Protein AF-0000000074696388 (afdb_homodimer)

Radius of gyration: 32.93 Å; Cα contacts (8 Å, |Δi|>4): 2172; chains: 2; bounding box: 63×104×87 Å

Nearest PDB structures (foldseek):
  6sek-assembly1_B  TM=9.751E-01  e=4.935E-64  synthetic construct
  6sf0-assembly2_C-2  TM=9.280E-01  e=2.790E-63  synthetic construct
  6sem-assembly2_A  TM=9.196E-01  e=1.577E-62  synthetic construct
  7al4-assembly1_A  TM=9.555E-01  e=6.402E-61  Felis catus
  7al4-assembly2_C  TM=9.474E-01  e=3.948E-59  Felis catus

InterPro domains:
  IPR000960 Flavin monooxygenase FMO [PIRSF000332] (1-524)
  IPR000960 Flavin monooxygenase FMO [PR00370] (3-19)
  IPR000960 Flavin monooxygenase FMO [PR00370] (53-71)
  IPR000960 Flavin monooxygenase FMO [PR00370] (77-92)
  IPR000960 Flavin monooxygenase FMO [PR00370] (140-156)
  IPR000960 Flavin monooxygenase FMO [PR00370] (196-211)
  IPR000960 Flavin monooxygenase FMO [PR00370] (290-307)
  IPR000960 Flavin monooxygenase FMO [PR00370] (309-336)
  IPR000960 Flavin monooxygenase FMO [PR00370] (357-374)
  IPR000960 Flavin monooxygenase FMO [PR00370] (374-387)
  IPR020946 Flavin monooxygenase-like [PF00743] (3-526)
  IPR036188 FAD/NAD(P)-binding domain superfamily [G3DSA:3.50.50.60] (1-161)
  IPR036188 FAD/NAD(P)-binding domain superfamily [G3DSA:3.50.50.60] (162-317)
  IPR036188 FAD/NAD(P)-binding domain superfamily [G3DSA:3.50.50.60] (318-451)
  IPR036188 FAD/NAD(P)-binding domain superfamily [SSF51905] (1-214)
  IPR036188 FAD/NAD(P)-binding domain superfamily [SSF51905] (303-479)
  IPR050346 Flavin-containing monooxygenases-like [PTHR23023] (3-498)

Sequence (1054 aa):
MPKRVAIIGTGPSGLAAIKSCLEVGLDPIAFEAAPWLGGLWKYDETEDRSCVPYSTITNTSKHVSCFSDFPMSIEWPNYLTCKKYLLYFQTYAKHFGLEERICFECKVTEVEPSSDFSQTGRWRVRYRDKKRNKDRVEEFDFVMVCSGINSDPRVPDIPGLVGFTGDVLHSRNYRTWTNFEGKKVVVLGLGNSAADIACELSQHASQVYLSVHTGTWVVSRLSGGGEPGDLKFLSRFVAALPKSWLAFLTRHLITKKLDVASFGLDVKEPPDKRCPIINDELPNRILTGSIQVRADIAEVQGNTVYLNDESKLEEIDAIIFATGYNFSFPFLSDKILCSKEKYIPLYKYVFPPNLKPSSLAIVGALRVNGPVPPLSEIQCRWAANVFAGKANLPDMQTMLDDVETRQNILEANTIPCCRSFHLVNFVEYFDELASFVGAKPDLWHLLRTDPQLALRCFFGPCLPAQFRLMGPGSWEGARDVIMGVQESRLYPLRTRKTGIKEKGAQTGSYFWLLVFLVAAIIYALMKMPKRVAIIGTGPSGLAAIKSCLEVGLDPIAFEAAPWLGGLWKYDETEDRSCVPYSTITNTSKHVSCFSDFPMSIEWPNYLTCKKYLLYFQTYAKHFGLEERICFECKVTEVEPSSDFSQTGRWRVRYRDKKRNKDRVEEFDFVMVCSGINSDPRVPDIPGLVGFTGDVLHSRNYRTWTNFEGKKVVVLGLGNSAADIACELSQHASQVYLSVHTGTWVVSRLSGGGEPGDLKFLSRFVAALPKSWLAFLTRHLITKKLDVASFGLDVKEPPDKRCPIINDELPNRILTGSIQVRADIAEVQGNTVYLNDESKLEEIDAIIFATGYNFSFPFLSDKILCSKEKYIPLYKYVFPPNLKPSSLAIVGALRVNGPVPPLSEIQCRWAANVFAGKANLPDMQTMLDDVETRQNILEANTIPCCRSFHLVNFVEYFDELASFVGAKPDLWHLLRTDPQLALRCFFGPCLPAQFRLMGPGSWEGARDVIMGVQESRLYPLRTRKTGIKEKGAQTGSYFWLLVFLVAAIIYALMK

Structure (mmCIF, N/CA/C/O backbone):
data_AF-0000000074696388-model_v1
#
loop_
_entity.id
_entity.type
_entity.pdbx_description
1 polymer 'Flavin-containing monooxygenase'
#
loop_
_atom_site.group_PDB
_atom_site.id
_atom_site.type_symbol
_atom_site.label_atom_id
_atom_site.label_alt_id
_atom_site.label_comp_id
_atom_site.label_asym_id
_atom_site.label_entity_id
_atom_site.label_seq_id
_atom_site.pdbx_PDB_ins_code
_atom_site.Cartn_x
_atom_site.Cartn_y
_atom_site.Cartn_z
_atom_site.occupancy
_atom_site.B_iso_or_equiv
_atom_site.auth_seq_id
_atom_site.auth_comp_id
_atom_site.auth_asym_id
_atom_site.auth_atom_id
_atom_site.pdbx_PDB_model_num
ATOM 1 N N . MET A 1 1 ? 9.734 48.688 28.078 1 76.94 1 MET A N 1
ATOM 2 C CA . MET A 1 1 ? 9.984 47.25 28.062 1 76.94 1 MET A CA 1
ATOM 3 C C . MET A 1 1 ? 9.141 46.562 27 1 76.94 1 MET A C 1
ATOM 5 O O . MET A 1 1 ? 8.031 47 26.703 1 76.94 1 MET A O 1
ATOM 9 N N . PRO A 1 2 ? 9.727 45.594 26.344 1 92.31 2 PRO A N 1
ATOM 10 C CA . PRO A 1 2 ? 8.922 44.938 25.312 1 92.31 2 PRO A CA 1
ATOM 11 C C . PRO A 1 2 ? 7.648 44.312 25.875 1 92.31 2 PRO A C 1
ATOM 13 O O . PRO A 1 2 ? 7.629 43.875 27.031 1 92.31 2 PRO A O 1
ATOM 16 N N . LYS A 1 3 ? 6.613 44.438 25.141 1 97.19 3 LYS A N 1
ATOM 17 C CA . LYS A 1 3 ? 5.34 43.844 25.547 1 97.19 3 LYS A CA 1
ATOM 18 C C . LYS A 1 3 ? 5.438 42.312 25.656 1 97.19 3 LYS A C 1
ATOM 20 O O . LYS A 1 3 ? 6.086 41.688 24.828 1 97.19 3 LYS A O 1
ATOM 25 N N . ARG A 1 4 ? 4.82 41.812 26.625 1 98.56 4 ARG A N 1
ATOM 26 C CA . ARG A 1 4 ? 4.922 40.375 26.938 1 98.56 4 ARG A CA 1
ATOM 27 C C . ARG A 1 4 ? 3.773 39.594 26.312 1 98.56 4 ARG A C 1
ATOM 29 O O . ARG A 1 4 ? 2.625 40.062 26.328 1 98.56 4 ARG A O 1
ATOM 36 N N . VAL A 1 5 ? 4.113 38.469 25.734 1 98.88 5 VAL A N 1
ATOM 37 C CA . VAL A 1 5 ? 3.113 37.625 25.109 1 98.88 5 VAL A CA 1
ATOM 38 C C . VAL A 1 5 ? 3.127 36.25 25.75 1 98.88 5 VAL A C 1
ATOM 40 O O . VAL A 1 5 ? 4.172 35.594 25.812 1 98.88 5 VAL A O 1
ATOM 43 N N . ALA A 1 6 ? 1.991 35.75 26.281 1 98.88 6 ALA A N 1
ATOM 44 C CA . ALA A 1 6 ? 1.845 34.375 26.734 1 98.88 6 ALA A CA 1
ATOM 45 C C . ALA A 1 6 ? 1.438 33.438 25.594 1 98.88 6 ALA A C 1
ATOM 47 O O . ALA A 1 6 ? 0.437 33.688 24.906 1 98.88 6 ALA A O 1
ATOM 48 N N . ILE A 1 7 ? 2.234 32.5 25.344 1 98.94 7 ILE A N 1
ATOM 49 C CA . ILE A 1 7 ? 1.933 31.484 24.328 1 98.94 7 ILE A CA 1
ATOM 50 C C . ILE A 1 7 ? 1.574 30.156 25 1 98.94 7 ILE A C 1
ATOM 52 O O . ILE A 1 7 ? 2.352 29.641 25.812 1 98.94 7 ILE A O 1
ATOM 56 N N . ILE A 1 8 ? 0.419 29.609 24.703 1 98.56 8 ILE A N 1
ATOM 57 C CA . ILE A 1 8 ? -0.045 28.391 25.359 1 98.56 8 ILE A CA 1
ATOM 58 C C . ILE A 1 8 ? 0.124 27.203 24.422 1 98.56 8 ILE A C 1
ATOM 60 O O . ILE A 1 8 ? -0.677 27 23.5 1 98.56 8 ILE A O 1
ATOM 64 N N . GLY A 1 9 ? 1.094 26.359 24.703 1 97.44 9 GLY A N 1
ATOM 65 C CA . GLY A 1 9 ? 1.41 25.219 23.875 1 97.44 9 GLY A CA 1
ATOM 66 C C . GLY A 1 9 ? 2.65 25.406 23.031 1 97.44 9 GLY A C 1
ATOM 67 O O . GLY A 1 9 ? 2.889 26.5 22.516 1 97.44 9 GLY A O 1
ATOM 68 N N . THR A 1 10 ? 3.424 24.297 22.891 1 97.88 10 THR A N 1
ATOM 69 C CA . THR A 1 10 ? 4.645 24.391 22.094 1 97.88 10 THR A CA 1
ATOM 70 C C . THR A 1 10 ? 4.715 23.281 21.062 1 97.88 10 THR A C 1
ATOM 72 O O . THR A 1 10 ? 5.762 22.656 20.875 1 97.88 10 THR A O 1
ATOM 75 N N . GLY A 1 11 ? 3.531 22.922 20.469 1 97.12 11 GLY A N 1
ATOM 76 C CA . GLY A 1 11 ? 3.551 22.219 19.203 1 97.12 11 GLY A CA 1
ATOM 77 C C . GLY A 1 11 ? 4.062 23.062 18.062 1 97.12 11 GLY A C 1
ATOM 78 O O . GLY A 1 11 ? 4.727 24.078 18.266 1 97.12 11 GLY A O 1
ATOM 79 N N . PRO A 1 12 ? 3.754 22.656 16.828 1 97.75 12 PRO A N 1
ATOM 80 C CA . PRO A 1 12 ? 4.199 23.469 15.695 1 97.75 12 PRO A CA 1
ATOM 81 C C . PRO A 1 12 ? 3.719 24.906 15.766 1 97.75 12 PRO A C 1
ATOM 83 O O . PRO A 1 12 ? 4.488 25.844 15.492 1 97.75 12 PRO A O 1
ATOM 86 N N . SER A 1 13 ? 2.496 25.109 16.156 1 98.44 13 SER A N 1
ATOM 87 C CA . SER A 1 13 ? 1.919 26.438 16.203 1 98.44 13 SER A CA 1
ATOM 88 C C . SER A 1 13 ? 2.627 27.312 17.25 1 98.44 13 SER A C 1
ATOM 90 O O . SER A 1 13 ? 2.914 28.484 16.984 1 98.44 13 SER A O 1
ATOM 92 N N . GLY A 1 14 ? 2.879 26.734 18.406 1 98.75 14 GLY A N 1
ATOM 93 C CA . GLY A 1 14 ? 3.539 27.484 19.469 1 98.75 14 GLY A CA 1
ATOM 94 C C . GLY A 1 14 ? 4.961 27.875 19.109 1 98.75 14 GLY A C 1
ATOM 95 O O . GLY A 1 14 ? 5.406 28.984 19.438 1 98.75 14 GLY A O 1
ATOM 96 N N . LEU A 1 15 ? 5.672 26.984 18.516 1 98.88 15 LEU A N 1
ATOM 97 C CA . LEU A 1 15 ? 7.039 27.281 18.109 1 98.88 15 LEU A CA 1
ATOM 98 C C . LEU A 1 15 ? 7.066 28.438 17.094 1 98.88 15 LEU A C 1
ATOM 100 O O . LEU A 1 15 ? 7.887 29.344 17.219 1 98.88 15 LEU A O 1
ATOM 104 N N . ALA A 1 16 ? 6.156 28.406 16.172 1 98.75 16 ALA A N 1
ATOM 105 C CA . ALA A 1 16 ? 6.047 29.5 15.195 1 98.75 16 ALA A CA 1
ATOM 106 C C . ALA A 1 16 ? 5.676 30.812 15.875 1 98.75 16 ALA A C 1
ATOM 108 O O . ALA A 1 16 ? 6.145 31.875 15.477 1 98.75 16 ALA A O 1
ATOM 109 N N . ALA A 1 17 ? 4.867 30.719 16.875 1 98.94 17 ALA A N 1
ATOM 110 C CA . ALA A 1 17 ? 4.43 31.906 17.609 1 98.94 17 ALA A CA 1
ATOM 111 C C . ALA A 1 17 ? 5.602 32.562 18.312 1 98.94 17 ALA A C 1
ATOM 113 O O . ALA A 1 17 ? 5.746 33.812 18.281 1 98.94 17 ALA A O 1
ATOM 114 N N . ILE A 1 18 ? 6.422 31.766 19 1 98.88 18 ILE A N 1
ATOM 115 C CA . ILE A 1 18 ? 7.586 32.312 19.688 1 98.88 18 ILE A CA 1
ATOM 116 C C . ILE A 1 18 ? 8.453 33.094 18.703 1 98.88 18 ILE A C 1
ATOM 118 O O . ILE A 1 18 ? 8.773 34.25 18.938 1 98.88 18 ILE A O 1
ATOM 122 N N . LYS A 1 19 ? 8.766 32.469 17.641 1 98.81 19 LYS A N 1
ATOM 123 C CA . LYS A 1 19 ? 9.664 33.094 16.672 1 98.81 19 LYS A CA 1
ATOM 124 C C . LYS A 1 19 ? 9.055 34.344 16.094 1 98.81 19 LYS A C 1
ATOM 126 O O . LYS A 1 19 ? 9.734 35.375 15.953 1 98.81 19 LYS A O 1
ATOM 131 N N . SER A 1 20 ? 7.801 34.281 15.703 1 98.69 20 SER A N 1
ATOM 132 C CA . SER A 1 20 ? 7.129 35.406 15.094 1 98.69 20 SER A CA 1
ATOM 133 C C . SER A 1 20 ? 7.109 36.625 16.031 1 98.69 20 SER A C 1
ATOM 135 O O . SER A 1 20 ? 7.285 37.75 15.602 1 98.69 20 SER A O 1
ATOM 137 N N . CYS A 1 21 ? 6.863 36.406 17.297 1 98.75 21 CYS A N 1
ATOM 138 C CA . CYS A 1 21 ? 6.871 37.469 18.281 1 98.75 21 CYS A CA 1
ATOM 139 C C . CYS A 1 21 ? 8.258 38.094 18.406 1 98.75 21 CYS A C 1
ATOM 141 O O . CYS A 1 21 ? 8.391 39.312 18.438 1 98.75 21 CYS A O 1
ATOM 143 N N . LEU A 1 22 ? 9.242 37.219 18.469 1 98.38 22 LEU A N 1
ATOM 144 C CA . LEU A 1 22 ? 10.609 37.688 18.578 1 98.38 22 LEU A CA 1
ATOM 145 C C . LEU A 1 22 ? 10.969 38.562 17.375 1 98.38 22 LEU A C 1
ATOM 147 O O . LEU A 1 22 ? 11.633 39.594 17.516 1 98.38 22 LEU A O 1
ATOM 151 N N . GLU A 1 23 ? 10.492 38.188 16.234 1 97.12 23 GLU A N 1
ATOM 152 C CA . GLU A 1 23 ? 10.836 38.844 14.992 1 97.12 23 GLU A CA 1
ATOM 153 C C . GLU A 1 23 ? 10.281 40.281 14.953 1 97.12 23 GLU A C 1
ATOM 155 O O . GLU A 1 23 ? 10.805 41.125 14.242 1 97.12 23 GLU A O 1
ATOM 160 N N . VAL A 1 24 ? 9.266 40.562 15.742 1 97.38 24 VAL A N 1
ATOM 161 C CA . VAL A 1 24 ? 8.672 41.875 15.695 1 97.38 24 VAL A CA 1
ATOM 162 C C . VAL A 1 24 ? 8.961 42.625 17 1 97.38 24 VAL A C 1
ATOM 164 O O . VAL A 1 24 ? 8.359 43.656 17.281 1 97.38 24 VAL A O 1
ATOM 167 N N . GLY A 1 25 ? 9.805 42.062 17.828 1 97.38 25 GLY A N 1
ATOM 168 C CA . GLY A 1 25 ? 10.32 42.781 18.984 1 97.38 25 GLY A CA 1
ATOM 169 C C . GLY A 1 25 ? 9.484 42.562 20.234 1 97.38 25 GLY A C 1
ATOM 170 O O . GLY A 1 25 ? 9.578 43.344 21.188 1 97.38 25 GLY A O 1
ATOM 171 N N . LEU A 1 26 ? 8.633 41.594 20.281 1 98.5 26 LEU A N 1
ATOM 172 C CA . LEU A 1 26 ? 7.855 41.25 21.469 1 98.5 26 LEU A CA 1
ATOM 173 C C . LEU A 1 26 ? 8.625 40.312 22.359 1 98.5 26 LEU A C 1
ATOM 175 O O . LEU A 1 26 ? 9.703 39.812 22 1 98.5 26 LEU A O 1
ATOM 179 N N . ASP A 1 27 ? 8.117 40.094 23.547 1 98.62 27 ASP A N 1
ATOM 180 C CA . ASP A 1 27 ? 8.758 39.219 24.531 1 98.62 27 ASP A CA 1
ATOM 181 C C . ASP A 1 27 ? 7.875 38.031 24.859 1 98.62 27 ASP A C 1
ATOM 183 O O . ASP A 1 27 ? 7.125 38.062 25.844 1 98.62 27 ASP A O 1
ATOM 187 N N . PRO A 1 28 ? 8.062 36.969 24.172 1 98.75 28 PRO A N 1
ATOM 188 C CA . PRO A 1 28 ? 7.195 35.812 24.359 1 98.75 28 PRO A CA 1
ATOM 189 C C . PRO A 1 28 ? 7.676 34.875 25.484 1 98.75 28 PRO A C 1
ATOM 191 O O . PRO A 1 28 ? 8.883 34.719 25.672 1 98.75 28 PRO A O 1
ATOM 194 N N . ILE A 1 29 ? 6.723 34.312 26.172 1 98.69 29 ILE A N 1
ATOM 195 C CA . ILE A 1 29 ? 6.902 33.188 27.078 1 98.69 29 ILE A CA 1
ATOM 196 C C . ILE A 1 29 ? 5.883 32.094 26.75 1 98.69 29 ILE A C 1
ATOM 198 O O . ILE A 1 29 ? 4.672 32.344 26.781 1 98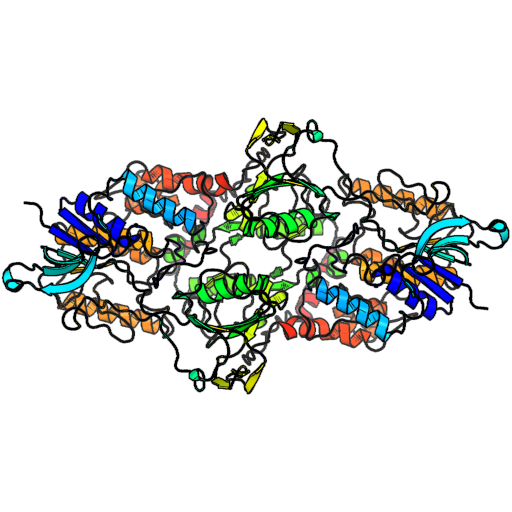.69 29 ILE A O 1
ATOM 202 N N . ALA A 1 30 ? 6.449 30.953 26.484 1 98.88 30 ALA A N 1
ATOM 203 C CA . ALA A 1 30 ? 5.562 29.859 26.125 1 98.88 30 ALA A CA 1
ATOM 204 C C . ALA A 1 30 ? 5.41 28.875 27.281 1 98.88 30 ALA A C 1
ATOM 206 O O . ALA A 1 30 ? 6.379 28.578 27.984 1 98.88 30 ALA A O 1
ATOM 207 N N . PHE A 1 31 ? 4.191 28.422 27.484 1 98.69 31 PHE A N 1
ATOM 208 C CA . PHE A 1 31 ? 3.881 27.453 28.531 1 98.69 31 PHE A CA 1
ATOM 209 C C . PHE A 1 31 ? 3.566 26.094 27.922 1 98.69 31 PHE A C 1
ATOM 211 O O . PHE A 1 31 ? 2.674 25.969 27.078 1 98.69 31 PHE A O 1
ATOM 218 N N . GLU A 1 32 ? 4.293 25.078 28.266 1 97.38 32 GLU A N 1
ATOM 219 C CA . GLU A 1 32 ? 4.113 23.703 27.812 1 97.38 32 GLU A CA 1
ATOM 220 C C . GLU A 1 32 ? 3.869 22.766 28.984 1 97.38 32 GLU A C 1
ATOM 222 O O . GLU A 1 32 ? 4.664 22.719 29.922 1 97.38 32 GLU A O 1
ATOM 227 N N . ALA A 1 33 ? 2.77 22.109 28.922 1 94.19 33 ALA A N 1
ATOM 228 C CA . ALA A 1 33 ? 2.41 21.188 30 1 94.19 33 ALA A CA 1
ATOM 229 C C . ALA A 1 33 ? 3.389 20.016 30.078 1 94.19 33 ALA A C 1
ATOM 231 O O . ALA A 1 33 ? 3.654 19.484 31.156 1 94.19 33 ALA A O 1
ATOM 232 N N . ALA A 1 34 ? 3.98 19.578 29 1 93 34 ALA A N 1
ATOM 233 C CA . ALA A 1 34 ? 4.887 18.438 28.922 1 93 34 ALA A CA 1
ATOM 234 C C . ALA A 1 34 ? 6.332 18.859 29.156 1 93 34 ALA A C 1
ATOM 236 O O . ALA A 1 34 ? 6.648 20.062 29.109 1 93 34 ALA A O 1
ATOM 237 N N . PRO A 1 35 ? 7.238 17.906 29.469 1 93.38 35 PRO A N 1
ATOM 238 C CA . PRO A 1 35 ? 8.656 18.234 29.641 1 93.38 35 PRO A CA 1
ATOM 239 C C . PRO A 1 35 ? 9.398 18.297 28.312 1 93.38 35 PRO A C 1
ATOM 241 O O . PRO A 1 35 ? 10.633 18.328 28.281 1 93.38 35 PRO A O 1
ATOM 244 N N . TRP A 1 36 ? 8.727 18.266 27.25 1 92.94 36 TRP A N 1
ATOM 245 C CA . TRP A 1 36 ? 9.305 18.328 25.906 1 92.94 36 TRP A CA 1
ATOM 246 C C . TRP A 1 36 ? 8.438 19.156 24.984 1 92.94 36 TRP A C 1
ATOM 248 O O . TRP A 1 36 ? 7.266 19.406 25.266 1 92.94 36 TRP A O 1
ATOM 258 N N . LEU A 1 37 ? 8.984 19.625 23.859 1 95.94 37 LEU A N 1
ATOM 259 C CA . LEU A 1 37 ? 8.219 20.328 22.844 1 95.94 37 LEU A CA 1
ATOM 260 C C . LEU A 1 37 ? 7.816 19.391 21.719 1 95.94 37 LEU A C 1
ATOM 262 O O . LEU A 1 37 ? 8.266 18.25 21.672 1 95.94 37 LEU A O 1
ATOM 266 N N . GLY A 1 38 ? 6.926 19.875 20.844 1 94.81 38 GLY A N 1
ATOM 267 C CA . GLY A 1 38 ? 6.559 19.125 19.656 1 94.81 38 GLY A CA 1
ATOM 268 C C . GLY A 1 38 ? 5.086 18.766 19.609 1 94.81 38 GLY A C 1
ATOM 269 O O . GLY A 1 38 ? 4.566 18.391 18.562 1 94.81 38 GLY A O 1
ATOM 270 N N . GLY A 1 39 ? 4.41 18.922 20.75 1 92.88 39 GLY A N 1
ATOM 271 C CA . GLY A 1 39 ? 2.971 18.703 20.781 1 92.88 39 GLY A CA 1
ATOM 272 C C . GLY A 1 39 ? 2.572 17.281 20.453 1 92.88 39 GLY A C 1
ATOM 273 O O . GLY A 1 39 ? 3.131 16.328 21.016 1 92.88 39 GLY A O 1
ATOM 274 N N . LEU A 1 40 ? 1.616 17.141 19.578 1 92 40 LEU A N 1
ATOM 275 C CA . LEU A 1 40 ? 1.009 15.852 19.266 1 92 40 LEU A CA 1
ATOM 276 C C . LEU A 1 40 ? 2.002 14.945 18.547 1 92 40 LEU A C 1
ATOM 278 O O . LEU A 1 40 ? 1.804 13.734 18.469 1 92 40 LEU A O 1
ATOM 282 N N . TRP A 1 41 ? 3.115 15.43 18.062 1 94.31 41 TRP A N 1
ATOM 283 C CA . TRP A 1 41 ? 4.055 14.664 17.25 1 94.31 41 TRP A CA 1
ATOM 284 C C . TRP A 1 41 ? 5.059 13.93 18.141 1 94.31 41 TRP A C 1
ATOM 286 O O . TRP A 1 41 ? 5.828 13.094 17.656 1 94.31 41 TRP A O 1
ATOM 296 N N . LYS A 1 42 ? 5.02 14.211 19.406 1 92.62 42 LYS A N 1
ATOM 297 C CA . LYS A 1 42 ? 5.836 13.438 20.328 1 92.62 42 LYS A CA 1
ATOM 298 C C . LYS A 1 42 ? 5.113 12.164 20.781 1 92.62 42 LYS A C 1
ATOM 300 O O . LYS A 1 42 ? 4.211 12.211 21.609 1 92.62 42 LYS A O 1
ATOM 305 N N . TYR A 1 43 ? 5.59 11.047 20.266 1 88.19 43 TYR A N 1
ATOM 306 C CA . TYR A 1 43 ? 5.055 9.75 20.672 1 88.19 43 TYR A CA 1
ATOM 307 C C . TYR A 1 43 ? 5.367 9.469 22.141 1 88.19 43 TYR A C 1
ATOM 309 O O . TYR A 1 43 ? 6.504 9.641 22.578 1 88.19 43 TYR A O 1
ATOM 317 N N . ASP A 1 44 ? 4.316 9.117 22.859 1 83.56 44 ASP A N 1
ATOM 318 C CA . ASP A 1 44 ? 4.453 8.859 24.297 1 83.56 44 ASP A CA 1
ATOM 319 C C . ASP A 1 44 ? 3.494 7.77 24.75 1 83.56 44 ASP A C 1
ATOM 321 O O . ASP A 1 44 ? 2.287 7.855 24.516 1 83.56 44 ASP A O 1
ATOM 325 N N . GLU A 1 45 ? 4 6.707 25.328 1 79.56 45 GLU A N 1
ATOM 326 C CA . GLU A 1 45 ? 3.174 5.594 25.781 1 79.56 45 GLU A CA 1
ATOM 327 C C . GLU A 1 45 ? 2.623 5.84 27.188 1 79.56 45 GLU A C 1
ATOM 329 O O . GLU A 1 45 ? 1.713 5.141 27.641 1 79.56 45 GLU A O 1
ATOM 334 N N . THR A 1 46 ? 3.139 6.633 27.922 1 67.56 46 THR A N 1
ATOM 335 C CA . THR A 1 46 ? 2.895 6.719 29.359 1 67.56 46 THR A CA 1
ATOM 336 C C . THR A 1 46 ? 1.672 7.586 29.641 1 67.56 46 THR A C 1
ATOM 338 O O . THR A 1 46 ? 0.909 7.301 30.578 1 67.56 46 THR A O 1
ATOM 341 N N . GLU A 1 47 ? 1.521 8.617 28.969 1 63.41 47 GLU A N 1
ATOM 342 C CA . GLU A 1 47 ? 0.692 9.695 29.5 1 63.41 47 GLU A CA 1
ATOM 343 C C . GLU A 1 47 ? -0.668 9.734 28.812 1 63.41 47 GLU A C 1
ATOM 345 O O . GLU A 1 47 ? -0.82 9.227 27.703 1 63.41 47 GLU A O 1
ATOM 350 N N . ASP A 1 48 ? -1.594 10.023 29.547 1 74.19 48 ASP A N 1
ATOM 351 C CA . ASP A 1 48 ? -2.926 10.359 29.062 1 74.19 48 ASP A CA 1
ATOM 352 C C . ASP A 1 48 ? -2.904 11.656 28.25 1 74.19 48 ASP A C 1
ATOM 354 O O . ASP A 1 48 ? -3.477 12.664 28.672 1 74.19 48 ASP A O 1
ATOM 358 N N . ARG A 1 49 ? -2.109 11.664 27.281 1 80.19 49 ARG A N 1
ATOM 359 C CA . ARG A 1 49 ? -2.014 12.797 26.375 1 80.19 49 ARG A CA 1
ATOM 360 C C . ARG A 1 49 ? -2.252 12.367 24.922 1 80.19 49 ARG A C 1
ATOM 362 O O . ARG A 1 49 ? -1.972 11.227 24.562 1 80.19 49 ARG A O 1
ATOM 369 N N . SER A 1 50 ? -2.777 13.344 24.266 1 80.56 50 SER A N 1
ATOM 370 C CA . SER A 1 50 ? -3 13.102 22.844 1 80.56 50 SER A CA 1
ATOM 371 C C . SER A 1 50 ? -1.684 13.07 22.078 1 80.56 50 SER A C 1
ATOM 373 O O . SER A 1 50 ? -0.856 13.977 22.219 1 80.56 50 SER A O 1
ATOM 375 N N . CYS A 1 51 ? -1.47 11.961 21.469 1 86.19 51 CYS A N 1
ATOM 376 C CA . CYS A 1 51 ? -0.331 11.898 20.562 1 86.19 51 CYS A CA 1
ATOM 377 C C . CYS A 1 51 ? -0.625 10.969 19.375 1 86.19 51 CYS A C 1
ATOM 379 O O . CYS A 1 51 ? -1.56 10.172 19.438 1 86.19 51 CYS A O 1
ATOM 381 N N . VAL A 1 52 ? 0.141 11.148 18.328 1 90.19 52 VAL A N 1
ATOM 382 C CA . VAL A 1 52 ? -0.04 10.32 17.141 1 90.19 52 VAL A CA 1
ATOM 383 C C . VAL A 1 52 ? 0.45 8.898 17.406 1 90.19 52 VAL A C 1
ATOM 385 O O . VAL A 1 52 ? 1.36 8.695 18.219 1 90.19 52 VAL A O 1
ATOM 388 N N . PRO A 1 53 ? -0.175 7.93 16.734 1 93.31 53 PRO A N 1
ATOM 389 C CA . PRO A 1 53 ? 0.347 6.562 16.812 1 93.31 53 PRO A CA 1
ATOM 390 C C . PRO A 1 53 ? 1.791 6.453 16.328 1 93.31 53 PRO A C 1
ATOM 392 O O . PRO A 1 53 ? 2.248 7.293 15.547 1 93.31 53 PRO A O 1
ATOM 395 N N . TYR A 1 54 ? 2.436 5.438 16.688 1 92.5 54 TYR A N 1
ATOM 396 C CA . TYR A 1 54 ? 3.852 5.207 16.422 1 92.5 54 TYR A CA 1
ATOM 397 C C . TYR A 1 54 ? 4.121 5.141 14.914 1 92.5 54 TYR A C 1
ATOM 399 O O . TYR A 1 54 ? 5.164 5.609 14.445 1 92.5 54 TYR A O 1
ATOM 407 N N . SER A 1 55 ? 3.205 4.613 14.172 1 92.81 55 SER A N 1
ATOM 408 C CA . SER A 1 55 ? 3.438 4.332 12.758 1 92.81 55 SER A CA 1
ATOM 409 C C . SER A 1 55 ? 2.953 5.48 11.883 1 92.81 55 SER A C 1
ATOM 411 O O . SER A 1 55 ? 2.977 5.379 10.656 1 92.81 55 SER A O 1
ATOM 413 N N . THR A 1 56 ? 2.596 6.566 12.43 1 95.38 56 THR A N 1
ATOM 414 C CA . THR A 1 56 ? 2 7.664 11.68 1 95.38 56 THR A CA 1
ATOM 415 C C . THR A 1 56 ? 3 8.234 10.68 1 95.38 56 THR A C 1
ATOM 417 O O . THR A 1 56 ? 4.16 8.469 11.016 1 95.38 56 THR A O 1
ATOM 420 N N . ILE A 1 57 ? 2.586 8.398 9.43 1 96.56 57 ILE A N 1
ATOM 421 C CA . ILE A 1 57 ? 3.307 9.07 8.352 1 96.56 57 ILE A CA 1
ATOM 422 C C . ILE A 1 57 ? 2.551 10.328 7.934 1 96.56 57 ILE A C 1
ATOM 424 O O . ILE A 1 57 ? 1.318 10.336 7.883 1 96.56 57 ILE A O 1
ATOM 428 N N . THR A 1 58 ? 3.24 11.367 7.695 1 97.31 58 THR A N 1
ATOM 429 C CA . THR A 1 58 ? 2.596 12.609 7.281 1 97.31 58 THR A CA 1
ATOM 430 C C . THR A 1 58 ? 1.757 12.383 6.027 1 97.31 58 THR A C 1
ATOM 432 O O . THR A 1 58 ? 2.143 11.617 5.141 1 97.31 58 THR A O 1
ATOM 435 N N . ASN A 1 59 ? 0.648 13.109 5.934 1 96.5 59 ASN A N 1
ATOM 436 C CA . ASN A 1 59 ? -0.228 13.047 4.77 1 96.5 59 ASN A CA 1
ATOM 437 C C . ASN A 1 59 ? 0.282 13.93 3.635 1 96.5 59 ASN A C 1
ATOM 439 O O . ASN A 1 59 ? -0.116 13.75 2.48 1 96.5 59 ASN A O 1
ATOM 443 N N . THR A 1 60 ? 1.123 14.883 3.988 1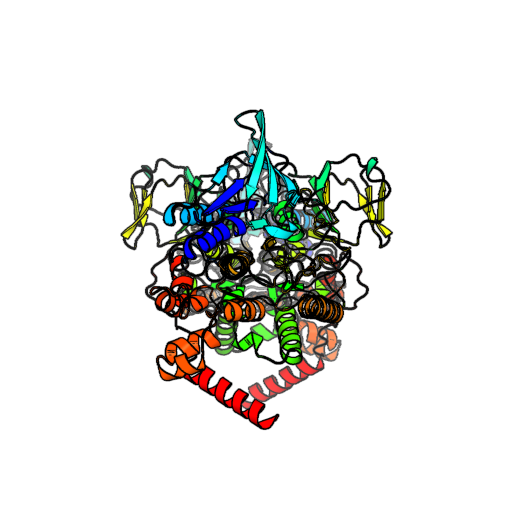 97.44 60 THR A N 1
ATOM 444 C CA . THR A 1 60 ? 1.686 15.812 3.01 1 97.44 60 THR A CA 1
ATOM 445 C C . THR A 1 60 ? 3.207 15.711 2.986 1 97.44 60 THR A C 1
ATOM 447 O O . THR A 1 60 ? 3.822 15.258 3.955 1 97.44 60 THR A O 1
ATOM 450 N N . SER A 1 61 ? 3.803 16.062 1.883 1 98 61 SER A N 1
ATOM 451 C CA . SER A 1 61 ? 5.242 15.922 1.691 1 98 61 SER A CA 1
ATOM 452 C C . SER A 1 61 ? 6.012 16.953 2.521 1 98 61 SER A C 1
ATOM 454 O O . SER A 1 61 ? 5.438 17.938 2.986 1 98 61 SER A O 1
ATOM 456 N N . LYS A 1 62 ? 7.289 16.703 2.654 1 98.31 62 LYS A N 1
ATOM 457 C CA . LYS A 1 62 ? 8.156 17.562 3.455 1 98.31 62 LYS A CA 1
ATOM 458 C C . LYS A 1 62 ? 8.219 18.984 2.875 1 98.31 62 LYS A C 1
ATOM 460 O O . LYS A 1 62 ? 8.461 19.953 3.602 1 98.31 62 LYS A O 1
ATOM 465 N N . HIS A 1 63 ? 7.895 19.172 1.631 1 98.44 63 HIS A N 1
ATOM 466 C CA . HIS A 1 63 ? 8.102 20.422 0.922 1 98.44 63 HIS A CA 1
ATOM 467 C C . HIS A 1 63 ? 7.02 21.438 1.282 1 98.44 63 HIS A C 1
ATOM 469 O O . HIS A 1 63 ? 7.277 22.641 1.294 1 98.44 63 HIS A O 1
ATOM 475 N N . VAL A 1 64 ? 5.828 20.938 1.567 1 98.38 64 VAL A N 1
ATOM 476 C CA . VAL A 1 64 ? 4.746 21.859 1.889 1 98.38 64 VAL A CA 1
ATOM 477 C C . VAL A 1 64 ? 4.457 21.812 3.387 1 98.38 64 VAL A C 1
ATOM 479 O O . VAL A 1 64 ? 3.643 22.594 3.891 1 98.38 64 VAL A O 1
ATOM 482 N N . SER A 1 65 ? 5.145 20.953 4.129 1 98.31 65 SER A N 1
ATOM 483 C CA . SER A 1 65 ? 4.844 20.75 5.539 1 98.31 65 SER A CA 1
ATOM 484 C C . SER A 1 65 ? 5.863 21.438 6.434 1 98.31 65 SER A C 1
ATOM 486 O O . SER A 1 65 ? 5.875 21.234 7.648 1 98.31 65 SER A O 1
ATOM 488 N N . CYS A 1 66 ? 6.742 22.25 5.906 1 98.56 66 CYS A N 1
ATOM 489 C CA . CYS A 1 66 ? 7.793 22.922 6.66 1 98.56 66 CYS A CA 1
ATOM 490 C C . CYS A 1 66 ? 7.453 24.391 6.895 1 98.56 66 CYS A C 1
ATOM 492 O O . CYS A 1 66 ? 6.492 24.906 6.324 1 98.56 66 CYS A O 1
ATOM 494 N N . PHE A 1 67 ? 8.164 25.016 7.762 1 98.75 67 PHE A N 1
ATOM 495 C CA . PHE A 1 67 ? 8.031 26.453 7.977 1 98.75 67 PHE A CA 1
ATOM 496 C C . PHE A 1 67 ? 8.703 27.234 6.852 1 98.75 67 PHE A C 1
ATOM 498 O O . PHE A 1 67 ? 9.594 26.719 6.176 1 98.75 67 PHE A O 1
ATOM 505 N N . SER A 1 68 ? 8.312 28.422 6.656 1 98.62 68 SER A N 1
ATOM 506 C CA . SER A 1 68 ? 8.57 29.172 5.441 1 98.62 68 SER A CA 1
ATOM 507 C C . SER A 1 68 ? 10.055 29.484 5.281 1 98.62 68 SER A C 1
ATOM 509 O O . SER A 1 68 ? 10.547 29.625 4.16 1 98.62 68 SER A O 1
ATOM 511 N N . ASP A 1 69 ? 10.797 29.594 6.301 1 98.44 69 ASP A N 1
ATOM 512 C CA . ASP A 1 69 ? 12.203 29.969 6.199 1 98.44 69 ASP A CA 1
ATOM 513 C C . ASP A 1 69 ? 13.102 28.859 6.77 1 98.44 69 ASP A C 1
ATOM 515 O O . ASP A 1 69 ? 14.219 29.125 7.207 1 98.44 69 ASP A O 1
ATOM 519 N N . PHE A 1 70 ? 12.586 27.672 6.898 1 98.62 70 PHE A N 1
ATOM 520 C CA . PHE A 1 70 ? 13.328 26.531 7.43 1 98.62 70 PHE A CA 1
ATOM 521 C C . PHE A 1 70 ? 12.938 25.25 6.711 1 98.62 70 PHE A C 1
ATOM 523 O O . PHE A 1 70 ? 12.32 24.359 7.305 1 98.62 70 PHE A O 1
ATOM 530 N N . PRO A 1 71 ? 13.359 25.125 5.477 1 98.31 71 PRO A N 1
ATOM 531 C CA . PRO A 1 71 ? 13.031 23.922 4.719 1 98.31 71 PRO A CA 1
ATOM 532 C C . PRO A 1 71 ? 13.695 22.656 5.289 1 98.31 71 PRO A C 1
ATOM 534 O O . PRO A 1 71 ? 14.688 22.766 6.008 1 98.31 71 PRO A O 1
ATOM 537 N N . MET A 1 72 ? 13.117 21.547 5.094 1 97.94 72 MET A N 1
ATOM 538 C CA . MET A 1 72 ? 13.703 20.297 5.531 1 97.94 72 MET A CA 1
ATOM 539 C C . MET A 1 72 ? 14.852 19.875 4.609 1 97.94 72 MET A C 1
ATOM 541 O O . MET A 1 72 ? 14.883 20.266 3.441 1 97.94 72 MET A O 1
ATOM 545 N N . SER A 1 73 ? 15.703 19.109 5.109 1 96.5 73 SER A N 1
ATOM 546 C CA . SER A 1 73 ? 16.891 18.656 4.387 1 96.5 73 SER A CA 1
ATOM 547 C C . SER A 1 73 ? 16.516 17.875 3.135 1 96.5 73 SER A C 1
ATOM 549 O O . SER A 1 73 ? 15.547 17.109 3.145 1 96.5 73 SER A O 1
ATOM 551 N N . ILE A 1 74 ? 17.312 18.047 2.074 1 95.94 74 ILE A N 1
ATOM 552 C CA . ILE A 1 74 ? 17.078 17.359 0.805 1 95.94 74 ILE A CA 1
ATOM 553 C C . ILE A 1 74 ? 17.234 15.859 0.984 1 95.94 74 ILE A C 1
ATOM 555 O O . ILE A 1 74 ? 16.656 15.062 0.243 1 95.94 74 ILE A O 1
ATOM 559 N N . GLU A 1 75 ? 17.984 15.414 2.016 1 95.81 75 GLU A N 1
ATOM 560 C CA . GLU A 1 75 ? 18.297 14.008 2.25 1 95.81 75 GLU A CA 1
ATOM 561 C C . GLU A 1 75 ? 17.109 13.297 2.9 1 95.81 75 GLU A C 1
ATOM 563 O O . GLU A 1 75 ? 17.047 12.062 2.896 1 95.81 75 GLU A O 1
ATOM 568 N N . TRP A 1 76 ? 16.219 14.062 3.504 1 97.75 76 TRP A N 1
ATOM 569 C CA . TRP A 1 76 ? 15.102 13.453 4.207 1 97.75 76 TRP A CA 1
ATOM 570 C C . TRP A 1 76 ? 14.086 12.883 3.223 1 97.75 76 TRP A C 1
ATOM 572 O O . TRP A 1 76 ? 13.961 13.375 2.098 1 97.75 76 TRP A O 1
ATOM 582 N N . PRO A 1 77 ? 13.367 11.859 3.613 1 97.38 77 PRO A N 1
ATOM 583 C CA . PRO A 1 77 ? 12.328 11.312 2.74 1 97.38 77 PRO A CA 1
ATOM 584 C C . PRO A 1 77 ? 11.203 12.305 2.453 1 97.38 77 PRO A C 1
ATOM 586 O O . PRO A 1 77 ? 11.047 13.289 3.186 1 97.38 77 PRO A O 1
ATOM 589 N N . ASN A 1 78 ? 10.508 12.102 1.371 1 97.56 78 ASN A N 1
ATOM 590 C CA . ASN A 1 78 ? 9.453 13.016 0.941 1 97.56 78 ASN A CA 1
ATOM 591 C C . ASN A 1 78 ? 8.305 13.062 1.95 1 97.56 78 ASN A C 1
ATOM 593 O O . ASN A 1 78 ? 7.68 14.109 2.135 1 97.56 78 ASN A O 1
ATOM 597 N N . TYR A 1 79 ? 8.031 11.945 2.545 1 98.06 79 TYR A N 1
ATOM 598 C CA . TYR A 1 79 ? 7.051 11.852 3.625 1 98.06 79 TYR A CA 1
ATOM 599 C C . TYR A 1 79 ? 7.711 11.391 4.918 1 98.06 79 TYR A C 1
ATOM 601 O O . TYR A 1 79 ? 8.664 10.609 4.891 1 98.06 79 TYR A O 1
ATOM 609 N N . LEU A 1 80 ? 7.207 11.867 5.996 1 97.81 80 LEU A N 1
ATOM 610 C CA . LEU A 1 80 ? 7.961 11.719 7.234 1 97.81 80 LEU A CA 1
ATOM 611 C C . LEU A 1 80 ? 7.207 10.844 8.234 1 97.81 80 LEU A C 1
ATOM 613 O O . LEU A 1 80 ? 5.98 10.93 8.328 1 97.81 80 LEU A O 1
ATOM 617 N N . THR A 1 81 ? 7.957 10.055 8.961 1 96 81 THR A N 1
ATOM 618 C CA . THR A 1 81 ? 7.426 9.422 10.156 1 96 81 THR A CA 1
ATOM 619 C C . THR A 1 81 ? 7.172 10.453 11.25 1 96 81 THR A C 1
ATOM 621 O O . THR A 1 81 ? 7.668 11.578 11.18 1 96 81 THR A O 1
ATOM 624 N N . CYS A 1 82 ? 6.43 10.047 12.211 1 95.12 82 CYS A N 1
ATOM 625 C CA . CYS A 1 82 ? 6.176 10.945 13.328 1 95.12 82 CYS A CA 1
ATOM 626 C C . CYS A 1 82 ? 7.477 11.344 14.016 1 95.12 82 CYS A C 1
ATOM 628 O O . CYS A 1 82 ? 7.648 12.508 14.398 1 95.12 82 CYS A O 1
ATOM 630 N N . LYS A 1 83 ? 8.422 10.43 14.094 1 94.12 83 LYS A N 1
ATOM 631 C CA . LYS A 1 83 ? 9.703 10.703 14.734 1 94.12 83 LYS A CA 1
ATOM 632 C C . LYS A 1 83 ? 10.492 11.766 13.961 1 94.12 83 LYS A C 1
ATOM 634 O O . LYS A 1 83 ? 11.07 12.664 14.562 1 94.12 83 LYS A O 1
ATOM 639 N N . LYS A 1 84 ? 10.508 11.625 12.695 1 96.38 84 LYS A N 1
ATOM 640 C CA . LYS A 1 84 ? 11.266 12.57 11.867 1 96.38 84 LYS A CA 1
ATOM 641 C C . LYS A 1 84 ? 10.625 13.953 11.891 1 96.38 84 LYS A C 1
ATOM 643 O O . LYS A 1 84 ? 11.32 14.969 11.898 1 96.38 84 LYS A O 1
ATOM 648 N N . TYR A 1 85 ? 9.312 14.008 11.836 1 97.88 85 TYR A N 1
ATOM 649 C CA . TYR A 1 85 ? 8.641 15.297 11.883 1 97.88 85 TYR A CA 1
ATOM 650 C C . TYR A 1 85 ? 8.852 15.977 13.227 1 97.88 85 TYR A C 1
ATOM 652 O O . TYR A 1 85 ? 9.016 17.203 13.289 1 97.88 85 TYR A O 1
ATOM 660 N N . LEU A 1 86 ? 8.883 15.18 14.32 1 97.62 86 LEU A N 1
ATOM 661 C CA . LEU A 1 86 ? 9.234 15.719 15.625 1 97.62 86 LEU A CA 1
ATOM 662 C C . LEU A 1 86 ? 10.648 16.297 15.617 1 97.62 86 LEU A C 1
ATOM 664 O O . LEU A 1 86 ? 10.891 17.391 16.125 1 97.62 86 LEU A O 1
ATOM 668 N N . LEU A 1 87 ? 11.539 15.57 15.047 1 97.94 87 LEU A N 1
ATOM 669 C CA . LEU A 1 87 ? 12.922 16.016 14.953 1 97.94 87 LEU A CA 1
ATOM 670 C C . LEU A 1 87 ? 13.016 17.359 14.227 1 97.94 87 LEU A C 1
ATOM 672 O O . LEU A 1 87 ? 13.82 18.219 14.594 1 97.94 87 LEU A O 1
ATOM 676 N N . TYR A 1 88 ? 12.25 17.531 13.227 1 98.44 88 TYR A N 1
ATOM 677 C CA . TYR A 1 88 ? 12.211 18.781 12.492 1 98.44 88 TYR A CA 1
ATOM 678 C C . TYR A 1 88 ? 11.883 19.953 13.43 1 98.44 88 TYR A C 1
ATOM 680 O O . TYR A 1 88 ? 12.57 20.969 13.422 1 98.44 88 TYR A O 1
ATOM 688 N N . PHE A 1 89 ? 10.852 19.781 14.219 1 98.44 89 PHE A N 1
ATOM 689 C CA . PHE A 1 89 ? 10.414 20.844 15.117 1 98.44 89 PHE A CA 1
ATOM 690 C C . PHE A 1 89 ? 11.469 21.109 16.188 1 98.44 89 PHE A C 1
ATOM 692 O O . PHE A 1 89 ? 11.711 22.266 16.562 1 98.44 89 PHE A O 1
ATOM 699 N N . GLN A 1 90 ? 12.047 20.078 16.656 1 98.25 90 GLN A N 1
ATOM 700 C CA . GLN A 1 90 ? 13.109 20.219 17.641 1 98.25 90 GLN A CA 1
ATOM 701 C C . GLN A 1 90 ? 14.312 20.938 17.062 1 98.25 90 GLN A C 1
ATOM 703 O O . GLN A 1 90 ? 14.914 21.797 17.719 1 98.25 90 GLN A O 1
ATOM 708 N N . THR A 1 91 ? 14.641 20.609 15.844 1 98.44 91 THR A N 1
ATOM 709 C CA . THR A 1 91 ? 15.758 21.266 15.18 1 98.44 91 THR A CA 1
ATOM 710 C C . THR A 1 91 ? 15.438 22.734 14.891 1 98.44 91 THR A C 1
ATOM 712 O O . THR A 1 91 ? 16.312 23.594 14.984 1 98.44 91 THR A O 1
ATOM 715 N N . TYR A 1 92 ? 14.25 23 14.484 1 98.44 92 TYR A N 1
ATOM 716 C CA . TYR A 1 92 ? 13.781 24.359 14.281 1 98.44 92 TYR A CA 1
ATOM 717 C C . TYR A 1 92 ? 13.945 25.188 15.555 1 98.44 92 TYR A C 1
ATOM 719 O O . TYR A 1 92 ? 14.477 26.297 15.508 1 98.44 92 TYR A O 1
ATOM 727 N N . ALA A 1 93 ? 13.492 24.672 16.688 1 98.75 93 ALA A N 1
ATOM 728 C CA . ALA A 1 93 ? 13.578 25.359 17.969 1 98.75 93 ALA A CA 1
ATOM 729 C C . ALA A 1 93 ? 15.023 25.625 18.359 1 98.75 93 ALA A C 1
ATOM 731 O O . ALA A 1 93 ? 15.359 26.703 18.844 1 98.75 93 ALA A O 1
ATOM 732 N N . LYS A 1 94 ? 15.82 24.641 18.172 1 98.44 94 LYS A N 1
ATOM 733 C CA . LYS A 1 94 ? 17.234 24.766 18.484 1 98.44 94 LYS A CA 1
ATOM 734 C C . LYS A 1 94 ? 17.906 25.828 17.594 1 98.44 94 LYS A C 1
ATOM 736 O O . LYS A 1 94 ? 18.641 26.688 18.078 1 98.44 94 LYS A O 1
ATOM 741 N N . HIS A 1 95 ? 17.656 25.75 16.344 1 98.25 95 HIS A N 1
ATOM 742 C CA . HIS A 1 95 ? 18.266 26.641 15.359 1 98.25 95 HIS A CA 1
ATOM 743 C C . HIS A 1 95 ? 17.953 28.109 15.672 1 98.25 95 HIS A C 1
ATOM 745 O O . HIS A 1 95 ? 18.828 28.969 15.562 1 98.25 95 HIS A O 1
ATOM 751 N N . PHE A 1 96 ? 16.75 28.422 16.078 1 98.31 96 PHE A N 1
ATOM 752 C CA . PHE A 1 96 ? 16.328 29.812 16.266 1 98.31 96 PHE A CA 1
ATOM 753 C C . PHE A 1 96 ? 16.359 30.188 17.75 1 98.31 96 PHE A C 1
ATOM 755 O O . PHE A 1 96 ? 15.945 31.281 18.125 1 98.31 96 PHE A O 1
ATOM 762 N N . GLY A 1 97 ? 16.797 29.297 18.609 1 97.94 97 GLY A N 1
ATOM 763 C CA . GLY A 1 97 ? 16.953 29.562 20.031 1 97.94 97 GLY A CA 1
ATOM 764 C C . GLY A 1 97 ? 15.625 29.781 20.734 1 97.94 97 GLY A C 1
ATOM 765 O O . GLY A 1 97 ? 15.492 30.688 21.562 1 97.94 97 GLY A O 1
ATOM 766 N N . LEU A 1 98 ? 14.656 28.953 20.422 1 98.69 98 LEU A N 1
ATOM 767 C CA . LEU A 1 98 ? 13.312 29.172 20.938 1 98.69 98 LEU A CA 1
ATOM 768 C C . LEU A 1 98 ? 13.133 28.516 22.297 1 98.69 98 LEU A C 1
ATOM 770 O O . LEU A 1 98 ? 12.258 28.906 23.078 1 98.69 98 LEU A O 1
ATOM 774 N N . GLU A 1 99 ? 13.891 27.531 22.625 1 97.88 99 GLU A N 1
ATOM 775 C CA . GLU A 1 99 ? 13.703 26.719 23.812 1 97.88 99 GLU A CA 1
ATOM 776 C C . GLU A 1 99 ? 13.852 27.547 25.078 1 97.88 99 GLU A C 1
ATOM 778 O O . GLU A 1 99 ? 13.211 27.266 26.094 1 97.88 99 GLU A O 1
ATOM 783 N N . GLU A 1 100 ? 14.633 28.578 24.984 1 97.44 100 GLU A N 1
ATOM 784 C CA . GLU A 1 100 ? 14.883 29.438 26.141 1 97.44 100 GLU A CA 1
ATOM 785 C C . GLU A 1 100 ? 13.617 30.188 26.547 1 97.44 100 GLU A C 1
ATOM 787 O O . GLU A 1 100 ? 13.516 30.688 27.672 1 97.44 100 GLU A O 1
ATOM 792 N N . ARG A 1 101 ? 12.664 30.219 25.688 1 98.44 101 ARG A N 1
ATOM 793 C CA . ARG A 1 101 ? 11.438 30.969 25.938 1 98.44 101 ARG A CA 1
ATOM 794 C C . ARG A 1 101 ? 10.312 30.031 26.391 1 98.44 101 ARG A C 1
ATOM 796 O O . ARG A 1 101 ? 9.164 30.453 26.531 1 98.44 101 ARG A O 1
ATOM 803 N N . ILE A 1 102 ? 10.625 28.797 26.688 1 98.69 102 ILE A N 1
ATOM 804 C CA . ILE A 1 102 ? 9.594 27.812 27 1 98.69 102 ILE A CA 1
ATOM 805 C C . ILE A 1 102 ? 9.656 27.438 28.484 1 98.69 102 ILE A C 1
ATOM 807 O O . ILE A 1 102 ? 10.727 27.094 29 1 98.69 102 ILE A O 1
ATOM 811 N N . CYS A 1 103 ? 8.539 27.625 29.141 1 98.31 103 CYS A N 1
ATOM 812 C CA . CYS A 1 103 ? 8.359 27.078 30.484 1 98.31 103 CYS A CA 1
ATOM 813 C C . CYS A 1 103 ? 7.758 25.672 30.406 1 98.31 103 CYS A C 1
ATOM 815 O O . CYS A 1 103 ? 6.539 25.516 30.344 1 98.31 103 CYS A O 1
ATOM 817 N N . PHE A 1 104 ? 8.633 24.641 30.516 1 97.31 104 PHE A N 1
ATOM 818 C CA . PHE A 1 104 ? 8.188 23.266 30.469 1 97.31 104 PHE A CA 1
ATOM 819 C C . PHE A 1 104 ? 7.492 22.859 31.766 1 97.31 104 PHE A C 1
ATOM 821 O O . PHE A 1 104 ? 7.734 23.469 32.812 1 97.31 104 PHE A O 1
ATOM 828 N N . GLU A 1 105 ? 6.617 21.844 31.625 1 96.81 105 GLU A N 1
ATOM 829 C CA . GLU A 1 105 ? 5.879 21.312 32.75 1 96.81 105 GLU A CA 1
ATOM 830 C C . GLU A 1 105 ? 5.09 22.406 33.469 1 96.81 105 GLU A C 1
ATOM 832 O O . GLU A 1 105 ? 5.039 22.438 34.688 1 96.81 105 GLU A O 1
ATOM 837 N N . CYS A 1 106 ? 4.602 23.297 32.688 1 98.06 106 CYS A N 1
ATOM 838 C CA . CYS A 1 106 ? 3.717 24.375 33.125 1 98.06 106 CYS A CA 1
ATOM 839 C C . CYS A 1 106 ? 2.391 24.328 32.375 1 98.06 106 CYS A C 1
ATOM 841 O O . CYS A 1 106 ? 2.307 24.75 31.234 1 98.06 106 CYS A O 1
ATOM 843 N N . LYS A 1 107 ? 1.404 23.875 33.031 1 96.81 107 LYS A N 1
ATOM 844 C CA . LYS A 1 107 ? 0.087 23.719 32.438 1 96.81 107 LYS A CA 1
ATOM 845 C C . LYS A 1 107 ? -0.796 24.938 32.719 1 96.81 107 LYS A C 1
ATOM 847 O O . LYS A 1 107 ? -1.107 25.203 33.875 1 96.81 107 LYS A O 1
ATOM 852 N N . VAL A 1 108 ? -1.179 25.641 31.719 1 98 108 VAL A N 1
ATOM 853 C CA . VAL A 1 108 ? -2.092 26.766 31.875 1 98 108 VAL A CA 1
ATOM 854 C C . VAL A 1 108 ? -3.49 26.266 32.219 1 98 108 VAL A C 1
ATOM 856 O O . VAL A 1 108 ? -4.02 25.375 31.531 1 98 108 VAL A O 1
ATOM 859 N N . THR A 1 109 ? -4.078 26.828 33.25 1 97.31 109 THR A N 1
ATOM 860 C CA . THR A 1 109 ? -5.371 26.344 33.719 1 97.31 109 THR A CA 1
ATOM 861 C C . THR A 1 109 ? -6.445 27.406 33.531 1 97.31 109 THR A C 1
ATOM 863 O O . THR A 1 109 ? -7.637 27.094 33.5 1 97.31 109 THR A O 1
ATOM 866 N N . GLU A 1 110 ? -5.941 28.688 33.406 1 97.44 110 GLU A N 1
ATOM 867 C CA . GLU A 1 110 ? -6.918 29.75 33.281 1 97.44 110 GLU A CA 1
ATOM 868 C C . GLU A 1 110 ? -6.301 30.984 32.594 1 97.44 110 GLU A C 1
ATOM 870 O O . GLU A 1 110 ? -5.16 31.344 32.906 1 97.44 110 GLU A O 1
ATOM 875 N N . VAL A 1 111 ? -7.043 31.594 31.734 1 97.62 111 VAL A N 1
ATOM 876 C CA . VAL A 1 111 ? -6.727 32.875 31.125 1 97.62 111 VAL A CA 1
ATOM 877 C C . VAL A 1 111 ? -7.91 33.812 31.297 1 97.62 111 VAL A C 1
ATOM 879 O O . VAL A 1 111 ? -9.016 33.562 30.812 1 97.62 111 VAL A O 1
ATOM 882 N N . GLU A 1 112 ? -7.66 34.969 31.969 1 95.94 112 GLU A N 1
ATOM 883 C CA . GLU A 1 112 ? -8.727 35.938 32.219 1 95.94 112 GLU A CA 1
ATOM 884 C C . GLU A 1 112 ? -8.242 37.375 32 1 95.94 112 GLU A C 1
ATOM 886 O O . GLU A 1 112 ? -7.059 37.656 32.188 1 95.94 112 GLU A O 1
ATOM 891 N N . PRO A 1 113 ? -9.203 38.219 31.688 1 95.25 113 PRO A N 1
ATOM 892 C CA . PRO A 1 113 ? -8.812 39.625 31.625 1 95.25 113 PRO A CA 1
ATOM 893 C C . PRO A 1 113 ? -8.344 40.156 32.969 1 95.25 113 PRO A C 1
ATOM 895 O O . PRO A 1 113 ? -8.914 39.812 34 1 95.25 113 PRO A O 1
ATOM 898 N N . SER A 1 114 ? -7.297 40.938 32.875 1 95.19 114 SER A N 1
ATOM 899 C CA . SER A 1 114 ? -6.887 41.594 34.094 1 95.19 114 SER A CA 1
ATOM 900 C C . SER A 1 114 ? -7.941 42.594 34.562 1 95.19 114 SER A C 1
ATOM 902 O O . SER A 1 114 ? -8.852 42.969 33.812 1 95.19 114 SER A O 1
ATOM 904 N N . SER A 1 115 ? -7.73 43.062 35.781 1 92.31 115 SER A N 1
ATOM 905 C CA . SER A 1 115 ? -8.711 43.969 36.375 1 92.31 115 SER A CA 1
ATOM 906 C C . SER A 1 115 ? -8.781 45.281 35.594 1 92.31 115 SER A C 1
ATOM 908 O O . SER A 1 115 ? -9.836 45.938 35.531 1 92.31 115 SER A O 1
ATOM 910 N N . ASP A 1 116 ? -7.742 45.656 34.938 1 93.19 116 ASP A N 1
ATOM 911 C CA . ASP A 1 116 ? -7.691 46.875 34.188 1 93.19 116 ASP A CA 1
ATOM 912 C C . ASP A 1 116 ? -7.715 46.594 32.688 1 93.19 116 ASP A C 1
ATOM 914 O O . ASP A 1 116 ? -7.113 47.344 31.906 1 93.19 116 ASP A O 1
ATOM 918 N N . PHE A 1 117 ? -8.289 45.562 32.281 1 93.38 117 PHE A N 1
ATOM 919 C CA . PHE A 1 117 ? -8.281 45.094 30.891 1 93.38 117 PHE A CA 1
ATOM 920 C C . PHE A 1 117 ? -8.773 46.188 29.953 1 93.38 117 PHE A C 1
ATOM 922 O O . PHE A 1 117 ? -8.219 46.375 28.875 1 93.38 117 PHE A O 1
ATOM 929 N N . SER A 1 118 ? -9.805 46.938 30.328 1 89.31 118 SER A N 1
ATOM 930 C CA . SER A 1 118 ? -10.406 47.938 29.453 1 89.31 118 SER A CA 1
ATOM 931 C C . SER A 1 118 ? -9.398 49.031 29.094 1 89.31 118 SER A C 1
ATOM 933 O O . SER A 1 118 ? -9.477 49.625 28.016 1 89.31 118 SER A O 1
ATOM 935 N N . GLN A 1 119 ? -8.43 49.188 30.016 1 91.38 119 GLN A N 1
ATOM 936 C CA . GLN A 1 119 ? -7.445 50.25 29.812 1 91.38 119 GLN A CA 1
ATOM 937 C C . GLN A 1 119 ? -6.16 49.688 29.203 1 91.38 119 GLN A C 1
ATOM 939 O O . GLN A 1 119 ? -5.512 50.375 28.391 1 91.38 119 GLN A O 1
ATOM 944 N N . THR A 1 120 ? -5.898 48.5 29.578 1 91.44 120 THR A N 1
ATOM 945 C CA . THR A 1 120 ? -4.566 48 29.25 1 91.44 120 THR A CA 1
ATOM 946 C C . THR A 1 120 ? -4.641 46.875 28.219 1 91.44 120 THR A C 1
ATOM 948 O O . THR A 1 120 ? -3.678 46.625 27.5 1 91.44 120 THR A O 1
ATOM 951 N N . GLY A 1 121 ? -5.789 46.188 28.203 1 93.81 121 GLY A N 1
ATOM 952 C CA . GLY A 1 121 ? -5.922 45 27.344 1 93.81 121 GLY A CA 1
ATOM 953 C C . GLY A 1 121 ? -5.121 43.812 27.828 1 93.81 121 GLY A C 1
ATOM 954 O O . GLY A 1 121 ? -4.926 42.844 27.094 1 93.81 121 GLY A O 1
ATOM 955 N N . ARG A 1 122 ? -4.707 43.812 29.094 1 96.94 122 ARG A N 1
ATOM 956 C CA . ARG A 1 122 ? -3.791 42.781 29.594 1 96.94 122 ARG A CA 1
ATOM 957 C C . ARG A 1 122 ? -4.555 41.594 30.141 1 96.94 122 ARG A C 1
ATOM 959 O O . ARG A 1 122 ? -5.75 41.688 30.438 1 96.94 122 ARG A O 1
ATOM 966 N N . TRP A 1 123 ? -3.781 40.5 30.297 1 97.88 123 TRP A N 1
ATOM 967 C CA . TRP A 1 123 ? -4.375 39.219 30.688 1 97.88 123 TRP A CA 1
ATOM 968 C C . TRP A 1 123 ? -3.674 38.656 31.906 1 97.88 123 TRP A C 1
ATOM 970 O O . TRP A 1 123 ? -2.457 38.781 32.062 1 97.88 123 TRP A O 1
ATOM 980 N N . ARG A 1 124 ? -4.52 38.062 32.719 1 97.81 124 ARG A N 1
ATOM 981 C CA . ARG A 1 124 ? -3.996 37.219 33.812 1 97.81 124 ARG A CA 1
ATOM 982 C C . ARG A 1 124 ? -3.969 35.75 33.406 1 97.81 124 ARG A C 1
ATOM 984 O O . ARG A 1 124 ? -5.008 35.156 33.094 1 97.81 124 ARG A O 1
ATOM 991 N N . VAL A 1 125 ? -2.77 35.125 33.438 1 98.38 125 VAL A N 1
ATOM 992 C CA . VAL A 1 125 ? -2.588 33.719 33.062 1 98.38 125 VAL A CA 1
ATOM 993 C C . VAL A 1 125 ? -2.207 32.906 34.312 1 98.38 125 VAL A C 1
ATOM 995 O O . VAL A 1 125 ? -1.181 33.188 34.938 1 98.38 125 VAL A O 1
ATOM 998 N N . ARG A 1 126 ? -3.07 31.984 34.688 1 98.44 126 ARG A N 1
ATOM 999 C CA . ARG A 1 126 ? -2.797 31.047 35.75 1 98.44 126 ARG A CA 1
ATOM 1000 C C . ARG A 1 126 ? -2.275 29.719 35.219 1 98.44 126 ARG A C 1
ATOM 1002 O O . ARG A 1 126 ? -2.814 29.188 34.25 1 98.44 126 ARG A O 1
ATOM 1009 N N . TYR A 1 127 ? -1.21 29.203 35.812 1 98.25 127 TYR A N 1
ATOM 1010 C CA . TYR A 1 127 ? -0.666 27.922 35.375 1 98.25 127 TYR A CA 1
ATOM 1011 C C . TYR A 1 127 ? -0.134 27.141 36.562 1 98.25 127 TYR A C 1
ATOM 1013 O O . TYR A 1 127 ? 0.229 27.719 37.594 1 98.25 127 TYR A O 1
ATOM 1021 N N . ARG A 1 128 ? -0.196 25.891 36.375 1 97.81 128 ARG A N 1
ATOM 1022 C CA . ARG A 1 128 ? 0.369 24.953 37.375 1 97.81 128 ARG A CA 1
ATOM 1023 C C . ARG A 1 128 ? 1.817 24.625 37.031 1 97.81 128 ARG A C 1
ATOM 1025 O O . ARG A 1 128 ? 2.098 24.047 35.969 1 97.81 128 ARG A O 1
ATOM 1032 N N . ASP A 1 129 ? 2.689 24.984 37.844 1 97.06 129 ASP A N 1
ATOM 1033 C CA . ASP A 1 129 ? 4.09 24.594 37.75 1 97.06 129 ASP A CA 1
ATOM 1034 C C . ASP A 1 129 ? 4.328 23.219 38.375 1 97.06 129 ASP A C 1
ATOM 1036 O O . ASP A 1 129 ? 4.406 23.109 39.625 1 97.06 129 ASP A O 1
ATOM 1040 N N . LYS A 1 130 ? 4.5 22.281 37.625 1 94.94 130 LYS A N 1
ATOM 1041 C CA . LYS A 1 130 ? 4.621 20.922 38.125 1 94.94 130 LYS A CA 1
ATOM 1042 C C . LYS A 1 130 ? 5.953 20.719 38.844 1 94.94 130 LYS A C 1
ATOM 1044 O O . LYS A 1 130 ? 6.035 19.953 39.812 1 94.94 130 LYS A O 1
ATOM 1049 N N . LYS A 1 131 ? 6.98 21.297 38.344 1 93.88 131 LYS A N 1
ATOM 1050 C CA . LYS A 1 131 ? 8.297 21.172 38.969 1 93.88 131 LYS A CA 1
ATOM 1051 C C . LYS A 1 131 ? 8.281 21.703 40.406 1 93.88 131 LYS A C 1
ATOM 1053 O O . LYS A 1 131 ? 8.883 21.109 41.281 1 93.88 131 LYS A O 1
ATOM 1058 N N . ARG A 1 132 ? 7.625 22.766 40.594 1 94.5 132 ARG A N 1
ATOM 1059 C CA . ARG A 1 132 ? 7.574 23.406 41.906 1 94.5 132 ARG A CA 1
ATOM 1060 C C . ARG A 1 132 ? 6.277 23.047 42.625 1 94.5 132 ARG A C 1
ATOM 1062 O O . ARG A 1 132 ? 6.082 23.438 43.781 1 94.5 132 ARG A O 1
ATOM 1069 N N . ASN A 1 133 ? 5.418 22.391 42.031 1 94.56 133 ASN A N 1
ATOM 1070 C CA . ASN A 1 133 ? 4.121 22 42.562 1 94.56 133 ASN A CA 1
ATOM 1071 C C . ASN A 1 133 ? 3.359 23.188 43.125 1 94.56 133 ASN A C 1
ATOM 1073 O O . ASN A 1 133 ? 2.934 23.172 44.281 1 94.56 133 ASN A O 1
ATOM 1077 N N . LYS A 1 134 ? 3.268 24.266 42.375 1 96.38 134 LYS A N 1
ATOM 1078 C CA . LYS A 1 134 ? 2.578 25.469 42.812 1 96.38 134 LYS A CA 1
ATOM 1079 C C . LYS A 1 134 ? 1.849 26.125 41.656 1 96.38 134 LYS A C 1
ATOM 1081 O O . LYS A 1 134 ? 2.281 26.016 40.5 1 96.38 134 LYS A O 1
ATOM 1086 N N . ASP A 1 135 ? 0.842 26.766 42 1 97.19 135 ASP A N 1
ATOM 1087 C CA . ASP A 1 135 ? 0.127 27.594 41.031 1 97.19 135 ASP A CA 1
ATOM 1088 C C . ASP A 1 135 ? 0.73 29 40.969 1 97.19 135 ASP A C 1
ATOM 1090 O O . ASP A 1 135 ? 1.114 29.562 42 1 97.19 135 ASP A O 1
ATOM 1094 N N . ARG A 1 136 ? 0.866 29.422 39.781 1 97.81 136 ARG A N 1
ATOM 1095 C CA . ARG A 1 136 ? 1.405 30.766 39.562 1 97.81 136 ARG A CA 1
ATOM 1096 C C . ARG A 1 136 ? 0.487 31.594 38.656 1 97.81 136 ARG A C 1
ATOM 1098 O O . ARG A 1 136 ? -0.26 31.031 37.844 1 97.81 136 ARG A O 1
ATOM 1105 N N . VAL A 1 137 ? 0.514 32.875 38.906 1 97.81 137 VAL A N 1
ATOM 1106 C CA . VAL A 1 137 ? -0.244 33.812 38.094 1 97.81 137 VAL A CA 1
ATOM 1107 C C . VAL A 1 137 ? 0.68 34.906 37.594 1 97.81 137 VAL A C 1
ATOM 1109 O O . VAL A 1 137 ? 1.476 35.469 38.344 1 97.81 137 VAL A O 1
ATOM 1112 N N . GLU A 1 138 ? 0.627 35.156 36.375 1 97.69 138 GLU A N 1
ATOM 1113 C CA . GLU A 1 138 ? 1.395 36.25 35.75 1 97.69 138 GLU A CA 1
ATOM 1114 C C . GLU A 1 138 ? 0.531 37.031 34.781 1 97.69 138 GLU A C 1
ATOM 1116 O O . GLU A 1 138 ? -0.488 36.562 34.312 1 97.69 138 GLU A O 1
ATOM 1121 N N . GLU A 1 139 ? 0.93 38.281 34.562 1 97.69 139 GLU A N 1
ATOM 1122 C CA . GLU A 1 139 ? 0.194 39.125 33.625 1 97.69 139 GLU A CA 1
ATOM 1123 C C . GLU A 1 139 ? 0.947 39.281 32.312 1 97.69 139 GLU A C 1
ATOM 1125 O O . GLU A 1 139 ? 2.178 39.375 32.312 1 97.69 139 GLU A O 1
ATOM 1130 N N . PHE A 1 140 ? 0.199 39.406 31.312 1 98.5 140 PHE A N 1
ATOM 1131 C CA . PHE A 1 140 ? 0.75 39.531 29.969 1 98.5 140 PHE A CA 1
ATOM 1132 C C . PHE A 1 140 ? -0.032 40.562 29.156 1 98.5 140 PHE A C 1
ATOM 1134 O O . PHE A 1 140 ? -1.216 40.781 29.422 1 98.5 140 PHE A O 1
ATOM 1141 N N . ASP A 1 141 ? 0.662 41.219 28.234 1 98.25 141 ASP A N 1
ATOM 1142 C CA . ASP A 1 141 ? 0.004 42.156 27.344 1 98.25 141 ASP A CA 1
ATOM 1143 C C . ASP A 1 141 ? -0.869 41.438 26.328 1 98.25 141 ASP A C 1
ATOM 1145 O O . ASP A 1 141 ? -1.926 41.938 25.938 1 98.25 141 ASP A O 1
ATOM 1149 N N . PHE A 1 142 ? -0.436 40.344 25.844 1 98.56 142 PHE A N 1
ATOM 1150 C CA . PHE A 1 142 ? -1.115 39.562 24.812 1 98.56 142 PHE A CA 1
ATOM 1151 C C . PHE A 1 142 ? -1.087 38.094 25.141 1 98.56 142 PHE A C 1
ATOM 1153 O O . PHE A 1 142 ? -0.248 37.625 25.922 1 98.56 142 PHE A O 1
ATOM 1160 N N . VAL A 1 143 ? -2.066 37.312 24.531 1 98.69 143 VAL A N 1
ATOM 1161 C CA . VAL A 1 143 ? -2.109 35.875 24.656 1 98.69 143 VAL A CA 1
ATOM 1162 C C . VAL A 1 143 ? -2.281 35.219 23.281 1 98.69 143 VAL A C 1
ATOM 1164 O O . VAL A 1 143 ? -3.098 35.688 22.484 1 98.69 143 VAL A O 1
ATOM 1167 N N . MET A 1 144 ? -1.482 34.219 22.953 1 98.81 144 MET A N 1
ATOM 1168 C CA . MET A 1 144 ? -1.681 33.344 21.797 1 98.81 144 MET A CA 1
ATOM 1169 C C . MET A 1 144 ? -2.012 31.938 22.25 1 98.81 144 MET A C 1
ATOM 1171 O O . MET A 1 144 ? -1.2 31.281 22.906 1 98.81 144 MET A O 1
ATOM 1175 N N . VAL A 1 145 ? -3.182 31.516 21.891 1 98.12 145 VAL A N 1
ATOM 1176 C CA . VAL A 1 145 ? -3.613 30.172 22.219 1 98.12 145 VAL A CA 1
ATOM 1177 C C . VAL A 1 145 ? -3.154 29.203 21.109 1 98.12 145 VAL A C 1
ATOM 1179 O O . VAL A 1 145 ? -3.705 29.203 20.016 1 98.12 145 VAL A O 1
ATOM 1182 N N . CYS A 1 146 ? -2.18 28.359 21.406 1 98.06 146 CYS A N 1
ATOM 1183 C CA . CYS A 1 146 ? -1.568 27.422 20.469 1 98.06 146 CYS A CA 1
ATOM 1184 C C . CYS A 1 146 ? -1.667 26 20.984 1 98.06 146 CYS A C 1
ATOM 1186 O O . CYS A 1 146 ? -0.806 25.156 20.688 1 98.06 146 CYS A O 1
ATOM 1188 N N . SER A 1 147 ? -2.666 25.656 21.75 1 94.19 147 SER A N 1
ATOM 1189 C CA . SER A 1 147 ? -2.779 24.375 22.438 1 94.19 147 SER A CA 1
ATOM 1190 C C . SER A 1 147 ? -3.301 23.281 21.5 1 94.19 147 SER A C 1
ATOM 1192 O O . SER A 1 147 ? -3.264 22.094 21.844 1 94.19 147 SER A O 1
ATOM 1194 N N . GLY A 1 148 ? -3.703 23.641 20.297 1 90.5 148 GLY A N 1
ATOM 1195 C CA . GLY A 1 148 ? -4.316 22.672 19.406 1 90.5 148 GLY A CA 1
ATOM 1196 C C . GLY A 1 148 ? -5.762 22.375 19.75 1 90.5 148 GLY A C 1
ATOM 1197 O O . GLY A 1 148 ? -6.285 22.875 20.75 1 90.5 148 GLY A O 1
ATOM 1198 N N . ILE A 1 149 ? -6.43 21.516 18.859 1 87.44 149 ILE A N 1
ATOM 1199 C CA . ILE A 1 149 ? -7.863 21.297 19.016 1 87.44 149 ILE A CA 1
ATOM 1200 C C . ILE A 1 149 ? -8.148 19.797 19.094 1 87.44 149 ILE A C 1
ATOM 1202 O O . ILE A 1 149 ? -9.305 19.375 19.031 1 87.44 149 ILE A O 1
ATOM 1206 N N . ASN A 1 150 ? -7.16 18.953 19.219 1 87.56 150 ASN A N 1
ATOM 1207 C CA . ASN A 1 150 ? -7.324 17.5 19.203 1 87.56 150 ASN A CA 1
ATOM 1208 C C . ASN A 1 150 ? -7.031 16.906 20.578 1 87.56 150 ASN A C 1
ATOM 1210 O O . ASN A 1 150 ? -6.309 15.906 20.672 1 87.56 150 ASN A O 1
ATOM 1214 N N . SER A 1 151 ? -7.617 17.469 21.578 1 85.62 151 SER A N 1
ATOM 1215 C CA . SER A 1 151 ? -7.305 16.969 22.922 1 85.62 151 SER A CA 1
ATOM 1216 C C . SER A 1 151 ? -8.539 16.359 23.578 1 85.62 151 SER A C 1
ATOM 1218 O O . SER A 1 151 ? -8.422 15.477 24.438 1 85.62 151 SER A O 1
ATOM 1220 N N . ASP A 1 152 ? -9.703 16.828 23.266 1 89.06 152 ASP A N 1
ATOM 1221 C CA . ASP A 1 152 ? -10.953 16.375 23.875 1 89.06 152 ASP A CA 1
ATOM 1222 C C . ASP A 1 152 ? -11.688 15.406 22.969 1 89.06 152 ASP A C 1
ATOM 1224 O O . ASP A 1 152 ? -12.422 15.82 22.062 1 89.06 152 ASP A O 1
ATOM 1228 N N . PRO A 1 153 ? -11.602 14.055 23.281 1 91.5 153 PRO A N 1
ATOM 1229 C CA . PRO A 1 153 ? -12.18 13.055 22.375 1 91.5 153 PRO A CA 1
ATOM 1230 C C . PRO A 1 153 ? -13.711 13.125 22.344 1 91.5 153 PRO A C 1
ATOM 1232 O O . PRO A 1 153 ? -14.352 13.352 23.359 1 91.5 153 PRO A O 1
ATOM 1235 N N . ARG A 1 154 ? -14.258 12.969 21.188 1 91.62 154 ARG A N 1
ATOM 1236 C CA . ARG A 1 154 ? -15.695 12.781 21.031 1 91.62 154 ARG A CA 1
ATOM 1237 C C . ARG A 1 154 ? -16.078 11.305 21.156 1 91.62 154 ARG A C 1
ATOM 1239 O O . ARG A 1 154 ? -15.719 10.492 20.297 1 91.62 154 ARG A O 1
ATOM 1246 N N . VAL A 1 155 ? -16.797 10.93 22.172 1 92.62 155 VAL A N 1
ATOM 1247 C CA . VAL A 1 155 ? -17.203 9.547 22.391 1 92.62 155 VAL A CA 1
ATOM 1248 C C . VAL A 1 155 ? -18.703 9.383 22.078 1 92.62 155 VAL A C 1
ATOM 1250 O O . VAL A 1 155 ? -19.531 10.07 22.672 1 92.62 155 VAL A O 1
ATOM 1253 N N . PRO A 1 156 ? -18.984 8.539 21.156 1 93.38 156 PRO A N 1
ATOM 1254 C CA . PRO A 1 156 ? -20.406 8.352 20.828 1 93.38 156 PRO A CA 1
ATOM 1255 C C . PRO A 1 156 ? -21.172 7.621 21.922 1 93.38 156 PRO A C 1
ATOM 1257 O O . PRO A 1 156 ? -20.578 6.852 22.688 1 93.38 156 PRO A O 1
ATOM 1260 N N . ASP A 1 157 ? -22.438 7.941 21.953 1 94.38 157 ASP A N 1
ATOM 1261 C CA . ASP A 1 157 ? -23.344 7.219 22.828 1 94.38 157 ASP A CA 1
ATOM 1262 C C . ASP A 1 157 ? -23.922 5.988 22.125 1 94.38 157 ASP A C 1
ATOM 1264 O O . ASP A 1 157 ? -24.891 6.098 21.359 1 94.38 157 ASP A O 1
ATOM 1268 N N . ILE A 1 158 ? -23.406 4.871 22.391 1 96.88 158 ILE A N 1
ATOM 1269 C CA . ILE A 1 158 ? -23.828 3.629 21.766 1 96.88 158 ILE A CA 1
ATOM 1270 C C . ILE A 1 158 ? -24.578 2.764 22.766 1 96.88 158 ILE A C 1
ATOM 1272 O O . ILE A 1 158 ? -24.016 2.363 23.797 1 96.88 158 ILE A O 1
ATOM 1276 N N . PRO A 1 159 ? -25.812 2.447 22.5 1 97.44 159 PRO A N 1
ATOM 1277 C CA . PRO A 1 159 ? -26.578 1.587 23.406 1 97.44 159 PRO A CA 1
ATOM 1278 C C . PRO A 1 159 ? -25.875 0.256 23.688 1 97.44 159 PRO A C 1
ATOM 1280 O O . PRO A 1 159 ? -25.391 -0.392 22.766 1 97.44 159 PRO A O 1
ATOM 1283 N N . GLY A 1 160 ? -25.766 -0.05 24.984 1 97.12 160 GLY A N 1
ATOM 1284 C CA . GLY A 1 160 ? -25.266 -1.352 25.375 1 97.12 160 GLY A CA 1
ATOM 1285 C C . GLY A 1 160 ? -23.75 -1.386 25.5 1 97.12 160 GLY A C 1
ATOM 1286 O O . GLY A 1 160 ? -23.172 -2.393 25.922 1 97.12 160 GLY A O 1
ATOM 1287 N N . LEU A 1 161 ? -23.062 -0.312 25.234 1 96.25 161 LEU A N 1
ATOM 1288 C CA . LEU A 1 161 ? -21.594 -0.27 25.219 1 96.25 161 LEU A CA 1
ATOM 1289 C C . LEU A 1 161 ? -21.047 -0.575 26.609 1 96.25 161 LEU A C 1
ATOM 1291 O O . LEU A 1 161 ? -19.984 -1.188 26.734 1 96.25 161 LEU A O 1
ATOM 1295 N N . VAL A 1 162 ? -21.688 -0.176 27.625 1 94.25 162 VAL A N 1
ATOM 1296 C CA . VAL A 1 162 ? -21.25 -0.353 29 1 94.25 162 VAL A CA 1
ATOM 1297 C C . VAL A 1 162 ? -21.094 -1.841 29.312 1 94.25 162 VAL A C 1
ATOM 1299 O O . VAL A 1 162 ? -20.219 -2.23 30.094 1 94.25 162 VAL A O 1
ATOM 1302 N N . GLY A 1 163 ? -21.859 -2.688 28.656 1 94.88 163 GLY A N 1
ATOM 1303 C CA . GLY A 1 163 ? -21.828 -4.125 28.875 1 94.88 163 GLY A CA 1
ATOM 1304 C C . GLY A 1 163 ? -20.859 -4.844 27.953 1 94.88 163 GLY A C 1
ATOM 1305 O O . GLY A 1 163 ? -20.672 -6.059 28.062 1 94.88 163 GLY A O 1
ATOM 1306 N N . PHE A 1 164 ? -20.188 -4.102 27.125 1 96.12 164 PHE A N 1
ATOM 1307 C CA . PHE A 1 164 ? -19.234 -4.723 26.219 1 96.12 164 PHE A CA 1
ATOM 1308 C C . PHE A 1 164 ? -18.078 -5.363 26.984 1 96.12 164 PHE A C 1
ATOM 1310 O O . PHE A 1 164 ? -17.5 -4.738 27.875 1 96.12 164 PHE A O 1
ATOM 1317 N N . THR A 1 165 ? -17.734 -6.57 26.703 1 95 165 THR A N 1
ATOM 1318 C CA . THR A 1 165 ? -16.766 -7.336 27.484 1 95 165 THR A CA 1
ATOM 1319 C C . THR A 1 165 ? -15.352 -7.137 26.938 1 95 165 THR A C 1
ATOM 1321 O O . THR A 1 165 ? -14.375 -7.527 27.578 1 95 165 THR A O 1
ATOM 1324 N N . GLY A 1 166 ? -15.203 -6.566 25.766 1 95.75 166 GLY A N 1
ATOM 1325 C CA . GLY A 1 166 ? -13.891 -6.309 25.188 1 95.75 166 GLY A CA 1
ATOM 1326 C C . GLY A 1 166 ? -13.344 -4.941 25.547 1 95.75 166 GLY A C 1
ATOM 1327 O O . GLY A 1 166 ? -13.867 -4.27 26.438 1 95.75 166 GLY A O 1
ATOM 1328 N N . ASP A 1 167 ? -12.242 -4.578 24.938 1 96.12 167 ASP A N 1
ATOM 1329 C CA . ASP A 1 167 ? -11.594 -3.291 25.172 1 96.12 167 ASP A CA 1
ATOM 1330 C C . ASP A 1 167 ? -12.258 -2.184 24.344 1 96.12 167 ASP A C 1
ATOM 1332 O O . ASP A 1 167 ? -12.641 -2.4 23.203 1 96.12 167 ASP A O 1
ATOM 1336 N N . VAL A 1 168 ? -12.492 -1.064 25 1 96.62 168 VAL A N 1
ATOM 1337 C CA . VAL A 1 168 ? -12.977 0.127 24.312 1 96.62 168 VAL A CA 1
ATOM 1338 C C . VAL A 1 168 ? -11.969 1.263 24.453 1 96.62 168 VAL A C 1
ATOM 1340 O O . VAL A 1 168 ? -11.539 1.57 25.578 1 96.62 168 VAL A O 1
ATOM 1343 N N . LEU A 1 169 ? -11.578 1.844 23.391 1 94.69 169 LEU A N 1
ATOM 1344 C CA . LEU A 1 169 ? -10.695 2.998 23.5 1 94.69 169 LEU A CA 1
ATOM 1345 C C . LEU A 1 169 ? -10.953 3.988 22.375 1 94.69 169 LEU A C 1
ATOM 1347 O O . LEU A 1 169 ? -11.578 3.641 21.375 1 94.69 169 LEU A O 1
ATOM 1351 N N . HIS A 1 170 ? -10.57 5.215 22.594 1 95.81 170 HIS A N 1
ATOM 1352 C CA . HIS A 1 170 ? -10.562 6.242 21.562 1 95.81 170 HIS A CA 1
ATOM 1353 C C . HIS A 1 170 ? -9.227 6.277 20.828 1 95.81 170 HIS A C 1
ATOM 1355 O O . HIS A 1 170 ? -8.188 5.945 21.406 1 95.81 170 HIS A O 1
ATOM 1361 N N . SER A 1 171 ? -9.289 6.68 19.562 1 95.12 171 SER A N 1
ATOM 1362 C CA . SER A 1 171 ? -8.078 6.754 18.75 1 95.12 171 SER A CA 1
ATOM 1363 C C . SER A 1 171 ? -7.02 7.625 19.406 1 95.12 171 SER A C 1
ATOM 1365 O O . SER A 1 171 ? -5.824 7.438 19.188 1 95.12 171 SER A O 1
ATOM 1367 N N . ARG A 1 172 ? -7.457 8.523 20.234 1 93 172 ARG A N 1
ATOM 1368 C CA . ARG A 1 172 ? -6.539 9.367 21 1 93 172 ARG A CA 1
ATOM 1369 C C . ARG A 1 172 ? -5.578 8.516 21.828 1 93 172 ARG A C 1
ATOM 1371 O O . ARG A 1 172 ? -4.418 8.891 22.016 1 93 172 ARG A O 1
ATOM 1378 N N . ASN A 1 173 ? -6.023 7.379 22.25 1 92.94 173 ASN A N 1
ATOM 1379 C CA . ASN A 1 173 ? -5.254 6.531 23.156 1 92.94 173 ASN A CA 1
ATOM 1380 C C . ASN A 1 173 ? -4.656 5.332 22.422 1 92.94 173 ASN A C 1
ATOM 1382 O O . ASN A 1 173 ? -4.051 4.461 23.047 1 92.94 173 ASN A O 1
ATOM 1386 N N . TYR A 1 174 ? -4.859 5.238 21.156 1 94.81 174 TYR A N 1
ATOM 1387 C CA . TYR A 1 174 ? -4.207 4.195 20.359 1 94.81 174 TYR A CA 1
ATOM 1388 C C . TYR A 1 174 ? -2.729 4.512 20.156 1 94.81 174 TYR A C 1
ATOM 1390 O O . TYR A 1 174 ? -2.369 5.645 19.828 1 94.81 174 TYR A O 1
ATOM 1398 N N . ARG A 1 175 ? -1.869 3.525 20.344 1 94.25 175 ARG A N 1
ATOM 1399 C CA . ARG A 1 175 ? -0.43 3.748 20.234 1 94.25 175 ARG A CA 1
ATOM 1400 C C . ARG A 1 175 ? 0.188 2.834 19.188 1 94.25 175 ARG A C 1
ATOM 1402 O O . ARG A 1 175 ? 0.777 3.307 18.203 1 94.25 175 ARG A O 1
ATOM 1409 N N . THR A 1 176 ? 0.017 1.509 19.344 1 93.44 176 THR A N 1
ATOM 1410 C CA . THR A 1 176 ? 0.533 0.488 18.438 1 93.44 176 THR A CA 1
ATOM 1411 C C . THR A 1 176 ? -0.45 -0.674 18.312 1 93.44 176 THR A C 1
ATOM 1413 O O . THR A 1 176 ? -1.452 -0.723 19.031 1 93.44 176 THR A O 1
ATOM 1416 N N . TRP A 1 177 ? -0.103 -1.601 17.453 1 95.31 177 TRP A N 1
ATOM 1417 C CA . TRP A 1 177 ? -0.946 -2.766 17.203 1 95.31 177 TRP A CA 1
ATOM 1418 C C . TRP A 1 177 ? -0.713 -3.842 18.25 1 95.31 177 TRP A C 1
ATOM 1420 O O . TRP A 1 177 ? -1.477 -4.805 18.344 1 95.31 177 TRP A O 1
ATOM 1430 N N . THR A 1 178 ? 0.303 -3.834 19.062 1 92.56 178 THR A N 1
ATOM 1431 C CA . THR A 1 178 ? 0.828 -4.91 19.891 1 92.56 178 THR A CA 1
ATOM 1432 C C . THR A 1 178 ? -0.271 -5.496 20.781 1 92.56 178 THR A C 1
ATOM 1434 O O . THR A 1 178 ? -0.315 -6.707 21 1 92.56 178 THR A O 1
ATOM 1437 N N . ASN A 1 179 ? -1.208 -4.809 21.266 1 92.88 179 ASN A N 1
ATOM 1438 C CA . ASN A 1 179 ? -2.252 -5.312 22.156 1 92.88 179 ASN A CA 1
ATOM 1439 C C . ASN A 1 179 ? -3.436 -5.867 21.375 1 92.88 179 ASN A C 1
ATOM 1441 O O . ASN A 1 179 ? -4.402 -6.352 21.953 1 92.88 179 ASN A O 1
ATOM 1445 N N . PHE A 1 180 ? -3.318 -5.973 20.078 1 97.31 180 PHE A N 1
ATOM 1446 C CA . PHE A 1 180 ? -4.473 -6.336 19.266 1 97.31 180 PHE A CA 1
ATOM 1447 C C . PHE A 1 180 ? -4.168 -7.559 18.406 1 97.31 180 PHE A C 1
ATOM 1449 O O . PHE A 1 180 ? -4.98 -7.953 17.562 1 97.31 180 PHE A O 1
ATOM 1456 N N . GLU A 1 181 ? -3.02 -8.211 18.578 1 95.94 181 GLU A N 1
ATOM 1457 C CA . GLU A 1 181 ? -2.627 -9.375 17.797 1 95.94 181 GLU A CA 1
ATOM 1458 C C . GLU A 1 181 ? -3.658 -10.492 17.906 1 95.94 181 GLU A C 1
ATOM 1460 O O . GLU A 1 181 ? -4.02 -10.898 19.016 1 95.94 181 GLU A O 1
ATOM 1465 N N . GLY A 1 182 ? -4.16 -10.945 16.781 1 96.5 182 GLY A N 1
ATOM 1466 C CA . GLY A 1 182 ? -5.078 -12.078 16.719 1 96.5 182 GLY A CA 1
ATOM 1467 C C . GLY A 1 182 ? -6.488 -11.719 17.156 1 96.5 182 GLY A C 1
ATOM 1468 O O . GLY A 1 182 ? -7.348 -12.594 17.281 1 96.5 182 GLY A O 1
ATOM 1469 N N . LYS A 1 183 ? -6.812 -10.461 17.344 1 98.25 183 LYS A N 1
ATOM 1470 C CA . LYS A 1 183 ? -8.117 -10.031 17.844 1 98.25 183 LYS A CA 1
ATOM 1471 C C . LYS A 1 183 ? -9.023 -9.602 16.703 1 98.25 183 LYS A C 1
ATOM 1473 O O . LYS A 1 183 ? -8.555 -9.305 15.602 1 98.25 183 LYS A O 1
ATOM 1478 N N . LYS A 1 184 ? -10.289 -9.695 16.953 1 98.69 184 LYS A N 1
ATOM 1479 C CA . LYS A 1 184 ? -11.281 -9.047 16.094 1 98.69 184 LYS A CA 1
ATOM 1480 C C . LYS A 1 184 ? -11.586 -7.637 16.562 1 98.69 184 LYS A C 1
ATOM 1482 O O . LYS A 1 184 ? -12.055 -7.445 17.688 1 98.69 184 LYS A O 1
ATOM 1487 N N . VAL A 1 185 ? -11.344 -6.668 15.758 1 98.88 185 VAL A N 1
ATOM 1488 C CA . VAL A 1 185 ? -11.406 -5.277 16.203 1 98.88 185 VAL A CA 1
ATOM 1489 C C . VAL A 1 185 ? -12.375 -4.5 15.312 1 98.88 185 VAL A C 1
ATOM 1491 O O . VAL A 1 185 ? -12.359 -4.648 14.086 1 98.88 185 VAL A O 1
ATOM 1494 N N . VAL A 1 186 ? -13.234 -3.719 15.875 1 98.81 186 VAL A N 1
ATOM 1495 C CA . VAL A 1 186 ? -14.07 -2.764 15.156 1 98.81 186 VAL A CA 1
ATOM 1496 C C . VAL A 1 186 ? -13.484 -1.358 15.297 1 98.81 186 VAL A C 1
ATOM 1498 O O . VAL A 1 186 ? -13.25 -0.889 16.422 1 98.81 186 VAL A O 1
ATOM 1501 N N . VAL A 1 187 ? -13.164 -0.732 14.281 1 98.81 187 VAL A N 1
ATOM 1502 C CA . VAL A 1 187 ? -12.773 0.674 14.25 1 98.81 187 VAL A CA 1
ATOM 1503 C C . VAL A 1 187 ? -13.938 1.522 13.75 1 98.81 187 VAL A C 1
ATOM 1505 O O . VAL A 1 187 ? -14.383 1.37 12.609 1 98.81 187 VAL A O 1
ATOM 1508 N N . LEU A 1 188 ? -14.422 2.391 14.586 1 98.38 188 LEU A N 1
ATOM 1509 C CA . LEU A 1 188 ? -15.57 3.227 14.242 1 98.38 188 LEU A CA 1
ATOM 1510 C C . LEU A 1 188 ? -15.117 4.598 13.75 1 98.38 188 LEU A C 1
ATOM 1512 O O . LEU A 1 188 ? -14.461 5.34 14.492 1 98.38 188 LEU A O 1
ATOM 1516 N N . GLY A 1 189 ? -15.445 4.91 12.547 1 95.69 189 GLY A N 1
ATOM 1517 C CA . GLY A 1 189 ? -15.055 6.156 11.906 1 95.69 189 GLY A CA 1
ATOM 1518 C C . GLY A 1 189 ? -14.359 5.953 10.578 1 95.69 189 GLY A C 1
ATOM 1519 O O . GLY A 1 189 ? -13.93 4.844 10.258 1 95.69 189 GLY A O 1
ATOM 1520 N N . LEU A 1 190 ? -14.258 7.055 9.805 1 94.06 190 LEU A N 1
ATOM 1521 C CA . LEU A 1 190 ? -13.602 6.957 8.508 1 94.06 190 LEU A CA 1
ATOM 1522 C C . LEU A 1 190 ? -12.875 8.25 8.164 1 94.06 190 LEU A C 1
ATOM 1524 O O . LEU A 1 190 ? -13.047 8.797 7.078 1 94.06 190 LEU A O 1
ATOM 1528 N N . GLY A 1 191 ? -12.094 8.797 9.031 1 94.38 191 GLY A N 1
ATOM 1529 C CA . GLY A 1 191 ? -11.094 9.82 8.781 1 94.38 191 GLY A CA 1
ATOM 1530 C C . GLY A 1 191 ? -9.703 9.25 8.555 1 94.38 191 GLY A C 1
ATOM 1531 O O . GLY A 1 191 ? -9.539 8.039 8.375 1 94.38 191 GLY A O 1
ATOM 1532 N N . ASN A 1 192 ? -8.766 10.133 8.531 1 95.19 192 ASN A N 1
ATOM 1533 C CA . ASN A 1 192 ? -7.395 9.695 8.312 1 95.19 192 ASN A CA 1
ATOM 1534 C C . ASN A 1 192 ? -6.922 8.758 9.422 1 95.19 192 ASN A C 1
ATOM 1536 O O . ASN A 1 192 ? -6.328 7.715 9.148 1 95.19 192 ASN A O 1
ATOM 1540 N N . SER A 1 193 ? -7.215 9.094 10.625 1 95.31 193 SER A N 1
ATOM 1541 C CA . SER A 1 193 ? -6.781 8.289 11.766 1 95.31 193 SER A CA 1
ATOM 1542 C C . SER A 1 193 ? -7.418 6.906 11.742 1 95.31 193 SER A C 1
ATOM 1544 O O . SER A 1 193 ? -6.75 5.906 12.016 1 95.31 193 SER A O 1
ATOM 1546 N N . ALA A 1 194 ? -8.711 6.875 11.469 1 97.19 194 ALA A N 1
ATOM 1547 C CA . ALA A 1 194 ? -9.422 5.598 11.414 1 97.19 194 ALA A CA 1
ATOM 1548 C C . ALA A 1 194 ? -8.797 4.668 10.375 1 97.19 194 ALA A C 1
ATOM 1550 O O . ALA A 1 194 ? -8.547 3.494 10.656 1 97.19 194 ALA A O 1
ATOM 1551 N N . ALA A 1 195 ? -8.586 5.211 9.195 1 97.88 195 ALA A N 1
ATOM 1552 C CA . ALA A 1 195 ? -8.023 4.414 8.102 1 97.88 195 ALA A CA 1
ATOM 1553 C C . ALA A 1 195 ? -6.617 3.93 8.438 1 97.88 195 ALA A C 1
ATOM 1555 O O . ALA A 1 195 ? -6.281 2.77 8.195 1 97.88 195 ALA A O 1
ATOM 1556 N N . ASP A 1 196 ? -5.812 4.809 9 1 97.69 196 ASP A N 1
ATOM 1557 C CA . ASP A 1 196 ? -4.449 4.434 9.367 1 97.69 196 ASP A CA 1
ATOM 1558 C C . ASP A 1 196 ? -4.449 3.32 10.414 1 97.69 196 ASP A C 1
ATOM 1560 O O . ASP A 1 196 ? -3.713 2.342 10.281 1 97.69 196 ASP A O 1
ATOM 1564 N N . ILE A 1 197 ? -5.258 3.49 11.414 1 98.25 197 ILE A N 1
ATOM 1565 C CA . ILE A 1 197 ? -5.336 2.52 12.508 1 98.25 197 ILE A CA 1
ATOM 1566 C C . ILE A 1 197 ? -5.84 1.183 11.969 1 98.25 197 ILE A C 1
ATOM 1568 O O . ILE A 1 197 ? -5.27 0.132 12.266 1 98.25 197 ILE A O 1
ATOM 1572 N N . ALA A 1 198 ? -6.883 1.257 11.18 1 98.69 198 ALA A N 1
ATOM 1573 C CA . ALA A 1 198 ? -7.449 0.037 10.602 1 98.69 198 ALA A CA 1
ATOM 1574 C C . ALA A 1 198 ? -6.41 -0.709 9.773 1 98.69 198 ALA A C 1
ATOM 1576 O O . ALA A 1 198 ? -6.273 -1.93 9.891 1 98.69 198 ALA A O 1
ATOM 1577 N N . CYS A 1 199 ? -5.707 0.005 8.938 1 98.06 199 CYS A N 1
ATOM 1578 C CA . CYS A 1 199 ? -4.707 -0.613 8.078 1 98.06 199 CYS A CA 1
ATOM 1579 C C . CYS A 1 199 ? -3.59 -1.244 8.898 1 98.06 199 CYS A C 1
ATOM 1581 O O . CYS A 1 199 ? -3.193 -2.383 8.641 1 98.06 199 CYS A O 1
ATOM 1583 N N . GLU A 1 200 ? -3.117 -0.543 9.875 1 97.5 200 GLU A N 1
ATOM 1584 C CA . GLU A 1 200 ? -2.064 -1.085 10.727 1 97.5 200 GLU A CA 1
ATOM 1585 C C . GLU A 1 200 ? -2.535 -2.342 11.453 1 97.5 200 GLU A C 1
ATOM 1587 O O . GLU A 1 200 ? -1.851 -3.367 11.438 1 97.5 200 GLU A O 1
ATOM 1592 N N . LEU A 1 201 ? -3.703 -2.246 12.031 1 98.25 201 LEU A N 1
ATOM 1593 C CA . LEU A 1 201 ? -4.246 -3.365 12.797 1 98.25 201 LEU A CA 1
ATOM 1594 C C . LEU A 1 201 ? -4.48 -4.574 11.898 1 98.25 201 LEU A C 1
ATOM 1596 O O . LEU A 1 201 ? -4.309 -5.719 12.328 1 98.25 201 LEU A O 1
ATOM 1600 N N . SER A 1 202 ? -4.852 -4.336 10.695 1 97.69 202 SER A N 1
ATOM 1601 C CA . SER A 1 202 ? -5.238 -5.406 9.781 1 97.69 202 SER A CA 1
ATOM 1602 C C . SER A 1 202 ? -4.051 -6.309 9.453 1 97.69 202 SER A C 1
ATOM 1604 O O . SER A 1 202 ? -4.23 -7.418 8.945 1 97.69 202 SER A O 1
ATOM 1606 N N . GLN A 1 203 ? -2.881 -5.887 9.727 1 95.12 203 GLN A N 1
ATOM 1607 C CA . GLN A 1 203 ? -1.681 -6.68 9.477 1 95.12 203 GLN A CA 1
ATOM 1608 C C . GLN A 1 203 ? -1.385 -7.613 10.641 1 95.12 203 GLN A C 1
ATOM 1610 O O . GLN A 1 203 ? -0.546 -8.508 10.531 1 95.12 203 GLN A O 1
ATOM 1615 N N . HIS A 1 204 ? -2.094 -7.414 11.766 1 95.56 204 HIS A N 1
ATOM 1616 C CA . HIS A 1 204 ? -1.748 -8.148 12.977 1 95.56 204 HIS A CA 1
ATOM 1617 C C . HIS A 1 204 ? -2.982 -8.789 13.609 1 95.56 204 HIS A C 1
ATOM 1619 O O . HIS A 1 204 ? -2.877 -9.805 14.305 1 95.56 204 HIS A O 1
ATOM 1625 N N . ALA A 1 205 ? -4.121 -8.148 13.398 1 97.44 205 ALA A N 1
ATOM 1626 C CA . ALA A 1 205 ? -5.379 -8.641 13.961 1 97.44 205 ALA A CA 1
ATOM 1627 C C . ALA A 1 205 ? -5.934 -9.797 13.133 1 97.44 205 ALA A C 1
ATOM 1629 O O . ALA A 1 205 ? -5.5 -10.023 12 1 97.44 205 ALA A O 1
ATOM 1630 N N . SER A 1 206 ? -6.82 -10.586 13.758 1 96.94 206 SER A N 1
ATOM 1631 C CA . SER A 1 206 ? -7.488 -11.641 13.008 1 96.94 206 SER A CA 1
ATOM 1632 C C . SER A 1 206 ? -8.453 -11.07 11.977 1 96.94 206 SER A C 1
ATOM 1634 O O . SER A 1 206 ? -8.586 -11.609 10.875 1 96.94 206 SER A O 1
ATOM 1636 N N . GLN A 1 207 ? -9.117 -10.023 12.383 1 98.06 207 GLN A N 1
ATOM 1637 C CA . GLN A 1 207 ? -10.047 -9.344 11.492 1 98.06 207 GLN A CA 1
ATOM 1638 C C . GLN A 1 207 ? -10.305 -7.91 11.961 1 98.06 207 GLN A C 1
ATOM 1640 O O . GLN A 1 207 ? -10.469 -7.664 13.156 1 98.06 207 GLN A O 1
ATOM 1645 N N . VAL A 1 208 ? -10.273 -6.98 11.031 1 98.75 208 VAL A N 1
ATOM 1646 C CA . VAL A 1 208 ? -10.641 -5.602 11.328 1 98.75 208 VAL A CA 1
ATOM 1647 C C . VAL A 1 208 ? -11.922 -5.234 10.586 1 98.75 208 VAL A C 1
ATOM 1649 O O . VAL A 1 208 ? -12.039 -5.473 9.383 1 98.75 208 VAL A O 1
ATOM 1652 N N . TYR A 1 209 ? -12.891 -4.754 11.305 1 98.75 209 TYR A N 1
ATOM 1653 C CA . TYR A 1 209 ? -14.117 -4.191 10.742 1 98.75 209 TYR A CA 1
ATOM 1654 C C . TYR A 1 209 ? -14.102 -2.67 10.812 1 98.75 209 TYR A C 1
ATOM 1656 O O . TYR A 1 209 ? -14.016 -2.094 11.898 1 98.75 209 TYR A O 1
ATOM 1664 N N . LEU A 1 210 ? -14.102 -2.049 9.695 1 98.56 210 LEU A N 1
ATOM 1665 C CA . LEU A 1 210 ? -14.203 -0.595 9.617 1 98.56 210 LEU A CA 1
ATOM 1666 C C . LEU A 1 210 ? -15.664 -0.154 9.547 1 98.56 210 LEU A C 1
ATOM 1668 O O . LEU A 1 210 ? -16.281 -0.231 8.484 1 98.56 210 LEU A O 1
ATOM 1672 N N . SER A 1 211 ? -16.188 0.228 10.641 1 98.12 211 SER A N 1
ATOM 1673 C CA . SER A 1 211 ? -17.578 0.66 10.742 1 98.12 211 SER A CA 1
ATOM 1674 C C . SER A 1 211 ? -17.719 2.146 10.43 1 98.12 211 SER A C 1
ATOM 1676 O O . SER A 1 211 ? -17.078 2.982 11.062 1 98.12 211 SER A O 1
ATOM 1678 N N . VAL A 1 212 ? -18.594 2.457 9.5 1 95.25 212 VAL A N 1
ATOM 1679 C CA . VAL A 1 212 ? -18.609 3.83 9.016 1 95.25 212 VAL A CA 1
ATOM 1680 C C . VAL A 1 212 ? -20.047 4.344 8.984 1 95.25 212 VAL A C 1
ATOM 1682 O O . VAL A 1 212 ? -20.984 3.592 8.672 1 95.25 212 VAL A O 1
ATOM 1685 N N . HIS A 1 213 ? -20.203 5.598 9.375 1 90.62 213 HIS A N 1
ATOM 1686 C CA . HIS A 1 213 ? -21.484 6.266 9.234 1 90.62 213 HIS A CA 1
ATOM 1687 C C . HIS A 1 213 ? -21.766 6.648 7.789 1 90.62 213 HIS A C 1
ATOM 1689 O O . HIS A 1 213 ? -22.859 6.402 7.273 1 90.62 213 HIS A O 1
ATOM 1695 N N . THR A 1 214 ? -20.812 7.215 7.191 1 89.31 214 THR A N 1
ATOM 1696 C CA . THR A 1 214 ? -20.828 7.574 5.777 1 89.31 214 THR A CA 1
ATOM 1697 C C . THR A 1 214 ? -19.516 7.191 5.102 1 89.31 214 THR A C 1
ATOM 1699 O O . THR A 1 214 ? -18.469 7.125 5.75 1 89.31 214 THR A O 1
ATOM 1702 N N . GLY A 1 215 ? -19.656 6.895 3.84 1 91.06 215 GLY A N 1
ATOM 1703 C CA . GLY A 1 215 ? -18.438 6.629 3.082 1 91.06 215 GLY A CA 1
ATOM 1704 C C . GLY A 1 215 ? -17.594 7.867 2.854 1 91.06 215 GLY A C 1
ATOM 1705 O O . GLY A 1 215 ? -17.828 8.906 3.473 1 91.06 215 GLY A O 1
ATOM 1706 N N . THR A 1 216 ? -16.547 7.719 2.055 1 92.88 216 THR A N 1
ATOM 1707 C CA . THR A 1 216 ? -15.656 8.836 1.754 1 92.88 216 THR A CA 1
ATOM 1708 C C . THR A 1 216 ? -14.875 8.57 0.469 1 92.88 216 THR A C 1
ATOM 1710 O O . THR A 1 216 ? -15.07 7.547 -0.186 1 92.88 216 THR A O 1
ATOM 1713 N N . TRP A 1 217 ? -14.172 9.586 0.07 1 93.88 217 TRP A N 1
ATOM 1714 C CA . TRP A 1 217 ? -13.203 9.461 -1.011 1 93.88 217 TRP A CA 1
ATOM 1715 C C . TRP A 1 217 ? -11.812 9.133 -0.46 1 93.88 217 TRP A C 1
ATOM 1717 O O . TRP A 1 217 ? -11.438 9.602 0.617 1 93.88 217 TRP A O 1
ATOM 1727 N N . VAL A 1 218 ? -11.094 8.258 -1.151 1 95.81 218 VAL A N 1
ATOM 1728 C CA . VAL A 1 218 ? -9.75 7.863 -0.726 1 95.81 218 VAL A CA 1
ATOM 1729 C C . VAL A 1 218 ? -8.734 8.234 -1.803 1 95.81 218 VAL A C 1
ATOM 1731 O O . VAL A 1 218 ? -8.898 7.875 -2.971 1 95.81 218 VAL A O 1
ATOM 1734 N N . VAL A 1 219 ? -7.719 8.953 -1.443 1 94.88 219 VAL A N 1
ATOM 1735 C CA . VAL A 1 219 ? -6.672 9.328 -2.385 1 94.88 219 VAL A CA 1
ATOM 1736 C C . VAL A 1 219 ? -5.316 8.844 -1.873 1 94.88 219 VAL A C 1
ATOM 1738 O O . VAL A 1 219 ? -5.102 8.75 -0.663 1 94.88 219 VAL A O 1
ATOM 1741 N N . SER A 1 220 ? -4.438 8.539 -2.785 1 94.19 220 SER A N 1
ATOM 1742 C CA . SER A 1 220 ? -3.068 8.125 -2.477 1 94.19 220 SER A CA 1
ATOM 1743 C C . SER A 1 220 ? -2.15 9.336 -2.332 1 94.19 220 SER A C 1
ATOM 1745 O O . SER A 1 220 ? -2.426 10.398 -2.889 1 94.19 220 SER A O 1
ATOM 1747 N N . ARG A 1 221 ? -1.129 9.18 -1.573 1 95.56 221 ARG A N 1
ATOM 1748 C CA . ARG A 1 221 ? -0.073 10.18 -1.495 1 95.56 221 ARG A CA 1
ATOM 1749 C C . ARG A 1 221 ? 0.608 10.367 -2.848 1 95.56 221 ARG A C 1
ATOM 1751 O O . ARG A 1 221 ? 1.124 11.445 -3.146 1 95.56 221 ARG A O 1
ATOM 1758 N N . LEU A 1 222 ? 0.531 9.289 -3.648 1 92.12 222 LEU A N 1
ATOM 1759 C CA . LEU A 1 222 ? 1.244 9.289 -4.918 1 92.12 222 LEU A CA 1
ATOM 1760 C C . LEU A 1 222 ? 0.303 9.633 -6.07 1 92.12 222 LEU A C 1
ATOM 1762 O O . LEU A 1 222 ? -0.831 9.148 -6.113 1 92.12 222 LEU A O 1
ATOM 1766 N N . SER A 1 223 ? 0.775 10.469 -6.887 1 88.56 223 SER A N 1
ATOM 1767 C CA . SER A 1 223 ? 0.11 10.75 -8.156 1 88.56 223 SER A CA 1
ATOM 1768 C C . SER A 1 223 ? 0.762 9.984 -9.305 1 88.56 223 SER A C 1
ATOM 1770 O O . SER A 1 223 ? 1.53 9.047 -9.07 1 88.56 223 SER A O 1
ATOM 1772 N N . GLY A 1 224 ? 0.35 10.367 -10.5 1 83.44 224 GLY A N 1
ATOM 1773 C CA . GLY A 1 224 ? 0.957 9.711 -11.656 1 83.44 224 GLY A CA 1
ATOM 1774 C C . GLY A 1 224 ? 2.471 9.805 -11.664 1 83.44 224 GLY A C 1
ATOM 1775 O O . GLY A 1 224 ? 3.037 10.836 -11.289 1 83.44 224 GLY A O 1
ATOM 1776 N N . GLY A 1 225 ? 3.164 8.672 -12.008 1 85 225 GLY A N 1
ATOM 1777 C CA . GLY A 1 225 ? 4.617 8.617 -12.07 1 85 225 GLY A CA 1
ATOM 1778 C C . GLY A 1 225 ? 5.262 8.359 -10.727 1 85 225 GLY A C 1
ATOM 1779 O O . GLY A 1 225 ? 6.488 8.25 -10.625 1 85 225 GLY A O 1
ATOM 1780 N N . GLY A 1 226 ? 4.371 8.359 -9.711 1 87.31 226 GLY A N 1
ATOM 1781 C CA . GLY A 1 226 ? 4.898 8.117 -8.375 1 87.31 226 GLY A CA 1
ATOM 1782 C C . GLY A 1 226 ? 5.352 9.383 -7.676 1 87.31 226 GLY A C 1
ATOM 1783 O O . GLY A 1 226 ? 6.176 9.328 -6.762 1 87.31 226 GLY A O 1
ATOM 1784 N N . GLU A 1 227 ? 4.867 10.492 -8.102 1 91.56 227 GLU A N 1
ATOM 1785 C CA . GLU A 1 227 ? 5.215 11.773 -7.492 1 91.56 227 GLU A CA 1
ATOM 1786 C C . GLU A 1 227 ? 4.266 12.117 -6.348 1 91.56 227 GLU A C 1
ATOM 1788 O O . GLU A 1 227 ? 3.094 11.734 -6.371 1 91.56 227 GLU A O 1
ATOM 1793 N N . PRO A 1 228 ? 4.852 12.828 -5.355 1 94.75 228 PRO A N 1
ATOM 1794 C CA . PRO A 1 228 ? 3.93 13.305 -4.32 1 94.75 228 PRO A CA 1
ATOM 1795 C C . PRO A 1 228 ? 2.779 14.133 -4.891 1 94.75 228 PRO A C 1
ATOM 1797 O O . PRO A 1 228 ? 3.014 15.133 -5.57 1 94.75 228 PRO A O 1
ATOM 1800 N N . GLY A 1 229 ? 1.583 13.742 -4.621 1 94.19 229 GLY A N 1
ATOM 1801 C CA . GLY A 1 229 ? 0.41 14.375 -5.207 1 94.19 229 GLY A CA 1
ATOM 1802 C C . GLY A 1 229 ? 0.208 15.805 -4.75 1 94.19 229 GLY A C 1
ATOM 1803 O O . GLY A 1 229 ? -0.3 16.641 -5.504 1 94.19 229 GLY A O 1
ATOM 1804 N N . ASP A 1 230 ? 0.588 16.094 -3.541 1 95.81 230 ASP A N 1
ATOM 1805 C CA . ASP A 1 230 ? 0.376 17.422 -2.986 1 95.81 230 ASP A CA 1
ATOM 1806 C C . ASP A 1 230 ? 1.201 18.469 -3.734 1 95.81 230 ASP A C 1
ATOM 1808 O O . ASP A 1 230 ? 0.819 19.641 -3.801 1 95.81 230 ASP A O 1
ATOM 1812 N N . LEU A 1 231 ? 2.314 18.078 -4.309 1 95.69 231 LEU A N 1
ATOM 1813 C CA . LEU A 1 231 ? 3.143 19 -5.062 1 95.69 231 LEU A CA 1
ATOM 1814 C C . LEU A 1 231 ? 2.463 19.406 -6.367 1 95.69 231 LEU A C 1
ATOM 1816 O O . LEU A 1 231 ? 2.809 20.422 -6.965 1 95.69 231 LEU A O 1
ATOM 1820 N N . LYS A 1 232 ? 1.539 18.578 -6.766 1 91.25 232 LYS A N 1
ATOM 1821 C CA . LYS A 1 232 ? 0.802 18.891 -7.988 1 91.25 232 LYS A CA 1
ATOM 1822 C C . LYS A 1 232 ? -0.51 19.609 -7.672 1 91.25 232 LYS A C 1
ATOM 1824 O O . LYS A 1 232 ? -0.897 20.547 -8.367 1 91.25 232 LYS A O 1
ATOM 1829 N N . PHE A 1 233 ? -1.104 19.266 -6.625 1 92.06 233 PHE A N 1
ATOM 1830 C CA . PHE A 1 233 ? -2.469 19.719 -6.375 1 92.06 233 PHE A CA 1
ATOM 1831 C C . PHE A 1 233 ? -2.469 21.016 -5.594 1 92.06 233 PHE A C 1
ATOM 1833 O O . PHE A 1 233 ? -3.414 21.812 -5.688 1 92.06 233 PHE A O 1
ATOM 1840 N N . LEU A 1 234 ? -1.414 21.25 -4.785 1 96.25 234 LEU A N 1
ATOM 1841 C CA . LEU A 1 234 ? -1.318 22.484 -4.02 1 96.25 234 LEU A CA 1
ATOM 1842 C C . LEU A 1 234 ? -0.532 23.547 -4.789 1 96.25 234 LEU A C 1
ATOM 1844 O O . LEU A 1 234 ? 0.609 23.844 -4.441 1 96.25 234 LEU A O 1
ATOM 1848 N N . SER A 1 235 ? -1.164 24.047 -5.812 1 95.19 235 SER A N 1
ATOM 1849 C CA . SER A 1 235 ? -0.558 25.078 -6.641 1 95.19 235 SER A CA 1
ATOM 1850 C C . SER A 1 235 ? -1.537 26.219 -6.906 1 95.19 235 SER A C 1
ATOM 1852 O O . SER A 1 235 ? -2.752 26.031 -6.82 1 95.19 235 SER A O 1
ATOM 1854 N N . ARG A 1 236 ? -1.007 27.344 -7.172 1 95.19 236 ARG A N 1
ATOM 1855 C CA . ARG A 1 236 ? -1.845 28.484 -7.496 1 95.19 236 ARG A CA 1
ATOM 1856 C C . ARG A 1 236 ? -2.619 28.25 -8.789 1 95.19 236 ARG A C 1
ATOM 1858 O O . ARG A 1 236 ? -3.76 28.703 -8.93 1 95.19 236 ARG A O 1
ATOM 1865 N N . PHE A 1 237 ? -2.047 27.547 -9.641 1 92 237 PHE A N 1
ATOM 1866 C CA . PHE A 1 237 ? -2.693 27.219 -10.906 1 92 237 PHE A CA 1
ATOM 1867 C C . PHE A 1 237 ? -3.973 26.422 -10.672 1 92 237 PHE A C 1
ATOM 1869 O O . PHE A 1 237 ? -5.027 26.766 -11.211 1 92 237 PHE A O 1
ATOM 1876 N N . VAL A 1 238 ? -3.852 25.422 -9.867 1 91 238 VAL A N 1
ATOM 1877 C CA . VAL A 1 238 ? -5 24.578 -9.562 1 91 238 VAL A CA 1
ATOM 1878 C C . VAL A 1 238 ? -6.051 25.375 -8.797 1 91 238 VAL A C 1
ATOM 1880 O O . VAL A 1 238 ? -7.246 25.266 -9.078 1 91 238 VAL A O 1
ATOM 1883 N N . ALA A 1 239 ? -5.602 26.188 -7.844 1 90.62 239 ALA A N 1
ATOM 1884 C CA . ALA A 1 239 ? -6.508 26.984 -7.027 1 90.62 239 ALA A CA 1
ATOM 1885 C C . ALA A 1 239 ? -7.246 28.016 -7.875 1 90.62 239 ALA A C 1
ATOM 1887 O O . ALA A 1 239 ? -8.336 28.469 -7.508 1 90.62 239 ALA A O 1
ATOM 1888 N N . ALA A 1 240 ? -6.691 28.406 -8.969 1 90.88 240 ALA A N 1
ATOM 1889 C CA . ALA A 1 240 ? -7.25 29.453 -9.82 1 90.88 240 ALA A CA 1
ATOM 1890 C C . ALA A 1 240 ? -8.305 28.875 -10.766 1 90.88 240 ALA A C 1
ATOM 1892 O O . ALA A 1 240 ? -9.078 29.625 -11.367 1 90.88 240 ALA A O 1
ATOM 1893 N N . LEU A 1 241 ? -8.367 27.609 -10.867 1 88.31 241 LEU A N 1
ATOM 1894 C CA . LEU A 1 241 ? -9.352 27 -11.75 1 88.31 241 LEU A CA 1
ATOM 1895 C C . LEU A 1 241 ? -10.766 27.203 -11.227 1 88.31 241 LEU A C 1
ATOM 1897 O O . LEU A 1 241 ? -10.984 27.234 -10.008 1 88.31 241 LEU A O 1
ATOM 1901 N N . PRO A 1 242 ? -11.711 27.297 -12.172 1 88.94 242 PRO A N 1
ATOM 1902 C CA . PRO A 1 242 ? -13.094 27.375 -11.711 1 88.94 242 PRO A CA 1
ATOM 1903 C C . PRO A 1 242 ? -13.484 26.188 -10.836 1 88.94 242 PRO A C 1
ATOM 1905 O O . PRO A 1 242 ? -13.125 25.047 -11.133 1 88.94 242 PRO A O 1
ATOM 1908 N N . LYS A 1 243 ? -14.156 26.484 -9.789 1 85.88 243 LYS A N 1
ATOM 1909 C CA . LYS A 1 243 ? -14.492 25.469 -8.797 1 85.88 243 LYS A CA 1
ATOM 1910 C C . LYS A 1 243 ? -15.242 24.297 -9.43 1 85.88 243 LYS A C 1
ATOM 1912 O O . LYS A 1 243 ? -15.023 23.141 -9.062 1 85.88 243 LYS A O 1
ATOM 1917 N N . SER A 1 244 ? -16.109 24.562 -10.359 1 86.31 244 SER A N 1
ATOM 1918 C CA . SER A 1 244 ? -16.891 23.5 -11.016 1 86.31 244 SER A CA 1
ATOM 1919 C C . SER A 1 244 ? -15.977 22.578 -11.82 1 86.31 244 SER A C 1
ATOM 1921 O O . SER A 1 244 ? -16.172 21.359 -11.82 1 86.31 244 SER A O 1
ATOM 1923 N N . TRP A 1 245 ? -15.016 23.172 -12.492 1 87.75 245 TRP A N 1
ATOM 1924 C CA . TRP A 1 245 ? -14.062 22.375 -13.258 1 87.75 245 TRP A CA 1
ATOM 1925 C C . TRP A 1 245 ? -13.195 21.531 -12.336 1 87.75 245 TRP A C 1
ATOM 1927 O O . TRP A 1 245 ? -12.938 20.359 -12.625 1 87.75 245 TRP A O 1
ATOM 1937 N N . LEU A 1 246 ? -12.789 22.156 -11.344 1 86.62 246 LEU A N 1
ATOM 1938 C CA . LEU A 1 246 ? -11.938 21.453 -10.383 1 86.62 246 LEU A CA 1
ATOM 1939 C C . LEU A 1 246 ? -12.68 20.281 -9.75 1 86.62 246 LEU A C 1
ATOM 1941 O O . LEU A 1 246 ? -12.109 19.203 -9.562 1 86.62 246 LEU A O 1
ATOM 1945 N N . ALA A 1 247 ? -13.898 20.547 -9.406 1 86.69 247 ALA A N 1
ATOM 1946 C CA . ALA A 1 247 ? -14.734 19.484 -8.828 1 86.69 247 ALA A CA 1
ATOM 1947 C C . ALA A 1 247 ? -14.859 18.297 -9.781 1 86.69 247 ALA A C 1
ATOM 1949 O O . ALA A 1 247 ? -14.703 17.141 -9.375 1 86.69 247 ALA A O 1
ATOM 1950 N N . PHE A 1 248 ? -15.086 18.609 -11.008 1 87.75 248 PHE A N 1
ATOM 1951 C CA . PHE A 1 248 ? -15.25 17.578 -12.031 1 87.75 248 PHE A CA 1
ATOM 1952 C C . PHE A 1 248 ? -13.953 16.812 -12.242 1 87.75 248 PHE A C 1
ATOM 1954 O O . PHE A 1 248 ? -13.953 15.578 -12.25 1 87.75 248 PHE A O 1
ATOM 1961 N N . LEU A 1 249 ? -12.914 17.516 -12.398 1 86.25 249 LEU A N 1
ATOM 1962 C CA . LEU A 1 249 ? -11.609 16.906 -12.656 1 86.25 249 LEU A CA 1
ATOM 1963 C C . LEU A 1 249 ? -11.172 16.062 -11.477 1 86.25 249 LEU A C 1
ATOM 1965 O O . LEU A 1 249 ? -10.648 14.953 -11.656 1 86.25 249 LEU A O 1
ATOM 1969 N N . THR A 1 250 ? -11.359 16.562 -10.336 1 89.38 250 THR A N 1
ATOM 1970 C CA . THR A 1 250 ? -10.969 15.844 -9.125 1 89.38 250 THR A CA 1
ATOM 1971 C C . THR A 1 250 ? -11.75 14.547 -8.992 1 89.38 250 THR A C 1
ATOM 1973 O O . THR A 1 250 ? -11.172 13.492 -8.711 1 89.38 250 THR A O 1
ATOM 1976 N N . ARG A 1 251 ? -13.023 14.664 -9.195 1 89.75 251 ARG A N 1
ATOM 1977 C CA . ARG A 1 251 ? -13.859 13.469 -9.133 1 89.75 251 ARG A CA 1
ATOM 1978 C C . ARG A 1 251 ? -13.414 12.43 -10.156 1 89.75 251 ARG A C 1
ATOM 1980 O O . ARG A 1 251 ? -13.312 11.242 -9.844 1 89.75 251 ARG A O 1
ATOM 1987 N N . HIS A 1 252 ? -13.125 12.891 -11.305 1 88.69 252 HIS A N 1
ATOM 1988 C CA . HIS A 1 252 ? -12.711 12 -12.391 1 88.69 252 HIS A CA 1
ATOM 1989 C C . HIS A 1 252 ? -11.391 11.328 -12.062 1 88.69 252 HIS A C 1
ATOM 1991 O O . HIS A 1 252 ? -11.258 10.109 -12.195 1 88.69 252 HIS A O 1
ATOM 1997 N N . LEU A 1 253 ? -10.492 12.078 -11.664 1 86.56 253 LEU A N 1
ATOM 1998 C CA . LEU A 1 253 ? -9.156 11.57 -11.391 1 86.56 253 LEU A CA 1
ATOM 1999 C C . LEU A 1 253 ? -9.172 10.586 -10.219 1 86.56 253 LEU A C 1
ATOM 2001 O O . LEU A 1 253 ? -8.516 9.547 -10.266 1 86.56 253 LEU A O 1
ATOM 2005 N N . ILE A 1 254 ? -9.969 10.898 -9.211 1 90.69 254 ILE A N 1
ATOM 2006 C CA . ILE A 1 254 ? -10.039 10.039 -8.039 1 90.69 254 ILE A CA 1
ATOM 2007 C C . ILE A 1 254 ? -10.734 8.727 -8.406 1 90.69 254 ILE A C 1
ATOM 2009 O O . ILE A 1 254 ? -10.273 7.648 -8.039 1 90.69 254 ILE A O 1
ATOM 2013 N N . THR A 1 255 ? -11.773 8.836 -9.188 1 89.62 255 THR A N 1
ATOM 2014 C CA . THR A 1 255 ? -12.547 7.652 -9.547 1 89.62 255 THR A CA 1
ATOM 2015 C C . THR A 1 255 ? -11.75 6.754 -10.492 1 89.62 255 THR A C 1
ATOM 2017 O O . THR A 1 255 ? -11.859 5.527 -10.43 1 89.62 255 THR A O 1
ATOM 2020 N N . LYS A 1 256 ? -11.031 7.387 -11.352 1 87.06 256 LYS A N 1
ATOM 2021 C CA . LYS A 1 256 ? -10.195 6.621 -12.273 1 87.06 256 LYS A CA 1
ATOM 2022 C C . LYS A 1 256 ? -9.164 5.781 -11.516 1 87.06 256 LYS A C 1
ATOM 2024 O O . LYS A 1 256 ? -8.852 4.664 -11.93 1 87.06 256 LYS A O 1
ATOM 2029 N N . LYS A 1 257 ? -8.719 6.266 -10.508 1 89.12 257 LYS A N 1
ATOM 2030 C CA . LYS A 1 257 ? -7.723 5.562 -9.703 1 89.12 257 LYS A CA 1
ATOM 2031 C C . LYS A 1 257 ? -8.383 4.547 -8.773 1 89.12 257 LYS A C 1
ATOM 2033 O O . LYS A 1 257 ? -7.898 3.418 -8.641 1 89.12 257 LYS A O 1
ATOM 2038 N N . LEU A 1 258 ? -9.469 4.953 -8.164 1 92.44 258 LEU A N 1
ATOM 2039 C CA . LEU A 1 258 ? -10.18 4.09 -7.234 1 92.44 258 LEU A CA 1
ATOM 2040 C C . LEU A 1 258 ? -11.68 4.371 -7.27 1 92.44 258 LEU A C 1
ATOM 2042 O O . LEU A 1 258 ? -12.117 5.477 -6.934 1 92.44 258 LEU A O 1
ATOM 2046 N N . ASP A 1 259 ? -12.383 3.449 -7.688 1 91.56 259 ASP A N 1
ATOM 2047 C CA . ASP A 1 259 ? -13.844 3.535 -7.598 1 91.56 259 ASP A CA 1
ATOM 2048 C C . ASP A 1 259 ? -14.328 3.145 -6.207 1 91.56 259 ASP A C 1
ATOM 2050 O O . ASP A 1 259 ? -14.555 1.963 -5.93 1 91.56 259 ASP A O 1
ATOM 2054 N N . VAL A 1 260 ? -14.617 4.098 -5.41 1 91.31 260 VAL A N 1
ATOM 2055 C CA . VAL A 1 260 ? -14.914 3.848 -4.004 1 91.31 260 VAL A CA 1
ATOM 2056 C C . VAL A 1 260 ? -16.25 3.107 -3.885 1 91.31 260 VAL A C 1
ATOM 2058 O O . VAL A 1 260 ? -16.484 2.404 -2.9 1 91.31 260 VAL A O 1
ATOM 2061 N N . ALA A 1 261 ? -17.125 3.211 -4.832 1 89.25 261 ALA A N 1
ATOM 2062 C CA . ALA A 1 261 ? -18.391 2.496 -4.805 1 89.25 261 ALA A CA 1
ATOM 2063 C C . ALA A 1 261 ? -18.172 0.986 -4.82 1 89.25 261 ALA A C 1
ATOM 2065 O O . ALA A 1 261 ? -18.906 0.242 -4.152 1 89.25 261 ALA A O 1
ATOM 2066 N N . SER A 1 262 ? -17.203 0.588 -5.562 1 90.19 262 SER A N 1
ATOM 2067 C CA . SER A 1 262 ? -16.891 -0.835 -5.652 1 90.19 262 SER A CA 1
ATOM 2068 C C . SER A 1 262 ? -16.359 -1.368 -4.328 1 90.19 262 SER A C 1
ATOM 2070 O O . SER A 1 262 ? -16.406 -2.574 -4.078 1 90.19 262 SER A O 1
ATOM 2072 N N . PHE A 1 263 ? -15.93 -0.506 -3.432 1 92.62 263 PHE A N 1
ATOM 2073 C CA . PHE A 1 263 ? -15.289 -0.918 -2.188 1 92.62 263 PHE A CA 1
ATOM 2074 C C . PHE A 1 263 ? -16.203 -0.682 -0.999 1 92.62 263 PHE A C 1
ATOM 2076 O O . PHE A 1 263 ? -15.781 -0.772 0.154 1 92.62 263 PHE A O 1
ATOM 2083 N N . GLY A 1 264 ? -17.406 -0.272 -1.258 1 91.12 264 GLY A N 1
ATOM 2084 C CA . GLY A 1 264 ? -18.344 -0.009 -0.183 1 91.12 264 GLY A CA 1
ATOM 2085 C C . GLY A 1 264 ? -18.078 1.293 0.546 1 91.12 264 GLY A C 1
ATOM 2086 O O . GLY A 1 264 ? -18.484 1.462 1.698 1 91.12 264 GLY A O 1
ATOM 2087 N N . LEU A 1 265 ? -17.391 2.209 -0.066 1 93.25 265 LEU A N 1
ATOM 2088 C CA . LEU A 1 265 ? -17.016 3.482 0.539 1 93.25 265 LEU A CA 1
ATOM 2089 C C . LEU A 1 265 ? -17.781 4.637 -0.107 1 93.25 265 LEU A C 1
ATOM 2091 O O . LEU A 1 265 ? -17.406 5.801 0.07 1 93.25 265 LEU A O 1
ATOM 2095 N N . ASP A 1 266 ? -18.719 4.32 -0.858 1 88.94 266 ASP A N 1
ATOM 2096 C CA . ASP A 1 266 ? -19.422 5.332 -1.64 1 88.94 266 ASP A CA 1
ATOM 2097 C C . ASP A 1 266 ? -20.047 6.387 -0.733 1 88.94 266 ASP A C 1
ATOM 2099 O O . ASP A 1 266 ? -20.469 6.09 0.391 1 88.94 266 ASP A O 1
ATOM 2103 N N . VAL A 1 267 ? -20.094 7.496 -1.223 1 88.12 267 VAL A N 1
ATOM 2104 C CA . VAL A 1 267 ? -20.672 8.664 -0.556 1 88.12 267 VAL A CA 1
ATOM 2105 C C . VAL A 1 267 ? -21.453 9.5 -1.562 1 88.12 267 VAL A C 1
ATOM 2107 O O . VAL A 1 267 ? -21.156 9.484 -2.758 1 88.12 267 VAL A O 1
ATOM 2110 N N . LYS A 1 268 ? -22.375 10.219 -1.074 1 84.75 268 LYS A N 1
ATOM 2111 C CA . LYS A 1 268 ? -23.25 11 -1.948 1 84.75 268 LYS A CA 1
ATOM 2112 C C . LYS A 1 268 ? -22.562 12.281 -2.398 1 84.75 268 LYS A C 1
ATOM 2114 O O . LYS A 1 268 ? -22.734 12.719 -3.539 1 84.75 268 LYS A O 1
ATOM 2119 N N . GLU A 1 269 ? -21.766 12.797 -1.573 1 88.25 269 GLU A N 1
ATOM 2120 C CA . GLU A 1 269 ? -21.156 14.102 -1.834 1 88.25 269 GLU A CA 1
ATOM 2121 C C . GLU A 1 269 ? -19.906 13.969 -2.693 1 88.25 269 GLU A C 1
ATOM 2123 O O . GLU A 1 269 ? -19.125 13.047 -2.51 1 88.25 269 GLU A O 1
ATOM 2128 N N . PRO A 1 270 ? -19.766 14.859 -3.602 1 88.06 270 PRO A N 1
ATOM 2129 C CA . PRO A 1 270 ? -18.531 14.852 -4.398 1 88.06 270 PRO A CA 1
ATOM 2130 C C . PRO A 1 270 ? -17.297 15.211 -3.58 1 88.06 270 PRO A C 1
ATOM 2132 O O . PRO A 1 270 ? -17.422 15.742 -2.473 1 88.06 270 PRO A O 1
ATOM 2135 N N . PRO A 1 271 ? -16.156 14.93 -4.113 1 87.19 271 PRO A N 1
ATOM 2136 C CA . PRO A 1 271 ? -14.93 15.109 -3.346 1 87.19 271 PRO A CA 1
ATOM 2137 C C . PRO A 1 271 ? -14.648 16.578 -3.004 1 87.19 271 PRO A C 1
ATOM 2139 O O . PRO A 1 271 ? -13.883 16.859 -2.084 1 87.19 271 PRO A O 1
ATOM 2142 N N . ASP A 1 272 ? -15.203 17.516 -3.715 1 83.75 272 ASP A N 1
ATOM 2143 C CA . ASP A 1 272 ? -14.977 18.922 -3.414 1 83.75 272 ASP A CA 1
ATOM 2144 C C . ASP A 1 272 ? -15.781 19.359 -2.195 1 83.75 272 ASP A C 1
ATOM 2146 O O . ASP A 1 272 ? -15.43 20.344 -1.527 1 83.75 272 ASP A O 1
ATOM 2150 N N . LYS A 1 273 ? -16.812 18.641 -1.935 1 84.62 273 LYS A N 1
ATOM 2151 C CA . LYS A 1 273 ? -17.656 18.953 -0.782 1 84.62 273 LYS A CA 1
ATOM 2152 C C . LYS A 1 273 ? -17.266 18.109 0.428 1 84.62 273 LYS A C 1
ATOM 2154 O O . LYS A 1 273 ? -17.5 18.516 1.571 1 84.62 273 LYS A O 1
ATOM 2159 N N . ARG A 1 274 ? -16.766 16.969 0.104 1 84 274 ARG A N 1
ATOM 2160 C CA . ARG A 1 274 ? -16.25 16.094 1.144 1 84 274 ARG A CA 1
ATOM 2161 C C . ARG A 1 274 ? -14.781 15.766 0.909 1 84 274 ARG A C 1
ATOM 2163 O O . ARG A 1 274 ? -14.453 14.938 0.063 1 84 274 ARG A O 1
ATOM 2170 N N . CYS A 1 275 ? -14 16.328 1.698 1 83.69 275 CYS A N 1
ATOM 2171 C CA . CYS A 1 275 ? -12.562 16.172 1.523 1 83.69 275 CYS A CA 1
ATOM 2172 C C . CYS A 1 275 ? -12.156 14.703 1.645 1 83.69 275 CYS A C 1
ATOM 2174 O O . CYS A 1 275 ? -12.562 14.023 2.59 1 83.69 275 CYS A O 1
ATOM 2176 N N . PRO A 1 276 ? -11.406 14.242 0.717 1 91.69 276 PRO A N 1
ATOM 2177 C CA . PRO A 1 276 ? -10.953 12.844 0.765 1 91.69 276 PRO A CA 1
ATOM 2178 C C . PRO A 1 276 ? -9.992 12.578 1.919 1 91.69 276 PRO A C 1
ATOM 2180 O O . PRO A 1 276 ? -9.383 13.516 2.447 1 91.69 276 PRO A O 1
ATOM 2183 N N . ILE A 1 277 ? -9.898 11.344 2.281 1 94.81 277 ILE A N 1
ATOM 2184 C CA . ILE A 1 277 ? -8.812 10.93 3.17 1 94.81 277 ILE A CA 1
ATOM 2185 C C . ILE A 1 277 ? -7.605 10.5 2.348 1 94.81 277 ILE A C 1
ATOM 2187 O O . ILE A 1 277 ? -7.734 10.172 1.166 1 94.81 277 ILE A O 1
ATOM 2191 N N . ILE A 1 278 ? -6.48 10.602 2.934 1 96.44 278 ILE A N 1
ATOM 2192 C CA . ILE A 1 278 ? -5.242 10.188 2.287 1 96.44 278 ILE A CA 1
ATOM 2193 C C . ILE A 1 278 ? -4.797 8.836 2.85 1 96.44 278 ILE A C 1
ATOM 2195 O O . ILE A 1 278 ? -4.457 8.734 4.031 1 96.44 278 ILE A O 1
ATOM 2199 N N . ASN A 1 279 ? -4.824 7.832 2.043 1 96.88 279 ASN A N 1
ATOM 2200 C CA . ASN A 1 279 ? -4.395 6.512 2.486 1 96.88 279 ASN A CA 1
ATOM 2201 C C . ASN A 1 279 ? -3.945 5.645 1.312 1 96.88 279 ASN A C 1
ATOM 2203 O O . ASN A 1 279 ? -4.672 5.5 0.328 1 96.88 279 ASN A O 1
ATOM 2207 N N . ASP A 1 280 ? -2.793 5.035 1.441 1 94.94 280 ASP A N 1
ATOM 2208 C CA . ASP A 1 280 ? -2.207 4.266 0.349 1 94.94 280 ASP A CA 1
ATOM 2209 C C . ASP A 1 280 ? -2.52 2.777 0.499 1 94.94 280 ASP A C 1
ATOM 2211 O O . ASP A 1 280 ? -2.357 2.006 -0.449 1 94.94 280 ASP A O 1
ATOM 2215 N N . GLU A 1 281 ? -3.02 2.33 1.619 1 96.31 281 GLU A N 1
ATOM 2216 C CA . GLU A 1 281 ? -3.066 0.901 1.915 1 96.31 281 GLU A CA 1
ATOM 2217 C C . GLU A 1 281 ? -4.504 0.396 1.968 1 96.31 281 GLU A C 1
ATOM 2219 O O . GLU A 1 281 ? -4.762 -0.788 1.739 1 96.31 281 GLU A O 1
ATOM 2224 N N . LEU A 1 282 ? -5.453 1.257 2.248 1 97.25 282 LEU A N 1
ATOM 2225 C CA . LEU A 1 282 ? -6.824 0.869 2.568 1 97.25 282 LEU A CA 1
ATOM 2226 C C . LEU A 1 282 ? -7.434 0.049 1.436 1 97.25 282 LEU A C 1
ATOM 2228 O O . LEU A 1 282 ? -7.988 -1.025 1.672 1 97.25 282 LEU A O 1
ATOM 2232 N N . PRO A 1 283 ? -7.281 0.462 0.172 1 95.75 283 PRO A N 1
ATOM 2233 C CA . PRO A 1 283 ? -7.891 -0.327 -0.901 1 95.75 283 PRO A CA 1
ATOM 2234 C C . PRO A 1 283 ? -7.355 -1.757 -0.957 1 95.75 283 PRO A C 1
ATOM 2236 O O . PRO A 1 283 ? -8.133 -2.703 -1.124 1 95.75 283 PRO A O 1
ATOM 2239 N N . ASN A 1 284 ? -6.074 -1.909 -0.764 1 95.94 284 ASN A N 1
ATOM 2240 C CA . ASN A 1 284 ? -5.469 -3.234 -0.811 1 95.94 284 ASN A CA 1
ATOM 2241 C C . ASN A 1 284 ? -5.918 -4.102 0.362 1 95.94 284 ASN A C 1
ATOM 2243 O O . ASN A 1 284 ? -6.109 -5.309 0.211 1 95.94 284 ASN A O 1
ATOM 2247 N N . ARG A 1 285 ? -6.039 -3.455 1.535 1 97.25 285 ARG A N 1
ATOM 2248 C CA . ARG A 1 285 ? -6.445 -4.203 2.719 1 97.25 285 ARG A CA 1
ATOM 2249 C C . ARG A 1 285 ? -7.887 -4.688 2.59 1 97.25 285 ARG A C 1
ATOM 2251 O O . ARG A 1 285 ? -8.234 -5.754 3.1 1 97.25 285 ARG A O 1
ATOM 2258 N N . ILE A 1 286 ? -8.719 -3.904 1.893 1 96.81 286 ILE A N 1
ATOM 2259 C CA . ILE A 1 286 ? -10.086 -4.324 1.612 1 96.81 286 ILE A CA 1
ATOM 2260 C C . ILE A 1 286 ? -10.078 -5.441 0.569 1 96.81 286 ILE A C 1
ATOM 2262 O O . ILE A 1 286 ? -10.781 -6.441 0.714 1 96.81 286 ILE A O 1
ATOM 2266 N N . LEU A 1 287 ? -9.211 -5.324 -0.392 1 95.06 287 LEU A N 1
ATOM 2267 C CA . LEU A 1 287 ? -9.109 -6.27 -1.498 1 95.06 287 LEU A CA 1
ATOM 2268 C C . LEU A 1 287 ? -8.672 -7.645 -1.002 1 95.06 287 LEU A C 1
ATOM 2270 O O . LEU A 1 287 ? -9.07 -8.664 -1.563 1 95.06 287 LEU A O 1
ATOM 2274 N N . THR A 1 288 ? -7.902 -7.688 0.021 1 95.31 288 THR A N 1
ATOM 2275 C CA . THR A 1 288 ? -7.387 -8.945 0.554 1 95.31 288 THR A CA 1
ATOM 2276 C C . THR A 1 288 ? -8.273 -9.453 1.686 1 95.31 288 THR A C 1
ATOM 2278 O O . THR A 1 288 ? -8.016 -10.523 2.252 1 95.31 288 THR A O 1
ATOM 2281 N N . GLY A 1 289 ? -9.258 -8.648 2.088 1 95.94 289 GLY A N 1
ATOM 2282 C CA . GLY A 1 289 ? -10.258 -9.086 3.053 1 95.94 289 GLY A CA 1
ATOM 2283 C C . GLY A 1 289 ? -9.852 -8.82 4.492 1 95.94 289 GLY A C 1
ATOM 2284 O O . GLY A 1 289 ? -10.625 -9.07 5.414 1 95.94 289 GLY A O 1
ATOM 2285 N N . SER A 1 290 ? -8.625 -8.305 4.695 1 97.25 290 SER A N 1
ATOM 2286 C CA . SER A 1 290 ? -8.18 -8.062 6.066 1 97.25 290 SER A CA 1
ATOM 2287 C C . SER A 1 290 ? -8.961 -6.926 6.707 1 97.25 290 SER A C 1
ATOM 2289 O O . SER A 1 290 ? -9.07 -6.855 7.934 1 97.25 290 SER A O 1
ATOM 2291 N N . ILE A 1 291 ? -9.523 -6.039 5.938 1 98.25 291 ILE A N 1
ATOM 2292 C CA . ILE A 1 291 ? -10.469 -5.027 6.395 1 98.25 291 ILE A CA 1
ATOM 2293 C C . ILE A 1 291 ? -11.82 -5.242 5.723 1 98.25 291 ILE A C 1
ATOM 2295 O O . ILE A 1 291 ? -11.898 -5.441 4.508 1 98.25 291 ILE A O 1
ATOM 2299 N N . GLN A 1 292 ? -12.812 -5.312 6.438 1 98 292 GLN A N 1
ATOM 2300 C CA . GLN A 1 292 ? -14.188 -5.297 5.945 1 98 292 GLN A CA 1
ATOM 2301 C C . GLN A 1 292 ? -14.898 -4 6.324 1 98 292 GLN A C 1
ATOM 2303 O O . GLN A 1 292 ? -14.977 -3.654 7.504 1 98 292 GLN A O 1
ATOM 2308 N N . VAL A 1 293 ? -15.438 -3.324 5.355 1 97.69 293 VAL A N 1
ATOM 2309 C CA . VAL A 1 293 ? -16.203 -2.107 5.605 1 97.69 293 VAL A CA 1
ATOM 2310 C C . VAL A 1 293 ? -17.625 -2.467 6.008 1 97.69 293 VAL A C 1
ATOM 2312 O O . VAL A 1 293 ? -18.281 -3.277 5.344 1 97.69 293 VAL A O 1
ATOM 2315 N N . ARG A 1 294 ? -18.078 -1.892 7.086 1 97.31 294 ARG A N 1
ATOM 2316 C CA . ARG A 1 294 ? -19.391 -2.244 7.621 1 97.31 294 ARG A CA 1
ATOM 2317 C C . ARG A 1 294 ? -20.188 -0.995 7.965 1 97.31 294 ARG A C 1
ATOM 2319 O O . ARG A 1 294 ? -19.625 0.096 8.094 1 97.31 294 ARG A O 1
ATOM 2326 N N . ALA A 1 295 ? -21.484 -1.222 8.141 1 96.12 295 ALA A N 1
ATOM 2327 C CA . ALA A 1 295 ? -22.375 -0.13 8.523 1 96.12 295 ALA A CA 1
ATOM 2328 C C . ALA A 1 295 ? -22.062 0.359 9.938 1 96.12 295 ALA A C 1
ATOM 2330 O O . ALA A 1 295 ? -21.297 -0.278 10.672 1 96.12 295 ALA A O 1
ATOM 2331 N N . ASP A 1 296 ? -22.641 1.456 10.258 1 96.12 296 ASP A N 1
ATOM 2332 C CA . ASP A 1 296 ? -22.469 2.088 11.562 1 96.12 296 ASP A CA 1
ATOM 2333 C C . ASP A 1 296 ? -22.984 1.188 12.688 1 96.12 296 ASP A C 1
ATOM 2335 O O . ASP A 1 296 ? -23.844 0.341 12.461 1 96.12 296 ASP A O 1
ATOM 2339 N N . ILE A 1 297 ? -22.438 1.363 13.867 1 97.69 297 ILE A N 1
ATOM 2340 C CA . ILE A 1 297 ? -22.828 0.553 15.016 1 97.69 297 ILE A CA 1
ATOM 2341 C C . ILE A 1 297 ? -24.219 0.993 15.508 1 97.69 297 ILE A C 1
ATOM 2343 O O . ILE A 1 297 ? -24.453 2.184 15.719 1 97.69 297 ILE A O 1
ATOM 2347 N N . ALA A 1 298 ? -25.109 0.055 15.68 1 97.5 298 ALA A N 1
ATOM 2348 C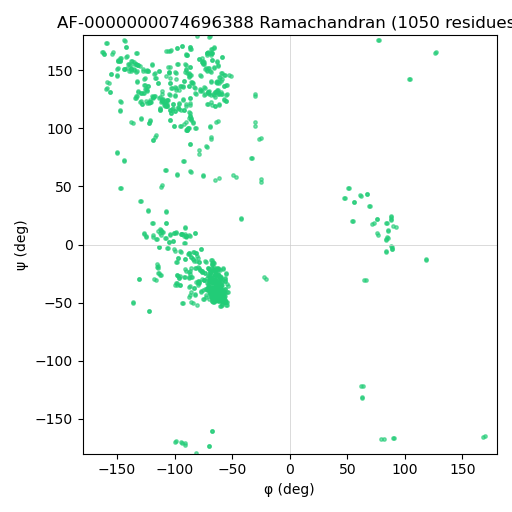 CA . ALA A 1 298 ? -26.422 0.323 16.234 1 97.5 298 ALA A CA 1
ATOM 2349 C C . ALA A 1 298 ? -26.438 0.094 17.734 1 97.5 298 ALA A C 1
ATOM 2351 O O . ALA A 1 298 ? -26.922 0.942 18.5 1 97.5 298 ALA A O 1
ATOM 2352 N N . GLU A 1 299 ? -25.969 -1.017 18.141 1 98 299 GLU A N 1
ATOM 2353 C CA . GLU A 1 299 ? -25.922 -1.366 19.562 1 98 299 GLU A CA 1
ATOM 2354 C C . GLU A 1 299 ? -24.938 -2.496 19.812 1 98 299 GLU A C 1
ATOM 2356 O O . GLU A 1 299 ? -24.453 -3.137 18.875 1 98 299 GLU A O 1
ATOM 2361 N N . VAL A 1 300 ? -24.594 -2.645 21.094 1 98.06 300 VAL A N 1
ATOM 2362 C CA . VAL A 1 300 ? -23.672 -3.699 21.516 1 98.06 300 VAL A CA 1
ATOM 2363 C C . VAL A 1 300 ? -24.328 -4.566 22.578 1 98.06 300 VAL A C 1
ATOM 2365 O O . VAL A 1 300 ? -25.016 -4.055 23.469 1 98.06 300 VAL A O 1
ATOM 2368 N N . GLN A 1 301 ? -24.25 -5.871 22.422 1 97.19 301 GLN A N 1
ATOM 2369 C CA . GLN A 1 301 ? -24.688 -6.844 23.422 1 97.19 301 GLN A CA 1
ATOM 2370 C C . GLN A 1 301 ? -23.594 -7.871 23.703 1 97.19 301 GLN A C 1
ATOM 2372 O O . GLN A 1 301 ? -23.359 -8.773 22.891 1 97.19 301 GLN A O 1
ATOM 2377 N N . GLY A 1 302 ? -23.031 -7.719 24.938 1 96.44 302 GLY A N 1
ATOM 2378 C CA . GLY A 1 302 ? -21.875 -8.562 25.188 1 96.44 302 GLY A CA 1
ATOM 2379 C C . GLY A 1 302 ? -20.719 -8.281 24.25 1 96.44 302 GLY A C 1
ATOM 2380 O O . GLY A 1 302 ? -20.266 -7.137 24.156 1 96.44 302 GLY A O 1
ATOM 2381 N N . ASN A 1 303 ? -20.312 -9.336 23.516 1 97.56 303 ASN A N 1
ATOM 2382 C CA . ASN A 1 303 ? -19.219 -9.141 22.547 1 97.56 303 ASN A CA 1
ATOM 2383 C C . ASN A 1 303 ? -19.734 -9.164 21.109 1 97.56 303 ASN A C 1
ATOM 2385 O O . ASN A 1 303 ? -18.969 -9.391 20.188 1 97.56 303 ASN A O 1
ATOM 2389 N N . THR A 1 304 ? -21.016 -8.969 21.031 1 98.31 304 THR A N 1
ATOM 2390 C CA . THR A 1 304 ? -21.656 -8.883 19.719 1 98.31 304 THR A CA 1
ATOM 2391 C C . THR A 1 304 ? -22 -7.441 19.375 1 98.31 304 THR A C 1
ATOM 2393 O O . THR A 1 304 ? -22.609 -6.742 20.188 1 98.31 304 THR A O 1
ATOM 2396 N N . VAL A 1 305 ? -21.609 -6.988 18.219 1 98.5 305 VAL A N 1
ATOM 2397 C CA . VAL A 1 305 ? -21.906 -5.641 17.75 1 98.5 305 VAL A CA 1
ATOM 2398 C C . VAL A 1 305 ? -22.984 -5.703 16.656 1 98.5 305 VAL A C 1
ATOM 2400 O O . VAL A 1 305 ? -22.781 -6.344 15.625 1 98.5 305 VAL A O 1
ATOM 2403 N N . TYR A 1 306 ? -24.062 -5.082 16.922 1 98.12 306 TYR A N 1
ATOM 2404 C CA . TYR A 1 306 ? -25.125 -4.977 15.938 1 98.12 306 TYR A CA 1
ATOM 2405 C C . TYR A 1 306 ? -25 -3.701 15.117 1 98.12 306 TYR A C 1
ATOM 2407 O O . TYR A 1 306 ? -24.703 -2.633 15.656 1 98.12 306 TYR A O 1
ATOM 2415 N N . LEU A 1 307 ? -25.172 -3.85 13.836 1 97.25 307 LEU A N 1
ATOM 2416 C CA . LEU A 1 307 ? -24.969 -2.723 12.93 1 97.25 307 LEU A CA 1
ATOM 2417 C C . LEU A 1 307 ? -26.312 -2.191 12.43 1 97.25 307 LEU A C 1
ATOM 2419 O O . LEU A 1 307 ? -27.344 -2.869 12.539 1 97.25 307 LEU A O 1
ATOM 2423 N N . ASN A 1 308 ? -26.297 -1.049 11.844 1 95.19 308 ASN A N 1
ATOM 2424 C CA . ASN A 1 308 ? -27.516 -0.357 11.414 1 95.19 308 ASN A CA 1
ATOM 2425 C C . ASN A 1 308 ? -28.156 -1.057 10.227 1 95.19 308 ASN A C 1
ATOM 2427 O O . ASN A 1 308 ? -29.344 -0.853 9.953 1 95.19 308 ASN A O 1
ATOM 2431 N N . ASP A 1 309 ? -27.438 -1.855 9.492 1 92.19 309 ASP A N 1
ATOM 2432 C CA . ASP A 1 309 ? -28.016 -2.574 8.359 1 92.19 309 ASP A CA 1
ATOM 2433 C C . ASP A 1 309 ? -28.562 -3.932 8.797 1 92.19 309 ASP A C 1
ATOM 2435 O O . ASP A 1 309 ? -28.766 -4.82 7.961 1 92.19 309 ASP A O 1
ATOM 2439 N N . GLU A 1 310 ? -28.609 -4.242 10.016 1 93.25 310 GLU A N 1
ATOM 2440 C CA . GLU A 1 310 ? -29.219 -5.406 10.656 1 93.25 310 GLU A CA 1
ATOM 2441 C C . GLU A 1 310 ? -28.266 -6.602 10.648 1 93.25 310 GLU A C 1
ATOM 2443 O O . GLU A 1 310 ? -28.656 -7.703 11.039 1 93.25 310 GLU A O 1
ATOM 2448 N N . SER A 1 311 ? -27.109 -6.336 10.219 1 94.88 311 SER A N 1
ATOM 2449 C CA . SER A 1 311 ? -26.109 -7.383 10.367 1 94.88 311 SER A CA 1
ATOM 2450 C C . SER A 1 311 ? -25.438 -7.316 11.734 1 94.88 311 SER A C 1
ATOM 2452 O O . SER A 1 311 ? -25.688 -6.395 12.508 1 94.88 311 SER A O 1
ATOM 2454 N N . LYS A 1 312 ? -24.703 -8.359 12.023 1 97.25 312 LYS A N 1
ATOM 2455 C CA . LYS A 1 312 ? -24.031 -8.367 13.32 1 97.25 312 LYS A CA 1
ATOM 2456 C C . LYS A 1 312 ? -22.594 -8.898 13.195 1 97.25 312 LYS A C 1
ATOM 2458 O O . LYS A 1 312 ? -22.281 -9.641 12.266 1 97.25 312 LYS A O 1
ATOM 2463 N N . LEU A 1 313 ? -21.734 -8.516 13.969 1 97.94 313 LEU A N 1
ATOM 2464 C CA . LEU A 1 313 ? -20.359 -8.984 14.141 1 97.94 313 LEU A CA 1
ATOM 2465 C C . LEU A 1 313 ? -20.188 -9.695 15.484 1 97.94 313 LEU A C 1
ATOM 2467 O O . LEU A 1 313 ? -20.453 -9.109 16.531 1 97.94 313 LEU A O 1
ATOM 2471 N N . GLU A 1 314 ? -19.75 -10.922 15.43 1 98.06 314 GLU A N 1
ATOM 2472 C CA . GLU A 1 314 ? -19.672 -11.734 16.641 1 98.06 314 GLU A CA 1
ATOM 2473 C C . GLU A 1 314 ? -18.234 -11.867 17.141 1 98.06 314 GLU A C 1
ATOM 2475 O O . GLU A 1 314 ? -17.297 -11.734 16.344 1 98.06 314 GLU A O 1
ATOM 2480 N N . GLU A 1 315 ? -18.047 -12.062 18.453 1 98.25 315 GLU A N 1
ATOM 2481 C CA . GLU A 1 315 ? -16.766 -12.328 19.094 1 98.25 315 GLU A CA 1
ATOM 2482 C C . GLU A 1 315 ? -15.797 -11.172 18.906 1 98.25 315 GLU A C 1
ATOM 2484 O O . GLU A 1 315 ? -14.641 -11.383 18.531 1 98.25 315 GLU A O 1
ATOM 2489 N N . ILE A 1 316 ? -16.344 -9.992 19.047 1 98.62 316 ILE A N 1
ATOM 2490 C CA . ILE A 1 316 ? -15.516 -8.805 18.906 1 98.62 316 ILE A CA 1
ATOM 2491 C C . ILE A 1 316 ? -14.695 -8.602 20.188 1 98.62 316 ILE A C 1
ATOM 2493 O O . ILE A 1 316 ? -15.234 -8.656 21.297 1 98.62 316 ILE A O 1
ATOM 2497 N N . ASP A 1 317 ? -13.398 -8.328 19.984 1 98.62 317 ASP A N 1
ATOM 2498 C CA . ASP A 1 317 ? -12.477 -8.227 21.125 1 98.62 317 ASP A CA 1
ATOM 2499 C C . ASP A 1 317 ? -12.258 -6.766 21.516 1 98.62 317 ASP A C 1
ATOM 2501 O O . ASP A 1 317 ? -11.906 -6.469 22.656 1 98.62 317 ASP A O 1
ATOM 2505 N N . ALA A 1 318 ? -12.414 -5.879 20.578 1 98.62 318 ALA A N 1
ATOM 2506 C CA . ALA A 1 318 ? -12.117 -4.477 20.875 1 98.62 318 ALA A CA 1
ATOM 2507 C C . ALA A 1 318 ? -12.898 -3.553 19.938 1 98.62 318 ALA A C 1
ATOM 2509 O O . ALA A 1 318 ? -13.172 -3.908 18.781 1 98.62 318 ALA A O 1
ATOM 2510 N N . ILE A 1 319 ? -13.273 -2.432 20.438 1 98.56 319 ILE A N 1
ATOM 2511 C CA . ILE A 1 319 ? -13.875 -1.341 19.672 1 98.56 319 ILE A CA 1
ATOM 2512 C C . ILE A 1 319 ? -13.031 -0.078 19.828 1 98.56 319 ILE A C 1
ATOM 2514 O O . ILE A 1 319 ? -12.758 0.359 20.953 1 98.56 319 ILE A O 1
ATOM 2518 N N . ILE A 1 320 ? -12.547 0.481 18.766 1 98.31 320 ILE A N 1
ATOM 2519 C CA . ILE A 1 320 ? -11.773 1.722 18.75 1 98.31 320 ILE A CA 1
ATOM 2520 C C . ILE A 1 320 ? -12.609 2.844 18.141 1 98.31 320 ILE A C 1
ATOM 2522 O O . ILE A 1 320 ? -13.023 2.752 16.984 1 98.31 320 ILE A O 1
ATOM 2526 N N . PHE A 1 321 ? -12.812 3.9 18.906 1 97.75 321 PHE A N 1
ATOM 2527 C CA . PHE A 1 321 ? -13.531 5.07 18.422 1 97.75 321 PHE A CA 1
ATOM 2528 C C . PHE A 1 321 ? -12.586 6.039 17.719 1 97.75 321 PHE A C 1
ATOM 2530 O O . PHE A 1 321 ? -11.68 6.59 18.359 1 97.75 321 PHE A O 1
ATOM 2537 N N . ALA A 1 322 ? -12.703 6.152 16.5 1 96.56 322 ALA A N 1
ATOM 2538 C CA . ALA A 1 322 ? -12.062 7.219 15.734 1 96.56 322 ALA A CA 1
ATOM 2539 C C . ALA A 1 322 ? -13.086 8.25 15.266 1 96.56 322 ALA A C 1
ATOM 2541 O O . ALA A 1 322 ? -13.234 8.484 14.062 1 96.56 322 ALA A O 1
ATOM 2542 N N . THR A 1 323 ? -13.68 8.906 16.219 1 94.56 323 THR A N 1
ATOM 2543 C CA . THR A 1 323 ? -14.883 9.695 15.984 1 94.56 323 THR A CA 1
ATOM 2544 C C . THR A 1 323 ? -14.586 11.188 16.141 1 94.56 323 THR A C 1
ATOM 2546 O O . THR A 1 323 ? -15.508 11.992 16.281 1 94.56 323 THR A O 1
ATOM 2549 N N . GLY A 1 324 ? -13.352 11.531 16.219 1 91.5 324 GLY A N 1
ATOM 2550 C CA . GLY A 1 324 ? -12.977 12.938 16.219 1 91.5 324 GLY A CA 1
ATOM 2551 C C . GLY A 1 324 ? -12.898 13.531 17.609 1 91.5 324 GLY A C 1
ATOM 2552 O O . GLY A 1 324 ? -12.742 12.805 18.594 1 91.5 324 GLY A O 1
ATOM 2553 N N . TYR A 1 325 ? -12.836 14.852 17.703 1 90 325 TYR A N 1
ATOM 2554 C CA . TYR A 1 325 ? -12.617 15.594 18.922 1 90 325 TYR A CA 1
ATOM 2555 C C . TYR A 1 325 ? -13.617 16.734 19.062 1 90 325 TYR A C 1
ATOM 2557 O O . TYR A 1 325 ? -14.172 17.203 18.062 1 90 325 TYR A O 1
ATOM 2565 N N . ASN A 1 326 ? -13.805 17.062 20.281 1 86.88 326 ASN A N 1
ATOM 2566 C CA . ASN A 1 326 ? -14.5 18.297 20.562 1 86.88 326 ASN A CA 1
ATOM 2567 C C . ASN A 1 326 ? -13.555 19.5 20.547 1 86.88 326 ASN A C 1
ATOM 2569 O O . ASN A 1 326 ? -12.414 19.406 21 1 86.88 326 ASN A O 1
ATOM 2573 N N . PHE A 1 327 ? -14.055 20.594 19.969 1 84.19 327 PHE A N 1
ATOM 2574 C CA . PHE A 1 327 ? -13.219 21.781 19.875 1 84.19 327 PHE A CA 1
ATOM 2575 C C . PHE A 1 327 ? -13.43 22.688 21.094 1 84.19 327 PHE A C 1
ATOM 2577 O O . PHE A 1 327 ? -14.477 23.328 21.219 1 84.19 327 PHE A O 1
ATOM 2584 N N . SER A 1 328 ? -12.469 22.641 21.969 1 82.31 328 SER A N 1
ATOM 2585 C CA . SER A 1 328 ? -12.602 23.453 23.172 1 82.31 328 SER A CA 1
ATOM 2586 C C . SER A 1 328 ? -11.242 23.906 23.688 1 82.31 328 SER A C 1
ATOM 2588 O O . SER A 1 328 ? -10.219 23.281 23.406 1 82.31 328 SER A O 1
ATOM 2590 N N . PHE A 1 329 ? -11.289 25.016 24.328 1 90.31 329 PHE A N 1
ATOM 2591 C CA . PHE A 1 329 ? -10.164 25.547 25.094 1 90.31 329 PHE A CA 1
ATOM 2592 C C . PHE A 1 329 ? -10.523 25.688 26.562 1 90.31 329 PHE A C 1
ATOM 2594 O O . PHE A 1 329 ? -10.922 26.766 27.016 1 90.31 329 PHE A O 1
ATOM 2601 N N . PRO A 1 330 ? -10.281 24.672 27.281 1 88.62 330 PRO A N 1
ATOM 2602 C CA . PRO A 1 330 ? -10.82 24.609 28.641 1 88.62 330 PRO A CA 1
ATOM 2603 C C . PRO A 1 330 ? -10.32 25.734 29.547 1 88.62 330 PRO A C 1
ATOM 2605 O O . PRO A 1 330 ? -10.961 26.078 30.531 1 88.62 330 PRO A O 1
ATOM 2608 N N . PHE A 1 331 ? -9.25 26.359 29.266 1 94.5 331 PHE A N 1
ATOM 2609 C CA . PHE A 1 331 ? -8.672 27.406 30.109 1 94.5 331 PHE A CA 1
ATOM 2610 C C . PHE A 1 331 ? -9.266 28.766 29.75 1 94.5 331 PHE A C 1
ATOM 2612 O O . PHE A 1 331 ? -8.969 29.781 30.406 1 94.5 331 PHE A O 1
ATOM 2619 N N . LEU A 1 332 ? -10.039 28.828 28.719 1 93.06 332 LEU A N 1
ATOM 2620 C CA . LEU A 1 332 ? -10.727 30.062 28.328 1 93.06 332 LEU A CA 1
ATOM 2621 C C . LEU A 1 332 ? -12.195 30.016 28.719 1 93.06 332 LEU A C 1
ATOM 2623 O O . LEU A 1 332 ? -12.875 29 28.5 1 93.06 332 LEU A O 1
ATOM 2627 N N . SER A 1 333 ? -12.695 31.078 29.281 1 88.75 333 SER A N 1
ATOM 2628 C CA . SER A 1 333 ? -14.102 31.125 29.656 1 88.75 333 SER A CA 1
ATOM 2629 C C . SER A 1 333 ? -14.992 31.328 28.438 1 88.75 333 SER A C 1
ATOM 2631 O O . SER A 1 333 ? -14.547 31.891 27.422 1 88.75 333 SER A O 1
ATOM 2633 N N . ASP A 1 334 ? -16.234 31 28.562 1 84.81 334 ASP A N 1
ATOM 2634 C CA . ASP A 1 334 ? -17.219 31.156 27.5 1 84.81 334 ASP A CA 1
ATOM 2635 C C . ASP A 1 334 ? -17.484 32.625 27.203 1 84.81 334 ASP A C 1
ATOM 2637 O O . ASP A 1 334 ? -17.969 32.969 26.125 1 84.81 334 ASP A O 1
ATOM 2641 N N . LYS A 1 335 ? -17.156 33.438 28.125 1 82.62 335 LYS A N 1
ATOM 2642 C CA . LYS A 1 335 ? -17.344 34.875 27.938 1 82.62 335 LYS A CA 1
ATOM 2643 C C . LYS A 1 335 ? -16.344 35.406 26.906 1 82.62 335 LYS A C 1
ATOM 2645 O O . LYS A 1 335 ? -16.656 36.375 26.203 1 82.62 335 LYS A O 1
ATOM 2650 N N . ILE A 1 336 ? -15.258 34.781 26.891 1 84.56 336 ILE A N 1
ATOM 2651 C CA . ILE A 1 336 ? -14.203 35.219 25.984 1 84.56 336 ILE A CA 1
ATOM 2652 C C . ILE A 1 336 ? -14.414 34.625 24.609 1 84.56 336 ILE A C 1
ATOM 2654 O O . ILE A 1 336 ? -14.344 35.312 23.594 1 84.56 336 ILE A O 1
ATOM 2658 N N . LEU A 1 337 ? -14.617 33.312 24.609 1 84.69 337 LEU A N 1
ATOM 2659 C CA . LEU A 1 337 ? -14.781 32.531 23.391 1 84.69 337 LEU A CA 1
ATOM 2660 C C . LEU A 1 337 ? -15.922 31.531 23.531 1 84.69 337 LEU A C 1
ATOM 2662 O O . LEU A 1 337 ? -15.789 30.531 24.25 1 84.69 337 LEU A O 1
ATOM 2666 N N . CYS A 1 338 ? -16.984 31.859 22.906 1 74.5 338 CYS A N 1
ATOM 2667 C CA . CYS A 1 338 ? -18.125 30.953 22.969 1 74.5 338 CYS A CA 1
ATOM 2668 C C . CYS A 1 338 ? -18.141 30.016 21.766 1 74.5 338 CYS A C 1
ATOM 2670 O O . CYS A 1 338 ? -18.531 30.422 20.656 1 74.5 338 CYS A O 1
ATOM 2672 N N . SER A 1 339 ? -17.719 28.844 22.047 1 70.38 339 SER A N 1
ATOM 2673 C CA . SER A 1 339 ? -17.719 27.859 20.969 1 70.38 339 SER A CA 1
ATOM 2674 C C . SER A 1 339 ? -19.156 27.438 20.625 1 70.38 339 SER A C 1
ATOM 2676 O O . SER A 1 339 ? -19.984 27.281 21.516 1 70.38 339 SER A O 1
ATOM 2678 N N . LYS A 1 340 ? -19.312 27.5 19.422 1 70.25 340 LYS A N 1
ATOM 2679 C CA . LYS A 1 340 ? -20.578 26.953 18.938 1 70.25 340 LYS A CA 1
ATOM 2680 C C . LYS A 1 340 ? -20.422 25.5 18.531 1 70.25 340 LYS A C 1
ATOM 2682 O O . LYS A 1 340 ? -19.328 24.938 18.594 1 70.25 340 LYS A O 1
ATOM 2687 N N . GLU A 1 341 ? -21.531 24.922 18.281 1 66.88 341 GLU A N 1
ATOM 2688 C CA . GLU A 1 341 ? -21.516 23.484 17.969 1 66.88 341 GLU A CA 1
ATOM 2689 C C . GLU A 1 341 ? -20.672 23.203 16.734 1 66.88 341 GLU A C 1
ATOM 2691 O O . GLU A 1 341 ? -19.953 22.203 16.688 1 66.88 341 GLU A O 1
ATOM 2696 N N . LYS A 1 342 ? -20.703 24.219 15.867 1 74.31 342 LYS A N 1
ATOM 2697 C CA . LYS A 1 342 ? -20.109 23.875 14.578 1 74.31 342 LYS A CA 1
ATOM 2698 C C . LYS A 1 342 ? -18.844 24.672 14.32 1 74.31 342 LYS A C 1
ATOM 2700 O O . LYS A 1 342 ? -18.078 24.359 13.398 1 74.31 342 LYS A O 1
ATOM 2705 N N . TYR A 1 343 ? -18.75 25.781 15.109 1 82.44 343 TYR A N 1
ATOM 2706 C CA . TYR A 1 343 ? -17.562 26.594 14.852 1 82.44 343 TYR A CA 1
ATOM 2707 C C . TYR A 1 343 ? -17.281 27.531 16.016 1 82.44 343 TYR A C 1
ATOM 2709 O O . TYR A 1 343 ? -18.109 27.656 16.938 1 82.44 343 TYR A O 1
ATOM 2717 N N . ILE A 1 344 ? -16.125 28.078 16.016 1 86.69 344 ILE A N 1
ATOM 2718 C CA . ILE A 1 344 ? -15.734 29.156 16.891 1 86.69 344 ILE A CA 1
ATOM 2719 C C . ILE A 1 344 ? -15.68 30.469 16.109 1 86.69 344 ILE A C 1
ATOM 2721 O O . ILE A 1 344 ? -15.039 30.547 15.062 1 86.69 344 ILE A O 1
ATOM 2725 N N . PRO A 1 345 ? -16.422 31.422 16.625 1 90.56 345 PRO A N 1
ATOM 2726 C CA . PRO A 1 345 ? -16.438 32.688 15.891 1 90.56 345 PRO A CA 1
ATOM 2727 C C . PRO A 1 345 ? -15.094 33.438 15.961 1 90.56 345 PRO A C 1
ATOM 2729 O O . PRO A 1 345 ? -14.828 34.125 16.938 1 90.56 345 PRO A O 1
ATOM 2732 N N . LEU A 1 346 ? -14.344 33.344 14.938 1 95.25 346 LEU A N 1
ATOM 2733 C CA . LEU A 1 346 ? -13.031 33.969 14.844 1 95.25 346 LEU A CA 1
ATOM 2734 C C . LEU A 1 346 ? -12.875 34.688 13.508 1 95.25 346 LEU A C 1
ATOM 2736 O O . LEU A 1 346 ? -13.148 34.125 12.453 1 95.25 346 LEU A O 1
ATOM 2740 N N . TYR A 1 347 ? -12.523 35.969 13.609 1 96.88 347 TYR A N 1
ATOM 2741 C CA . TYR A 1 347 ? -12.156 36.688 12.391 1 96.88 347 TYR A CA 1
ATOM 2742 C C . TYR A 1 347 ? -10.945 36.062 11.719 1 96.88 347 TYR A C 1
ATOM 2744 O O . TYR A 1 347 ? -9.883 35.938 12.328 1 96.88 347 TYR A O 1
ATOM 2752 N N . LYS A 1 348 ? -11.062 35.594 10.469 1 97.81 348 LYS A N 1
ATOM 2753 C CA . LYS A 1 348 ? -10.055 34.906 9.672 1 97.81 348 LYS A CA 1
ATOM 2754 C C . LYS A 1 348 ? -9.508 33.688 10.414 1 97.81 348 LYS A C 1
ATOM 2756 O O . LYS A 1 348 ? -8.359 33.281 10.211 1 97.81 348 LYS A O 1
ATOM 2761 N N . TYR A 1 349 ? -10.266 33.188 11.406 1 96.31 349 TYR A N 1
ATOM 2762 C CA . TYR A 1 349 ? -9.945 32 12.203 1 96.31 349 TYR A CA 1
ATOM 2763 C C . TYR A 1 349 ? -8.742 32.25 13.109 1 96.31 349 TYR A C 1
ATOM 2765 O O . TYR A 1 349 ? -7.949 31.359 13.367 1 96.31 349 TYR A O 1
ATOM 2773 N N . VAL A 1 350 ? -8.641 33.531 13.57 1 97.88 350 VAL A N 1
ATOM 2774 C CA . VAL A 1 350 ? -7.52 33.875 14.453 1 97.88 350 VAL A CA 1
ATOM 2775 C C . VAL A 1 350 ? -8.016 34.719 15.609 1 97.88 350 VAL A C 1
ATOM 2777 O O . VAL A 1 350 ? -7.793 34.406 16.781 1 97.88 350 VAL A O 1
ATOM 2780 N N . PHE A 1 351 ? -8.781 35.812 15.32 1 97.38 351 PHE A N 1
ATOM 2781 C CA . PHE A 1 351 ? -9.07 36.812 16.344 1 97.38 351 PHE A CA 1
ATOM 2782 C C . PHE A 1 351 ? -10.547 36.781 16.734 1 97.38 351 PHE A C 1
ATOM 2784 O O . PHE A 1 351 ? -11.422 36.781 15.875 1 97.38 351 PHE A O 1
ATOM 2791 N N . PRO A 1 352 ? -10.836 36.719 18.031 1 94.88 352 PRO A N 1
ATOM 2792 C CA . PRO A 1 352 ? -12.219 36.969 18.469 1 94.88 352 PRO A CA 1
ATOM 2793 C C . PRO A 1 352 ? -12.703 38.375 18.203 1 94.88 352 PRO A C 1
ATOM 2795 O O . PRO A 1 352 ? -12.086 39.344 18.672 1 94.88 352 PRO A O 1
ATOM 2798 N N . PRO A 1 353 ? -13.828 38.531 17.547 1 93.38 353 PRO A N 1
ATOM 2799 C CA . PRO A 1 353 ? -14.266 39.875 17.172 1 93.38 353 PRO A CA 1
ATOM 2800 C C . PRO A 1 353 ? -14.695 40.719 18.375 1 93.38 353 PRO A C 1
ATOM 2802 O O . PRO A 1 353 ? -14.57 41.938 18.344 1 93.38 353 PRO A O 1
ATOM 2805 N N . ASN A 1 354 ? -15.148 40.125 19.422 1 88.12 354 ASN A N 1
ATOM 2806 C CA . ASN A 1 354 ? -15.773 40.844 20.531 1 88.12 354 ASN A CA 1
ATOM 2807 C C . ASN A 1 354 ? -14.742 41.25 21.578 1 88.12 354 ASN A C 1
ATOM 2809 O O . ASN A 1 354 ? -15.102 41.844 22.609 1 88.12 354 ASN A O 1
ATOM 2813 N N . LEU A 1 355 ? -13.57 41.031 21.297 1 88.44 355 LEU A N 1
ATOM 2814 C CA . LEU A 1 355 ? -12.531 41.406 22.25 1 88.44 355 LEU A CA 1
ATOM 2815 C C . LEU A 1 355 ? -11.875 42.719 21.875 1 88.44 355 LEU A C 1
ATOM 2817 O O . LEU A 1 355 ? -11.305 42.844 20.781 1 88.44 355 LEU A O 1
ATOM 2821 N N . LYS A 1 356 ? -12.07 43.719 22.75 1 84 356 LYS A N 1
ATOM 2822 C CA . LYS A 1 356 ? -11.414 45 22.594 1 84 356 LYS A CA 1
ATOM 2823 C C . LYS A 1 356 ? -10.609 45.375 23.828 1 84 356 LYS A C 1
ATOM 2825 O O . LYS A 1 356 ? -11.156 45.469 24.922 1 84 356 LYS A O 1
ATOM 2830 N N . PRO A 1 357 ? -9.344 45.594 23.641 1 89 357 PRO A N 1
ATOM 2831 C CA . PRO A 1 357 ? -8.516 45.5 22.438 1 89 357 PRO A CA 1
ATOM 2832 C C . PRO A 1 357 ? -8.289 44.062 22.016 1 89 357 PRO A C 1
ATOM 2834 O O . PRO A 1 357 ? -8.508 43.125 22.797 1 89 357 PRO A O 1
ATOM 2837 N N . SER A 1 358 ? -7.867 43.906 20.812 1 91.81 358 SER A N 1
ATOM 2838 C CA . SER A 1 358 ? -7.586 42.562 20.266 1 91.81 358 SER A CA 1
ATOM 2839 C C . SER A 1 358 ? -6.238 42.062 20.75 1 91.81 358 SER A C 1
ATOM 2841 O O . SER A 1 358 ? -5.277 42 19.969 1 91.81 358 SER A O 1
ATOM 2843 N N . SER A 1 359 ? -6.273 41.562 21.922 1 97.06 359 SER A N 1
ATOM 2844 C CA . SER A 1 359 ? -5.016 41.188 22.562 1 97.06 359 SER A CA 1
ATOM 2845 C C . SER A 1 359 ? -4.949 39.688 22.766 1 97.06 359 SER A C 1
ATOM 2847 O O . SER A 1 359 ? -4.102 39.188 23.516 1 97.06 359 SER A O 1
ATOM 2849 N N . LEU A 1 360 ? -5.895 38.906 22.125 1 97.56 360 LEU A N 1
ATOM 2850 C CA . LEU A 1 360 ? -5.918 37.438 22.141 1 97.56 360 LEU A CA 1
ATOM 2851 C C . LEU A 1 360 ? -6.039 36.875 20.734 1 97.56 360 LEU A C 1
ATOM 2853 O O . LEU A 1 360 ? -6.859 37.344 19.938 1 97.56 360 LEU A O 1
ATOM 2857 N N . ALA A 1 361 ? -5.188 35.938 20.422 1 98.25 361 ALA A N 1
ATOM 2858 C CA . ALA A 1 361 ? -5.23 35.25 19.125 1 98.25 361 ALA A CA 1
ATOM 2859 C C . ALA A 1 361 ? -5.312 33.75 19.312 1 98.25 361 ALA A C 1
ATOM 2861 O O . ALA A 1 361 ? -4.66 33.156 20.188 1 98.25 361 ALA A O 1
ATOM 2862 N N . ILE A 1 362 ? -6.145 33.094 18.531 1 97 362 ILE A N 1
ATOM 2863 C CA . ILE A 1 362 ? -6.211 31.625 18.422 1 97 362 ILE A CA 1
ATOM 2864 C C . ILE A 1 362 ? -5.457 31.156 17.188 1 97 362 ILE A C 1
ATOM 2866 O O . ILE A 1 362 ? -5.715 31.641 16.078 1 97 362 ILE A O 1
ATOM 2870 N N . VAL A 1 363 ? -4.535 30.188 17.375 1 98.06 363 VAL A N 1
ATOM 2871 C CA . VAL A 1 363 ? -3.68 29.781 16.266 1 98.06 363 VAL A CA 1
ATOM 2872 C C . VAL A 1 363 ? -3.842 28.281 16.031 1 98.06 363 VAL A C 1
ATOM 2874 O O . VAL A 1 363 ? -3.871 27.484 16.969 1 98.06 363 VAL A O 1
ATOM 2877 N N . GLY A 1 364 ? -3.951 27.891 14.758 1 96.19 364 GLY A N 1
ATOM 2878 C CA . GLY A 1 364 ? -3.924 26.5 14.367 1 96.19 364 GLY A CA 1
ATOM 2879 C C . GLY A 1 364 ? -5.27 25.812 14.5 1 96.19 364 GLY A C 1
ATOM 2880 O O . GLY A 1 364 ? -5.387 24.609 14.266 1 96.19 364 GLY A O 1
ATOM 2881 N N . ALA A 1 365 ? -6.34 26.5 14.859 1 92.94 365 ALA A N 1
ATOM 2882 C CA . ALA A 1 365 ? -7.668 25.906 15.031 1 92.94 365 ALA A CA 1
ATOM 2883 C C . ALA A 1 365 ? -8.422 25.859 13.703 1 92.94 365 ALA A C 1
ATOM 2885 O O . ALA A 1 365 ? -9.492 26.453 13.562 1 92.94 365 ALA A O 1
ATOM 2886 N N . LEU A 1 366 ? -7.914 25.156 12.82 1 92.06 366 LEU A N 1
ATOM 2887 C CA . LEU A 1 366 ? -8.531 25.047 11.5 1 92.06 366 LEU A CA 1
ATOM 2888 C C . LEU A 1 366 ? -8.258 23.688 10.875 1 92.06 366 LEU A C 1
ATOM 2890 O O . LEU A 1 366 ? -7.422 22.938 11.367 1 92.06 366 LEU A O 1
ATOM 2894 N N . ARG A 1 367 ? -9.039 23.328 10.008 1 90.94 367 ARG A N 1
ATOM 2895 C CA . ARG A 1 367 ? -8.836 22.203 9.117 1 90.94 367 ARG A CA 1
ATOM 2896 C C . ARG A 1 367 ? -8.453 22.672 7.715 1 90.94 367 ARG A C 1
ATOM 2898 O O . ARG A 1 367 ? -8.781 23.797 7.32 1 90.94 367 ARG A O 1
ATOM 2905 N N . VAL A 1 368 ? -7.652 21.844 7.055 1 91.94 368 VAL A N 1
ATOM 2906 C CA . VAL A 1 368 ? -7.141 22.297 5.766 1 91.94 368 VAL A CA 1
ATOM 2907 C C . VAL A 1 368 ? -6.906 21.094 4.855 1 91.94 368 VAL A C 1
ATOM 2909 O O . VAL A 1 368 ? -6.598 20 5.332 1 91.94 368 VAL A O 1
ATOM 2912 N N . ASN A 1 369 ? -7.148 21.266 3.559 1 88.75 369 ASN A N 1
ATOM 2913 C CA . ASN A 1 369 ? -6.664 20.328 2.559 1 88.75 369 ASN A CA 1
ATOM 2914 C C . ASN A 1 369 ? -5.168 20.484 2.316 1 88.75 369 ASN A C 1
ATOM 2916 O O . ASN A 1 369 ? -4.746 20.844 1.214 1 88.75 369 ASN A O 1
ATOM 2920 N N . GLY A 1 370 ? -4.352 20.328 3.213 1 93.38 370 GLY A N 1
ATOM 2921 C CA . GLY A 1 370 ? -2.914 20.531 3.307 1 93.38 370 GLY A CA 1
ATOM 2922 C C . GLY A 1 370 ? -2.395 20.469 4.73 1 93.38 370 GLY A C 1
ATOM 2923 O O . GLY A 1 370 ? -3.076 19.969 5.625 1 93.38 370 GLY A O 1
ATOM 2924 N N . PRO A 1 371 ? -1.183 20.922 4.906 1 96.69 371 PRO A N 1
ATOM 2925 C CA . PRO A 1 371 ? -0.607 20.875 6.25 1 96.69 371 PRO A CA 1
ATOM 2926 C C . PRO A 1 371 ? -0.979 22.094 7.098 1 96.69 371 PRO A C 1
ATOM 2928 O O . PRO A 1 371 ? -1.047 23.219 6.582 1 96.69 371 PRO A O 1
ATOM 2931 N N . VAL A 1 372 ? -1.144 21.922 8.297 1 96.94 372 VAL A N 1
ATOM 2932 C CA . VAL A 1 372 ? -1.567 22.969 9.219 1 96.94 372 VAL A CA 1
ATOM 2933 C C . VAL A 1 372 ? -0.358 23.797 9.656 1 96.94 372 VAL A C 1
ATOM 2935 O O . VAL A 1 372 ? -0.435 25.031 9.742 1 96.94 372 VAL A O 1
ATOM 2938 N N . PRO A 1 373 ? 0.849 23.234 9.875 1 98.12 373 PRO A N 1
ATOM 2939 C CA . PRO A 1 373 ? 1.942 23.969 10.516 1 98.12 373 PRO A CA 1
ATOM 2940 C C . PRO A 1 373 ? 2.344 25.219 9.75 1 98.12 373 PRO A C 1
ATOM 2942 O O . PRO A 1 373 ? 2.471 26.297 10.336 1 98.12 373 PRO A O 1
ATOM 2945 N N . PRO A 1 374 ? 2.467 25.188 8.445 1 98.5 374 PRO A N 1
ATOM 2946 C CA . PRO A 1 374 ? 2.822 26.438 7.758 1 98.5 374 PRO A CA 1
ATOM 2947 C C . PRO A 1 374 ? 1.708 27.469 7.82 1 98.5 374 PRO A C 1
ATOM 2949 O O . PRO A 1 374 ? 1.982 28.672 7.824 1 98.5 374 PRO A O 1
ATOM 2952 N N . LEU A 1 375 ? 0.467 27.047 7.848 1 98.44 375 LEU A N 1
ATOM 2953 C CA . LEU A 1 375 ? -0.638 27.984 7.996 1 98.44 375 LEU A CA 1
ATOM 2954 C C . LEU A 1 375 ? -0.639 28.625 9.383 1 98.44 375 LEU A C 1
ATOM 2956 O O . LEU A 1 375 ? -0.949 29.797 9.539 1 98.44 375 LEU A O 1
ATOM 2960 N N . SER A 1 376 ? -0.308 27.766 10.344 1 98.38 376 SER A N 1
ATOM 2961 C CA . SER A 1 376 ? -0.168 28.312 11.695 1 98.38 376 SER A CA 1
ATOM 2962 C C . SER A 1 376 ? 0.931 29.375 11.75 1 98.38 376 SER A C 1
ATOM 2964 O O . SER A 1 376 ? 0.809 30.359 12.469 1 98.38 376 SER A O 1
ATOM 2966 N N . GLU A 1 377 ? 1.935 29.141 11.031 1 98.81 377 GLU A N 1
ATOM 2967 C CA . GLU A 1 377 ? 3.037 30.094 11 1 98.81 377 GLU A CA 1
ATOM 2968 C C . GLU A 1 377 ? 2.578 31.453 10.469 1 98.81 377 GLU A C 1
ATOM 2970 O O . GLU A 1 377 ? 2.9 32.5 11.039 1 98.81 377 GLU A O 1
ATOM 2975 N N . ILE A 1 378 ? 1.833 31.422 9.367 1 98.75 378 ILE A N 1
ATOM 2976 C CA . ILE A 1 378 ? 1.411 32.688 8.797 1 98.75 378 ILE A CA 1
ATOM 2977 C C . ILE A 1 378 ? 0.376 33.344 9.711 1 98.75 378 ILE A C 1
ATOM 2979 O O . ILE A 1 378 ? 0.323 34.594 9.82 1 98.75 378 ILE A O 1
ATOM 2983 N N . GLN A 1 379 ? -0.418 32.594 10.398 1 98.81 379 GLN A N 1
ATOM 2984 C CA . GLN A 1 379 ? -1.295 33.125 11.43 1 98.81 379 GLN A CA 1
ATOM 2985 C C . GLN A 1 379 ? -0.492 33.844 12.516 1 98.81 379 GLN A C 1
ATOM 2987 O O . GLN A 1 379 ? -0.858 34.938 12.945 1 98.81 379 GLN A O 1
ATOM 2992 N N . CYS A 1 380 ? 0.564 33.219 12.938 1 98.88 380 CYS A N 1
ATOM 2993 C CA . CYS A 1 380 ? 1.41 33.781 13.992 1 98.88 380 CYS A CA 1
ATOM 2994 C C . CYS A 1 380 ? 2.08 35.062 13.539 1 98.88 380 CYS A C 1
ATOM 2996 O O . CYS A 1 380 ? 2.15 36.031 14.297 1 98.88 380 CYS A O 1
ATOM 2998 N N . ARG A 1 381 ? 2.576 35.062 12.328 1 98.69 381 ARG A N 1
ATOM 2999 C CA . ARG A 1 381 ? 3.203 36.25 11.789 1 98.69 381 ARG A CA 1
ATOM 3000 C C . ARG A 1 381 ? 2.217 37.438 11.766 1 98.69 381 ARG A C 1
ATOM 3002 O O . ARG A 1 381 ? 2.557 38.531 12.156 1 98.69 381 ARG A O 1
ATOM 3009 N N . TRP A 1 382 ? 1.025 37.156 11.352 1 98.81 382 TRP A N 1
ATOM 3010 C CA . TRP A 1 382 ? 0.001 38.188 11.289 1 98.81 382 TRP A CA 1
ATOM 3011 C C . TRP A 1 382 ? -0.372 38.656 12.695 1 98.81 382 TRP A C 1
ATOM 3013 O O . TRP A 1 382 ? -0.381 39.844 12.961 1 98.81 382 TRP A O 1
ATOM 3023 N N . ALA A 1 383 ? -0.625 37.75 13.594 1 98.81 383 ALA A N 1
ATOM 3024 C CA . ALA A 1 383 ? -1.009 38.094 14.961 1 98.81 383 ALA A CA 1
ATOM 3025 C C . ALA A 1 383 ? 0.08 38.906 15.656 1 98.81 383 ALA A C 1
ATOM 3027 O O . ALA A 1 383 ? -0.214 39.875 16.344 1 98.81 383 ALA A O 1
ATOM 3028 N N . ALA A 1 384 ? 1.303 38.5 15.492 1 98.62 384 ALA A N 1
ATOM 3029 C CA . ALA A 1 384 ? 2.42 39.219 16.094 1 98.62 384 ALA A CA 1
ATOM 3030 C C . ALA A 1 384 ? 2.498 40.656 15.578 1 98.62 384 ALA A C 1
ATOM 3032 O O . ALA A 1 384 ? 2.764 41.594 16.344 1 98.62 384 ALA A O 1
ATOM 3033 N N . ASN A 1 385 ? 2.281 40.781 14.289 1 98.12 385 ASN A N 1
ATOM 3034 C CA . ASN A 1 385 ? 2.293 42.125 13.711 1 98.12 385 ASN A CA 1
ATOM 3035 C C . ASN A 1 385 ? 1.157 42.969 14.258 1 98.12 385 ASN A C 1
ATOM 3037 O O . ASN A 1 385 ? 1.33 44.188 14.477 1 98.12 385 ASN A O 1
ATOM 3041 N N . VAL A 1 386 ? 0.021 42.375 14.453 1 98 386 VAL A N 1
ATOM 3042 C CA . VAL A 1 386 ? -1.101 43.094 15.047 1 98 386 VAL A CA 1
ATOM 3043 C C . VAL A 1 386 ? -0.747 43.531 16.469 1 98 386 VAL A C 1
ATOM 3045 O O . VAL A 1 386 ? -0.946 44.688 16.844 1 98 386 VAL A O 1
ATOM 3048 N N . PHE A 1 387 ? -0.192 42.656 17.25 1 98.12 387 PHE A N 1
ATOM 3049 C CA . PHE A 1 387 ? 0.19 42.906 18.641 1 98.12 387 PHE A CA 1
ATOM 3050 C C . PHE A 1 387 ? 1.254 44 18.703 1 98.12 387 PHE A C 1
ATOM 3052 O O . PHE A 1 387 ? 1.239 44.844 19.625 1 98.12 387 PHE A O 1
ATOM 3059 N N . ALA A 1 388 ? 2.107 44 17.719 1 97.25 388 ALA A N 1
ATOM 3060 C CA . ALA A 1 388 ? 3.207 44.938 17.703 1 97.25 388 ALA A CA 1
ATOM 3061 C C . ALA A 1 388 ? 2.754 46.281 17.125 1 97.25 388 ALA A C 1
ATOM 3063 O O . ALA A 1 388 ? 3.531 47.25 17.078 1 97.25 388 ALA A O 1
ATOM 3064 N N . GLY A 1 389 ? 1.561 46.344 16.641 1 95.25 389 GLY A N 1
ATOM 3065 C CA . GLY A 1 389 ? 1.029 47.594 16.094 1 95.25 389 GLY A CA 1
ATOM 3066 C C . GLY A 1 389 ? 1.437 47.844 14.656 1 95.25 389 GLY A C 1
ATOM 3067 O O . GLY A 1 389 ? 1.365 48.969 14.164 1 95.25 389 GLY A O 1
ATOM 3068 N N . LYS A 1 390 ? 1.845 46.812 14 1 95.44 390 LYS A N 1
ATOM 3069 C CA . LYS A 1 390 ? 2.318 46.938 12.625 1 95.44 390 LYS A CA 1
ATOM 3070 C C . LYS A 1 390 ? 1.223 46.562 11.625 1 95.44 390 LYS A C 1
ATOM 3072 O O . LYS A 1 390 ? 1.356 46.812 10.43 1 95.44 390 LYS A O 1
ATOM 3077 N N . ALA A 1 391 ? 0.206 45.938 12.07 1 95.06 391 ALA A N 1
ATOM 3078 C CA . ALA A 1 391 ? -0.988 45.625 11.289 1 95.06 391 ALA A CA 1
ATOM 3079 C C . ALA A 1 391 ? -2.256 45.969 12.062 1 95.06 391 ALA A C 1
ATOM 3081 O O . ALA A 1 391 ? -2.285 45.875 13.289 1 95.06 391 ALA A O 1
ATOM 3082 N N . ASN A 1 392 ? -3.291 46.344 11.312 1 94.12 392 ASN A N 1
ATOM 3083 C CA . ASN A 1 392 ? -4.535 46.75 11.953 1 94.12 392 ASN A CA 1
ATOM 3084 C C . ASN A 1 392 ? -5.668 45.781 11.664 1 94.12 392 ASN A C 1
ATOM 3086 O O . ASN A 1 392 ? -5.691 45.156 10.602 1 94.12 392 ASN A O 1
ATOM 3090 N N . LEU A 1 393 ? -6.551 45.688 12.633 1 97.06 393 LEU A N 1
ATOM 3091 C CA . LEU A 1 393 ? -7.781 44.938 12.461 1 97.06 393 LEU A CA 1
ATOM 3092 C C . LEU A 1 393 ? -8.953 45.844 12.117 1 97.06 393 LEU A C 1
ATOM 3094 O O . LEU A 1 393 ? -8.953 47.031 12.492 1 97.06 393 LEU A O 1
ATOM 3098 N N . PRO A 1 394 ? -9.836 45.344 11.367 1 96.5 394 PRO A N 1
ATOM 3099 C CA . PRO A 1 394 ? -11.031 46.156 11.125 1 96.5 394 PRO A CA 1
ATOM 3100 C C . PRO A 1 394 ? -11.906 46.281 12.367 1 96.5 394 PRO A C 1
ATOM 3102 O O . PRO A 1 394 ? -11.555 45.781 13.438 1 96.5 394 PRO A O 1
ATOM 3105 N N . ASP A 1 395 ? -13 47.031 12.219 1 95.62 395 ASP A N 1
ATOM 3106 C CA . ASP A 1 395 ? -13.906 47.219 13.344 1 95.62 395 ASP A CA 1
ATOM 3107 C C . ASP A 1 395 ? -14.664 45.938 13.648 1 95.62 395 ASP A C 1
ATOM 3109 O O . ASP A 1 395 ? -14.688 45 12.836 1 95.62 395 ASP A O 1
ATOM 3113 N N . MET A 1 396 ? -15.242 45.938 14.766 1 95 396 MET A N 1
ATOM 3114 C CA . MET A 1 396 ? -15.906 44.719 15.289 1 95 396 MET A CA 1
ATOM 3115 C C . MET A 1 396 ? -16.969 44.25 14.32 1 95 396 MET A C 1
ATOM 3117 O O . MET A 1 396 ? -17.062 43.031 14.047 1 95 396 MET A O 1
ATOM 3121 N N . GLN A 1 397 ? -17.766 45.125 13.828 1 96.19 397 GLN A N 1
ATOM 3122 C CA . GLN A 1 397 ? -18.859 44.75 12.938 1 96.19 397 GLN A CA 1
ATOM 3123 C C . GLN A 1 397 ? -18.328 44.094 11.664 1 96.19 397 GLN A C 1
ATOM 3125 O O . GLN A 1 397 ? -18.875 43.094 11.188 1 96.19 397 GLN A O 1
ATOM 3130 N N . THR A 1 398 ? -17.312 44.688 11.141 1 97.25 398 THR A N 1
ATOM 3131 C CA . THR A 1 398 ? -16.688 44.125 9.945 1 97.25 398 THR A CA 1
ATOM 3132 C C . THR A 1 398 ? -16.172 42.719 10.219 1 97.25 398 THR A C 1
ATOM 3134 O O . THR A 1 398 ? -16.312 41.844 9.383 1 97.25 398 THR A O 1
ATOM 3137 N N . MET A 1 399 ? -15.586 42.5 11.344 1 97.06 399 MET A N 1
ATOM 3138 C CA . MET A 1 399 ? -15.07 41.188 11.711 1 97.06 399 MET A CA 1
ATOM 3139 C C . MET A 1 399 ? -16.219 40.188 11.875 1 97.06 399 MET A C 1
ATOM 3141 O O . MET A 1 399 ? -16.125 39.031 11.422 1 97.06 399 MET A O 1
ATOM 3145 N N . LEU A 1 400 ? -17.266 40.625 12.516 1 95.12 400 LEU A N 1
ATOM 3146 C CA . LEU A 1 400 ? -18.422 39.75 12.727 1 95.12 400 LEU A CA 1
ATOM 3147 C C . LEU A 1 400 ? -19.047 39.375 11.391 1 95.12 400 LEU A C 1
ATOM 3149 O O . LEU A 1 400 ? -19.453 38.219 11.203 1 95.12 400 LEU A O 1
ATOM 3153 N N . ASP A 1 401 ? -19.109 40.375 10.492 1 96.88 401 ASP A N 1
ATOM 3154 C CA . ASP A 1 401 ? -19.656 40.094 9.164 1 96.88 401 ASP A CA 1
ATOM 3155 C C . ASP A 1 401 ? -18.828 39.062 8.422 1 96.88 401 ASP A C 1
ATOM 3157 O O . ASP A 1 401 ? -19.359 38.188 7.727 1 96.88 401 ASP A O 1
ATOM 3161 N N . ASP A 1 402 ? -17.562 39.188 8.523 1 96.56 402 ASP A N 1
ATOM 3162 C CA . ASP A 1 402 ? -16.656 38.219 7.891 1 96.56 402 ASP A CA 1
ATOM 3163 C C . ASP A 1 402 ? -16.875 36.812 8.461 1 96.56 402 ASP A C 1
ATOM 3165 O O . ASP A 1 402 ? -16.891 35.844 7.711 1 96.56 402 ASP A O 1
ATOM 3169 N N . VAL A 1 403 ? -16.969 36.688 9.773 1 95.19 403 VAL A N 1
ATOM 3170 C CA . VAL A 1 403 ? -17.188 35.406 10.438 1 95.19 403 VAL A CA 1
ATOM 3171 C C . VAL A 1 403 ? -18.453 34.75 9.906 1 95.19 403 VAL A C 1
ATOM 3173 O O . VAL A 1 403 ? -18.453 33.562 9.562 1 95.19 403 VAL A O 1
ATOM 3176 N N . GLU A 1 404 ? -19.484 35.5 9.844 1 93.94 404 GLU A N 1
ATOM 3177 C CA . GLU A 1 404 ? -20.766 35 9.375 1 93.94 404 GLU A CA 1
ATOM 3178 C C . GLU A 1 404 ? -20.703 34.562 7.91 1 93.94 404 GLU A C 1
ATOM 3180 O O . GLU A 1 404 ? -21.203 33.5 7.535 1 93.94 404 GLU A O 1
ATOM 3185 N N . THR A 1 405 ? -20.141 35.438 7.141 1 95.38 405 THR A N 1
ATOM 3186 C CA . THR A 1 405 ? -20.016 35.156 5.715 1 95.38 405 THR A CA 1
ATOM 3187 C C . THR A 1 405 ? -19.219 33.875 5.48 1 95.38 405 THR A C 1
ATOM 3189 O O . THR A 1 405 ? -19.625 33.031 4.684 1 95.38 405 THR A O 1
ATOM 3192 N N . ARG A 1 406 ? -18.141 33.719 6.121 1 93.81 406 ARG A N 1
ATOM 3193 C CA . ARG A 1 406 ? -17.281 32.531 5.965 1 93.81 406 ARG A CA 1
ATOM 3194 C C . ARG A 1 406 ? -18.016 31.266 6.402 1 93.81 406 ARG A C 1
ATOM 3196 O O . ARG A 1 406 ? -17.875 30.219 5.773 1 93.81 406 ARG A O 1
ATOM 3203 N N . GLN A 1 407 ? -18.672 31.344 7.484 1 91.56 407 GLN A N 1
ATOM 3204 C CA . GLN A 1 407 ? -19.422 30.188 7.977 1 91.56 407 GLN A CA 1
ATOM 3205 C C . GLN A 1 407 ? -20.516 29.797 6.996 1 91.56 407 GLN A C 1
ATOM 3207 O O . GLN A 1 407 ? -20.75 28.594 6.762 1 91.56 407 GLN A O 1
ATOM 3212 N N . ASN A 1 408 ? -21.172 30.797 6.457 1 91.5 408 ASN A N 1
ATOM 3213 C CA . ASN A 1 408 ? -22.203 30.516 5.473 1 91.5 408 ASN A CA 1
ATOM 3214 C C . ASN A 1 408 ? -21.641 29.844 4.227 1 91.5 408 ASN A C 1
ATOM 3216 O O . ASN A 1 408 ? -22.25 28.906 3.697 1 91.5 408 ASN A O 1
ATOM 3220 N N . ILE A 1 409 ? -20.594 30.312 3.844 1 90.31 409 ILE A N 1
ATOM 3221 C CA . ILE A 1 409 ? -19.938 29.75 2.664 1 90.31 409 ILE A CA 1
ATOM 3222 C C . ILE A 1 409 ? -19.531 28.312 2.945 1 90.31 409 ILE A C 1
ATOM 3224 O O . ILE A 1 409 ? -19.719 27.422 2.105 1 90.31 409 ILE A O 1
ATOM 3228 N N . LEU A 1 410 ? -18.938 28.078 4.059 1 89.81 410 LEU A N 1
ATOM 3229 C CA . LEU A 1 410 ? -18.484 26.75 4.445 1 89.81 410 LEU A CA 1
ATOM 3230 C C . LEU A 1 410 ? -19.656 25.781 4.496 1 89.81 410 LEU A C 1
ATOM 3232 O O . LEU A 1 410 ? -19.578 24.672 3.975 1 89.81 410 LEU A O 1
ATOM 3236 N N . GLU A 1 411 ? -20.703 26.172 5.094 1 88.25 411 GLU A N 1
ATOM 3237 C CA . GLU A 1 411 ? -21.875 25.312 5.242 1 88.25 411 GLU A CA 1
ATOM 3238 C C . GLU A 1 411 ? -22.531 25.031 3.891 1 88.25 411 GLU A C 1
ATOM 3240 O O . GLU A 1 411 ? -23.062 23.938 3.67 1 88.25 411 GLU A O 1
ATOM 3245 N N . ALA A 1 412 ? -22.422 25.953 3.043 1 86 412 ALA A N 1
ATOM 3246 C CA . ALA A 1 412 ? -23.016 25.797 1.719 1 86 412 ALA A CA 1
ATOM 3247 C C . ALA A 1 412 ? -22.172 24.859 0.851 1 86 412 ALA A C 1
ATOM 3249 O O . ALA A 1 412 ? -22.703 24.219 -0.066 1 86 412 ALA A O 1
ATOM 3250 N N . ASN A 1 413 ? -20.938 24.766 1.224 1 83.75 413 ASN A N 1
ATOM 3251 C CA . ASN A 1 413 ? -20.047 24.094 0.293 1 83.75 413 ASN A CA 1
ATOM 3252 C C . ASN A 1 413 ? -19.484 22.812 0.896 1 83.75 413 ASN A C 1
ATOM 3254 O O . ASN A 1 413 ? -18.625 22.156 0.295 1 83.75 413 ASN A O 1
ATOM 3258 N N . THR A 1 414 ? -19.953 22.5 2.059 1 81.56 414 THR A N 1
ATOM 3259 C CA . THR A 1 414 ? -19.453 21.281 2.684 1 81.56 414 THR A CA 1
ATOM 3260 C C . THR A 1 414 ? -20.578 20.547 3.43 1 81.56 414 THR A C 1
ATOM 3262 O O . THR A 1 414 ? -21.672 21.094 3.586 1 81.56 414 THR A O 1
ATOM 3265 N N . ILE A 1 415 ? -20.25 19.359 3.832 1 77.44 415 ILE A N 1
ATOM 3266 C CA . ILE A 1 415 ? -21.188 18.578 4.629 1 77.44 415 ILE A CA 1
ATOM 3267 C C . ILE A 1 415 ? -21 18.906 6.109 1 77.44 415 ILE A C 1
ATOM 3269 O O . ILE A 1 415 ? -19.891 19.25 6.539 1 77.44 415 ILE A O 1
ATOM 3273 N N . PRO A 1 416 ? -22.156 18.812 6.746 1 72.88 416 PRO A N 1
ATOM 3274 C CA . PRO A 1 416 ? -22.031 19.031 8.188 1 72.88 416 PRO A CA 1
ATOM 3275 C C . PRO A 1 416 ? -21.266 17.906 8.891 1 72.88 416 PRO A C 1
ATOM 3277 O O . PRO A 1 416 ? -21.812 16.812 9.078 1 72.88 416 PRO A O 1
ATOM 3280 N N . CYS A 1 417 ? -20.016 18.062 9.031 1 72.06 417 CYS A N 1
ATOM 3281 C CA . CYS A 1 417 ? -19.203 17.078 9.742 1 72.06 417 CYS A CA 1
ATOM 3282 C C . CYS A 1 417 ? -18.016 17.75 10.43 1 72.06 417 CYS A C 1
ATOM 3284 O O . CYS A 1 417 ? -17.703 18.906 10.133 1 72.06 417 CYS A O 1
ATOM 3286 N N . CYS A 1 418 ? -17.5 17.125 11.367 1 65.81 418 CYS A N 1
ATOM 3287 C CA . CYS A 1 418 ? -16.406 17.641 12.164 1 65.81 418 CYS A CA 1
ATOM 3288 C C . CYS A 1 418 ? -15.203 17.969 11.289 1 65.81 418 CYS A C 1
ATOM 3290 O O . CYS A 1 418 ? -14.375 18.812 11.648 1 65.81 418 CYS A O 1
ATOM 3292 N N . ARG A 1 419 ? -15.125 17.438 10.188 1 69.69 419 ARG A N 1
ATOM 3293 C CA . ARG A 1 419 ? -13.984 17.672 9.305 1 69.69 419 ARG A CA 1
ATOM 3294 C C . ARG A 1 419 ? -14.109 19 8.594 1 69.69 419 ARG A C 1
ATOM 3296 O O . ARG A 1 419 ? -13.141 19.484 8 1 69.69 419 ARG A O 1
ATOM 3303 N N . SER A 1 420 ? -15.258 19.484 8.656 1 74.94 420 SER A N 1
ATOM 3304 C CA . SER A 1 420 ? -15.477 20.75 7.973 1 74.94 420 SER A CA 1
ATOM 3305 C C . SER A 1 420 ? -15.289 21.922 8.922 1 74.94 420 SER A C 1
ATOM 3307 O O . SER A 1 420 ? -15.469 23.078 8.531 1 74.94 420 SER A O 1
ATOM 3309 N N . PHE A 1 421 ? -14.789 21.562 10.086 1 75.5 421 PHE A N 1
ATOM 3310 C CA . PHE A 1 421 ? -14.539 22.609 11.062 1 75.5 421 PHE A CA 1
ATOM 3311 C C . PHE A 1 421 ? -13.453 23.562 10.57 1 75.5 421 PHE A C 1
ATOM 3313 O O . PHE A 1 421 ? -12.32 23.141 10.328 1 75.5 421 PHE A O 1
ATOM 3320 N N . HIS A 1 422 ? -13.844 24.844 10.43 1 87.25 422 HIS A N 1
ATOM 3321 C CA . HIS A 1 422 ? -12.891 25.875 10.016 1 87.25 422 HIS A CA 1
ATOM 3322 C C . HIS A 1 422 ? -12.062 25.406 8.82 1 87.25 422 HIS A C 1
ATOM 3324 O O . HIS A 1 422 ? -10.836 25.578 8.805 1 87.25 422 HIS A O 1
ATOM 3330 N N . LEU A 1 423 ? -12.703 24.734 7.914 1 90.31 423 LEU A N 1
ATOM 3331 C CA . LEU A 1 423 ? -12.016 24.203 6.742 1 90.31 423 LEU A CA 1
ATOM 3332 C C . LEU A 1 423 ? -11.602 25.328 5.797 1 90.31 423 LEU A C 1
ATOM 3334 O O . LEU A 1 423 ? -12.406 26.219 5.492 1 90.31 423 LEU A O 1
ATOM 3338 N N . VAL A 1 424 ? -10.328 25.359 5.375 1 93.44 424 VAL A N 1
ATOM 3339 C CA . VAL A 1 424 ? -9.836 26.375 4.449 1 93.44 424 VAL A CA 1
ATOM 3340 C C . VAL A 1 424 ? -9.078 25.703 3.305 1 93.44 424 VAL A C 1
ATOM 3342 O O . VAL A 1 424 ? -8.609 24.562 3.439 1 93.44 424 VAL A O 1
ATOM 3345 N N . ASN A 1 425 ? -9.062 26.391 2.199 1 92.75 425 ASN A N 1
ATOM 3346 C CA . ASN A 1 425 ? -8.156 26.016 1.12 1 92.75 425 ASN A CA 1
ATOM 3347 C C . ASN A 1 425 ? -6.723 26.453 1.42 1 92.75 425 ASN A C 1
ATOM 3349 O O . ASN A 1 425 ? -6.469 27.609 1.736 1 92.75 425 ASN A O 1
ATOM 3353 N N . PHE A 1 426 ? -5.836 25.641 1.269 1 96.75 426 PHE A N 1
ATOM 3354 C CA . PHE A 1 426 ? -4.449 25.844 1.675 1 96.75 426 PHE A CA 1
ATOM 3355 C C . PHE A 1 426 ? -3.859 27.062 0.99 1 96.75 426 PHE A C 1
ATOM 3357 O O . PHE A 1 426 ? -3.314 27.953 1.653 1 96.75 426 PHE A O 1
ATOM 3364 N N . VAL A 1 427 ? -3.939 27.203 -0.315 1 97.25 427 VAL A N 1
ATOM 3365 C CA . VAL A 1 427 ? -3.291 28.234 -1.108 1 97.25 427 VAL A CA 1
ATOM 3366 C C . VAL A 1 427 ? -3.992 29.578 -0.882 1 97.25 427 VAL A C 1
ATOM 3368 O O . VAL A 1 427 ? -3.342 30.578 -0.606 1 97.25 427 VAL A O 1
ATOM 3371 N N . GLU A 1 428 ? -5.27 29.547 -0.9 1 96 428 GLU A N 1
ATOM 3372 C CA . GLU A 1 428 ? -6.055 30.766 -0.773 1 96 428 GLU A CA 1
ATOM 3373 C C . GLU A 1 428 ? -5.902 31.375 0.616 1 96 428 GLU A C 1
ATOM 3375 O O . GLU A 1 428 ? -5.762 32.594 0.753 1 96 428 GLU A O 1
ATOM 3380 N N . TYR A 1 429 ? -5.992 30.562 1.57 1 97.62 429 TYR A N 1
ATOM 3381 C CA . TYR A 1 429 ? -5.867 31.047 2.939 1 97.62 429 TYR A CA 1
ATOM 3382 C C . TYR A 1 429 ? -4.469 31.578 3.205 1 97.62 429 TYR A C 1
ATOM 3384 O O . TYR A 1 429 ? -4.305 32.594 3.875 1 97.62 429 TYR A O 1
ATOM 3392 N N . PHE A 1 430 ? -3.438 30.922 2.666 1 98 430 PHE A N 1
ATOM 3393 C CA . PHE A 1 430 ? -2.057 31.359 2.779 1 98 430 PHE A CA 1
ATOM 3394 C C . PHE A 1 430 ? -1.89 32.75 2.176 1 98 430 PHE A C 1
ATOM 3396 O O . PHE A 1 430 ? -1.339 33.656 2.814 1 98 430 PHE A O 1
ATOM 3403 N N . ASP A 1 431 ? -2.395 32.938 1.018 1 97.69 431 ASP A N 1
ATOM 3404 C CA . ASP A 1 431 ? -2.312 34.188 0.315 1 97.69 431 ASP A CA 1
ATOM 3405 C C . ASP A 1 431 ? -3.061 35.281 1.074 1 97.69 431 ASP A C 1
ATOM 3407 O O . ASP A 1 431 ? -2.586 36.438 1.167 1 97.69 431 ASP A O 1
ATOM 3411 N N . GLU A 1 432 ? -4.191 34.938 1.562 1 97.94 432 GLU A N 1
ATOM 3412 C CA . GLU A 1 432 ? -5.016 35.906 2.279 1 97.94 432 GLU A CA 1
ATOM 3413 C C . GLU A 1 432 ? -4.289 36.469 3.504 1 97.94 432 GLU A C 1
ATOM 3415 O O . GLU A 1 432 ? -4.148 37.656 3.656 1 97.94 432 GLU A O 1
ATOM 3420 N N . LEU A 1 433 ? -3.805 35.594 4.34 1 98.31 433 LEU A N 1
ATOM 3421 C CA . LEU A 1 433 ? -3.15 36.062 5.562 1 98.31 433 LEU A CA 1
ATOM 3422 C C . LEU A 1 433 ? -1.82 36.719 5.246 1 98.31 433 LEU A C 1
ATOM 3424 O O . LEU A 1 433 ? -1.439 37.688 5.91 1 98.31 433 LEU A O 1
ATOM 3428 N N . ALA A 1 434 ? -1.122 36.188 4.23 1 98.12 434 ALA A N 1
ATOM 3429 C CA . ALA A 1 434 ? 0.151 36.781 3.836 1 98.12 434 ALA A CA 1
ATOM 3430 C C . ALA A 1 434 ? -0.045 38.219 3.35 1 98.12 434 ALA A C 1
ATOM 3432 O O . ALA A 1 434 ? 0.836 39.062 3.52 1 98.12 434 ALA A O 1
ATOM 3433 N N . SER A 1 435 ? -1.149 38.469 2.746 1 97.81 435 SER A N 1
ATOM 3434 C CA . SER A 1 435 ? -1.433 39.844 2.275 1 97.81 435 SER A CA 1
ATOM 3435 C C . SER A 1 435 ? -1.558 40.812 3.441 1 97.81 435 SER A C 1
ATOM 3437 O O . SER A 1 435 ? -1.206 41.969 3.314 1 97.81 435 SER A O 1
ATOM 3439 N N . PHE A 1 436 ? -2.043 40.344 4.578 1 97.56 436 PHE A N 1
ATOM 3440 C CA . PHE A 1 436 ? -2.18 41.188 5.754 1 97.56 436 PHE A CA 1
ATOM 3441 C C . PHE A 1 436 ? -0.813 41.531 6.34 1 97.56 436 PHE A C 1
ATOM 3443 O O . PHE A 1 436 ? -0.644 42.594 6.965 1 97.56 436 PHE A O 1
ATOM 3450 N N . VAL A 1 437 ? 0.136 40.688 6.113 1 96 437 VAL A N 1
ATOM 3451 C CA . VAL A 1 437 ? 1.49 40.844 6.629 1 96 437 VAL A CA 1
ATOM 3452 C C . VAL A 1 437 ? 2.332 41.625 5.609 1 96 437 VAL A C 1
ATOM 3454 O O . VAL A 1 437 ? 3.334 42.25 5.969 1 96 437 VAL A O 1
ATOM 3457 N N . GLY A 1 438 ? 1.902 41.594 4.371 1 96.5 438 GLY A N 1
ATOM 3458 C CA . GLY A 1 438 ? 2.676 42.188 3.291 1 96.5 438 GLY A CA 1
ATOM 3459 C C . GLY A 1 438 ? 3.695 41.219 2.695 1 96.5 438 GLY A C 1
ATOM 3460 O O . GLY A 1 438 ? 4.711 41.656 2.15 1 96.5 438 GLY A O 1
ATOM 3461 N N . ALA A 1 439 ? 3.439 39.969 2.836 1 97.25 439 ALA A N 1
ATOM 3462 C CA . ALA A 1 439 ? 4.418 38.969 2.4 1 97.25 439 ALA A CA 1
ATOM 3463 C C . ALA A 1 439 ? 3.885 38.156 1.229 1 97.25 439 ALA A C 1
ATOM 3465 O O . ALA A 1 439 ? 4.543 37.219 0.763 1 97.25 439 ALA A O 1
ATOM 3466 N N . LYS A 1 440 ? 2.666 38.375 0.769 1 98 440 LYS A N 1
ATOM 3467 C CA . LYS A 1 440 ? 2.143 37.688 -0.401 1 98 440 LYS A CA 1
ATOM 3468 C C . LYS A 1 440 ? 3.004 37.938 -1.632 1 98 440 LYS A C 1
ATOM 3470 O O . LYS A 1 440 ? 3.314 39.094 -1.942 1 98 440 LYS A O 1
ATOM 3475 N N . PRO A 1 441 ? 3.396 36.906 -2.318 1 97.19 441 PRO A N 1
ATOM 3476 C CA . PRO A 1 441 ? 4.219 37.125 -3.506 1 97.19 441 PRO A CA 1
ATOM 3477 C C . PRO A 1 441 ? 3.486 37.938 -4.582 1 97.19 441 PRO A C 1
ATOM 3479 O O . PRO A 1 441 ? 2.316 37.656 -4.863 1 97.19 441 PRO A O 1
ATOM 3482 N N . ASP A 1 442 ? 4.141 38.906 -5.094 1 97.19 442 ASP A N 1
ATOM 3483 C CA . ASP A 1 442 ? 3.643 39.656 -6.242 1 97.19 442 ASP A CA 1
ATOM 3484 C C . ASP A 1 442 ? 4.078 39.031 -7.555 1 97.19 442 ASP A C 1
ATOM 3486 O O . ASP A 1 442 ? 5.148 39.344 -8.078 1 97.19 442 ASP A O 1
ATOM 3490 N N . LEU A 1 443 ? 3.186 38.312 -8.086 1 95.38 443 LEU A N 1
ATOM 3491 C CA . LEU A 1 443 ? 3.529 37.5 -9.25 1 95.38 443 LEU A CA 1
ATOM 3492 C C . LEU A 1 443 ? 3.805 38.375 -10.461 1 95.38 443 LEU A C 1
ATOM 3494 O O . LEU A 1 443 ? 4.633 38.031 -11.312 1 95.38 443 LEU A O 1
ATOM 3498 N N . TRP A 1 444 ? 3.113 39.5 -10.539 1 94.06 444 TRP A N 1
ATOM 3499 C CA . TRP A 1 444 ? 3.359 40.406 -11.648 1 94.06 444 TRP A CA 1
ATOM 3500 C C . TRP A 1 444 ? 4.75 41.031 -11.547 1 94.06 444 TRP A C 1
ATOM 3502 O O . TRP A 1 444 ? 5.453 41.156 -12.555 1 94.06 444 TRP A O 1
ATOM 3512 N N . HIS A 1 445 ? 5.074 41.469 -10.438 1 96.38 445 HIS A N 1
ATOM 3513 C CA . HIS A 1 445 ? 6.418 42 -10.211 1 96.38 445 HIS A CA 1
ATOM 3514 C C . HIS A 1 445 ? 7.473 40.938 -10.508 1 96.38 445 HIS A C 1
ATOM 3516 O O . HIS A 1 445 ? 8.492 41.219 -11.141 1 96.38 445 HIS A O 1
ATOM 3522 N N . LEU A 1 446 ? 7.227 39.719 -10.031 1 95.69 446 LEU A N 1
ATOM 3523 C CA . LEU A 1 446 ? 8.172 38.625 -10.25 1 95.69 446 LEU A CA 1
ATOM 3524 C C . LEU A 1 446 ? 8.289 38.281 -11.742 1 95.69 446 LEU A C 1
ATOM 3526 O O . LEU A 1 446 ? 9.375 37.969 -12.219 1 95.69 446 LEU A O 1
ATOM 3530 N N . LEU A 1 447 ? 7.156 38.375 -12.461 1 93.62 447 LEU A N 1
ATOM 3531 C CA . LEU A 1 447 ? 7.172 38.094 -13.891 1 93.62 447 LEU A CA 1
ATOM 3532 C C . LEU A 1 447 ? 8.102 39.031 -14.633 1 93.62 447 LEU A C 1
ATOM 3534 O O . LEU A 1 447 ? 8.742 38.656 -15.609 1 93.62 447 LEU A O 1
ATOM 3538 N N . ARG A 1 448 ? 8.266 40.219 -14.109 1 95.19 448 ARG A N 1
ATOM 3539 C CA . ARG A 1 448 ? 9.102 41.25 -14.734 1 95.19 448 ARG A CA 1
ATOM 3540 C C . ARG A 1 448 ? 10.555 41.094 -14.305 1 95.19 448 ARG A C 1
ATOM 3542 O O . ARG A 1 448 ? 11.469 41.312 -15.109 1 95.19 448 ARG A O 1
ATOM 3549 N N . THR A 1 449 ? 10.82 40.719 -13.148 1 95.94 449 THR A N 1
ATOM 3550 C CA . THR A 1 449 ? 12.172 40.75 -12.594 1 95.94 449 THR A CA 1
ATOM 3551 C C . THR A 1 449 ? 12.797 39.344 -12.672 1 95.94 449 THR A C 1
ATOM 3553 O O . THR A 1 449 ? 14.008 39.219 -12.852 1 95.94 449 THR A O 1
ATOM 3556 N N . ASP A 1 450 ? 12.016 38.312 -12.508 1 95.69 450 ASP A N 1
ATOM 3557 C CA . ASP A 1 450 ? 12.453 36.906 -12.523 1 95.69 450 ASP A CA 1
ATOM 3558 C C . ASP A 1 450 ? 11.344 36 -13.039 1 95.69 450 ASP A C 1
ATOM 3560 O O . ASP A 1 450 ? 10.711 35.281 -12.266 1 95.69 450 ASP A O 1
ATOM 3564 N N . PRO A 1 451 ? 11.188 35.969 -14.328 1 93.62 451 PRO A N 1
ATOM 3565 C CA . PRO A 1 451 ? 10.07 35.219 -14.93 1 93.62 451 PRO A CA 1
ATOM 3566 C C . PRO A 1 451 ? 10.078 33.75 -14.578 1 93.62 451 PRO A C 1
ATOM 3568 O O . PRO A 1 451 ? 9.008 33.125 -14.422 1 93.62 451 PRO A O 1
ATOM 3571 N N . GLN A 1 452 ? 11.227 33.156 -14.453 1 93.81 452 GLN A N 1
ATOM 3572 C CA . GLN A 1 452 ? 11.305 31.734 -14.102 1 93.81 452 GLN A CA 1
ATOM 3573 C C . GLN A 1 452 ? 10.727 31.469 -12.711 1 93.81 452 GLN A C 1
ATOM 3575 O O . GLN A 1 452 ? 9.992 30.516 -12.5 1 93.81 452 GLN A O 1
ATOM 3580 N N . LEU A 1 453 ? 11.117 32.281 -11.836 1 96.19 453 LEU A N 1
ATOM 3581 C CA . LEU A 1 453 ? 10.602 32.156 -10.477 1 96.19 453 LEU A CA 1
ATOM 3582 C C . LEU A 1 453 ? 9.094 32.375 -10.445 1 96.19 453 LEU A C 1
ATOM 3584 O O . LEU A 1 453 ? 8.375 31.672 -9.727 1 96.19 453 LEU A O 1
ATOM 3588 N N . ALA A 1 454 ? 8.617 33.375 -11.219 1 95.75 454 ALA A N 1
ATOM 3589 C CA . ALA A 1 454 ? 7.184 33.656 -11.281 1 95.75 454 ALA A CA 1
ATOM 3590 C C . ALA A 1 454 ? 6.41 32.438 -11.758 1 95.75 454 ALA A C 1
ATOM 3592 O O . ALA A 1 454 ? 5.363 32.094 -11.195 1 95.75 454 ALA A O 1
ATOM 3593 N N . LEU A 1 455 ? 6.934 31.797 -12.734 1 93.88 455 LEU A N 1
ATOM 3594 C CA . LEU A 1 455 ? 6.277 30.625 -13.297 1 93.88 455 LEU A CA 1
ATOM 3595 C C . LEU A 1 455 ? 6.277 29.469 -12.297 1 93.88 455 LEU A C 1
ATOM 3597 O O . LEU A 1 455 ? 5.289 28.734 -12.18 1 93.88 455 LEU A O 1
ATOM 3601 N N . ARG A 1 456 ? 7.371 29.297 -11.547 1 95.56 456 ARG A N 1
ATOM 3602 C CA . ARG A 1 456 ? 7.449 28.25 -10.531 1 95.56 456 ARG A CA 1
ATOM 3603 C C . ARG A 1 456 ? 6.48 28.516 -9.391 1 95.56 456 ARG A C 1
ATOM 3605 O O . ARG A 1 456 ? 5.918 27.594 -8.805 1 95.56 456 ARG A O 1
ATOM 3612 N N . CYS A 1 457 ? 6.297 29.719 -9.094 1 97 457 CYS A N 1
ATOM 3613 C CA . CYS A 1 457 ? 5.391 30.094 -8.016 1 97 457 CYS A CA 1
ATOM 3614 C C . CYS A 1 457 ? 3.938 29.859 -8.422 1 97 457 CYS A C 1
ATOM 3616 O O . CYS A 1 457 ? 3.105 29.516 -7.578 1 97 457 CYS A O 1
ATOM 3618 N N . PHE A 1 458 ? 3.664 30.047 -9.68 1 94.69 458 PHE A N 1
ATOM 3619 C CA . PHE A 1 458 ? 2.283 29.938 -10.133 1 94.69 458 PHE A CA 1
ATOM 3620 C C . PHE A 1 458 ? 1.937 28.5 -10.484 1 94.69 458 PHE A C 1
ATOM 3622 O O . PHE A 1 458 ? 0.895 27.984 -10.07 1 94.69 458 PHE A O 1
ATOM 3629 N N . PHE A 1 459 ? 2.828 27.781 -11.219 1 92.62 459 PHE A N 1
ATOM 3630 C CA . PHE A 1 459 ? 2.516 26.453 -11.734 1 92.62 459 PHE A CA 1
ATOM 3631 C C . PHE A 1 459 ? 3.035 25.359 -10.805 1 92.62 459 PHE A C 1
ATOM 3633 O O . PHE A 1 459 ? 2.543 24.234 -10.82 1 92.62 459 PHE A O 1
ATOM 3640 N N . GLY A 1 460 ? 4.109 25.688 -10.047 1 94.94 460 GLY A N 1
ATOM 3641 C CA . GLY A 1 460 ? 4.672 24.734 -9.109 1 94.94 460 GLY A CA 1
ATOM 3642 C C . GLY A 1 460 ? 3.916 24.656 -7.797 1 94.94 460 GLY A C 1
ATOM 3643 O O . GLY A 1 460 ? 2.908 25.344 -7.617 1 94.94 460 GLY A O 1
ATOM 3644 N N . PRO A 1 461 ? 4.395 23.812 -6.957 1 97.44 461 PRO A N 1
ATOM 3645 C CA . PRO A 1 461 ? 3.742 23.719 -5.652 1 97.44 461 PRO A CA 1
ATOM 3646 C C . PRO A 1 461 ? 3.83 25 -4.848 1 97.44 461 PRO A C 1
ATOM 3648 O O . PRO A 1 461 ? 4.855 25.688 -4.883 1 97.44 461 PRO A O 1
ATOM 3651 N N . CYS A 1 462 ? 2.766 25.328 -4.176 1 98.19 462 CYS A N 1
ATOM 3652 C CA . CYS A 1 462 ? 2.764 26.484 -3.291 1 98.19 462 CYS A CA 1
ATOM 3653 C C . CYS A 1 462 ? 3.578 26.203 -2.033 1 98.19 462 CYS A C 1
ATOM 3655 O O . CYS A 1 462 ? 3.016 25.922 -0.977 1 98.19 462 CYS A O 1
ATOM 3657 N N . LEU A 1 463 ? 4.855 26.406 -2.143 1 98.62 463 LEU A N 1
ATOM 3658 C CA . LEU A 1 463 ? 5.762 26.156 -1.025 1 98.62 463 LEU A CA 1
ATOM 3659 C C . LEU A 1 463 ? 5.691 27.297 -0.01 1 98.62 463 LEU A C 1
ATOM 3661 O O . LEU A 1 463 ? 5.57 28.469 -0.386 1 98.62 463 LEU A O 1
ATOM 3665 N N . PRO A 1 464 ? 5.844 26.953 1.264 1 98.69 464 PRO A N 1
ATOM 3666 C CA . PRO A 1 464 ? 5.844 28 2.279 1 98.69 464 PRO A CA 1
ATOM 3667 C C . PRO A 1 464 ? 6.91 29.062 2.023 1 98.69 464 PRO A C 1
ATOM 3669 O O . PRO A 1 464 ? 6.691 30.25 2.309 1 98.69 464 PRO A O 1
ATOM 3672 N N . ALA A 1 465 ? 8 28.734 1.4 1 98.75 465 ALA A N 1
ATOM 3673 C CA . ALA A 1 465 ? 9.109 29.641 1.132 1 98.75 465 ALA A CA 1
ATOM 3674 C C . ALA A 1 465 ? 8.672 30.781 0.228 1 98.75 465 ALA A C 1
ATOM 3676 O O . ALA A 1 465 ? 9.312 31.844 0.193 1 98.75 465 ALA A O 1
ATOM 3677 N N . GLN A 1 466 ? 7.613 30.625 -0.513 1 98.75 466 GLN A N 1
ATOM 3678 C CA . GLN A 1 466 ? 7.109 31.672 -1.393 1 98.75 466 GLN A CA 1
ATOM 3679 C C . GLN A 1 466 ? 6.742 32.938 -0.601 1 98.75 466 GLN A C 1
ATOM 3681 O O . GLN A 1 466 ? 6.848 34.031 -1.113 1 98.75 466 GLN A O 1
ATOM 3686 N N . PHE A 1 467 ? 6.391 32.75 0.604 1 98.62 467 PHE A N 1
ATOM 3687 C CA . PHE A 1 467 ? 5.91 33.844 1.436 1 98.62 467 PHE A CA 1
ATOM 3688 C C . PHE A 1 467 ? 7.059 34.5 2.197 1 98.62 467 PHE A C 1
ATOM 3690 O O . PHE A 1 467 ? 6.836 35.188 3.186 1 98.62 467 PHE A O 1
ATOM 3697 N N . ARG A 1 468 ? 8.266 34.188 1.769 1 98.56 468 ARG A N 1
ATOM 3698 C CA . ARG A 1 468 ? 9.492 34.844 2.248 1 98.56 468 ARG A CA 1
ATOM 3699 C C . ARG A 1 468 ? 10.219 35.531 1.113 1 98.56 468 ARG A C 1
ATOM 3701 O O . ARG A 1 468 ? 11.344 36 1.29 1 98.56 468 ARG A O 1
ATOM 3708 N N . LEU A 1 469 ? 9.594 35.594 -0.037 1 98.25 469 LEU A N 1
ATOM 3709 C CA . LEU A 1 469 ? 10.234 36.188 -1.208 1 98.25 469 LEU A CA 1
ATOM 3710 C C . LEU A 1 469 ? 10.281 37.688 -1.096 1 98.25 469 LEU A C 1
ATOM 3712 O O . LEU A 1 469 ? 11.188 38.344 -1.63 1 98.25 469 LEU A O 1
ATOM 3716 N N . MET A 1 470 ? 9.305 38.281 -0.426 1 97.06 470 MET A N 1
ATOM 3717 C CA . MET A 1 470 ? 9.219 39.719 -0.319 1 97.06 470 MET A CA 1
ATOM 3718 C C . MET A 1 470 ? 8.469 40.156 0.945 1 97.06 470 MET A C 1
ATOM 3720 O O . MET A 1 470 ? 7.852 39.312 1.605 1 97.06 470 MET A O 1
ATOM 3724 N N . GLY A 1 471 ? 8.641 41.438 1.265 1 95.38 471 GLY A N 1
ATOM 3725 C CA . GLY A 1 471 ? 7.941 41.938 2.432 1 95.38 471 GLY A CA 1
ATOM 3726 C C . GLY A 1 471 ? 8.633 41.625 3.738 1 95.38 471 GLY A C 1
ATOM 3727 O O . GLY A 1 471 ? 9.797 41.188 3.742 1 95.38 471 GLY A O 1
ATOM 3728 N N . PRO A 1 472 ? 7.945 41.812 4.832 1 95.56 472 PRO A N 1
ATOM 3729 C CA . PRO A 1 472 ? 8.531 41.531 6.141 1 95.56 472 PRO A CA 1
ATOM 3730 C C . PRO A 1 472 ? 8.906 40.062 6.312 1 95.56 472 PRO A C 1
ATOM 3732 O O . PRO A 1 472 ? 8.094 39.188 6.023 1 95.56 472 PRO A O 1
ATOM 3735 N N . GLY A 1 473 ? 10.188 39.906 6.746 1 95.31 473 GLY A N 1
ATOM 3736 C CA . GLY A 1 473 ? 10.664 38.531 7 1 95.31 473 GLY A CA 1
ATOM 3737 C C . GLY A 1 473 ? 11.195 37.844 5.758 1 95.31 473 GLY A C 1
ATOM 3738 O O . GLY A 1 473 ? 11.391 36.625 5.754 1 95.31 473 GLY A O 1
ATOM 3739 N N . SER A 1 474 ? 11.398 38.594 4.699 1 97.19 474 SER A N 1
ATOM 3740 C CA . SER A 1 474 ? 12 38.031 3.498 1 97.19 474 SER A CA 1
ATOM 3741 C C . SER A 1 474 ? 13.289 37.281 3.824 1 97.19 474 SER A C 1
ATOM 3743 O O . SER A 1 474 ? 13.992 37.625 4.77 1 97.19 474 SER A O 1
ATOM 3745 N N . TRP A 1 475 ? 13.523 36.219 3.102 1 97.25 475 TRP A N 1
ATOM 3746 C CA . TRP A 1 475 ? 14.633 35.312 3.342 1 97.25 475 TRP A CA 1
ATOM 3747 C C . TRP A 1 475 ? 15.359 35 2.043 1 97.25 475 TRP A C 1
ATOM 3749 O O . TRP A 1 475 ? 14.734 34.562 1.064 1 97.25 475 TRP A O 1
ATOM 3759 N N . GLU A 1 476 ? 16.656 35.156 1.977 1 95.12 476 GLU A N 1
ATOM 3760 C CA . GLU A 1 476 ? 17.469 35 0.772 1 95.12 476 GLU A CA 1
ATOM 3761 C C . GLU A 1 476 ? 17.375 33.562 0.234 1 95.12 476 GLU A C 1
ATOM 3763 O O . GLU A 1 476 ? 17.453 33.344 -0.977 1 95.12 476 GLU A O 1
ATOM 3768 N N . GLY A 1 477 ? 17.203 32.625 1.125 1 97.31 477 GLY A N 1
ATOM 3769 C CA . GLY A 1 477 ? 17.172 31.219 0.726 1 97.31 477 GLY A CA 1
ATOM 3770 C C . GLY A 1 477 ? 15.867 30.797 0.093 1 97.31 477 GLY A C 1
ATOM 3771 O O . GLY A 1 477 ? 15.75 29.688 -0.446 1 97.31 477 GLY A O 1
ATOM 3772 N N . ALA A 1 478 ? 14.883 31.688 0.035 1 98.5 478 ALA A N 1
ATOM 3773 C CA . ALA A 1 478 ? 13.539 31.344 -0.427 1 98.5 478 ALA A CA 1
ATOM 3774 C C . ALA A 1 478 ? 13.547 30.938 -1.898 1 98.5 478 ALA A C 1
ATOM 3776 O O . ALA A 1 478 ? 12.953 29.922 -2.277 1 98.5 478 ALA A O 1
ATOM 3777 N N . ARG A 1 479 ? 14.195 31.719 -2.734 1 98.12 479 ARG A N 1
ATOM 3778 C CA . ARG A 1 479 ? 14.258 31.438 -4.164 1 98.12 479 ARG A CA 1
ATOM 3779 C C . ARG A 1 479 ? 14.859 30.062 -4.418 1 98.12 479 ARG A C 1
ATOM 3781 O O . ARG A 1 479 ? 14.344 29.297 -5.238 1 98.12 479 ARG A O 1
ATOM 3788 N N . ASP A 1 480 ? 15.953 29.766 -3.73 1 98 480 ASP A N 1
ATOM 3789 C CA . ASP A 1 480 ? 16.641 28.5 -3.934 1 98 480 ASP A CA 1
ATOM 3790 C C . ASP A 1 480 ? 15.734 27.312 -3.592 1 98 480 ASP A C 1
ATOM 3792 O O . ASP A 1 480 ? 15.75 26.297 -4.281 1 98 480 ASP A O 1
ATOM 3796 N N . VAL A 1 481 ? 15.023 27.422 -2.539 1 98.31 481 VAL A N 1
ATOM 3797 C CA . VAL A 1 481 ? 14.109 26.375 -2.119 1 98.31 481 VAL A CA 1
ATOM 3798 C C . VAL A 1 481 ? 13.062 26.141 -3.203 1 98.31 481 VAL A C 1
ATOM 3800 O O . VAL A 1 481 ? 12.766 25 -3.553 1 98.31 481 VAL A O 1
ATOM 3803 N N . ILE A 1 482 ? 12.523 27.203 -3.754 1 98.38 482 ILE A N 1
ATOM 3804 C CA . ILE A 1 482 ? 11.453 27.141 -4.746 1 98.38 482 ILE A CA 1
ATOM 3805 C C . ILE A 1 482 ? 11.992 26.547 -6.047 1 98.38 482 ILE A C 1
ATOM 3807 O O . ILE A 1 482 ? 11.375 25.65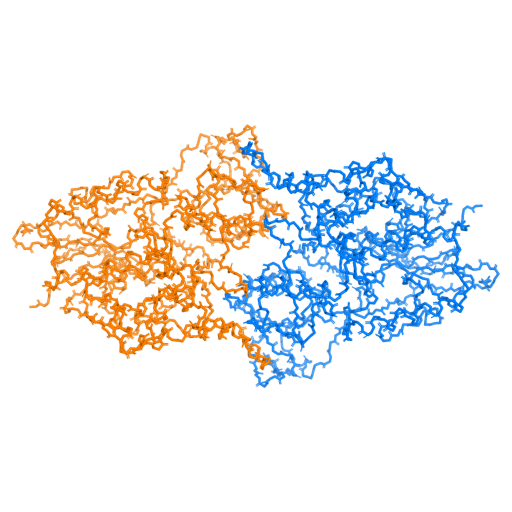6 -6.629 1 98.38 482 ILE A O 1
ATOM 3811 N N . MET A 1 483 ? 13.133 26.984 -6.418 1 97.44 483 MET A N 1
ATOM 3812 C CA . MET A 1 483 ? 13.719 26.531 -7.676 1 97.44 483 MET A CA 1
ATOM 3813 C C . MET A 1 483 ? 14.227 25.094 -7.547 1 97.44 483 MET A C 1
ATOM 3815 O O . MET A 1 483 ? 14.32 24.375 -8.539 1 97.44 483 MET A O 1
ATOM 3819 N N . GLY A 1 484 ? 14.539 24.656 -6.328 1 96.94 484 GLY A N 1
ATOM 3820 C CA . GLY A 1 484 ? 15.18 23.359 -6.117 1 96.94 484 GLY A CA 1
ATOM 3821 C C . GLY A 1 484 ? 14.195 22.266 -5.723 1 96.94 484 GLY A C 1
ATOM 3822 O O . GLY A 1 484 ? 14.609 21.172 -5.355 1 96.94 484 GLY A O 1
ATOM 3823 N N . VAL A 1 485 ? 12.945 22.469 -5.797 1 96.62 485 VAL A N 1
ATOM 3824 C CA . VAL A 1 485 ? 11.953 21.562 -5.234 1 96.62 485 VAL A CA 1
ATOM 3825 C C . VAL A 1 485 ? 12 20.234 -5.973 1 96.62 485 VAL A C 1
ATOM 3827 O O . VAL A 1 485 ? 11.852 19.172 -5.363 1 96.62 485 VAL A O 1
ATOM 3830 N N . GLN A 1 486 ? 12.195 20.188 -7.262 1 92.56 486 GLN A N 1
ATOM 3831 C CA . GLN A 1 486 ? 12.258 18.953 -8.039 1 92.56 486 GLN A CA 1
ATOM 3832 C C . GLN A 1 486 ? 13.445 18.094 -7.617 1 92.56 486 GLN A C 1
ATOM 3834 O O . GLN A 1 486 ? 13.32 16.891 -7.453 1 92.56 486 GLN A O 1
ATOM 3839 N N . GLU A 1 487 ? 14.555 18.734 -7.469 1 94.19 487 GLU A N 1
ATOM 3840 C CA . GLU A 1 487 ? 15.734 18.031 -7 1 94.19 487 GLU A CA 1
ATOM 3841 C C . GLU A 1 487 ? 15.531 17.469 -5.59 1 94.19 487 GLU A C 1
ATOM 3843 O O . GLU A 1 487 ? 15.93 16.344 -5.293 1 94.19 487 GLU A O 1
ATOM 3848 N N . SER A 1 488 ? 14.945 18.312 -4.773 1 96.25 488 SER A N 1
ATOM 3849 C CA . SER A 1 488 ? 14.688 17.906 -3.393 1 96.25 488 SER A CA 1
ATOM 3850 C C . SER A 1 488 ? 13.766 16.703 -3.326 1 96.25 488 SER A C 1
ATOM 3852 O O . SER A 1 488 ? 13.914 15.844 -2.447 1 96.25 488 SER A O 1
ATOM 3854 N N . ARG A 1 489 ? 12.859 16.625 -4.195 1 94.62 489 ARG A N 1
ATOM 3855 C CA . ARG A 1 489 ? 11.914 15.516 -4.246 1 94.62 489 ARG A CA 1
ATOM 3856 C C . ARG A 1 489 ? 12.602 14.234 -4.703 1 94.62 489 ARG A C 1
ATOM 3858 O O . ARG A 1 489 ? 12.312 13.148 -4.188 1 94.62 489 ARG A O 1
ATOM 3865 N N . LEU A 1 490 ? 13.523 14.258 -5.629 1 93.12 490 LEU A N 1
ATOM 3866 C CA . LEU A 1 490 ? 14.117 13.094 -6.281 1 93.12 490 LEU A CA 1
ATOM 3867 C C . LEU A 1 490 ? 15.305 12.57 -5.484 1 93.12 490 LEU A C 1
ATOM 3869 O O . LEU A 1 490 ? 15.594 11.375 -5.5 1 93.12 490 LEU A O 1
ATOM 3873 N N . TYR A 1 491 ? 15.961 13.453 -4.77 1 94.12 491 TYR A N 1
ATOM 3874 C CA . TYR A 1 491 ? 17.234 13.148 -4.133 1 94.12 491 TYR A CA 1
ATOM 3875 C C . TYR A 1 491 ? 17.125 11.945 -3.209 1 94.12 491 TYR A C 1
ATOM 3877 O O . TYR A 1 491 ? 17.906 11 -3.303 1 94.12 491 TYR A O 1
ATOM 3885 N N . PRO A 1 492 ? 16.172 11.883 -2.346 1 94.88 492 PRO A N 1
ATOM 3886 C CA . PRO A 1 492 ? 16.109 10.766 -1.398 1 94.88 492 PRO A CA 1
ATOM 3887 C C . PRO A 1 492 ? 15.656 9.461 -2.053 1 94.88 492 PRO A C 1
ATOM 3889 O O . PRO A 1 492 ? 15.742 8.398 -1.435 1 94.88 492 PRO A O 1
ATOM 3892 N N . LEU A 1 493 ? 15.117 9.508 -3.236 1 92.94 493 LEU A N 1
ATOM 3893 C CA . LEU A 1 493 ? 14.633 8.312 -3.93 1 92.94 493 LEU A CA 1
ATOM 3894 C C . LEU A 1 493 ? 15.766 7.633 -4.691 1 92.94 493 LEU A C 1
ATOM 3896 O O . LEU A 1 493 ? 15.727 6.422 -4.922 1 92.94 493 LEU A O 1
ATOM 3900 N N . ARG A 1 494 ? 16.719 8.367 -5.082 1 88.12 494 ARG A N 1
ATOM 3901 C CA . ARG A 1 494 ? 17.797 7.852 -5.918 1 88.12 494 ARG A CA 1
ATOM 3902 C C . ARG A 1 494 ? 19.016 7.496 -5.074 1 88.12 494 ARG A C 1
ATOM 3904 O O . ARG A 1 494 ? 20.109 7.984 -5.332 1 88.12 494 ARG A O 1
ATOM 3911 N N . THR A 1 495 ? 18.781 6.598 -4.203 1 89.94 495 THR A N 1
ATOM 3912 C CA . THR A 1 495 ? 19.859 6.145 -3.332 1 89.94 495 THR A CA 1
ATOM 3913 C C . THR A 1 495 ? 20.781 5.172 -4.07 1 89.94 495 THR A C 1
ATOM 3915 O O . THR A 1 495 ? 21.906 4.918 -3.633 1 89.94 495 THR A O 1
ATOM 3918 N N . ARG A 1 496 ? 20.25 4.574 -5.109 1 89.31 496 ARG A N 1
ATOM 3919 C CA . ARG A 1 496 ? 21.062 3.834 -6.07 1 89.31 496 ARG A CA 1
ATOM 3920 C C . ARG A 1 496 ? 21.484 4.727 -7.23 1 89.31 496 ARG A C 1
ATOM 3922 O O . ARG A 1 496 ? 20.641 5.348 -7.883 1 89.31 496 ARG A O 1
ATOM 3929 N N . LYS A 1 497 ? 22.719 4.793 -7.477 1 79.06 497 LYS A N 1
ATOM 3930 C CA . LYS A 1 497 ? 23.219 5.684 -8.523 1 79.06 497 LYS A CA 1
ATOM 3931 C C . LYS A 1 497 ? 23.188 4.992 -9.883 1 79.06 497 LYS A C 1
ATOM 3933 O O . LYS A 1 497 ? 24.078 4.176 -10.18 1 79.06 497 LYS A O 1
ATOM 3938 N N . THR A 1 498 ? 22.125 5.004 -10.625 1 73.38 498 THR A N 1
ATOM 3939 C CA . THR A 1 498 ? 22.016 4.289 -11.891 1 73.38 498 THR A CA 1
ATOM 3940 C C . THR A 1 498 ? 22.453 5.18 -13.055 1 73.38 498 THR A C 1
ATOM 3942 O O . THR A 1 498 ? 22.609 4.703 -14.18 1 73.38 498 THR A O 1
ATOM 3945 N N . GLY A 1 499 ? 23 6.312 -12.891 1 61.03 499 GLY A N 1
ATOM 3946 C CA . GLY A 1 499 ? 23.422 7.215 -13.953 1 61.03 499 GLY A CA 1
ATOM 3947 C C . GLY A 1 499 ? 22.266 7.742 -14.781 1 61.03 499 GLY A C 1
ATOM 3948 O O . GLY A 1 499 ? 22.438 8.633 -15.609 1 61.03 499 GLY A O 1
ATOM 3949 N N . ILE A 1 500 ? 21.203 6.973 -14.93 1 58.62 500 ILE A N 1
ATOM 3950 C CA . ILE A 1 500 ? 20.109 7.387 -15.797 1 58.62 500 ILE A CA 1
ATOM 3951 C C . ILE A 1 500 ? 19.484 8.672 -15.266 1 58.62 500 ILE A C 1
ATOM 3953 O O . ILE A 1 500 ? 19.094 8.742 -14.094 1 58.62 500 ILE A O 1
ATOM 3957 N N . LYS A 1 501 ? 19.844 9.664 -16.047 1 52.22 501 LYS A N 1
ATOM 3958 C CA . LYS A 1 501 ? 19.328 11 -15.773 1 52.22 501 LYS A CA 1
ATOM 3959 C C . LYS A 1 501 ? 17.828 11.062 -16.016 1 52.22 501 LYS A C 1
ATOM 3961 O O . LYS A 1 501 ? 17.297 10.383 -16.906 1 52.22 501 LYS A O 1
ATOM 3966 N N . GLU A 1 502 ? 16.969 11.406 -14.977 1 53.19 502 GLU A N 1
ATOM 3967 C CA . GLU A 1 502 ? 15.523 11.617 -15.094 1 53.19 502 GLU A CA 1
ATOM 3968 C C . GLU A 1 502 ? 15.156 12.148 -16.469 1 53.19 502 GLU A C 1
ATOM 3970 O O . GLU A 1 502 ? 15.82 13.047 -17 1 53.19 502 GLU A O 1
ATOM 3975 N N . LYS A 1 503 ? 14.664 11.422 -17.375 1 46.88 503 LYS A N 1
ATOM 3976 C CA . LYS A 1 503 ? 14.023 12.188 -18.438 1 46.88 503 LYS A CA 1
ATOM 3977 C C . LYS A 1 503 ? 13.109 13.266 -17.859 1 46.88 503 LYS A C 1
ATOM 3979 O O . LYS A 1 503 ? 12.039 12.961 -17.328 1 46.88 503 LYS A O 1
ATOM 3984 N N . GLY A 1 504 ? 13.617 14.047 -17.141 1 40.12 504 GLY A N 1
ATOM 3985 C CA . GLY A 1 504 ? 12.766 15.109 -16.609 1 40.12 504 GLY A CA 1
ATOM 3986 C C . GLY A 1 504 ? 11.594 15.438 -17.516 1 40.12 504 GLY A C 1
ATOM 3987 O O . GLY A 1 504 ? 11.773 15.633 -18.734 1 40.12 504 GLY A O 1
ATOM 3988 N N . ALA A 1 505 ? 10.484 14.789 -17.312 1 39.59 505 ALA A N 1
ATOM 3989 C CA . ALA A 1 505 ? 9.344 15.383 -18.016 1 39.59 505 ALA A CA 1
ATOM 3990 C C . ALA A 1 505 ? 9.57 16.859 -18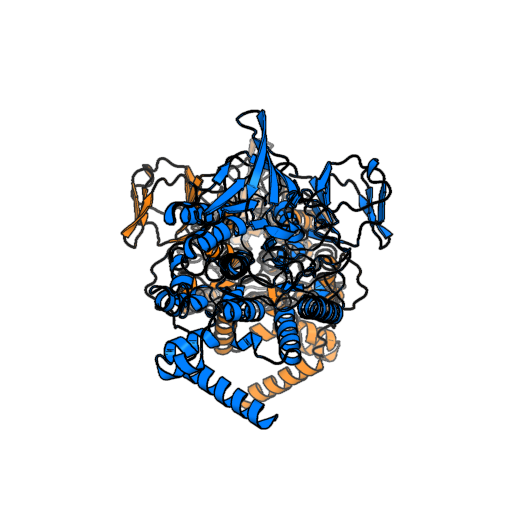.281 1 39.59 505 ALA A C 1
ATOM 3992 O O . ALA A 1 505 ? 9.438 17.688 -17.391 1 39.59 505 ALA A O 1
ATOM 3993 N N . GLN A 1 506 ? 10.609 17.234 -18.938 1 39.94 506 GLN A N 1
ATOM 3994 C CA . GLN A 1 506 ? 10.602 18.625 -19.375 1 39.94 506 GLN A CA 1
ATOM 3995 C C . GLN A 1 506 ? 9.227 19.016 -19.906 1 39.94 506 GLN A C 1
ATOM 3997 O O . GLN A 1 506 ? 9 18.969 -21.125 1 39.94 506 GLN A O 1
ATOM 4002 N N . THR A 1 507 ? 8.219 18.359 -19.562 1 43.66 507 THR A N 1
ATOM 4003 C CA . THR A 1 507 ? 7.074 19.141 -20.031 1 43.66 507 THR A CA 1
ATOM 4004 C C . THR A 1 507 ? 7.379 20.625 -19.969 1 43.66 507 THR A C 1
ATOM 4006 O O . THR A 1 507 ? 7.586 21.188 -18.891 1 43.66 507 THR A O 1
ATOM 4009 N N . GLY A 1 508 ? 8.18 21.109 -20.875 1 43.66 508 GLY A N 1
ATOM 4010 C CA . GLY A 1 508 ? 8.742 22.422 -21.125 1 43.66 508 GLY A CA 1
ATOM 4011 C C . GLY A 1 508 ? 7.84 23.547 -20.672 1 43.66 508 GLY A C 1
ATOM 4012 O O . GLY A 1 508 ? 6.617 23.406 -20.641 1 43.66 508 GLY A O 1
ATOM 4013 N N . SER A 1 509 ? 8.398 24.422 -19.906 1 45.25 509 SER A N 1
ATOM 4014 C CA . SER A 1 509 ? 7.844 25.75 -19.656 1 45.25 509 SER A CA 1
ATOM 4015 C C . SER A 1 509 ? 6.902 26.172 -20.781 1 45.25 509 SER A C 1
ATOM 4017 O O . SER A 1 509 ? 5.871 26.797 -20.531 1 45.25 509 SER A O 1
ATOM 4019 N N . TYR A 1 510 ? 7.242 25.625 -21.828 1 47.44 510 TYR A N 1
ATOM 4020 C CA . TYR A 1 510 ? 6.508 26.062 -23.016 1 47.44 510 TYR A CA 1
ATOM 4021 C C . TYR A 1 510 ? 5.137 25.406 -23.094 1 47.44 510 TYR A C 1
ATOM 4023 O O . TYR A 1 510 ? 4.168 26.016 -23.547 1 47.44 510 TYR A O 1
ATOM 4031 N N . PHE A 1 511 ? 4.988 24.141 -22.625 1 48.44 511 PHE A N 1
ATOM 4032 C CA . PHE A 1 511 ? 3.688 23.5 -22.594 1 48.44 511 PHE A CA 1
ATOM 4033 C C . PHE A 1 511 ? 2.781 24.141 -21.547 1 48.44 511 PHE A C 1
ATOM 4035 O O . PHE A 1 511 ? 1.628 24.469 -21.844 1 48.44 511 PHE A O 1
ATOM 4042 N N . TRP A 1 512 ? 3.283 24.453 -20.547 1 51.38 512 TRP A N 1
ATOM 4043 C CA . TRP A 1 512 ? 2.486 25.156 -19.547 1 51.38 512 TRP A CA 1
ATOM 4044 C C . TRP A 1 512 ? 2.248 26.609 -19.953 1 51.38 512 TRP A C 1
ATOM 4046 O O . TRP A 1 512 ? 1.191 27.172 -19.672 1 51.38 512 TRP A O 1
ATOM 4056 N N . LEU A 1 513 ? 3.197 27.219 -20.703 1 51.91 513 LEU A N 1
ATOM 4057 C CA . LEU A 1 513 ? 2.947 28.484 -21.375 1 51.91 513 LEU A CA 1
ATOM 4058 C C . LEU A 1 513 ? 1.851 28.344 -22.422 1 51.91 513 LEU A C 1
ATOM 4060 O O . LEU A 1 513 ? 0.977 29.203 -22.531 1 51.91 513 LEU A O 1
ATOM 4064 N N . LEU A 1 514 ? 1.841 27.188 -23.062 1 53.22 514 LEU A N 1
ATOM 4065 C CA . LEU A 1 514 ? 0.794 26.938 -24.047 1 53.22 514 LEU A CA 1
ATOM 4066 C C . LEU A 1 514 ? -0.535 26.641 -23.359 1 53.22 514 LEU A C 1
ATOM 4068 O O . LEU A 1 514 ? -1.579 27.156 -23.766 1 53.22 514 LEU A O 1
ATOM 4072 N N . VAL A 1 515 ? -0.602 25.969 -22.344 1 54.47 515 VAL A N 1
ATOM 4073 C CA . VAL A 1 515 ? -1.812 25.703 -21.562 1 54.47 515 VAL A CA 1
ATOM 4074 C C . VAL A 1 515 ? -2.279 26.984 -20.891 1 54.47 515 VAL A C 1
ATOM 4076 O O . VAL A 1 515 ? -3.473 27.297 -20.891 1 54.47 515 VAL A O 1
ATOM 4079 N N . PHE A 1 516 ? -1.357 27.797 -20.406 1 53.22 516 PHE A N 1
ATOM 4080 C CA . PHE A 1 516 ? -1.694 29.109 -19.875 1 53.22 516 PHE A CA 1
ATOM 4081 C C . PHE A 1 516 ? -2.201 30.031 -20.984 1 53.22 516 PHE A C 1
ATOM 4083 O O . PHE A 1 516 ? -3.172 30.766 -20.797 1 53.22 516 PHE A O 1
ATOM 4090 N N . LEU A 1 517 ? -1.519 30 -22.109 1 54.16 517 LEU A N 1
ATOM 4091 C CA . LEU A 1 517 ? -1.984 30.797 -23.234 1 54.16 517 LEU A CA 1
ATOM 4092 C C . LEU A 1 517 ? -3.355 30.328 -23.703 1 54.16 517 LEU A C 1
ATOM 4094 O O . LEU A 1 517 ? -4.234 31.141 -23.984 1 54.16 517 LEU A O 1
ATOM 4098 N N . VAL A 1 518 ? -3.615 29.062 -23.609 1 54.94 518 VAL A N 1
ATOM 4099 C CA . VAL A 1 518 ? -4.918 28.547 -24 1 54.94 518 VAL A CA 1
ATOM 4100 C C . VAL A 1 518 ? -5.945 28.844 -22.906 1 54.94 518 VAL A C 1
ATOM 4102 O O . VAL A 1 518 ? -7.055 29.297 -23.203 1 54.94 518 VAL A O 1
ATOM 4105 N N . ALA A 1 519 ? -5.617 28.719 -21.719 1 54.44 519 ALA A N 1
ATOM 4106 C CA . ALA A 1 519 ? -6.504 29.062 -20.609 1 54.44 519 ALA A CA 1
ATOM 4107 C C . ALA A 1 519 ? -6.758 30.578 -20.562 1 54.44 519 ALA A C 1
ATOM 4109 O O . ALA A 1 519 ? -7.891 31.016 -20.344 1 54.44 519 ALA A O 1
ATOM 4110 N N . ALA A 1 520 ? -5.742 31.328 -20.781 1 54.22 520 ALA A N 1
ATOM 4111 C CA . ALA A 1 520 ? -5.906 32.781 -20.906 1 54.22 520 ALA A CA 1
ATOM 4112 C C . ALA A 1 520 ? -6.777 33.125 -22.094 1 54.22 520 ALA A C 1
ATOM 4114 O O . ALA A 1 520 ? -7.641 34 -22.016 1 54.22 520 ALA A O 1
ATOM 4115 N N . ILE A 1 521 ? -6.582 32.375 -23.109 1 52.47 521 ILE A N 1
ATOM 4116 C CA . ILE A 1 521 ? -7.422 32.594 -24.281 1 52.47 521 ILE A CA 1
ATOM 4117 C C . ILE A 1 521 ? -8.852 32.156 -23.969 1 52.47 521 ILE A C 1
ATOM 4119 O O . ILE A 1 521 ? -9.805 32.875 -24.266 1 52.47 521 ILE A O 1
ATOM 4123 N N . ILE A 1 522 ? -8.969 31.094 -23.328 1 51.91 522 ILE A N 1
ATOM 4124 C CA . ILE A 1 522 ? -10.305 30.625 -22.969 1 51.91 522 ILE A CA 1
ATOM 4125 C C . ILE A 1 522 ? -10.93 31.562 -21.953 1 51.91 522 ILE A C 1
ATOM 4127 O O . ILE A 1 522 ? -12.094 31.953 -22.078 1 51.91 522 ILE A O 1
ATOM 4131 N N . TYR A 1 523 ? -10.289 31.891 -20.984 1 52.44 523 TYR A N 1
ATOM 4132 C CA . TYR A 1 523 ? -10.766 32.875 -20.016 1 52.44 523 TYR A CA 1
ATOM 4133 C C . TYR A 1 523 ? -11.102 34.188 -20.688 1 52.44 523 TYR A C 1
ATOM 4135 O O . TYR A 1 523 ? -12.141 34.781 -20.422 1 52.44 523 TYR A O 1
ATOM 4143 N N . ALA A 1 524 ? -10.219 34.562 -21.547 1 52.12 524 ALA A N 1
ATOM 4144 C CA . ALA A 1 524 ? -10.492 35.781 -22.297 1 52.12 524 ALA A CA 1
ATOM 4145 C C . ALA A 1 524 ? -11.695 35.594 -23.219 1 52.12 524 ALA A C 1
ATOM 4147 O O . ALA A 1 524 ? -12.469 36.531 -23.438 1 52.12 524 ALA A O 1
ATOM 4148 N N . LEU A 1 525 ? -11.781 34.375 -23.625 1 50.12 525 LEU A N 1
ATOM 4149 C CA . LEU A 1 525 ? -12.922 34.094 -24.5 1 50.12 525 LEU A CA 1
ATOM 4150 C C . LEU A 1 525 ? -14.195 33.906 -23.672 1 50.12 525 LEU A C 1
ATOM 4152 O O . LEU A 1 525 ? -15.297 34.156 -24.172 1 50.12 525 LEU A O 1
ATOM 4156 N N . MET A 1 526 ? -14.094 33.375 -22.578 1 45.69 526 MET A N 1
ATOM 4157 C CA . MET A 1 526 ? -15.281 33.156 -21.75 1 45.69 526 MET A CA 1
ATOM 4158 C C . MET A 1 526 ? -15.68 34.469 -21.031 1 45.69 526 MET A C 1
ATOM 4160 O O . MET A 1 526 ? -16.75 34.531 -20.453 1 45.69 526 MET A O 1
ATOM 4164 N N . LYS A 1 527 ? -14.906 35.469 -21.016 1 44.41 527 LYS A N 1
ATOM 4165 C CA . LYS A 1 527 ? -15.391 36.812 -20.734 1 44.41 527 LYS A CA 1
ATOM 4166 C C . LYS A 1 527 ? -15.906 37.469 -22 1 44.41 527 LYS A C 1
ATOM 4168 O O . LYS A 1 527 ? -15.281 37.406 -23.062 1 44.41 527 LYS A O 1
ATOM 4173 N N . MET B 1 1 ? -5.441 -54.594 -15.008 1 76.69 1 MET B N 1
ATOM 4174 C CA . MET B 1 1 ? -5.352 -53.656 -13.883 1 76.69 1 MET B CA 1
ATOM 4175 C C . MET B 1 1 ? -4.953 -52.25 -14.359 1 76.69 1 MET B C 1
ATOM 4177 O O . MET B 1 1 ? -4.223 -52.125 -15.344 1 76.69 1 MET B O 1
ATOM 4181 N N . PRO B 1 2 ? -5.551 -51.281 -13.773 1 92.38 2 PRO B N 1
ATOM 4182 C CA . PRO B 1 2 ? -5.18 -49.938 -14.234 1 92.38 2 PRO B CA 1
ATOM 4183 C C . PRO B 1 2 ? -3.689 -49.656 -14.07 1 92.38 2 PRO B C 1
ATOM 4185 O O . PRO B 1 2 ? -3.057 -50.156 -13.141 1 92.38 2 PRO B O 1
ATOM 4188 N N . LYS B 1 3 ? -3.137 -48.969 -15.023 1 97.12 3 LYS B N 1
ATOM 4189 C CA . LYS B 1 3 ? -1.726 -48.594 -14.969 1 97.12 3 LYS B CA 1
ATOM 4190 C C . LYS B 1 3 ? -1.446 -47.688 -13.789 1 97.12 3 LYS B C 1
ATOM 4192 O O . LYS B 1 3 ? -2.25 -46.781 -13.492 1 97.12 3 LYS B O 1
ATOM 4197 N N . ARG B 1 4 ? -0.372 -47.906 -13.172 1 98.56 4 ARG B N 1
ATOM 4198 C CA . ARG B 1 4 ? -0.022 -47.188 -11.953 1 98.56 4 ARG B CA 1
ATOM 4199 C C . ARG B 1 4 ? 0.853 -45.969 -12.258 1 98.56 4 ARG B C 1
ATOM 4201 O O . ARG B 1 4 ? 1.763 -46.031 -13.086 1 98.56 4 ARG B O 1
ATOM 4208 N N . VAL B 1 5 ? 0.532 -44.875 -11.609 1 98.88 5 VAL B N 1
ATOM 4209 C CA . VAL B 1 5 ? 1.289 -43.625 -11.797 1 98.88 5 VAL B CA 1
ATOM 4210 C C . VAL B 1 5 ? 1.86 -43.156 -10.461 1 98.88 5 VAL B C 1
ATOM 4212 O O . VAL B 1 5 ? 1.12 -43 -9.492 1 98.88 5 VAL B O 1
ATOM 4215 N N . ALA B 1 6 ? 3.186 -42.969 -10.344 1 98.88 6 ALA B N 1
ATOM 4216 C CA . ALA B 1 6 ? 3.811 -42.344 -9.18 1 98.88 6 ALA B CA 1
ATOM 4217 C C . ALA B 1 6 ? 3.838 -40.812 -9.336 1 98.88 6 ALA B C 1
ATOM 4219 O O . ALA B 1 6 ? 4.359 -40.312 -10.32 1 98.88 6 ALA B O 1
ATOM 4220 N N . ILE B 1 7 ? 3.242 -40.188 -8.414 1 98.94 7 ILE B N 1
ATOM 4221 C CA . ILE B 1 7 ? 3.256 -38.719 -8.383 1 98.94 7 ILE B CA 1
ATOM 4222 C C . ILE B 1 7 ? 4.148 -38.219 -7.246 1 98.94 7 ILE B C 1
ATOM 4224 O O . ILE B 1 7 ? 3.947 -38.594 -6.09 1 98.94 7 ILE B O 1
ATOM 4228 N N . ILE B 1 8 ? 5.129 -37.406 -7.539 1 98.56 8 ILE B N 1
ATOM 4229 C CA . ILE B 1 8 ? 6.086 -36.969 -6.531 1 98.56 8 ILE B CA 1
ATOM 4230 C C . ILE B 1 8 ? 5.762 -35.531 -6.113 1 98.56 8 ILE B C 1
ATOM 4232 O O . ILE B 1 8 ? 6.074 -34.562 -6.836 1 98.56 8 ILE B O 1
ATOM 4236 N N . GLY B 1 9 ? 5.223 -35.375 -4.926 1 97.38 9 GLY B N 1
ATOM 4237 C CA . GLY B 1 9 ? 4.812 -34.062 -4.41 1 97.38 9 GLY B CA 1
ATOM 4238 C C . GLY B 1 9 ? 3.312 -33.844 -4.449 1 97.38 9 GLY B C 1
ATOM 4239 O O . GLY B 1 9 ? 2.645 -34.281 -5.398 1 97.38 9 GLY B O 1
ATOM 4240 N N . THR B 1 10 ? 2.807 -33.156 -3.396 1 97.94 10 THR B N 1
ATOM 4241 C CA . THR B 1 10 ? 1.369 -32.906 -3.344 1 97.94 10 THR B CA 1
ATOM 4242 C C . THR B 1 10 ? 1.076 -31.438 -3.078 1 97.94 10 THR B C 1
ATOM 4244 O O . THR B 1 10 ? 0.204 -31.109 -2.273 1 97.94 10 THR B O 1
ATOM 4247 N N . GLY B 1 11 ? 1.908 -30.547 -3.678 1 97.12 11 GLY B N 1
ATOM 4248 C CA . GLY B 1 11 ? 1.469 -29.172 -3.854 1 97.12 11 GLY B CA 1
ATOM 4249 C C . GLY B 1 11 ? 0.328 -29.031 -4.844 1 97.12 11 GLY B C 1
ATOM 4250 O O . GLY B 1 11 ? -0.362 -30 -5.145 1 97.12 11 GLY B O 1
ATOM 4251 N N . PRO B 1 12 ? 0.135 -27.828 -5.363 1 97.75 12 PRO B N 1
ATOM 4252 C CA . PRO B 1 12 ? -0.936 -27.656 -6.344 1 97.75 12 PRO B CA 1
ATOM 4253 C C . PRO B 1 12 ? -0.79 -28.578 -7.551 1 97.75 12 PRO B C 1
ATOM 4255 O O . PRO B 1 12 ? -1.774 -29.156 -8.008 1 97.75 12 PRO B O 1
ATOM 4258 N N . SER B 1 13 ? 0.408 -28.734 -8.031 1 98.44 13 SER B N 1
ATOM 4259 C CA . SER B 1 13 ? 0.652 -29.547 -9.211 1 98.44 13 SER B CA 1
ATOM 4260 C C . SER B 1 13 ? 0.32 -31.016 -8.945 1 98.44 13 SER B C 1
ATOM 4262 O O . SER B 1 13 ? -0.296 -31.688 -9.781 1 98.44 13 SER B O 1
ATOM 4264 N N . GLY B 1 14 ? 0.751 -31.5 -7.785 1 98.75 14 GLY B N 1
ATOM 4265 C CA . GLY B 1 14 ? 0.496 -32.906 -7.449 1 98.75 14 GLY B CA 1
ATOM 4266 C C . GLY B 1 14 ? -0.978 -33.219 -7.27 1 98.75 14 GLY B C 1
ATOM 4267 O O . GLY B 1 14 ? -1.448 -34.281 -7.684 1 98.75 14 GLY B O 1
ATOM 4268 N N . LEU B 1 15 ? -1.674 -32.344 -6.648 1 98.88 15 LEU B N 1
ATOM 4269 C CA . LEU B 1 15 ? -3.107 -32.531 -6.461 1 98.88 15 LEU B CA 1
ATOM 4270 C C . LEU B 1 15 ? -3.826 -32.594 -7.809 1 98.88 15 LEU B C 1
ATOM 4272 O O . LEU B 1 15 ? -4.68 -33.438 -8.023 1 98.88 15 LEU B O 1
ATOM 4276 N N . ALA B 1 16 ? -3.459 -31.719 -8.711 1 98.75 16 ALA B N 1
ATOM 4277 C CA . ALA B 1 16 ? -4.027 -31.734 -10.055 1 98.75 16 ALA B CA 1
ATOM 4278 C C . ALA B 1 16 ? -3.676 -33.031 -10.781 1 98.75 16 ALA B C 1
ATOM 4280 O O . ALA B 1 16 ? -4.488 -33.562 -11.547 1 98.75 16 ALA B O 1
ATOM 4281 N N . ALA B 1 17 ? -2.504 -33.5 -10.547 1 98.88 17 ALA B N 1
ATOM 4282 C CA . ALA B 1 17 ? -2.043 -34.75 -11.188 1 98.88 17 ALA B CA 1
ATOM 4283 C C . ALA B 1 17 ? -2.879 -35.938 -10.75 1 98.88 17 ALA B C 1
ATOM 4285 O O . ALA B 1 17 ? -3.285 -36.75 -11.57 1 98.88 17 ALA B O 1
ATOM 4286 N N . ILE B 1 18 ? -3.109 -36.062 -9.438 1 98.88 18 ILE B N 1
ATOM 4287 C CA . ILE B 1 18 ? -3.92 -37.156 -8.922 1 98.88 18 ILE B CA 1
ATOM 4288 C C . ILE B 1 18 ? -5.281 -37.156 -9.617 1 98.88 18 ILE B C 1
ATOM 4290 O O . ILE B 1 18 ? -5.699 -38.188 -10.172 1 98.88 18 ILE B O 1
ATOM 4294 N N . LYS B 1 19 ? -5.902 -36.031 -9.602 1 98.81 19 LYS B N 1
ATOM 4295 C CA . LYS B 1 19 ? -7.25 -35.969 -10.164 1 98.81 19 LYS B CA 1
ATOM 4296 C C . LYS B 1 19 ? -7.25 -36.281 -11.656 1 98.81 19 LYS B C 1
ATOM 4298 O O . LYS B 1 19 ? -8.117 -37 -12.141 1 98.81 19 LYS B O 1
ATOM 4303 N N . SER B 1 20 ? -6.32 -35.688 -12.375 1 98.69 20 SER B N 1
ATOM 4304 C CA . SER B 1 20 ? -6.258 -35.875 -13.82 1 98.69 20 SER B CA 1
ATOM 4305 C C . SER B 1 20 ? -6.062 -37.344 -14.172 1 98.69 20 SER B C 1
ATOM 4307 O O . SER B 1 20 ? -6.652 -37.844 -15.133 1 98.69 20 SER B O 1
ATOM 4309 N N . CYS B 1 21 ? -5.227 -38.062 -13.438 1 98.75 21 CYS B N 1
ATOM 4310 C CA . CYS B 1 21 ? -5.012 -39.469 -13.656 1 98.75 21 CYS B CA 1
ATOM 4311 C C . CYS B 1 21 ? -6.289 -40.25 -13.406 1 98.75 21 CYS B C 1
ATOM 4313 O O . CYS B 1 21 ? -6.652 -41.125 -14.203 1 98.75 21 CYS B O 1
ATOM 4315 N N . LEU B 1 22 ? -6.93 -39.938 -12.312 1 98.38 22 LEU B N 1
ATOM 4316 C CA . LEU B 1 22 ? -8.18 -40.594 -11.984 1 98.38 22 LEU B CA 1
ATOM 4317 C C . LEU B 1 22 ? -9.211 -40.406 -13.086 1 98.38 22 LEU B C 1
ATOM 4319 O O . LEU B 1 22 ? -9.938 -41.344 -13.438 1 98.38 22 LEU B O 1
ATOM 4323 N N . GLU B 1 23 ? -9.227 -39.25 -13.641 1 97.12 23 GLU B N 1
ATOM 4324 C CA . GLU B 1 23 ? -10.234 -38.875 -14.633 1 97.12 23 GLU B CA 1
ATOM 4325 C C . GLU B 1 23 ? -10.062 -39.688 -15.906 1 97.12 23 GLU B C 1
ATOM 4327 O O . GLU B 1 23 ? -11.023 -39.875 -16.672 1 97.12 23 GLU B O 1
ATOM 4332 N N . VAL B 1 24 ? -8.883 -40.25 -16.141 1 97.38 24 VAL B N 1
ATOM 4333 C CA . VAL B 1 24 ? -8.672 -40.969 -17.375 1 97.38 24 VAL B CA 1
ATOM 4334 C C . VAL B 1 24 ? -8.484 -42.469 -17.062 1 97.38 24 VAL B C 1
ATOM 4336 O O . VAL B 1 24 ? -8.039 -43.219 -17.922 1 97.38 24 VAL B O 1
ATOM 4339 N N . GLY B 1 25 ? -8.734 -42.844 -15.852 1 97.31 25 GLY B N 1
ATOM 4340 C CA . GLY B 1 25 ? -8.797 -44.25 -15.484 1 97.31 25 GLY B CA 1
ATOM 4341 C C . GLY B 1 25 ? -7.465 -44.812 -15.047 1 97.31 25 GLY B C 1
ATOM 4342 O O . GLY B 1 25 ? -7.273 -46.031 -15.039 1 97.31 25 GLY B O 1
ATOM 4343 N N . LEU B 1 26 ? -6.508 -44.031 -14.727 1 98.5 26 LEU B N 1
ATOM 4344 C CA . LEU B 1 26 ? -5.227 -44.5 -14.195 1 98.5 26 LEU B CA 1
ATOM 4345 C C . LEU B 1 26 ? -5.285 -44.656 -12.68 1 98.5 26 LEU B C 1
ATOM 4347 O O . LEU B 1 26 ? -6.285 -44.281 -12.055 1 98.5 26 LEU B O 1
ATOM 4351 N N . ASP B 1 27 ? -4.277 -45.25 -12.125 1 98.62 27 ASP B N 1
ATOM 4352 C CA . ASP B 1 27 ? -4.207 -45.469 -10.688 1 98.62 27 ASP B CA 1
ATOM 4353 C C . ASP B 1 27 ? -3.039 -44.719 -10.062 1 98.62 27 ASP B C 1
ATOM 4355 O O . ASP B 1 27 ? -1.952 -45.281 -9.891 1 98.62 27 ASP B O 1
ATOM 4359 N N . PRO B 1 28 ? -3.291 -43.562 -9.586 1 98.75 28 PRO B N 1
ATOM 4360 C CA . PRO B 1 28 ? -2.209 -42.719 -9.055 1 98.75 28 PRO B CA 1
ATOM 4361 C C . PRO B 1 28 ? -1.925 -43 -7.578 1 98.75 28 PRO B C 1
ATOM 4363 O O . PRO B 1 28 ? -2.85 -43.25 -6.809 1 98.75 28 PRO B O 1
ATOM 4366 N N . ILE B 1 29 ? -0.664 -42.906 -7.238 1 98.62 29 ILE B N 1
ATOM 4367 C CA . ILE B 1 29 ? -0.174 -42.844 -5.863 1 98.62 29 ILE B CA 1
ATOM 4368 C C . ILE B 1 29 ? 0.792 -41.656 -5.73 1 98.62 29 ILE B C 1
ATOM 4370 O O . ILE B 1 29 ? 1.803 -41.594 -6.434 1 98.62 29 ILE B O 1
ATOM 4374 N N . ALA B 1 30 ? 0.416 -40.812 -4.809 1 98.88 30 ALA B N 1
ATOM 4375 C CA . ALA B 1 30 ? 1.258 -39.656 -4.621 1 98.88 30 ALA B CA 1
ATOM 4376 C C . ALA B 1 30 ? 2.119 -39.781 -3.369 1 98.88 30 ALA B C 1
ATOM 4378 O O . ALA B 1 30 ? 1.656 -40.281 -2.342 1 98.88 30 ALA B O 1
ATOM 4379 N N . PHE B 1 31 ? 3.361 -39.375 -3.488 1 98.69 31 PHE B N 1
ATOM 4380 C CA . PHE B 1 31 ? 4.305 -39.375 -2.375 1 98.69 31 PHE B CA 1
ATOM 4381 C C . PHE B 1 31 ? 4.586 -37.969 -1.882 1 98.69 31 PHE B C 1
ATOM 4383 O O . PHE B 1 31 ? 5.004 -37.094 -2.658 1 98.69 31 PHE B O 1
ATOM 4390 N N . GLU B 1 32 ? 4.324 -37.688 -0.65 1 97.31 32 GLU B N 1
ATOM 4391 C CA . GLU B 1 32 ? 4.562 -36.406 -0.003 1 97.31 32 GLU B CA 1
ATOM 4392 C C . GLU B 1 32 ? 5.5 -36.562 1.19 1 97.31 32 GLU B C 1
ATOM 4394 O O . GLU B 1 32 ? 5.246 -37.344 2.092 1 97.31 32 GLU B O 1
ATOM 4399 N N . ALA B 1 33 ? 6.574 -35.844 1.127 1 94.12 33 ALA B N 1
ATOM 4400 C CA . ALA B 1 33 ? 7.562 -35.906 2.199 1 94.12 33 ALA B CA 1
ATOM 4401 C C . ALA B 1 33 ? 6.992 -35.375 3.51 1 94.12 33 ALA B C 1
ATOM 4403 O O . ALA B 1 33 ? 7.355 -35.844 4.59 1 94.12 33 ALA B O 1
ATOM 4404 N N . ALA B 1 34 ? 6.082 -34.438 3.506 1 92.81 34 ALA B N 1
ATOM 4405 C CA . ALA B 1 34 ? 5.496 -33.812 4.68 1 92.81 34 ALA B CA 1
ATOM 4406 C C . ALA B 1 34 ? 4.262 -34.562 5.16 1 92.81 34 ALA B C 1
ATOM 4408 O O . ALA B 1 34 ? 3.717 -35.406 4.43 1 92.81 34 ALA B O 1
ATOM 4409 N N . PRO B 1 35 ? 3.822 -34.312 6.426 1 93.31 35 PRO B N 1
ATOM 4410 C CA . PRO B 1 35 ? 2.594 -34.938 6.918 1 93.31 35 PRO B CA 1
ATOM 4411 C C . PRO B 1 35 ? 1.334 -34.188 6.488 1 93.31 35 PRO B C 1
ATOM 4413 O O . PRO B 1 35 ? 0.252 -34.438 7.027 1 93.31 35 PRO B O 1
ATOM 4416 N N . TRP B 1 36 ? 1.456 -33.281 5.637 1 92.88 36 TRP B N 1
ATOM 4417 C CA . TRP B 1 36 ? 0.343 -32.5 5.141 1 92.88 36 TRP B CA 1
ATOM 4418 C C . TRP B 1 36 ? 0.495 -32.219 3.646 1 92.88 36 TRP B C 1
ATOM 4420 O O . TRP B 1 36 ? 1.586 -32.375 3.092 1 92.88 36 TRP B O 1
ATOM 4430 N N . LEU B 1 37 ? -0.581 -31.844 2.959 1 95.88 37 LEU B N 1
ATOM 4431 C CA . LEU B 1 37 ? -0.533 -31.453 1.559 1 95.88 37 LEU B CA 1
ATOM 4432 C C . LEU B 1 37 ? -0.497 -29.922 1.432 1 95.88 37 LEU B C 1
ATOM 4434 O O . LEU B 1 37 ? -0.672 -29.219 2.422 1 95.88 37 LEU B O 1
ATOM 4438 N N . GLY B 1 38 ? -0.217 -29.453 0.217 1 94.81 38 GLY B N 1
ATOM 4439 C CA . GLY B 1 38 ? -0.28 -28.031 -0.062 1 94.81 38 GLY B CA 1
ATOM 4440 C C . GLY B 1 38 ? 1.055 -27.453 -0.486 1 94.81 38 GLY B C 1
ATOM 4441 O O . GLY B 1 38 ? 1.111 -26.328 -1.013 1 94.81 38 GLY B O 1
ATOM 4442 N N . GLY B 1 39 ? 2.121 -28.219 -0.304 1 92.81 39 GLY B N 1
ATOM 4443 C CA . GLY B 1 39 ? 3.432 -27.812 -0.778 1 92.81 39 GLY B CA 1
ATOM 4444 C C . GLY B 1 39 ? 3.932 -26.531 -0.12 1 92.81 39 GLY B C 1
ATOM 4445 O O . GLY B 1 39 ? 3.9 -26.406 1.105 1 92.81 39 GLY B O 1
ATOM 4446 N N . LEU B 1 40 ? 4.395 -25.625 -0.924 1 92 40 LEU B N 1
ATOM 4447 C CA . LEU B 1 40 ? 5.047 -24.391 -0.461 1 92 40 LEU B CA 1
ATOM 4448 C C . LEU B 1 40 ? 4.051 -23.484 0.246 1 92 40 LEU B C 1
ATOM 4450 O O . LEU B 1 40 ? 4.445 -22.578 0.977 1 92 40 LEU B O 1
ATOM 4454 N N . TRP B 1 41 ? 2.76 -23.703 0.158 1 94.38 41 TRP B N 1
ATOM 4455 C CA . TRP B 1 41 ? 1.74 -22.812 0.688 1 94.38 41 TRP B CA 1
ATOM 4456 C C . TRP B 1 41 ? 1.422 -23.141 2.141 1 94.38 41 TRP B C 1
ATOM 4458 O O . TRP B 1 41 ? 0.715 -22.391 2.816 1 94.38 41 TRP B O 1
ATOM 4468 N N . LYS B 1 42 ? 1.978 -24.234 2.598 1 92.62 42 LYS B N 1
ATOM 4469 C CA . LYS B 1 42 ? 1.856 -24.531 4.02 1 92.62 42 LYS B CA 1
ATOM 4470 C C . LYS B 1 42 ? 2.949 -23.844 4.828 1 92.62 42 LYS B C 1
ATOM 4472 O O . LYS B 1 42 ? 4.102 -24.281 4.82 1 92.62 42 LYS B O 1
ATOM 4477 N N . TYR B 1 43 ? 2.527 -22.828 5.57 1 88.19 43 TYR B N 1
ATOM 4478 C CA . TYR B 1 43 ? 3.445 -22.141 6.465 1 88.19 43 TYR B CA 1
ATOM 4479 C C . TYR B 1 43 ? 3.895 -23.047 7.602 1 88.19 43 TYR B C 1
ATOM 4481 O O . TYR B 1 43 ? 3.074 -23.734 8.227 1 88.19 43 TYR B O 1
ATOM 4489 N N . ASP B 1 44 ? 5.211 -23.094 7.773 1 83.75 44 ASP B N 1
ATOM 4490 C CA . ASP B 1 44 ? 5.793 -23.969 8.789 1 83.75 44 ASP B CA 1
ATOM 4491 C C . ASP B 1 44 ? 7.062 -23.359 9.383 1 83.75 44 ASP B C 1
ATOM 4493 O O . ASP B 1 44 ? 7.965 -22.953 8.641 1 83.75 44 ASP B O 1
ATOM 4497 N N . GLU B 1 45 ? 7.121 -23.188 10.695 1 79.25 45 GLU B N 1
ATOM 4498 C CA . GLU B 1 45 ? 8.273 -22.578 11.352 1 79.25 45 GLU B CA 1
ATOM 4499 C C . GLU B 1 45 ? 9.344 -23.609 11.664 1 79.25 45 GLU B C 1
ATOM 4501 O O . GLU B 1 45 ? 10.469 -23.266 12.023 1 79.25 45 GLU B O 1
ATOM 4506 N N . THR B 1 46 ? 9.062 -24.781 11.758 1 66.81 46 THR B N 1
ATOM 4507 C CA . THR B 1 46 ? 9.922 -25.797 12.336 1 66.81 46 THR B CA 1
ATOM 4508 C C . THR B 1 46 ? 10.977 -26.25 11.328 1 66.81 46 THR B C 1
ATOM 4510 O O . THR B 1 46 ? 12.141 -26.438 11.68 1 66.81 46 THR B O 1
ATOM 4513 N N . GLU B 1 47 ? 10.586 -26.625 10.18 1 63.09 47 GLU B N 1
ATOM 4514 C CA . GLU B 1 47 ? 11.336 -27.578 9.352 1 63.09 47 GLU B CA 1
ATOM 4515 C C . GLU B 1 47 ? 12.172 -26.844 8.305 1 63.09 47 GLU B C 1
ATOM 4517 O O . GLU B 1 47 ? 11.898 -25.688 7.98 1 63.09 47 GLU B O 1
ATOM 4522 N N . ASP B 1 48 ? 13.289 -27.297 8.039 1 73.81 48 ASP B N 1
ATOM 4523 C CA . ASP B 1 48 ? 14.133 -26.922 6.906 1 73.81 48 ASP B CA 1
ATOM 4524 C C . ASP B 1 48 ? 13.438 -27.234 5.582 1 73.81 48 ASP B C 1
ATOM 4526 O O . ASP B 1 48 ? 13.867 -28.125 4.836 1 73.81 48 ASP B O 1
ATOM 4530 N N . ARG B 1 49 ? 12.289 -26.656 5.438 1 79.94 49 ARG B N 1
ATOM 4531 C CA . ARG B 1 49 ? 11.523 -26.797 4.203 1 79.94 49 ARG B CA 1
ATOM 4532 C C . ARG B 1 49 ? 11.18 -25.422 3.621 1 79.94 49 ARG B C 1
ATOM 4534 O O . ARG B 1 49 ? 11 -24.453 4.363 1 79.94 49 ARG B O 1
ATOM 4541 N N . SER B 1 50 ? 11.117 -25.5 2.328 1 81 50 SER B N 1
ATOM 4542 C CA . SER B 1 50 ? 10.719 -24.281 1.632 1 81 50 SER B CA 1
ATOM 4543 C C . SER B 1 50 ? 9.234 -23.984 1.832 1 81 50 SER B C 1
ATOM 4545 O O . SER B 1 50 ? 8.398 -24.875 1.647 1 81 50 SER B O 1
ATOM 4547 N N . CYS B 1 51 ? 9.008 -22.844 2.377 1 86.38 51 CYS B N 1
ATOM 4548 C CA . CYS B 1 51 ? 7.621 -22.391 2.445 1 86.38 51 CYS B CA 1
ATOM 4549 C C . CYS B 1 51 ? 7.539 -20.875 2.33 1 86.38 51 CYS B C 1
ATOM 4551 O O . CYS B 1 51 ? 8.547 -20.172 2.502 1 86.38 51 CYS B O 1
ATOM 4553 N N . VAL B 1 52 ? 6.367 -20.391 1.988 1 90.38 52 VAL B N 1
ATOM 4554 C CA . VAL B 1 52 ? 6.156 -18.953 1.847 1 90.38 52 VAL B CA 1
ATOM 4555 C C . VAL B 1 52 ? 6.156 -18.297 3.225 1 90.38 52 VAL B C 1
ATOM 4557 O O . VAL B 1 52 ? 5.785 -18.922 4.219 1 90.38 52 VAL B O 1
ATOM 4560 N N . PRO B 1 53 ? 6.59 -17.031 3.264 1 93.38 53 PRO B N 1
ATOM 4561 C CA . PRO B 1 53 ? 6.457 -16.266 4.512 1 93.38 53 PRO B CA 1
ATOM 4562 C C . PRO B 1 53 ? 5.008 -16.156 4.98 1 93.38 53 PRO B C 1
ATOM 4564 O O . PRO B 1 53 ? 4.082 -16.266 4.172 1 93.38 53 PRO B O 1
ATOM 4567 N N . TYR B 1 54 ? 4.812 -15.859 6.176 1 92.62 54 TYR B N 1
ATOM 4568 C CA . TYR B 1 54 ? 3.514 -15.812 6.836 1 92.62 54 TYR B CA 1
ATOM 4569 C C . TYR B 1 54 ? 2.613 -14.766 6.199 1 92.62 54 TYR B C 1
ATOM 4571 O O . TYR B 1 54 ? 1.402 -14.961 6.082 1 92.62 54 TYR B O 1
ATOM 4579 N N . SER B 1 55 ? 3.18 -13.688 5.762 1 92.94 55 SER B N 1
ATOM 4580 C CA . SER B 1 55 ? 2.396 -12.547 5.309 1 92.94 55 SER B CA 1
ATOM 4581 C C . SER B 1 55 ? 2.182 -12.594 3.799 1 92.94 55 SER B C 1
ATOM 4583 O O . SER B 1 55 ? 1.618 -11.656 3.219 1 92.94 55 SER B O 1
ATOM 4585 N N . THR B 1 56 ? 2.523 -13.633 3.154 1 95.44 56 THR B N 1
ATOM 4586 C CA . THR B 1 56 ? 2.473 -13.703 1.699 1 95.44 56 THR B CA 1
ATOM 4587 C C . THR B 1 56 ? 1.034 -13.586 1.202 1 95.44 56 THR B C 1
ATOM 4589 O O . THR B 1 56 ? 0.131 -14.227 1.746 1 95.44 56 THR B O 1
ATOM 4592 N N . ILE B 1 57 ? 0.801 -12.727 0.23 1 96.62 57 ILE B N 1
ATOM 4593 C CA . ILE B 1 57 ? -0.45 -12.57 -0.503 1 96.62 57 ILE B CA 1
ATOM 4594 C C . ILE B 1 57 ? -0.244 -12.961 -1.965 1 96.62 57 ILE B C 1
ATOM 4596 O O . ILE B 1 57 ? 0.797 -12.664 -2.553 1 96.62 57 ILE B O 1
ATOM 4600 N N . THR B 1 58 ? -1.177 -13.633 -2.514 1 97.25 58 THR B N 1
ATOM 4601 C CA . THR B 1 58 ? -1.064 -14.047 -3.91 1 97.25 58 THR B CA 1
ATOM 4602 C C . THR B 1 58 ? -0.859 -12.828 -4.812 1 97.25 58 THR B C 1
ATOM 4604 O O . THR B 1 58 ? -1.438 -11.766 -4.578 1 97.25 58 THR B O 1
ATOM 4607 N N . ASN B 1 59 ? -0.086 -13.023 -5.879 1 96.44 59 ASN B N 1
ATOM 4608 C CA . ASN B 1 59 ? 0.159 -11.969 -6.855 1 96.44 59 ASN B CA 1
ATOM 4609 C C . ASN B 1 59 ? -0.984 -11.859 -7.859 1 96.44 59 ASN B C 1
ATOM 4611 O O . ASN B 1 59 ? -1.128 -10.836 -8.539 1 96.44 59 ASN B O 1
ATOM 4615 N N . THR B 1 60 ? -1.754 -12.93 -7.973 1 97.44 60 THR B N 1
ATOM 4616 C CA . THR B 1 60 ? -2.879 -12.977 -8.898 1 97.44 60 THR B CA 1
ATOM 4617 C C . THR B 1 60 ? -4.188 -13.203 -8.156 1 97.44 60 THR B C 1
ATOM 4619 O O . THR B 1 60 ? -4.188 -13.711 -7.031 1 97.44 60 THR B O 1
ATOM 4622 N N . SER B 1 61 ? -5.273 -12.781 -8.734 1 98 61 SER B N 1
ATOM 4623 C CA . SER B 1 61 ? -6.578 -12.852 -8.086 1 98 61 SER B CA 1
ATOM 4624 C C . SER B 1 61 ? -7.086 -14.289 -8.016 1 98 61 SER B C 1
ATOM 4626 O O . SER B 1 61 ? -6.582 -15.164 -8.727 1 98 61 SER B O 1
ATOM 4628 N N . LYS B 1 62 ? -8.086 -14.492 -7.199 1 98.31 62 LYS B N 1
ATOM 4629 C CA . LYS B 1 62 ? -8.656 -15.812 -6.984 1 98.31 62 LYS B CA 1
ATOM 4630 C C . LYS B 1 62 ? -9.266 -16.359 -8.266 1 98.31 62 LYS B C 1
ATOM 4632 O O . LYS B 1 62 ? -9.367 -17.578 -8.445 1 98.31 62 LYS B O 1
ATOM 4637 N N . HIS B 1 63 ? -9.578 -15.539 -9.234 1 98.44 63 HIS B N 1
ATOM 4638 C CA . HIS B 1 63 ? -10.336 -15.93 -10.414 1 98.44 63 HIS B CA 1
ATOM 4639 C C . HIS B 1 63 ? -9.453 -16.641 -11.43 1 98.44 63 HIS B C 1
ATOM 4641 O O . HIS B 1 63 ? -9.914 -17.516 -12.156 1 98.44 63 HIS B O 1
ATOM 4647 N N . VAL B 1 64 ? -8.188 -16.25 -11.453 1 98.31 64 VAL B N 1
ATOM 4648 C CA . VAL B 1 64 ? -7.293 -16.875 -12.422 1 98.31 64 VAL B CA 1
ATOM 4649 C C . VAL B 1 64 ? -6.359 -17.859 -11.711 1 98.31 64 VAL B C 1
ATOM 4651 O O . VAL B 1 64 ? -5.594 -18.578 -12.359 1 98.31 64 VAL B O 1
ATOM 4654 N N . SER B 1 65 ? -6.441 -17.953 -10.391 1 98.31 65 SER B N 1
ATOM 4655 C CA . SER B 1 65 ? -5.5 -18.75 -9.617 1 98.31 65 SER B CA 1
ATOM 4656 C C . SER B 1 65 ? -6.129 -20.062 -9.164 1 98.31 65 SER B C 1
ATOM 4658 O O . SER B 1 65 ? -5.543 -20.797 -8.359 1 98.31 65 SER B O 1
ATOM 4660 N N . CYS B 1 66 ? -7.297 -20.406 -9.609 1 98.56 66 CYS B N 1
ATOM 4661 C CA . CYS B 1 66 ? -8.008 -21.609 -9.195 1 98.56 66 CYS B CA 1
ATOM 4662 C C . CYS B 1 66 ? -7.918 -22.688 -10.266 1 98.56 66 CYS B C 1
ATOM 4664 O O . CYS B 1 66 ? -7.453 -22.422 -11.375 1 98.56 66 CYS B O 1
ATOM 4666 N N . PHE B 1 67 ? -8.281 -23.875 -9.93 1 98.75 67 PHE B N 1
ATOM 4667 C CA . PHE B 1 67 ? -8.367 -24.969 -10.898 1 98.75 67 PHE B CA 1
ATOM 4668 C C . PHE B 1 67 ? -9.617 -24.828 -11.758 1 98.75 67 PHE B C 1
ATOM 4670 O O . PHE B 1 67 ? -10.586 -24.188 -11.352 1 98.75 67 PHE B O 1
ATOM 4677 N N . SER B 1 68 ? -9.609 -25.406 -12.883 1 98.62 68 SER B N 1
ATOM 4678 C CA . SER B 1 68 ? -10.547 -25.125 -13.961 1 98.62 68 SER B CA 1
ATOM 4679 C C . SER B 1 68 ? -11.969 -25.516 -13.586 1 98.62 68 SER B C 1
ATOM 4681 O O . SER B 1 68 ? -12.938 -24.938 -14.078 1 98.62 68 SER B O 1
ATOM 4683 N N . ASP B 1 69 ? -12.18 -26.484 -12.781 1 98.44 69 ASP B N 1
ATOM 4684 C CA . ASP B 1 69 ? -13.523 -26.953 -12.453 1 98.44 69 ASP B CA 1
ATOM 4685 C C . ASP B 1 69 ? -13.805 -26.797 -10.961 1 98.44 69 ASP B C 1
ATOM 4687 O O . ASP B 1 69 ? -14.633 -27.531 -10.406 1 98.44 69 ASP B O 1
ATOM 4691 N N . PHE B 1 70 ? -13.055 -25.984 -10.281 1 98.62 70 PHE B N 1
ATOM 4692 C CA . PHE B 1 70 ? -13.227 -25.75 -8.852 1 98.62 70 PHE B CA 1
ATOM 4693 C C . PHE B 1 70 ? -12.938 -24.281 -8.508 1 98.62 70 PHE B C 1
ATOM 4695 O O . PHE B 1 70 ? -11.945 -23.984 -7.844 1 98.62 70 PHE B O 1
ATOM 4702 N N . PRO B 1 71 ? -13.836 -23.406 -8.891 1 98.31 71 PRO B N 1
ATOM 4703 C CA . PRO B 1 71 ? -13.648 -21.984 -8.594 1 98.31 71 PRO B CA 1
ATOM 4704 C C . PRO B 1 71 ? -13.695 -21.688 -7.102 1 98.31 71 PRO B C 1
ATOM 4706 O O . PRO B 1 71 ? -14.258 -22.469 -6.328 1 98.31 71 PRO B O 1
ATOM 4709 N N . MET B 1 72 ? -13.039 -20.688 -6.676 1 97.94 72 MET B N 1
ATOM 4710 C CA . MET B 1 72 ? -13.086 -20.266 -5.277 1 97.94 72 MET B CA 1
ATOM 4711 C C . MET B 1 72 ? -14.406 -19.578 -4.961 1 97.94 72 MET B C 1
ATOM 4713 O O . MET B 1 72 ? -15.047 -19.016 -5.852 1 97.94 72 MET B O 1
ATOM 4717 N N . SER B 1 73 ? -14.758 -19.578 -3.762 1 96.5 73 SER B N 1
ATOM 4718 C CA . SER B 1 73 ? -16.016 -19.016 -3.293 1 96.5 73 SER B CA 1
ATOM 4719 C C . SER B 1 73 ? -16.094 -17.531 -3.584 1 96.5 73 SER B C 1
ATOM 4721 O O . SER B 1 73 ? -15.102 -16.812 -3.473 1 96.5 73 SER B O 1
ATOM 4723 N N . ILE B 1 74 ? -17.312 -17.078 -3.914 1 96 74 ILE B N 1
ATOM 4724 C CA . ILE B 1 74 ? -17.562 -15.672 -4.227 1 96 74 ILE B CA 1
ATOM 4725 C C . ILE B 1 74 ? -17.312 -14.812 -2.984 1 96 74 ILE B C 1
ATOM 4727 O O . ILE B 1 74 ? -16.984 -13.633 -3.094 1 96 74 ILE B O 1
ATOM 4731 N N . GLU B 1 75 ? -17.391 -15.391 -1.785 1 95.88 75 GLU B N 1
ATOM 4732 C CA . GLU B 1 75 ? -17.25 -14.672 -0.523 1 95.88 75 GLU B CA 1
ATOM 4733 C C . GLU B 1 75 ? -15.781 -14.406 -0.198 1 95.88 75 GLU B C 1
ATOM 4735 O O . GLU B 1 75 ? -15.469 -13.555 0.638 1 95.88 75 GLU B O 1
ATOM 4740 N N . TRP B 1 76 ? -14.898 -15.156 -0.82 1 97.75 76 TRP B N 1
ATOM 4741 C CA . TRP B 1 76 ? -13.477 -15.016 -0.514 1 97.75 76 TRP B CA 1
ATOM 4742 C C . TRP B 1 76 ? -12.922 -13.719 -1.104 1 97.75 76 TRP B C 1
ATOM 4744 O O . TRP B 1 76 ? -13.422 -13.227 -2.119 1 97.75 76 TRP B O 1
ATOM 4754 N N . PRO B 1 77 ? -11.914 -13.156 -0.493 1 97.38 77 PRO B N 1
ATOM 4755 C CA . PRO B 1 77 ? -11.297 -11.953 -1.047 1 97.38 77 PRO B CA 1
ATOM 4756 C C . PRO B 1 77 ? -10.664 -12.188 -2.416 1 97.38 77 PRO B C 1
ATOM 4758 O O . PRO B 1 77 ? -10.406 -13.336 -2.791 1 97.38 77 PRO B O 1
ATOM 4761 N N . ASN B 1 78 ? -10.5 -11.141 -3.17 1 97.62 78 ASN B N 1
ATOM 4762 C CA . ASN B 1 78 ? -9.961 -11.227 -4.527 1 97.62 78 ASN B CA 1
ATOM 4763 C C . ASN B 1 78 ? -8.531 -11.742 -4.531 1 97.62 78 ASN B C 1
ATOM 4765 O O . ASN B 1 78 ? -8.125 -12.453 -5.449 1 97.62 78 ASN B O 1
ATOM 4769 N N . TYR B 1 79 ? -7.785 -11.352 -3.549 1 98.06 79 TYR B N 1
ATOM 4770 C CA . TYR B 1 79 ? -6.434 -11.852 -3.342 1 98.06 79 TYR B CA 1
ATOM 4771 C C . TYR B 1 79 ? -6.328 -12.594 -2.014 1 98.06 79 TYR B C 1
ATOM 4773 O O . TYR B 1 79 ? -7.012 -12.25 -1.047 1 98.06 79 TYR B O 1
ATOM 4781 N N . LEU B 1 80 ? -5.492 -13.57 -1.99 1 97.81 80 LEU B N 1
ATOM 4782 C CA . LEU B 1 80 ? -5.559 -14.508 -0.875 1 97.81 80 LEU B CA 1
ATOM 4783 C C . LEU B 1 80 ? -4.27 -14.477 -0.059 1 97.81 80 LEU B C 1
ATOM 4785 O O . LEU B 1 80 ? -3.18 -14.344 -0.618 1 97.81 80 LEU B O 1
ATOM 4789 N N . THR B 1 81 ? -4.422 -14.617 1.229 1 96 81 THR B N 1
ATOM 4790 C CA . THR B 1 81 ? -3.287 -14.93 2.088 1 96 81 THR B CA 1
ATOM 4791 C C . THR B 1 81 ? -2.787 -16.344 1.825 1 96 81 THR B C 1
ATOM 4793 O O . THR B 1 81 ? -3.488 -17.156 1.212 1 96 81 THR B O 1
ATOM 4796 N N . CYS B 1 82 ? -1.623 -16.609 2.293 1 95.19 82 CYS B N 1
ATOM 4797 C CA . CYS B 1 82 ? -1.089 -17.953 2.135 1 95.19 82 CYS B CA 1
ATOM 4798 C C . CYS B 1 82 ? -1.987 -18.984 2.814 1 95.19 82 CYS B C 1
ATOM 4800 O O . CYS B 1 82 ? -2.205 -20.062 2.283 1 95.19 82 CYS B O 1
ATOM 4802 N N . LYS B 1 83 ? -2.578 -18.609 3.936 1 94.12 83 LYS B N 1
ATOM 4803 C CA . LYS B 1 83 ? -3.457 -19.516 4.668 1 94.12 83 LYS B CA 1
ATOM 4804 C C . LYS B 1 83 ? -4.711 -19.844 3.859 1 94.12 83 LYS B C 1
ATOM 4806 O O . LYS B 1 83 ? -5.137 -21 3.803 1 94.12 83 LYS B O 1
ATOM 4811 N N . LYS B 1 84 ? -5.277 -18.859 3.289 1 96.44 84 LYS B N 1
ATOM 4812 C CA . LYS B 1 84 ? -6.5 -19.062 2.518 1 96.44 84 LYS B CA 1
ATOM 4813 C C . LYS B 1 84 ? -6.227 -19.875 1.256 1 96.44 84 LYS B C 1
ATOM 4815 O O . LYS B 1 84 ? -7.043 -20.719 0.859 1 96.44 84 LYS B O 1
ATOM 4820 N N . TYR B 1 85 ? -5.129 -19.609 0.589 1 97.88 85 TYR B N 1
ATOM 4821 C CA . TYR B 1 85 ? -4.793 -20.359 -0.609 1 97.88 85 TYR B CA 1
ATOM 4822 C C . TYR B 1 85 ? -4.516 -21.828 -0.268 1 97.88 85 TYR B C 1
ATOM 4824 O O . TYR B 1 85 ? -4.887 -22.719 -1.021 1 97.88 85 TYR B O 1
ATOM 4832 N N . LEU B 1 86 ? -3.873 -22.078 0.907 1 97.69 86 LEU B N 1
ATOM 4833 C CA . LEU B 1 86 ? -3.699 -23.438 1.392 1 97.69 86 LEU B CA 1
ATOM 4834 C C . LEU B 1 86 ? -5.051 -24.109 1.623 1 97.69 86 LEU B C 1
ATOM 4836 O O . LEU B 1 86 ? -5.254 -25.25 1.228 1 97.69 86 LEU B O 1
ATOM 4840 N N . LEU B 1 87 ? -5.93 -23.406 2.227 1 97.94 87 LEU B N 1
ATOM 4841 C CA . LEU B 1 87 ? -7.266 -23.922 2.486 1 97.94 87 LEU B CA 1
ATOM 4842 C C . LEU B 1 87 ? -7.953 -24.328 1.187 1 97.94 87 LEU B C 1
ATOM 4844 O O . LEU B 1 87 ? -8.664 -25.328 1.141 1 97.94 87 LEU B O 1
ATOM 4848 N N . TYR B 1 88 ? -7.785 -23.562 0.183 1 98.44 88 TYR B N 1
ATOM 4849 C CA . TYR B 1 88 ? -8.344 -23.891 -1.126 1 98.44 88 TYR B CA 1
ATOM 4850 C C . TYR B 1 88 ? -7.879 -25.266 -1.595 1 98.44 88 TYR B C 1
ATOM 4852 O O . TYR B 1 88 ? -8.688 -26.094 -2.01 1 98.44 88 TYR B O 1
ATOM 4860 N N . PHE B 1 89 ? -6.598 -25.5 -1.521 1 98.44 89 PHE B N 1
ATOM 4861 C CA . PHE B 1 89 ? -6.039 -26.766 -1.986 1 98.44 89 PHE B CA 1
ATOM 4862 C C . PHE B 1 89 ? -6.52 -27.922 -1.116 1 98.44 89 PHE B C 1
ATOM 4864 O O . PHE B 1 89 ? -6.801 -29.016 -1.621 1 98.44 89 PHE B O 1
ATOM 4871 N N . GLN B 1 90 ? -6.59 -27.672 0.132 1 98.19 90 GLN B N 1
ATOM 4872 C CA . GLN B 1 90 ? -7.09 -28.688 1.046 1 98.19 90 GLN B CA 1
ATOM 4873 C C . GLN B 1 90 ? -8.555 -29.016 0.761 1 98.19 90 GLN B C 1
ATOM 4875 O O . GLN B 1 90 ? -8.953 -30.188 0.783 1 98.19 90 GLN B O 1
ATOM 4880 N N . THR B 1 91 ? -9.32 -28 0.487 1 98.44 91 THR B N 1
ATOM 4881 C CA . THR B 1 91 ? -10.727 -28.203 0.165 1 98.44 91 THR B CA 1
ATOM 4882 C C . THR B 1 91 ? -10.875 -28.922 -1.172 1 98.44 91 THR B C 1
ATOM 4884 O O . THR B 1 91 ? -11.773 -29.75 -1.338 1 98.44 91 THR B O 1
ATOM 4887 N N . TYR B 1 92 ? -10.094 -28.562 -2.121 1 98.44 92 TYR B N 1
ATOM 4888 C CA . TYR B 1 92 ? -10.062 -29.25 -3.41 1 98.44 92 TYR B CA 1
ATOM 4889 C C . TYR B 1 92 ? -9.805 -30.75 -3.232 1 98.44 92 TYR B C 1
ATOM 4891 O O . TYR B 1 92 ? -10.523 -31.578 -3.801 1 98.44 92 TYR B O 1
ATOM 4899 N N . ALA B 1 93 ? -8.789 -31.094 -2.453 1 98.75 93 ALA B N 1
ATOM 4900 C CA . ALA B 1 93 ? -8.422 -32.5 -2.203 1 98.75 93 ALA B CA 1
ATOM 4901 C C . ALA B 1 93 ? -9.562 -33.25 -1.524 1 98.75 93 ALA B C 1
ATOM 4903 O O . ALA B 1 93 ? -9.859 -34.375 -1.88 1 98.75 93 ALA B O 1
ATOM 4904 N N . LYS B 1 94 ? -10.133 -32.594 -0.564 1 98.44 94 LYS B N 1
ATOM 4905 C CA . LYS B 1 94 ? -11.25 -33.219 0.151 1 98.44 94 LYS B CA 1
ATOM 4906 C C . LYS B 1 94 ? -12.445 -33.438 -0.775 1 98.44 94 LYS B C 1
ATOM 4908 O O . LYS B 1 94 ? -13.039 -34.5 -0.784 1 98.44 94 LYS B O 1
ATOM 4913 N N . HIS B 1 95 ? -12.789 -32.438 -1.513 1 98.25 95 HIS B N 1
ATOM 4914 C CA . HIS B 1 95 ? -13.945 -32.469 -2.398 1 98.25 95 HIS B CA 1
ATOM 4915 C C . HIS B 1 95 ? -13.836 -33.594 -3.406 1 98.25 95 HIS B C 1
ATOM 4917 O O . HIS B 1 95 ? -14.828 -34.281 -3.688 1 98.25 95 HIS B O 1
ATOM 4923 N N . PHE B 1 96 ? -12.672 -33.875 -3.971 1 98.31 96 PHE B N 1
ATOM 4924 C CA . PHE B 1 96 ? -12.516 -34.844 -5.039 1 98.31 96 PHE B CA 1
ATOM 4925 C C . PHE B 1 96 ? -11.953 -36.156 -4.488 1 98.31 96 PHE B C 1
ATOM 4927 O O . PHE B 1 96 ? -11.648 -37.062 -5.254 1 98.31 96 PHE B O 1
ATOM 4934 N N . GLY B 1 97 ? -11.758 -36.25 -3.189 1 97.94 97 GLY B N 1
ATOM 4935 C CA . GLY B 1 97 ? -11.297 -37.469 -2.549 1 97.94 97 GLY B CA 1
ATOM 4936 C C . GLY B 1 97 ? -9.875 -37.844 -2.922 1 97.94 97 GLY B C 1
ATOM 4937 O O . GLY B 1 97 ? -9.586 -39 -3.184 1 97.94 97 GLY B O 1
ATOM 4938 N N . LEU B 1 98 ? -9.008 -36.875 -2.945 1 98.69 98 LEU B N 1
ATOM 4939 C CA . LEU B 1 98 ? -7.656 -37.094 -3.432 1 98.69 98 LEU B CA 1
ATOM 4940 C C . LEU B 1 98 ? -6.75 -37.594 -2.303 1 98.69 98 LEU B C 1
ATOM 4942 O O . LEU B 1 98 ? -5.723 -38.219 -2.555 1 98.69 98 LEU B O 1
ATOM 4946 N N . GLU B 1 99 ? -7.055 -37.312 -1.101 1 97.88 99 GLU B N 1
ATOM 4947 C CA . GLU B 1 99 ? -6.188 -37.562 0.045 1 97.88 99 GLU B CA 1
ATOM 4948 C C . GLU B 1 99 ? -5.914 -39.062 0.207 1 97.88 99 GLU B C 1
ATOM 4950 O O . GLU B 1 99 ? -4.84 -39.469 0.667 1 97.88 99 GLU B O 1
ATOM 4955 N N . GLU B 1 100 ? -6.852 -39.844 -0.222 1 97.38 100 GLU B N 1
ATOM 4956 C CA . GLU B 1 100 ? -6.723 -41.281 -0.097 1 97.38 100 GLU B CA 1
ATOM 4957 C C . GLU B 1 100 ? -5.602 -41.812 -0.982 1 97.38 100 GLU B C 1
ATOM 4959 O O . GLU B 1 100 ? -5.113 -42.938 -0.774 1 97.38 100 GLU B O 1
ATOM 4964 N N . ARG B 1 101 ? -5.176 -41.031 -1.899 1 98.44 101 ARG B N 1
ATOM 4965 C CA . ARG B 1 101 ? -4.156 -41.469 -2.857 1 98.44 101 ARG B CA 1
ATOM 4966 C C . ARG B 1 101 ? -2.783 -40.938 -2.457 1 98.44 101 ARG B C 1
ATOM 4968 O O . ARG B 1 101 ? -1.814 -41.062 -3.207 1 98.44 101 ARG B O 1
ATOM 4975 N N . ILE B 1 102 ? -2.654 -40.375 -1.275 1 98.69 102 ILE B N 1
ATOM 4976 C CA . ILE B 1 102 ? -1.409 -39.719 -0.883 1 98.69 102 ILE B CA 1
ATOM 4977 C C . ILE B 1 102 ? -0.724 -40.531 0.21 1 98.69 102 ILE B C 1
ATOM 4979 O O . ILE B 1 102 ? -1.347 -40.875 1.217 1 98.69 102 ILE B O 1
ATOM 4983 N N . CYS B 1 103 ? 0.503 -40.906 -0.067 1 98.31 103 CYS B N 1
ATOM 4984 C CA . CYS B 1 103 ? 1.383 -41.438 0.964 1 98.31 103 CYS B CA 1
ATOM 4985 C C . CYS B 1 103 ? 2.162 -40.312 1.654 1 98.31 103 CYS B C 1
ATOM 4987 O O . CYS B 1 103 ? 3.223 -39.906 1.178 1 98.31 103 CYS B O 1
ATOM 4989 N N . PHE B 1 104 ? 1.664 -39.906 2.834 1 97.31 104 PHE B N 1
ATOM 4990 C CA . PHE B 1 104 ? 2.314 -38.844 3.59 1 97.31 104 PHE B CA 1
ATOM 4991 C C . PHE B 1 104 ? 3.582 -39.344 4.262 1 97.31 104 PHE B C 1
ATOM 4993 O O . PHE B 1 104 ? 3.719 -40.531 4.516 1 97.31 104 PHE B O 1
ATOM 5000 N N . GLU B 1 105 ? 4.492 -38.375 4.512 1 96.81 105 GLU B N 1
ATOM 5001 C CA . GLU B 1 105 ? 5.758 -38.656 5.176 1 96.81 105 GLU B CA 1
ATOM 5002 C C . GLU B 1 105 ? 6.539 -39.75 4.422 1 96.81 105 GLU B C 1
ATOM 5004 O O . GLU B 1 105 ? 7.125 -40.625 5.039 1 96.81 105 GLU B O 1
ATOM 5009 N N . CYS B 1 106 ? 6.426 -39.688 3.15 1 98 106 CYS B N 1
ATOM 5010 C CA . CYS B 1 106 ? 7.164 -40.531 2.225 1 98 106 CYS B CA 1
ATOM 5011 C C . CYS B 1 106 ? 7.992 -39.688 1.255 1 98 106 CYS B C 1
ATOM 5013 O O . CYS B 1 106 ? 7.453 -39.156 0.299 1 98 106 CYS B O 1
ATOM 5015 N N . LYS B 1 107 ? 9.234 -39.656 1.486 1 96.75 107 LYS B N 1
ATOM 5016 C CA . LYS B 1 107 ? 10.133 -38.844 0.665 1 96.75 107 LYS B CA 1
ATOM 5017 C C . LYS B 1 107 ? 10.781 -39.688 -0.433 1 96.75 107 LYS B C 1
ATOM 5019 O O . LYS B 1 107 ? 11.516 -40.625 -0.144 1 96.75 107 LYS B O 1
ATOM 5024 N N . VAL B 1 108 ? 10.508 -39.375 -1.662 1 98 108 VAL B N 1
ATOM 5025 C CA . VAL B 1 108 ? 11.133 -40.062 -2.785 1 98 108 VAL B CA 1
ATOM 5026 C C . VAL B 1 108 ? 12.609 -39.656 -2.869 1 98 108 VAL B C 1
ATOM 5028 O O . VAL B 1 108 ? 12.945 -38.469 -2.852 1 98 108 VAL B O 1
ATOM 5031 N N . THR B 1 109 ? 13.461 -40.656 -2.979 1 97.25 109 THR B N 1
ATOM 5032 C CA . THR B 1 109 ? 14.898 -40.406 -2.969 1 97.25 109 THR B CA 1
ATOM 5033 C C . THR B 1 109 ? 15.523 -40.781 -4.316 1 97.25 109 THR B C 1
ATOM 5035 O O . THR B 1 109 ? 16.609 -40.281 -4.648 1 97.25 109 THR B O 1
ATOM 5038 N N . GLU B 1 110 ? 14.75 -41.625 -5.059 1 97.38 110 GLU B N 1
ATOM 5039 C CA . GLU B 1 110 ? 15.32 -42.062 -6.336 1 97.38 110 GLU B CA 1
ATOM 5040 C C . GLU B 1 110 ? 14.227 -42.531 -7.285 1 97.38 110 GLU B C 1
ATOM 5042 O O . GLU B 1 110 ? 13.297 -43.219 -6.871 1 97.38 110 GLU B O 1
ATOM 5047 N N . VAL B 1 111 ? 14.352 -42.188 -8.523 1 97.56 111 VAL B N 1
ATOM 5048 C CA . VAL B 1 111 ? 13.539 -42.688 -9.625 1 97.56 111 VAL B CA 1
ATOM 5049 C C . VAL B 1 111 ? 14.438 -43.188 -10.742 1 97.56 111 VAL B C 1
ATOM 5051 O O . VAL B 1 111 ? 15.242 -42.438 -11.297 1 97.56 111 VAL B O 1
ATOM 5054 N N . GLU B 1 112 ? 14.289 -44.5 -11.078 1 95.88 112 GLU B N 1
ATOM 5055 C CA . GLU B 1 112 ? 15.133 -45.125 -12.094 1 95.88 112 GLU B CA 1
ATOM 5056 C C . GLU B 1 112 ? 14.312 -46.031 -13.008 1 95.88 112 GLU B C 1
ATOM 5058 O O . GLU B 1 112 ? 13.312 -46.594 -12.586 1 95.88 112 GLU B O 1
ATOM 5063 N N . PRO B 1 113 ? 14.82 -46.156 -14.234 1 95.19 113 PRO B N 1
ATOM 5064 C CA . PRO B 1 113 ? 14.156 -47.156 -15.086 1 95.19 113 PRO B CA 1
ATOM 5065 C C . PRO B 1 113 ? 14.25 -48.562 -14.523 1 95.19 113 PRO B C 1
ATOM 5067 O O . PRO B 1 113 ? 15.289 -48.969 -13.977 1 95.19 113 PRO B O 1
ATOM 5070 N N . SER B 1 114 ? 13.141 -49.219 -14.656 1 95.12 114 SER B N 1
ATOM 5071 C CA . SER B 1 114 ? 13.195 -50.625 -14.273 1 95.12 114 SER B CA 1
ATOM 5072 C C . SER B 1 114 ? 14.117 -51.406 -15.203 1 95.12 114 SER B C 1
ATOM 5074 O O . SER B 1 114 ? 14.484 -50.938 -16.281 1 95.12 114 SER B O 1
ATOM 5076 N N . SER B 1 115 ? 14.383 -52.656 -14.797 1 92.12 115 SER B N 1
ATOM 5077 C CA . SER B 1 115 ? 15.305 -53.469 -15.562 1 92.12 115 SER B CA 1
ATOM 5078 C C . SER B 1 115 ? 14.742 -53.812 -16.938 1 92.12 115 SER B C 1
ATOM 5080 O O . SER B 1 115 ? 15.5 -53.969 -17.906 1 92.12 115 SER B O 1
ATOM 5082 N N . ASP B 1 116 ? 13.484 -53.812 -17.078 1 93.06 116 ASP B N 1
ATOM 5083 C CA . ASP B 1 116 ? 12.836 -54.094 -18.344 1 93.06 116 ASP B CA 1
ATOM 5084 C C . ASP B 1 116 ? 12.234 -52.844 -18.969 1 93.06 116 ASP B C 1
ATOM 5086 O O . ASP B 1 116 ? 11.203 -52.906 -19.641 1 93.06 116 ASP B O 1
ATOM 5090 N N . PHE B 1 117 ? 12.758 -51.719 -18.703 1 93.31 117 PHE B N 1
ATOM 5091 C CA . PHE B 1 117 ? 12.234 -50.438 -19.125 1 93.31 117 PHE B CA 1
ATOM 5092 C C . PHE B 1 117 ? 12.008 -50.406 -20.641 1 93.31 117 PHE B C 1
ATOM 5094 O O . PHE B 1 117 ? 10.992 -49.875 -21.109 1 93.31 117 PHE B O 1
ATOM 5101 N N . SER B 1 118 ? 12.914 -50.969 -21.438 1 89.19 118 SER B N 1
ATOM 5102 C CA . SER B 1 118 ? 12.828 -50.906 -22.891 1 89.19 118 SER B CA 1
ATOM 5103 C C . SER B 1 118 ? 11.562 -51.594 -23.391 1 89.19 118 SER B C 1
ATOM 5105 O O . SER B 1 118 ? 11.023 -51.219 -24.438 1 89.19 118 SER B O 1
ATOM 5107 N N . GLN B 1 119 ? 11.094 -52.562 -22.578 1 91.25 119 GLN B N 1
ATOM 5108 C CA . GLN B 1 119 ? 9.922 -53.312 -23 1 91.25 119 GLN B CA 1
ATOM 5109 C C . GLN B 1 119 ? 8.656 -52.75 -22.344 1 91.25 119 GLN B C 1
ATOM 5111 O O . GLN B 1 119 ? 7.586 -52.781 -22.969 1 91.25 119 GLN B O 1
ATOM 5116 N N . THR B 1 120 ? 8.859 -52.281 -21.172 1 91.38 120 THR B N 1
ATOM 5117 C CA . THR B 1 120 ? 7.652 -51.969 -20.406 1 91.38 120 THR B CA 1
ATOM 5118 C C . THR B 1 120 ? 7.492 -50.469 -20.203 1 91.38 120 THR B C 1
ATOM 5120 O O . THR B 1 120 ? 6.383 -50 -19.969 1 91.38 120 THR B O 1
ATOM 5123 N N . GLY B 1 121 ? 8.625 -49.75 -20.219 1 93.81 121 GLY B N 1
ATOM 5124 C CA . GLY B 1 121 ? 8.602 -48.344 -19.922 1 93.81 121 GLY B CA 1
ATOM 5125 C C . GLY B 1 121 ? 8.375 -48.031 -18.453 1 93.81 121 GLY B C 1
ATOM 5126 O O . GLY B 1 121 ? 8.062 -46.906 -18.078 1 93.81 121 GLY B O 1
ATOM 5127 N N . ARG B 1 122 ? 8.586 -49 -17.547 1 96.88 122 ARG B N 1
ATOM 5128 C CA . ARG B 1 122 ? 8.234 -48.875 -16.141 1 96.88 122 ARG B CA 1
ATOM 5129 C C . ARG B 1 122 ? 9.398 -48.281 -15.336 1 96.88 122 ARG B C 1
ATOM 5131 O O . ARG B 1 122 ? 10.547 -48.312 -15.789 1 96.88 122 ARG B O 1
ATOM 5138 N N . TRP B 1 123 ? 9.016 -47.812 -14.148 1 97.88 123 TRP B N 1
ATOM 5139 C CA . TRP B 1 123 ? 9.969 -47.125 -13.305 1 97.88 123 TRP B CA 1
ATOM 5140 C C . TRP B 1 123 ? 10.039 -47.75 -11.914 1 97.88 123 TRP B C 1
ATOM 5142 O O . TRP B 1 123 ? 9.023 -48.188 -11.383 1 97.88 123 TRP B O 1
ATOM 5152 N N . ARG B 1 124 ? 11.266 -47.75 -11.422 1 97.81 124 ARG B N 1
ATOM 5153 C CA . ARG B 1 124 ? 11.477 -48.062 -10.008 1 97.81 124 ARG B CA 1
ATOM 5154 C C . ARG B 1 124 ? 11.578 -46.812 -9.172 1 97.81 124 ARG B C 1
ATOM 5156 O O . ARG B 1 124 ? 12.453 -45.969 -9.406 1 97.81 124 ARG B O 1
ATOM 5163 N N . VAL B 1 125 ? 10.688 -46.656 -8.172 1 98.38 125 VAL B N 1
ATOM 5164 C CA . VAL B 1 125 ? 10.656 -45.5 -7.293 1 98.38 125 VAL B CA 1
ATOM 5165 C C . VAL B 1 125 ? 11.047 -45.906 -5.879 1 98.38 125 VAL B C 1
ATOM 5167 O O . VAL B 1 125 ? 10.391 -46.75 -5.262 1 98.38 125 VAL B O 1
ATOM 5170 N N . ARG B 1 126 ? 12.156 -45.344 -5.414 1 98.38 126 ARG B N 1
ATOM 5171 C CA . ARG B 1 126 ? 12.609 -45.562 -4.039 1 98.38 126 ARG B CA 1
ATOM 5172 C C . ARG B 1 126 ? 12.188 -44.375 -3.15 1 98.38 126 ARG B C 1
ATOM 5174 O O . ARG B 1 126 ? 12.328 -43.219 -3.537 1 98.38 126 ARG B O 1
ATOM 5181 N N . TYR B 1 127 ? 11.633 -44.688 -1.994 1 98.25 127 TYR B N 1
ATOM 5182 C CA . TYR B 1 127 ? 11.234 -43.625 -1.068 1 98.25 127 TYR B CA 1
ATOM 5183 C C . TYR B 1 127 ? 11.469 -44.031 0.376 1 98.25 127 TYR B C 1
ATOM 5185 O O . TYR B 1 127 ? 11.5 -45.219 0.684 1 98.25 127 TYR B O 1
ATOM 5193 N N . ARG B 1 128 ? 11.711 -43.062 1.143 1 97.75 128 ARG B N 1
ATOM 5194 C CA . ARG B 1 128 ? 11.852 -43.25 2.582 1 97.75 128 ARG B CA 1
ATOM 5195 C C . ARG B 1 128 ? 10.516 -43.062 3.293 1 97.75 128 ARG B C 1
ATOM 5197 O O . ARG B 1 128 ? 9.914 -42 3.256 1 97.75 128 ARG B O 1
ATOM 5204 N N . ASP B 1 129 ? 10.047 -44.094 3.883 1 97.06 129 ASP B N 1
ATOM 5205 C CA . ASP B 1 129 ? 8.859 -44.062 4.734 1 97.06 129 ASP B CA 1
ATOM 5206 C C . ASP B 1 129 ? 9.227 -43.625 6.16 1 97.06 129 ASP B C 1
ATOM 5208 O O . ASP B 1 129 ? 9.727 -44.469 6.941 1 97.06 129 ASP B O 1
ATOM 5212 N N . LYS B 1 130 ? 8.938 -42.469 6.484 1 94.94 130 LYS B N 1
ATOM 5213 C CA . LYS B 1 130 ? 9.336 -41.938 7.785 1 94.94 130 LYS B CA 1
ATOM 5214 C C . LYS B 1 130 ? 8.547 -42.594 8.914 1 94.94 130 LYS B C 1
ATOM 5216 O O . LYS B 1 130 ? 9.07 -42.812 10.016 1 94.94 130 LYS B O 1
ATOM 5221 N N . LYS B 1 131 ? 7.309 -42.875 8.688 1 93.75 131 LYS B N 1
ATOM 5222 C CA . LYS B 1 131 ? 6.477 -43.5 9.711 1 93.75 131 LYS B CA 1
ATOM 5223 C C . LYS B 1 131 ? 7.02 -44.875 10.094 1 93.75 131 LYS B C 1
ATOM 5225 O O . LYS B 1 131 ? 7.023 -45.219 11.273 1 93.75 131 LYS B O 1
ATOM 5230 N N . ARG B 1 132 ? 7.457 -45.562 9.141 1 94.25 132 ARG B N 1
ATOM 5231 C CA . ARG B 1 132 ? 7.965 -46.906 9.383 1 94.25 132 ARG B CA 1
ATOM 5232 C C . ARG B 1 132 ? 9.492 -46.938 9.438 1 94.25 132 ARG B C 1
ATOM 5234 O O . ARG B 1 132 ? 10.102 -47.969 9.703 1 94.25 132 ARG 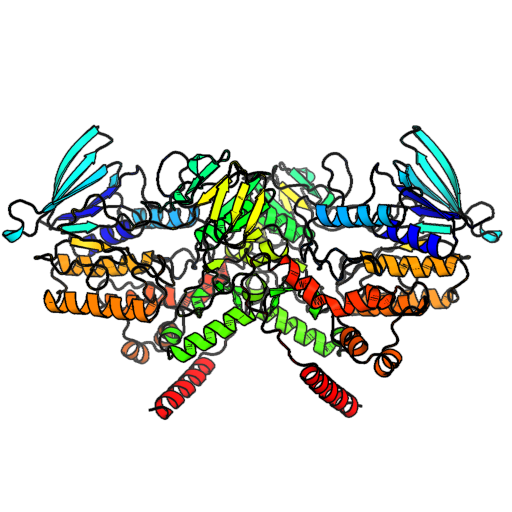B O 1
ATOM 5241 N N . ASN B 1 133 ? 10.102 -45.875 9.203 1 94.44 133 ASN B N 1
ATOM 5242 C CA . ASN B 1 133 ? 11.555 -45.719 9.188 1 94.44 133 ASN B CA 1
ATOM 5243 C C . ASN B 1 133 ? 12.227 -46.781 8.305 1 94.44 133 ASN B C 1
ATOM 5245 O O . ASN B 1 133 ? 13.125 -47.5 8.758 1 94.44 133 ASN B O 1
ATOM 5249 N N . LYS B 1 134 ? 11.742 -46.969 7.105 1 96.25 134 LYS B N 1
ATOM 5250 C CA . LYS B 1 134 ? 12.281 -47.938 6.164 1 96.25 134 LYS B CA 1
ATOM 5251 C C . LYS B 1 134 ? 12.258 -47.375 4.734 1 96.25 134 LYS B C 1
ATOM 5253 O O . LYS B 1 134 ? 11.391 -46.594 4.387 1 96.25 134 LYS B O 1
ATOM 5258 N N . ASP B 1 135 ? 13.148 -47.844 4.02 1 97.12 135 ASP B N 1
ATOM 5259 C CA . ASP B 1 135 ? 13.164 -47.562 2.584 1 97.12 135 ASP B CA 1
ATOM 5260 C C . ASP B 1 135 ? 12.32 -48.594 1.826 1 97.12 135 ASP B C 1
ATOM 5262 O O . ASP B 1 135 ? 12.336 -49.781 2.158 1 97.12 135 ASP B O 1
ATOM 5266 N N . ARG B 1 136 ? 11.586 -48.062 0.941 1 97.75 136 ARG B N 1
ATOM 5267 C CA . ARG B 1 136 ? 10.742 -48.938 0.119 1 97.75 136 ARG B CA 1
ATOM 5268 C C . ARG B 1 136 ? 10.969 -48.656 -1.365 1 97.75 136 ARG B C 1
ATOM 5270 O O . ARG B 1 136 ? 11.367 -47.562 -1.748 1 97.75 136 ARG B O 1
ATOM 5277 N N . VAL B 1 137 ? 10.773 -49.688 -2.121 1 97.75 137 VAL B N 1
ATOM 5278 C CA . VAL B 1 137 ? 10.867 -49.594 -3.574 1 97.75 137 VAL B CA 1
ATOM 5279 C C . VAL B 1 137 ? 9.609 -50.156 -4.215 1 97.75 137 VAL B C 1
ATOM 5281 O O . VAL B 1 137 ? 9.148 -51.25 -3.838 1 97.75 137 VAL B O 1
ATOM 5284 N N . GLU B 1 138 ? 9.062 -49.469 -5.07 1 97.62 138 GLU B N 1
ATOM 5285 C CA . GLU B 1 138 ? 7.887 -49.906 -5.82 1 97.62 138 GLU B CA 1
ATOM 5286 C C . GLU B 1 138 ? 8.031 -49.594 -7.305 1 97.62 138 GLU B C 1
ATOM 5288 O O . GLU B 1 138 ? 8.805 -48.719 -7.684 1 97.62 138 GLU B O 1
ATOM 5293 N N . GLU B 1 139 ? 7.312 -50.312 -8.125 1 97.69 139 GLU B N 1
ATOM 5294 C CA . GLU B 1 139 ? 7.355 -50.094 -9.57 1 97.69 139 GLU B CA 1
ATOM 5295 C C . GLU B 1 139 ? 6.074 -49.438 -10.062 1 97.69 139 GLU B C 1
ATOM 5297 O O . GLU B 1 139 ? 4.984 -49.719 -9.57 1 97.69 139 GLU B O 1
ATOM 5302 N N . PHE B 1 140 ? 6.25 -48.625 -11.016 1 98.5 140 PHE B N 1
ATOM 5303 C CA . PHE B 1 140 ? 5.137 -47.875 -11.586 1 98.5 140 PHE B CA 1
ATOM 5304 C C . PHE B 1 140 ? 5.238 -47.844 -13.109 1 98.5 140 PHE B C 1
ATOM 5306 O O . PHE B 1 140 ? 6.332 -47.938 -13.664 1 98.5 140 PHE B O 1
ATOM 5313 N N . ASP B 1 141 ? 4.078 -47.781 -13.75 1 98.25 141 ASP B N 1
ATOM 5314 C CA . ASP B 1 141 ? 4.047 -47.656 -15.211 1 98.25 141 ASP B CA 1
ATOM 5315 C C . ASP B 1 141 ? 4.492 -46.25 -15.648 1 98.25 141 ASP B C 1
ATOM 5317 O O . ASP B 1 141 ? 5.137 -46.094 -16.688 1 98.25 141 ASP B O 1
ATOM 5321 N N . PHE B 1 142 ? 4.137 -45.25 -14.922 1 98.56 142 PHE B N 1
ATOM 5322 C CA . PHE B 1 142 ? 4.418 -43.875 -15.242 1 98.56 142 PHE B CA 1
ATOM 5323 C C . PHE B 1 142 ? 4.852 -43.094 -14 1 98.56 142 PHE B C 1
ATOM 5325 O O . PHE B 1 142 ? 4.574 -43.531 -12.875 1 98.56 142 PHE B O 1
ATOM 5332 N N . VAL B 1 143 ? 5.586 -41.938 -14.227 1 98.69 143 VAL B N 1
ATOM 5333 C CA . VAL B 1 143 ? 5.988 -41.062 -13.148 1 98.69 143 VAL B CA 1
ATOM 5334 C C . VAL B 1 143 ? 5.648 -39.625 -13.516 1 98.69 143 VAL B C 1
ATOM 5336 O O . VAL B 1 143 ? 5.898 -39.188 -14.641 1 98.69 143 VAL B O 1
ATOM 5339 N N . MET B 1 144 ? 5.012 -38.875 -12.625 1 98.81 144 MET B N 1
ATOM 5340 C CA . MET B 1 144 ? 4.848 -37.438 -12.719 1 98.81 144 MET B CA 1
ATOM 5341 C C . MET B 1 144 ? 5.633 -36.719 -11.617 1 98.81 144 MET B C 1
ATOM 5343 O O . MET B 1 144 ? 5.367 -36.906 -10.438 1 98.81 144 MET B O 1
ATOM 5347 N N . VAL B 1 145 ? 6.586 -35.969 -12.055 1 98.06 145 VAL B N 1
ATOM 5348 C CA . VAL B 1 145 ? 7.387 -35.188 -11.117 1 98.06 145 VAL B CA 1
ATOM 5349 C C . VAL B 1 145 ? 6.691 -33.844 -10.828 1 98.06 145 VAL B C 1
ATOM 5351 O O . VAL B 1 145 ? 6.676 -32.938 -11.672 1 98.06 145 VAL B O 1
ATOM 5354 N N . CYS B 1 146 ? 6.152 -33.688 -9.617 1 98.06 146 CYS B N 1
ATOM 5355 C CA . CYS B 1 146 ? 5.391 -32.531 -9.18 1 98.06 146 CYS B CA 1
ATOM 5356 C C . CYS B 1 146 ? 6.012 -31.906 -7.934 1 98.06 146 CYS B C 1
ATOM 5358 O O . CYS B 1 146 ? 5.305 -31.312 -7.113 1 98.06 146 CYS B O 1
ATOM 5360 N N . SER B 1 147 ? 7.297 -32 -7.73 1 94.12 147 SER B N 1
ATOM 5361 C CA . SER B 1 147 ? 7.973 -31.594 -6.504 1 94.12 147 SER B CA 1
ATOM 5362 C C . SER B 1 147 ? 8.227 -30.094 -6.469 1 94.12 147 SER B C 1
ATOM 5364 O O . SER B 1 147 ? 8.609 -29.547 -5.434 1 94.12 147 SER B O 1
ATOM 5366 N N . GLY B 1 148 ? 7.957 -29.406 -7.555 1 90.31 148 GLY B N 1
ATOM 5367 C CA . GLY B 1 148 ? 8.289 -27.984 -7.637 1 90.31 148 GLY B CA 1
ATOM 5368 C C . GLY B 1 148 ? 9.766 -27.734 -7.883 1 90.31 148 GLY B C 1
ATOM 5369 O O . GLY B 1 148 ? 10.562 -28.672 -7.934 1 90.31 148 GLY B O 1
ATOM 5370 N N . ILE B 1 149 ? 10.125 -26.391 -8.055 1 87.12 149 ILE B N 1
ATOM 5371 C CA . ILE B 1 149 ? 11.492 -26.062 -8.461 1 87.12 149 ILE B CA 1
ATOM 5372 C C . ILE B 1 149 ? 12.086 -25.062 -7.477 1 87.12 149 ILE B C 1
ATOM 5374 O O . ILE B 1 149 ? 13.148 -24.484 -7.734 1 87.12 149 ILE B O 1
ATOM 5378 N N . ASN B 1 150 ? 11.453 -24.781 -6.371 1 87.38 150 ASN B N 1
ATOM 5379 C CA . ASN B 1 150 ? 11.898 -23.766 -5.422 1 87.38 150 ASN B CA 1
ATOM 5380 C C . ASN B 1 150 ? 12.383 -24.391 -4.117 1 87.38 150 ASN B C 1
ATOM 5382 O O . ASN B 1 150 ? 11.992 -23.953 -3.031 1 87.38 150 ASN B O 1
ATOM 5386 N N . SER B 1 151 ? 13.25 -25.344 -4.23 1 85.5 151 SER B N 1
ATOM 5387 C CA . SER B 1 151 ? 13.688 -26.016 -3.016 1 85.5 151 SER B CA 1
ATOM 5388 C C . SER B 1 151 ? 15.188 -25.828 -2.789 1 85.5 151 SER B C 1
ATOM 5390 O O . SER B 1 151 ? 15.656 -25.875 -1.65 1 85.5 151 SER B O 1
ATOM 5392 N N . ASP B 1 152 ? 15.945 -25.688 -3.83 1 89 152 ASP B N 1
ATOM 5393 C CA . ASP B 1 152 ? 17.391 -25.562 -3.75 1 89 152 ASP B CA 1
ATOM 5394 C C . ASP B 1 152 ? 17.828 -24.094 -3.887 1 89 152 ASP B C 1
ATOM 5396 O O . ASP B 1 152 ? 17.969 -23.594 -5 1 89 152 ASP B O 1
ATOM 5400 N N . PRO B 1 153 ? 18.172 -23.438 -2.721 1 91.5 153 PRO B N 1
ATOM 5401 C CA . PRO B 1 153 ? 18.469 -22 -2.764 1 91.5 153 PRO B CA 1
ATOM 5402 C C . PRO B 1 153 ? 19.766 -21.688 -3.523 1 91.5 153 PRO B C 1
ATOM 5404 O O . PRO B 1 153 ? 20.734 -22.438 -3.426 1 91.5 153 PRO B O 1
ATOM 5407 N N . ARG B 1 154 ? 19.75 -20.656 -4.27 1 91.56 154 ARG B N 1
ATOM 5408 C CA . ARG B 1 154 ? 20.969 -20.125 -4.883 1 91.56 154 ARG B CA 1
ATOM 5409 C C . ARG B 1 154 ? 21.656 -19.141 -3.939 1 91.56 154 ARG B C 1
ATOM 5411 O O . ARG B 1 154 ? 21.141 -18.062 -3.66 1 91.56 154 ARG B O 1
ATOM 5418 N N . VAL B 1 155 ? 22.828 -19.453 -3.447 1 92.56 155 VAL B N 1
ATOM 5419 C CA . VAL B 1 155 ? 23.562 -18.609 -2.525 1 92.56 155 VAL B CA 1
ATOM 5420 C C . VAL B 1 155 ? 24.75 -17.969 -3.252 1 92.56 155 VAL B C 1
ATOM 5422 O O . VAL B 1 155 ? 25.609 -18.672 -3.801 1 92.56 155 VAL B O 1
ATOM 5425 N N . PRO B 1 156 ? 24.75 -16.672 -3.295 1 93.25 156 PRO B N 1
ATOM 5426 C CA . PRO B 1 156 ? 25.875 -16.016 -3.984 1 93.25 156 PRO B CA 1
ATOM 5427 C C . PRO B 1 156 ? 27.188 -16.141 -3.223 1 93.25 156 PRO B C 1
ATOM 5429 O O . PRO B 1 156 ? 27.188 -16.297 -1.997 1 93.25 156 PRO B O 1
ATOM 5432 N N . ASP B 1 157 ? 28.234 -16.125 -4.004 1 94.31 157 ASP B N 1
ATOM 5433 C CA . ASP B 1 157 ? 29.578 -16.062 -3.43 1 94.31 157 ASP B CA 1
ATOM 5434 C C . ASP B 1 157 ? 30.016 -14.625 -3.199 1 94.31 157 ASP B C 1
ATOM 5436 O O . ASP B 1 157 ? 30.484 -13.961 -4.125 1 94.31 157 ASP B O 1
ATOM 5440 N N . ILE B 1 158 ? 29.922 -14.18 -2.031 1 96.88 158 ILE B N 1
ATOM 5441 C CA . ILE B 1 158 ? 30.266 -12.805 -1.686 1 96.88 158 ILE B CA 1
ATOM 5442 C C . ILE B 1 158 ? 31.547 -12.781 -0.871 1 96.88 158 ILE B C 1
ATOM 5444 O O . ILE B 1 158 ? 31.609 -13.344 0.221 1 96.88 158 ILE B O 1
ATOM 5448 N N . PRO B 1 159 ? 32.562 -12.117 -1.345 1 97.38 159 PRO B N 1
ATOM 5449 C CA . PRO B 1 159 ? 33.812 -12.023 -0.588 1 97.38 159 PRO B CA 1
ATOM 5450 C C . PRO B 1 159 ? 33.625 -11.469 0.821 1 97.38 159 PRO B C 1
ATOM 5452 O O . PRO B 1 159 ? 32.906 -10.477 1.002 1 97.38 159 PRO B O 1
ATOM 5455 N N . GLY B 1 160 ? 34.156 -12.195 1.782 1 97.06 160 GLY B N 1
ATOM 5456 C CA . GLY B 1 160 ? 34.156 -11.711 3.152 1 97.06 160 GLY B CA 1
ATOM 5457 C C . GLY B 1 160 ? 32.938 -12.094 3.928 1 97.06 160 GLY B C 1
ATOM 5458 O O . GLY B 1 160 ? 32.812 -11.828 5.129 1 97.06 160 GLY B O 1
ATOM 5459 N N . LEU B 1 161 ? 31.984 -12.766 3.33 1 96.25 161 LEU B N 1
ATOM 5460 C CA . LEU B 1 161 ? 30.703 -13.086 3.955 1 96.25 161 LEU B CA 1
ATOM 5461 C C . LEU B 1 161 ? 30.906 -13.984 5.172 1 96.25 161 LEU B C 1
ATOM 5463 O O . LEU B 1 161 ? 30.172 -13.883 6.156 1 96.25 161 LEU B O 1
ATOM 5467 N N . VAL B 1 162 ? 31.844 -14.836 5.137 1 94.12 162 VAL B N 1
ATOM 5468 C CA . VAL B 1 162 ? 32.125 -15.789 6.203 1 94.12 162 VAL B CA 1
ATOM 5469 C C . VAL B 1 162 ? 32.438 -15.039 7.5 1 94.12 162 VAL B C 1
ATOM 5471 O O . VAL B 1 162 ? 32.125 -15.516 8.594 1 94.12 162 VAL B O 1
ATOM 5474 N N . GLY B 1 163 ? 33 -13.844 7.398 1 94.88 163 GLY B N 1
ATOM 5475 C CA . GLY B 1 163 ? 33.344 -13.047 8.562 1 94.88 163 GLY B CA 1
ATOM 5476 C C . GLY B 1 163 ? 32.25 -12.109 9.016 1 94.88 163 GLY B C 1
ATOM 5477 O O . GLY B 1 163 ? 32.406 -11.414 10.023 1 94.88 163 GLY B O 1
ATOM 5478 N N . PHE B 1 164 ? 31.141 -12.141 8.336 1 96.12 164 PHE B N 1
ATOM 5479 C CA . PHE B 1 164 ? 30.031 -11.281 8.719 1 96.12 164 PHE B CA 1
ATOM 5480 C C . PHE B 1 164 ? 29.531 -11.633 10.109 1 96.12 164 PHE B C 1
ATOM 5482 O O . PHE B 1 164 ? 29.297 -12.805 10.414 1 96.12 164 PHE B O 1
ATOM 5489 N N . THR B 1 165 ? 29.344 -10.68 10.984 1 95.06 165 THR B N 1
ATOM 5490 C CA . THR B 1 165 ? 29.031 -10.914 12.391 1 95.06 165 THR B CA 1
ATOM 5491 C C . THR B 1 165 ? 27.516 -10.961 12.594 1 95.06 165 THR B C 1
ATOM 5493 O O . THR B 1 165 ? 27.047 -11.352 13.664 1 95.06 165 THR B O 1
ATOM 5496 N N . GLY B 1 166 ? 26.734 -10.547 11.617 1 95.75 166 GLY B N 1
ATOM 5497 C CA . GLY B 1 166 ? 25.281 -10.594 11.727 1 95.75 166 GLY B CA 1
ATOM 5498 C C . GLY B 1 166 ? 24.688 -11.883 11.203 1 95.75 166 GLY B C 1
ATOM 5499 O O . GLY B 1 166 ? 25.406 -12.852 10.969 1 95.75 166 GLY B O 1
ATOM 5500 N N . ASP B 1 167 ? 23.359 -11.914 11.102 1 96.06 167 ASP B N 1
ATOM 5501 C CA . ASP B 1 167 ? 22.641 -13.086 10.609 1 96.06 167 ASP B CA 1
ATOM 5502 C C . ASP B 1 167 ? 22.609 -13.117 9.086 1 96.06 167 ASP B C 1
ATOM 5504 O O . ASP B 1 167 ? 22.469 -12.07 8.445 1 96.06 167 ASP B O 1
ATOM 5508 N N . VAL B 1 168 ? 22.875 -14.281 8.547 1 96.56 168 VAL B N 1
ATOM 5509 C CA . VAL B 1 168 ? 22.734 -14.492 7.105 1 96.56 168 VAL B CA 1
ATOM 5510 C C . VAL B 1 168 ? 21.703 -15.578 6.84 1 96.56 168 VAL B C 1
ATOM 5512 O O . VAL B 1 168 ? 21.766 -16.656 7.422 1 96.56 168 VAL B O 1
ATOM 5515 N N . LEU B 1 169 ? 20.766 -15.297 6.023 1 94.69 169 LEU B N 1
ATOM 5516 C CA . LEU B 1 169 ? 19.797 -16.328 5.66 1 94.69 169 LEU B CA 1
ATOM 5517 C C . LEU B 1 169 ? 19.312 -16.141 4.23 1 94.69 169 LEU B C 1
ATOM 5519 O O . LEU B 1 169 ? 19.469 -15.062 3.654 1 94.69 169 LEU B O 1
ATOM 5523 N N . HIS B 1 170 ? 18.812 -17.219 3.65 1 95.81 170 HIS B N 1
ATOM 5524 C CA . HIS B 1 170 ? 18.125 -17.172 2.367 1 95.81 170 HIS B CA 1
ATOM 5525 C C . HIS B 1 170 ? 16.625 -16.953 2.553 1 95.81 170 HIS B C 1
ATOM 5527 O O . HIS B 1 170 ? 16.062 -17.359 3.566 1 95.81 170 HIS B O 1
ATOM 5533 N N . SER B 1 171 ? 16.031 -16.312 1.557 1 95.12 171 SER B N 1
ATOM 5534 C CA . SER B 1 171 ? 14.594 -16.031 1.612 1 95.12 171 SER B CA 1
ATOM 5535 C C . SER B 1 171 ? 13.789 -17.312 1.829 1 95.12 171 SER B C 1
ATOM 5537 O O . SER B 1 171 ? 12.688 -17.281 2.385 1 95.12 171 SER B O 1
ATOM 5539 N N . ARG B 1 172 ? 14.352 -18.406 1.437 1 93.06 172 ARG B N 1
ATOM 5540 C CA . ARG B 1 172 ? 13.727 -19.703 1.669 1 93.06 172 ARG B CA 1
ATOM 5541 C C . ARG B 1 172 ? 13.445 -19.922 3.152 1 93.06 172 ARG B C 1
ATOM 5543 O O . ARG B 1 172 ? 12.445 -20.547 3.516 1 93.06 172 ARG B O 1
ATOM 5550 N N . ASN B 1 173 ? 14.266 -19.375 3.984 1 92.94 173 ASN B N 1
ATOM 5551 C CA . ASN B 1 173 ? 14.188 -19.609 5.422 1 92.94 173 ASN B CA 1
ATOM 5552 C C . ASN B 1 173 ? 13.594 -18.406 6.152 1 92.94 173 ASN B C 1
ATOM 5554 O O . ASN B 1 173 ? 13.539 -18.391 7.383 1 92.94 173 ASN B O 1
ATOM 5558 N N . TYR B 1 174 ? 13.203 -17.391 5.441 1 94.75 174 TYR B N 1
ATOM 5559 C CA . TYR B 1 174 ? 12.508 -16.266 6.055 1 94.75 174 TYR B CA 1
ATOM 5560 C C . TYR B 1 174 ? 11.062 -16.641 6.391 1 94.75 174 TYR B C 1
ATOM 5562 O O . TYR B 1 174 ? 10.367 -17.234 5.566 1 94.75 174 TYR B O 1
ATOM 5570 N N . ARG B 1 175 ? 10.609 -16.281 7.574 1 94.31 175 ARG B N 1
ATOM 5571 C CA . ARG B 1 175 ? 9.266 -16.641 8.008 1 94.31 175 ARG B CA 1
ATOM 5572 C C . ARG B 1 175 ? 8.445 -15.414 8.367 1 94.31 175 ARG B C 1
ATOM 5574 O O . ARG B 1 175 ? 7.402 -15.156 7.77 1 94.31 175 ARG B O 1
ATOM 5581 N N . THR B 1 176 ? 8.938 -14.602 9.32 1 93.5 176 THR B N 1
ATOM 5582 C CA . THR B 1 176 ? 8.297 -13.383 9.789 1 93.5 176 THR B CA 1
ATOM 5583 C C . THR B 1 176 ? 9.336 -12.312 10.102 1 93.5 176 THR B C 1
ATOM 5585 O O . THR B 1 176 ? 10.539 -12.578 10.07 1 93.5 176 THR B O 1
ATOM 5588 N N . TRP B 1 177 ? 8.828 -11.133 10.438 1 95.38 177 TRP B N 1
ATOM 5589 C CA . TRP B 1 177 ? 9.688 -9.992 10.742 1 95.38 177 TRP B CA 1
ATOM 5590 C C . TRP B 1 177 ? 10.195 -10.062 12.18 1 95.38 177 TRP B C 1
ATOM 5592 O O . TRP B 1 177 ? 11.094 -9.312 12.57 1 95.38 177 TRP B O 1
ATOM 5602 N N . THR B 1 178 ? 9.68 -10.852 13.07 1 92.56 178 THR B N 1
ATOM 5603 C CA . THR B 1 178 ? 9.82 -10.828 14.523 1 92.56 178 THR B CA 1
ATOM 5604 C C . THR B 1 178 ? 11.297 -10.82 14.922 1 92.56 178 THR B C 1
ATOM 5606 O O . THR B 1 178 ? 11.688 -10.133 15.875 1 92.56 178 THR B O 1
ATOM 5609 N N . ASN B 1 179 ? 12.188 -11.453 14.273 1 92.94 179 ASN B N 1
ATOM 5610 C CA . ASN B 1 179 ? 13.594 -11.531 14.648 1 92.94 179 ASN B CA 1
ATOM 5611 C C . ASN B 1 179 ? 14.383 -10.352 14.086 1 92.94 179 ASN B C 1
ATOM 5613 O O . ASN B 1 179 ? 15.586 -10.242 14.305 1 92.94 179 ASN B O 1
ATOM 5617 N N . PHE B 1 180 ? 13.719 -9.391 13.5 1 97.31 180 PHE B N 1
ATOM 5618 C CA . PHE B 1 180 ? 14.438 -8.328 12.797 1 97.31 180 PHE B CA 1
ATOM 5619 C C . PHE B 1 180 ? 14.031 -6.957 13.336 1 97.31 180 PHE B C 1
ATOM 5621 O O . PHE B 1 180 ? 14.445 -5.93 12.797 1 97.31 180 PHE B O 1
ATOM 5628 N N . GLU B 1 181 ? 13.242 -6.891 14.406 1 95.94 181 GLU B N 1
ATOM 5629 C CA . GLU B 1 181 ? 12.789 -5.629 14.984 1 95.94 181 GLU B CA 1
ATOM 5630 C C . GLU B 1 181 ? 13.969 -4.746 15.375 1 95.94 181 GLU B C 1
ATOM 5632 O O . GLU B 1 181 ? 14.867 -5.188 16.094 1 95.94 181 GLU B O 1
ATOM 5637 N N . GLY B 1 182 ? 14 -3.531 14.875 1 96.5 182 GLY B N 1
ATOM 5638 C CA . GLY B 1 182 ? 15.008 -2.545 15.234 1 96.5 182 GLY B CA 1
ATOM 5639 C C . GLY B 1 182 ? 16.344 -2.793 14.57 1 96.5 182 GLY B C 1
ATOM 5640 O O . GLY B 1 182 ? 17.328 -2.113 14.867 1 96.5 182 GLY B O 1
ATOM 5641 N N . LYS B 1 183 ? 16.469 -3.715 13.641 1 98.25 183 LYS B N 1
ATOM 5642 C CA . LYS B 1 183 ? 17.734 -4.086 13.008 1 98.25 183 LYS B CA 1
ATOM 5643 C C . LYS B 1 183 ? 17.906 -3.365 11.68 1 98.25 183 LYS B C 1
ATOM 5645 O O . LYS B 1 183 ? 16.938 -2.877 11.094 1 98.25 183 LYS B O 1
ATOM 5650 N N . LYS B 1 184 ? 19.141 -3.219 11.312 1 98.69 184 LYS B N 1
ATOM 5651 C CA . LYS B 1 184 ? 19.469 -2.836 9.945 1 98.69 184 LYS B CA 1
ATOM 5652 C C . LYS B 1 184 ? 19.656 -4.066 9.062 1 98.69 184 LYS B C 1
ATOM 5654 O O . LYS B 1 184 ? 20.531 -4.898 9.32 1 98.69 184 LYS B O 1
ATOM 5659 N N . VAL B 1 185 ? 18.891 -4.188 8.039 1 98.88 185 VAL B N 1
ATOM 5660 C CA . VAL B 1 185 ? 18.844 -5.422 7.262 1 98.88 185 VAL B CA 1
ATOM 5661 C C . VAL B 1 185 ? 19.109 -5.113 5.789 1 98.88 185 VAL B C 1
ATOM 5663 O O . VAL B 1 185 ? 18.578 -4.145 5.246 1 98.88 185 VAL B O 1
ATOM 5666 N N . VAL B 1 186 ? 19.953 -5.867 5.152 1 98.81 186 VAL B N 1
ATOM 5667 C CA . VAL B 1 186 ? 20.156 -5.824 3.709 1 98.81 186 VAL B CA 1
ATOM 5668 C C . VAL B 1 186 ? 19.422 -6.992 3.053 1 98.81 186 VAL B C 1
ATOM 5670 O O . VAL B 1 186 ? 19.625 -8.148 3.428 1 98.81 186 VAL B O 1
ATOM 5673 N N . VAL B 1 187 ? 18.547 -6.758 2.209 1 98.81 187 VAL B N 1
ATOM 5674 C CA . VAL B 1 187 ? 17.906 -7.762 1.37 1 98.81 187 VAL B CA 1
ATOM 5675 C C . VAL B 1 187 ? 18.516 -7.734 -0.03 1 98.81 187 VAL B C 1
ATOM 5677 O O . VAL B 1 187 ? 18.422 -6.73 -0.737 1 98.81 187 VAL B O 1
ATOM 5680 N N . LEU B 1 188 ? 19.125 -8.812 -0.416 1 98.31 188 LEU B N 1
ATOM 5681 C CA . LEU B 1 188 ? 19.797 -8.898 -1.712 1 98.31 188 LEU B CA 1
ATOM 5682 C C . LEU B 1 188 ? 18.891 -9.562 -2.742 1 98.31 188 LEU B C 1
ATOM 5684 O O . LEU B 1 188 ? 18.5 -10.727 -2.578 1 98.31 188 LEU B O 1
ATOM 5688 N N . GLY B 1 189 ? 18.562 -8.836 -3.76 1 95.69 189 GLY B N 1
ATOM 5689 C CA . GLY B 1 189 ? 17.672 -9.305 -4.816 1 95.69 189 GLY B CA 1
ATOM 5690 C C . GLY B 1 189 ? 16.516 -8.367 -5.078 1 95.69 189 GLY B C 1
ATOM 5691 O O . GLY B 1 189 ? 16.219 -7.484 -4.266 1 95.69 189 GLY B O 1
ATOM 5692 N N . LEU B 1 190 ? 15.844 -8.586 -6.23 1 94 190 LEU B N 1
ATOM 5693 C CA . LEU B 1 190 ? 14.711 -7.734 -6.562 1 94 190 LEU B CA 1
ATOM 5694 C C . LEU B 1 190 ? 13.656 -8.516 -7.336 1 94 190 LEU B C 1
ATOM 5696 O O . LEU B 1 190 ? 13.195 -8.07 -8.391 1 94 190 LEU B O 1
ATOM 5700 N N . GLY B 1 191 ? 13.266 -9.656 -6.914 1 94.31 191 GLY B N 1
ATOM 5701 C CA . GLY B 1 191 ? 12.07 -10.383 -7.32 1 94.31 191 GLY B CA 1
ATOM 5702 C C . GLY B 1 191 ? 10.883 -10.125 -6.414 1 94.31 191 GLY B C 1
ATOM 5703 O O . GLY B 1 191 ? 10.906 -9.211 -5.59 1 94.31 191 GLY B O 1
ATOM 5704 N N . ASN B 1 192 ? 9.867 -10.891 -6.625 1 95.12 192 ASN B N 1
ATOM 5705 C CA . ASN B 1 192 ? 8.672 -10.727 -5.812 1 95.12 192 ASN B CA 1
ATOM 5706 C C . ASN B 1 192 ? 8.953 -10.984 -4.336 1 95.12 192 ASN B C 1
ATOM 5708 O O . ASN B 1 192 ? 8.539 -10.211 -3.473 1 95.12 192 ASN B O 1
ATOM 5712 N N . SER B 1 193 ? 9.68 -12.008 -4.051 1 95.31 193 SER B N 1
ATOM 5713 C CA . SER B 1 193 ? 9.984 -12.367 -2.672 1 95.31 193 SER B CA 1
ATOM 5714 C C . SER B 1 193 ? 10.812 -11.289 -1.989 1 95.31 193 SER B C 1
ATOM 5716 O O . SER B 1 193 ? 10.57 -10.945 -0.83 1 95.31 193 SER B O 1
ATOM 5718 N N . ALA B 1 194 ? 11.82 -10.797 -2.703 1 97.19 194 ALA B N 1
ATOM 5719 C CA . ALA B 1 194 ? 12.68 -9.75 -2.148 1 97.19 194 ALA B CA 1
ATOM 5720 C C . ALA B 1 194 ? 11.867 -8.516 -1.768 1 97.19 194 ALA B C 1
ATOM 5722 O O . ALA B 1 194 ? 12.016 -7.98 -0.67 1 97.19 194 ALA B O 1
ATOM 5723 N N . ALA B 1 195 ? 11.031 -8.094 -2.691 1 97.88 195 ALA B N 1
ATOM 5724 C CA . ALA B 1 195 ? 10.219 -6.895 -2.465 1 97.88 195 ALA B CA 1
ATOM 5725 C C . ALA B 1 195 ? 9.25 -7.102 -1.301 1 97.88 195 ALA B C 1
ATOM 5727 O O . ALA B 1 195 ? 9.094 -6.219 -0.455 1 97.88 195 ALA B O 1
ATOM 5728 N N . ASP B 1 196 ? 8.633 -8.258 -1.256 1 97.69 196 ASP B N 1
ATOM 5729 C CA . ASP B 1 196 ? 7.695 -8.555 -0.175 1 97.69 196 ASP B CA 1
ATOM 5730 C C . ASP B 1 196 ? 8.398 -8.547 1.179 1 97.69 196 ASP B C 1
ATOM 5732 O O . ASP B 1 196 ? 7.906 -7.945 2.137 1 97.69 196 ASP B O 1
ATOM 5736 N N . ILE B 1 197 ? 9.516 -9.203 1.238 1 98.31 197 ILE B N 1
ATOM 5737 C CA . ILE B 1 197 ? 10.281 -9.305 2.479 1 98.31 197 ILE B CA 1
ATOM 5738 C C . ILE B 1 197 ? 10.758 -7.922 2.906 1 98.31 197 ILE B C 1
ATOM 5740 O O . ILE B 1 197 ? 10.609 -7.543 4.07 1 98.31 197 ILE B O 1
ATOM 5744 N N . ALA B 1 198 ? 11.289 -7.191 1.961 1 98.69 198 ALA B N 1
ATOM 5745 C CA . ALA B 1 198 ? 11.773 -5.844 2.26 1 98.69 198 ALA B CA 1
ATOM 5746 C C . ALA B 1 198 ? 10.648 -4.969 2.811 1 98.69 198 ALA B C 1
ATOM 5748 O O . ALA B 1 198 ? 10.844 -4.254 3.799 1 98.69 198 ALA B O 1
ATOM 5749 N N . CYS B 1 199 ? 9.516 -5.008 2.168 1 98.12 199 CYS B N 1
ATOM 5750 C CA . CYS B 1 199 ? 8.383 -4.184 2.59 1 98.12 199 CYS B CA 1
ATOM 5751 C C . CYS B 1 199 ? 7.918 -4.574 3.986 1 98.12 199 CYS B C 1
ATOM 5753 O O . CYS B 1 199 ? 7.699 -3.711 4.836 1 98.12 199 CYS B O 1
ATOM 5755 N N . GLU B 1 200 ? 7.801 -5.824 4.23 1 97.56 200 GLU B N 1
ATOM 5756 C CA . GLU B 1 200 ? 7.387 -6.285 5.555 1 97.56 200 GLU B CA 1
ATOM 5757 C C . GLU B 1 200 ? 8.383 -5.859 6.625 1 97.56 200 GLU B C 1
ATOM 5759 O O . GLU B 1 200 ? 8 -5.301 7.656 1 97.56 200 GLU B O 1
ATOM 5764 N N . LEU B 1 201 ? 9.648 -6.098 6.344 1 98.25 201 LEU B N 1
ATOM 5765 C CA . LEU B 1 201 ? 10.695 -5.777 7.305 1 98.25 201 LEU B CA 1
ATOM 5766 C C . LEU B 1 201 ? 10.75 -4.277 7.566 1 98.25 201 LEU B C 1
ATOM 5768 O O . LEU B 1 201 ? 11.031 -3.848 8.688 1 98.25 201 LEU B O 1
ATOM 5772 N N . SER B 1 202 ? 10.469 -3.5 6.586 1 97.69 202 SER B N 1
ATOM 5773 C CA . SER B 1 202 ? 10.617 -2.051 6.672 1 97.69 202 SER B CA 1
ATOM 5774 C C . SER B 1 202 ? 9.625 -1.455 7.672 1 97.69 202 SER B C 1
ATOM 5776 O O . SER B 1 202 ? 9.781 -0.311 8.102 1 97.69 202 SER B O 1
ATOM 5778 N N . GLN B 1 203 ? 8.648 -2.18 8.047 1 95.12 203 GLN B N 1
ATOM 5779 C CA . GLN B 1 203 ? 7.656 -1.72 9.016 1 95.12 203 GLN B CA 1
ATOM 5780 C C . GLN B 1 203 ? 8.125 -1.98 10.445 1 95.12 203 GLN B C 1
ATOM 5782 O O . GLN B 1 203 ? 7.531 -1.472 11.398 1 95.12 203 GLN B O 1
ATOM 5787 N N . HIS B 1 204 ? 9.203 -2.76 10.602 1 95.56 204 HIS B N 1
ATOM 5788 C CA . HIS B 1 204 ? 9.602 -3.197 11.93 1 95.56 204 HIS B CA 1
ATOM 5789 C C . HIS B 1 204 ? 11.094 -2.959 12.164 1 95.56 204 HIS B C 1
ATOM 5791 O O . HIS B 1 204 ? 11.523 -2.775 13.305 1 95.56 204 HIS B O 1
ATOM 5797 N N . ALA B 1 205 ? 11.859 -3.01 11.086 1 97.44 205 ALA B N 1
ATOM 5798 C CA . ALA B 1 205 ? 13.305 -2.82 11.164 1 97.44 205 ALA B CA 1
ATOM 5799 C C . ALA B 1 205 ? 13.656 -1.34 11.289 1 97.44 205 ALA B C 1
ATOM 5801 O O . ALA B 1 205 ? 12.82 -0.473 11.031 1 97.44 205 ALA B O 1
ATOM 5802 N N . SER B 1 206 ? 14.867 -1.062 11.781 1 97 206 SER B N 1
ATOM 5803 C CA . SER B 1 206 ? 15.336 0.321 11.828 1 97 206 SER B CA 1
ATOM 5804 C C . SER B 1 206 ? 15.586 0.871 10.43 1 97 206 SER B C 1
ATOM 5806 O O . SER B 1 206 ? 15.312 2.043 10.156 1 97 206 SER B O 1
ATOM 5808 N N . GLN B 1 207 ? 16.125 0.011 9.602 1 98.06 207 GLN B N 1
ATOM 5809 C CA . GLN B 1 207 ? 16.391 0.379 8.219 1 98.06 207 GLN B CA 1
ATOM 5810 C C . GLN B 1 207 ? 16.531 -0.859 7.336 1 98.06 207 GLN B C 1
ATOM 5812 O O . GLN B 1 207 ? 17.156 -1.846 7.734 1 98.06 207 GLN B O 1
ATOM 5817 N N . VAL B 1 208 ? 15.883 -0.837 6.195 1 98.81 208 VAL B N 1
ATOM 5818 C CA . VAL B 1 208 ? 16.047 -1.901 5.207 1 98.81 208 VAL B CA 1
ATOM 5819 C C . VAL B 1 208 ? 16.75 -1.354 3.967 1 98.81 208 VAL B C 1
ATOM 5821 O O . VAL B 1 208 ? 16.359 -0.314 3.434 1 98.81 208 VAL B O 1
ATOM 5824 N N . TYR B 1 209 ? 17.812 -1.987 3.572 1 98.75 209 TYR B N 1
ATOM 5825 C CA . TYR B 1 209 ? 18.5 -1.71 2.316 1 98.75 209 TYR B CA 1
ATOM 5826 C C . TYR B 1 209 ? 18.203 -2.787 1.28 1 98.75 209 TYR B C 1
ATOM 5828 O O . TYR B 1 209 ? 18.5 -3.965 1.496 1 98.75 209 TYR B O 1
ATOM 5836 N N . LEU B 1 210 ? 17.562 -2.408 0.235 1 98.56 210 LEU B N 1
ATOM 5837 C CA . LEU B 1 210 ? 17.312 -3.314 -0.881 1 98.56 210 LEU B CA 1
ATOM 5838 C C . LEU B 1 210 ? 18.453 -3.258 -1.894 1 98.56 210 LEU B C 1
ATOM 5840 O O . LEU B 1 210 ? 18.531 -2.322 -2.691 1 98.56 210 LEU B O 1
ATOM 5844 N N . SER B 1 211 ? 19.328 -4.191 -1.799 1 98.12 211 SER B N 1
ATOM 5845 C CA . SER B 1 211 ? 20.484 -4.266 -2.686 1 98.12 211 SER B CA 1
ATOM 5846 C C . SER B 1 211 ? 20.156 -5.016 -3.971 1 98.12 211 SER B C 1
ATOM 5848 O O . SER B 1 211 ? 19.703 -6.164 -3.926 1 98.12 211 SER B O 1
ATOM 5850 N N . VAL B 1 212 ? 20.422 -4.395 -5.098 1 95.19 212 VAL B N 1
ATOM 5851 C CA . VAL B 1 212 ? 19.938 -4.973 -6.344 1 95.19 212 VAL B CA 1
ATOM 5852 C C . VAL B 1 212 ? 21.062 -5.004 -7.375 1 95.19 212 VAL B C 1
ATOM 5854 O O . VAL B 1 212 ? 21.891 -4.09 -7.434 1 95.19 212 VAL B O 1
ATOM 5857 N N . HIS B 1 213 ? 21.094 -6.102 -8.117 1 90.56 213 HIS B N 1
ATOM 5858 C CA . HIS B 1 213 ? 22.016 -6.191 -9.242 1 90.56 213 HIS B CA 1
ATOM 5859 C C . HIS B 1 213 ? 21.531 -5.359 -10.422 1 90.56 213 HIS B C 1
ATOM 5861 O O . HIS B 1 213 ? 22.297 -4.609 -11.023 1 90.56 213 HIS B O 1
ATOM 5867 N N . THR B 1 214 ? 20.297 -5.504 -10.719 1 89.31 214 THR B N 1
ATOM 5868 C CA . THR B 1 214 ? 19.625 -4.73 -11.742 1 89.31 214 THR B CA 1
ATOM 5869 C C . THR B 1 214 ? 18.25 -4.254 -11.242 1 89.31 214 THR B C 1
ATOM 5871 O O . THR B 1 214 ? 17.656 -4.883 -10.375 1 89.31 214 THR B O 1
ATOM 5874 N N . GLY B 1 215 ? 17.859 -3.131 -11.781 1 91.12 215 GLY B N 1
ATOM 5875 C CA . GLY B 1 215 ? 16.531 -2.664 -11.453 1 91.12 215 GLY B CA 1
ATOM 5876 C C . GLY B 1 215 ? 15.438 -3.512 -12.078 1 91.12 215 GLY B C 1
ATOM 5877 O O . GLY B 1 215 ? 15.695 -4.605 -12.578 1 91.12 215 GLY B O 1
ATOM 5878 N N . THR B 1 216 ? 14.188 -3.051 -11.922 1 92.88 216 THR B N 1
ATOM 5879 C CA . THR B 1 216 ? 13.047 -3.775 -12.477 1 92.88 216 THR B CA 1
ATOM 5880 C C . THR B 1 216 ? 11.844 -2.85 -12.633 1 92.88 216 THR B C 1
ATOM 5882 O O . THR B 1 216 ? 11.93 -1.651 -12.352 1 92.88 216 THR B O 1
ATOM 5885 N N . TRP B 1 217 ? 10.836 -3.4 -13.258 1 93.81 217 TRP B N 1
ATOM 5886 C CA . TRP B 1 217 ? 9.531 -2.752 -13.305 1 93.81 217 TRP B CA 1
ATOM 5887 C C . TRP B 1 217 ? 8.648 -3.211 -12.148 1 93.81 217 TRP B C 1
ATOM 5889 O O . TRP B 1 217 ? 8.719 -4.367 -11.727 1 93.81 217 TRP B O 1
ATOM 5899 N N . VAL B 1 218 ? 7.895 -2.283 -11.578 1 95.81 218 VAL B N 1
ATOM 5900 C CA . VAL B 1 218 ? 7.008 -2.594 -10.453 1 95.81 218 VAL B CA 1
ATOM 5901 C C . VAL B 1 218 ? 5.562 -2.293 -10.844 1 95.81 218 VAL B C 1
ATOM 5903 O O . VAL B 1 218 ? 5.25 -1.189 -11.297 1 95.81 218 VAL B O 1
ATOM 5906 N N . VAL B 1 219 ? 4.699 -3.244 -10.688 1 94.81 219 VAL B N 1
ATOM 5907 C CA . VAL B 1 219 ? 3.285 -3.049 -10.992 1 94.81 219 VAL B CA 1
ATOM 5908 C C . VAL B 1 219 ? 2.443 -3.369 -9.758 1 94.81 219 VAL B C 1
ATOM 5910 O O . VAL B 1 219 ? 2.822 -4.211 -8.945 1 94.81 219 VAL B O 1
ATOM 5913 N N . SER B 1 220 ? 1.33 -2.699 -9.633 1 94.25 220 SER B N 1
ATOM 5914 C CA . SER B 1 220 ? 0.368 -2.928 -8.562 1 94.25 220 SER B CA 1
ATOM 5915 C C . SER B 1 220 ? -0.613 -4.039 -8.93 1 94.25 220 SER B C 1
ATOM 5917 O O . SER B 1 220 ? -0.845 -4.305 -10.109 1 94.25 220 SER B O 1
ATOM 5919 N N . ARG B 1 221 ? -1.12 -4.676 -7.941 1 95.56 221 ARG B N 1
ATOM 5920 C CA . ARG B 1 221 ? -2.211 -5.629 -8.133 1 95.56 221 ARG B CA 1
ATOM 5921 C C . ARG B 1 221 ? -3.451 -4.934 -8.688 1 95.56 221 ARG B C 1
ATOM 5923 O O . ARG B 1 221 ? -4.258 -5.555 -9.383 1 95.56 221 ARG B O 1
ATOM 5930 N N . LEU B 1 222 ? -3.525 -3.629 -8.391 1 92.25 222 LEU B N 1
ATOM 5931 C CA . LEU B 1 222 ? -4.719 -2.877 -8.758 1 92.25 222 LEU B CA 1
ATOM 5932 C C . LEU B 1 222 ? -4.492 -2.09 -10.047 1 92.25 222 LEU B C 1
ATOM 5934 O O . LEU B 1 222 ? -3.426 -1.504 -10.242 1 92.25 222 LEU B O 1
ATOM 5938 N N . SER B 1 223 ? -5.453 -2.166 -10.867 1 88.81 223 SER B N 1
ATOM 5939 C CA . SER B 1 223 ? -5.508 -1.315 -12.055 1 88.81 223 SER B CA 1
ATOM 5940 C C . SER B 1 223 ? -6.434 -0.124 -11.836 1 88.81 223 SER B C 1
ATOM 5942 O O . SER B 1 223 ? -6.805 0.181 -10.703 1 88.81 223 SER B O 1
ATOM 5944 N N . GLY B 1 224 ? -6.695 0.563 -12.938 1 83.81 224 GLY B N 1
ATOM 5945 C CA . GLY B 1 224 ? -7.605 1.691 -12.82 1 83.81 224 GLY B CA 1
ATOM 5946 C C . GLY B 1 224 ? -8.945 1.319 -12.203 1 83.81 224 GLY B C 1
ATOM 5947 O O . GLY B 1 224 ? -9.477 0.244 -12.484 1 83.81 224 GLY B O 1
ATOM 5948 N N . GLY B 1 225 ? -9.461 2.176 -11.273 1 85.31 225 GLY B N 1
ATOM 5949 C CA . GLY B 1 225 ? -10.734 1.952 -10.617 1 85.31 225 GLY B CA 1
ATOM 5950 C C . GLY B 1 225 ? -10.633 1.03 -9.414 1 85.31 225 GLY B C 1
ATOM 5951 O O . GLY B 1 225 ? -11.625 0.779 -8.727 1 85.31 225 GLY B O 1
ATOM 5952 N N . GLY B 1 226 ? -9.406 0.5 -9.266 1 87.56 226 GLY B N 1
ATOM 5953 C CA . GLY B 1 226 ? -9.203 -0.389 -8.133 1 87.56 226 GLY B CA 1
ATOM 5954 C C . GLY B 1 226 ? -9.547 -1.834 -8.445 1 87.56 226 GLY B C 1
ATOM 5955 O O . GLY B 1 226 ? -9.844 -2.613 -7.535 1 87.56 226 GLY B O 1
ATOM 5956 N N . GLU B 1 227 ? -9.531 -2.182 -9.68 1 91.88 227 GLU B N 1
ATOM 5957 C CA . GLU B 1 227 ? -9.836 -3.547 -10.102 1 91.88 227 GLU B CA 1
ATOM 5958 C C . GLU B 1 227 ? -8.57 -4.395 -10.164 1 91.88 227 GLU B C 1
ATOM 5960 O O . GLU B 1 227 ? -7.48 -3.879 -10.438 1 91.88 227 GLU B O 1
ATOM 5965 N N . PRO B 1 228 ? -8.781 -5.711 -9.867 1 95 228 PRO B N 1
ATOM 5966 C CA . PRO B 1 228 ? -7.617 -6.574 -10.07 1 95 228 PRO B CA 1
ATOM 5967 C C . PRO B 1 228 ? -7.051 -6.484 -11.484 1 95 228 PRO B C 1
ATOM 5969 O O . PRO B 1 228 ? -7.773 -6.723 -12.453 1 95 228 PRO B O 1
ATOM 5972 N N . GLY B 1 229 ? -5.816 -6.152 -11.602 1 94.25 229 GLY B N 1
ATOM 5973 C CA . GLY B 1 229 ? -5.195 -5.91 -12.891 1 94.25 229 GLY B CA 1
ATOM 5974 C C . GLY B 1 229 ? -5.113 -7.156 -13.75 1 94.25 229 GLY B C 1
ATOM 5975 O O . GLY B 1 229 ? -5.191 -7.074 -14.984 1 94.25 229 GLY B O 1
ATOM 5976 N N . ASP B 1 230 ? -4.957 -8.289 -13.133 1 95.81 230 ASP B N 1
ATOM 5977 C CA . ASP B 1 230 ? -4.801 -9.539 -13.875 1 95.81 230 ASP B CA 1
ATOM 5978 C C . ASP B 1 230 ? -6.074 -9.883 -14.641 1 95.81 230 ASP B C 1
ATOM 5980 O O . ASP B 1 230 ? -6.02 -10.539 -15.68 1 95.81 230 ASP B O 1
ATOM 5984 N N . LEU B 1 231 ? -7.211 -9.43 -14.172 1 95.69 231 LEU B N 1
ATOM 5985 C CA . LEU B 1 231 ? -8.469 -9.695 -14.867 1 95.69 231 LEU B CA 1
ATOM 5986 C C . LEU B 1 231 ? -8.547 -8.891 -16.172 1 95.69 231 LEU B C 1
ATOM 5988 O O . LEU B 1 231 ? -9.336 -9.227 -17.062 1 95.69 231 LEU B O 1
ATOM 5992 N N . LYS B 1 232 ? -7.762 -7.871 -16.219 1 91.31 232 LYS B N 1
ATOM 5993 C CA . LYS B 1 232 ? -7.742 -7.059 -17.422 1 91.31 232 LYS B CA 1
ATOM 5994 C C . LYS B 1 232 ? -6.609 -7.488 -18.359 1 91.31 232 LYS B C 1
ATOM 5996 O O . LYS B 1 232 ? -6.789 -7.551 -19.578 1 91.31 232 LYS B O 1
ATOM 6001 N N . PHE B 1 233 ? -5.551 -7.875 -17.828 1 91.94 233 PHE B N 1
ATOM 6002 C CA . PHE B 1 233 ? -4.352 -8.07 -18.625 1 91.94 233 PHE B CA 1
ATOM 6003 C C . PHE B 1 233 ? -4.266 -9.508 -19.125 1 91.94 233 PHE B C 1
ATOM 6005 O O . PHE B 1 233 ? -3.65 -9.773 -20.172 1 91.94 233 PHE B O 1
ATOM 6012 N N . LEU B 1 234 ? -4.852 -10.461 -18.375 1 96.19 234 LEU B N 1
ATOM 6013 C CA . LEU B 1 234 ? -4.848 -11.852 -18.797 1 96.19 234 LEU B CA 1
ATOM 6014 C C . LEU B 1 234 ? -6.098 -12.18 -19.609 1 96.19 234 LEU B C 1
ATOM 6016 O O . LEU B 1 234 ? -6.988 -12.883 -19.125 1 96.19 234 LEU B O 1
ATOM 6020 N N . SER B 1 235 ? -6.121 -11.664 -20.812 1 95.06 235 SER B N 1
ATOM 6021 C CA . SER B 1 235 ? -7.238 -11.898 -21.719 1 95.06 235 SER B CA 1
ATOM 6022 C C . SER B 1 235 ? -6.746 -12.281 -23.109 1 95.06 235 SER B C 1
ATOM 6024 O O . SER B 1 235 ? -5.613 -11.961 -23.484 1 95.06 235 SER B O 1
ATOM 6026 N N . ARG B 1 236 ? -7.562 -12.953 -23.812 1 95.25 236 ARG B N 1
ATOM 6027 C CA . ARG B 1 236 ? -7.223 -13.328 -25.172 1 95.25 236 ARG B CA 1
ATOM 6028 C C . ARG B 1 236 ? -7.082 -12.086 -26.062 1 95.25 236 ARG B C 1
ATOM 6030 O O . ARG B 1 236 ? -6.246 -12.062 -26.969 1 95.25 236 ARG B O 1
ATOM 6037 N N . PHE B 1 237 ? -7.805 -11.125 -25.766 1 92.12 237 PHE B N 1
ATOM 6038 C CA . PHE B 1 237 ? -7.746 -9.875 -26.516 1 92.12 237 PHE B CA 1
ATOM 6039 C C . PHE B 1 237 ? -6.367 -9.242 -26.391 1 92.12 237 PHE B C 1
ATOM 6041 O O . PHE B 1 237 ? -5.762 -8.867 -27.406 1 92.12 237 PHE B O 1
ATOM 6048 N N . VAL B 1 238 ? -5.898 -9.156 -25.188 1 91.06 238 VAL B N 1
ATOM 6049 C CA . VAL B 1 238 ? -4.594 -8.562 -24.938 1 91.06 238 VAL B CA 1
ATOM 6050 C C . VAL B 1 238 ? -3.502 -9.43 -25.562 1 91.06 238 VAL B C 1
ATOM 6052 O O . VAL B 1 238 ? -2.568 -8.914 -26.188 1 91.06 238 VAL B O 1
ATOM 6055 N N . ALA B 1 239 ? -3.625 -10.742 -25.422 1 90.75 239 ALA B N 1
ATOM 6056 C CA . ALA B 1 239 ? -2.635 -11.68 -25.969 1 90.75 239 ALA B CA 1
ATOM 6057 C C . ALA B 1 239 ? -2.588 -11.617 -27.484 1 90.75 239 ALA B C 1
ATOM 6059 O O . ALA B 1 239 ? -1.571 -11.953 -28.094 1 90.75 239 ALA B O 1
ATOM 6060 N N . ALA B 1 240 ? -3.652 -11.219 -28.094 1 90.81 240 ALA B N 1
ATOM 6061 C CA . ALA B 1 240 ? -3.771 -11.203 -29.562 1 90.81 240 ALA B CA 1
ATOM 6062 C C . ALA B 1 240 ? -3.17 -9.93 -30.141 1 90.81 240 ALA B C 1
ATOM 6064 O O . ALA B 1 240 ? -2.926 -9.844 -31.344 1 90.81 240 ALA B O 1
ATOM 6065 N N . LEU B 1 241 ? -2.889 -8.992 -29.312 1 88.31 241 LEU B N 1
ATOM 6066 C CA . LEU B 1 241 ? -2.309 -7.746 -29.812 1 88.31 241 LEU B CA 1
ATOM 6067 C C . LEU B 1 241 ? -0.887 -7.965 -30.312 1 88.31 241 LEU B C 1
ATOM 6069 O O . LEU B 1 241 ? -0.154 -8.797 -29.766 1 88.31 241 LEU B O 1
ATOM 6073 N N . PRO B 1 242 ? -0.525 -7.16 -31.312 1 88.94 242 PRO B N 1
ATOM 6074 C CA . PRO B 1 242 ? 0.874 -7.246 -31.75 1 88.94 242 PRO B CA 1
ATOM 6075 C C . PRO B 1 242 ? 1.856 -6.984 -30.609 1 88.94 242 PRO B C 1
ATOM 6077 O O . PRO B 1 242 ? 1.639 -6.086 -29.781 1 88.94 242 PRO B O 1
ATOM 6080 N N . LYS B 1 243 ? 2.846 -7.789 -30.562 1 85.62 243 LYS B N 1
ATOM 6081 C CA . LYS B 1 243 ? 3.801 -7.742 -29.453 1 85.62 243 LYS B CA 1
ATOM 6082 C C . LYS B 1 243 ? 4.406 -6.352 -29.312 1 85.62 243 LYS B C 1
ATOM 6084 O O . LYS B 1 243 ? 4.625 -5.879 -28.188 1 85.62 243 LYS B O 1
ATOM 6089 N N . SER B 1 244 ? 4.691 -5.688 -30.391 1 86.25 244 SER B N 1
ATOM 6090 C CA . SER B 1 244 ? 5.277 -4.352 -30.359 1 86.25 244 SER B CA 1
ATOM 6091 C C . SER B 1 244 ? 4.32 -3.346 -29.719 1 86.25 244 SER B C 1
ATOM 6093 O O . SER B 1 244 ? 4.738 -2.482 -28.953 1 86.25 244 SER B O 1
ATOM 6095 N N . TRP B 1 245 ? 3.059 -3.467 -30.062 1 87.56 245 TRP B N 1
ATOM 6096 C CA . TRP B 1 245 ? 2.049 -2.588 -29.484 1 87.56 245 TRP B CA 1
ATOM 6097 C C . TRP B 1 245 ? 1.891 -2.85 -27.984 1 87.56 245 TRP B C 1
ATOM 6099 O O . TRP B 1 245 ? 1.776 -1.91 -27.203 1 87.56 245 TRP B O 1
ATOM 6109 N N . LEU B 1 246 ? 1.86 -4.055 -27.719 1 86.44 246 LEU B N 1
ATOM 6110 C CA . LEU B 1 246 ? 1.703 -4.445 -26.312 1 86.44 246 LEU B CA 1
ATOM 6111 C C . LEU B 1 246 ? 2.877 -3.949 -25.484 1 86.44 246 LEU B C 1
ATOM 6113 O O . LEU B 1 246 ? 2.688 -3.473 -24.359 1 86.44 246 LEU B O 1
ATOM 6117 N N . ALA B 1 247 ? 4.035 -4.121 -26.031 1 86.44 247 ALA B N 1
ATOM 6118 C CA . ALA B 1 247 ? 5.234 -3.648 -25.344 1 86.44 247 ALA B CA 1
ATOM 6119 C C . ALA B 1 247 ? 5.16 -2.146 -25.078 1 86.44 247 ALA B C 1
ATOM 6121 O O . ALA B 1 247 ? 5.449 -1.689 -23.969 1 86.44 247 ALA B O 1
ATOM 6122 N N . PHE B 1 248 ? 4.742 -1.424 -26.047 1 87.5 248 PHE B N 1
ATOM 6123 C CA . PHE B 1 248 ? 4.633 0.026 -25.953 1 87.5 248 PHE B CA 1
ATOM 6124 C C . PHE B 1 248 ? 3.572 0.42 -24.922 1 87.5 248 PHE B C 1
ATOM 6126 O O . PHE B 1 248 ? 3.824 1.255 -24.062 1 87.5 248 PHE B O 1
ATOM 6133 N N . LEU B 1 249 ? 2.455 -0.163 -25.047 1 86 249 LEU B N 1
ATOM 6134 C CA . LEU B 1 249 ? 1.336 0.154 -24.172 1 86 249 LEU B CA 1
ATOM 6135 C C . LEU B 1 249 ? 1.667 -0.198 -22.719 1 86 249 LEU B C 1
ATOM 6137 O O . LEU B 1 249 ? 1.354 0.565 -21.797 1 86 249 LEU B O 1
ATOM 6141 N N . THR B 1 250 ? 2.24 -1.306 -22.547 1 89.06 250 THR B N 1
ATOM 6142 C CA . THR B 1 250 ? 2.596 -1.76 -21.219 1 89.06 250 THR B CA 1
ATOM 6143 C C . THR B 1 250 ? 3.609 -0.815 -20.578 1 89.06 250 THR B C 1
ATOM 6145 O O . THR B 1 250 ? 3.455 -0.427 -19.406 1 89.06 250 THR B O 1
ATOM 6148 N N . ARG B 1 251 ? 4.586 -0.482 -21.344 1 89.56 251 ARG B N 1
ATOM 6149 C CA . ARG B 1 251 ? 5.59 0.451 -20.828 1 89.56 251 ARG B CA 1
ATOM 6150 C C . ARG B 1 251 ? 4.957 1.783 -20.453 1 89.56 251 ARG B C 1
ATOM 6152 O O . ARG B 1 251 ? 5.258 2.338 -19.391 1 89.56 251 ARG B O 1
ATOM 6159 N N . HIS B 1 252 ? 4.094 2.227 -21.266 1 88.31 252 HIS B N 1
ATOM 6160 C CA . HIS B 1 252 ? 3.432 3.504 -21.031 1 88.31 252 HIS B CA 1
ATOM 6161 C C . HIS B 1 252 ? 2.568 3.455 -19.781 1 88.31 252 HIS B C 1
ATOM 6163 O O . HIS B 1 252 ? 2.656 4.34 -18.922 1 88.31 252 HIS B O 1
ATOM 6169 N N . LEU B 1 253 ? 1.819 2.475 -19.688 1 86.44 253 LEU B N 1
ATOM 6170 C CA . LEU B 1 253 ? 0.891 2.35 -18.578 1 86.44 253 LEU B CA 1
ATOM 6171 C C . LEU B 1 253 ? 1.644 2.186 -17.25 1 86.44 253 LEU B C 1
ATOM 6173 O O . LEU B 1 253 ? 1.271 2.785 -16.25 1 86.44 253 LEU B O 1
ATOM 6177 N N . ILE B 1 254 ? 2.721 1.415 -17.297 1 90.62 254 ILE B N 1
ATOM 6178 C CA . ILE B 1 254 ? 3.5 1.179 -16.078 1 90.62 254 ILE B CA 1
ATOM 6179 C C . ILE B 1 254 ? 4.215 2.463 -15.672 1 90.62 254 ILE B C 1
ATOM 6181 O O . ILE B 1 254 ? 4.203 2.836 -14.492 1 90.62 254 ILE B O 1
ATOM 6185 N N . THR B 1 255 ? 4.734 3.176 -16.641 1 89.5 255 THR B N 1
ATOM 6186 C CA . THR B 1 255 ? 5.488 4.391 -16.344 1 89.5 255 THR B CA 1
ATOM 6187 C C . THR B 1 255 ? 4.559 5.5 -15.859 1 89.5 255 THR B C 1
ATOM 6189 O O . THR B 1 255 ? 4.941 6.305 -15.008 1 89.5 255 THR B O 1
ATOM 6192 N N . LYS B 1 256 ? 3.412 5.52 -16.438 1 87 256 LYS B N 1
ATOM 6193 C CA . LYS B 1 256 ? 2.434 6.516 -16.016 1 87 256 LYS B CA 1
ATOM 6194 C C . LYS B 1 256 ? 2.059 6.332 -14.555 1 87 256 LYS B C 1
ATOM 6196 O O . LYS B 1 256 ? 1.829 7.305 -13.836 1 87 256 LYS B O 1
ATOM 6201 N N . LYS B 1 257 ? 2.027 5.207 -14.148 1 89.12 257 LYS B N 1
ATOM 6202 C CA . LYS B 1 257 ? 1.672 4.902 -12.766 1 89.12 257 LYS B CA 1
ATOM 6203 C C . LYS B 1 257 ? 2.873 5.066 -11.836 1 89.12 257 LYS B C 1
ATOM 6205 O O . LYS B 1 257 ? 2.752 5.625 -10.742 1 89.12 257 LYS B O 1
ATOM 6210 N N . LEU B 1 258 ? 4.004 4.582 -12.289 1 92.38 258 LEU B N 1
ATOM 6211 C CA . LEU B 1 258 ? 5.227 4.656 -11.492 1 92.38 258 LEU B CA 1
ATOM 6212 C C . LEU B 1 258 ? 6.449 4.805 -12.398 1 92.38 258 LEU B C 1
ATOM 6214 O O . LEU B 1 258 ? 6.75 3.912 -13.195 1 92.38 258 LEU B O 1
ATOM 6218 N N . ASP B 1 259 ? 7.066 5.871 -12.273 1 91.5 259 ASP B N 1
ATOM 6219 C CA . ASP B 1 259 ? 8.352 6.055 -12.945 1 91.5 259 ASP B CA 1
ATOM 6220 C C . ASP B 1 259 ? 9.484 5.43 -12.141 1 91.5 259 ASP B C 1
ATOM 6222 O O . ASP B 1 259 ? 10.055 6.074 -11.25 1 91.5 259 ASP B O 1
ATOM 6226 N N . VAL B 1 260 ? 9.898 4.27 -12.523 1 91.19 260 VAL B N 1
ATOM 6227 C CA . VAL B 1 260 ? 10.844 3.504 -11.719 1 91.19 260 VAL B CA 1
ATOM 6228 C C . VAL B 1 260 ? 12.211 4.195 -11.727 1 91.19 260 VAL B C 1
ATOM 6230 O O . VAL B 1 260 ? 13.008 4.02 -10.805 1 91.19 260 VAL B O 1
ATOM 6233 N N . ALA B 1 261 ? 12.516 4.988 -12.711 1 89.25 261 ALA B N 1
ATOM 6234 C CA . ALA B 1 261 ? 13.781 5.715 -12.766 1 89.25 261 ALA B CA 1
ATOM 6235 C C . ALA B 1 261 ? 13.898 6.695 -11.602 1 89.25 261 ALA B C 1
ATOM 6237 O O . ALA B 1 261 ? 14.984 6.867 -11.031 1 89.25 261 ALA B O 1
ATOM 6238 N N . SER B 1 262 ? 12.812 7.293 -11.289 1 90.12 262 SER B N 1
ATOM 6239 C CA . SER B 1 262 ? 12.797 8.25 -10.188 1 90.12 262 SER B CA 1
ATOM 6240 C C . SER B 1 262 ? 13.039 7.559 -8.852 1 90.12 262 SER B C 1
ATOM 6242 O O . SER B 1 262 ? 13.438 8.203 -7.875 1 90.12 262 SER B O 1
ATOM 6244 N N . PHE B 1 263 ? 12.883 6.254 -8.781 1 92.62 263 PHE B N 1
ATOM 6245 C CA . PHE B 1 263 ? 12.969 5.516 -7.523 1 92.62 263 PHE B CA 1
ATOM 6246 C C . PHE B 1 263 ? 14.258 4.703 -7.465 1 92.62 263 PHE B C 1
ATOM 6248 O O . PHE B 1 263 ? 14.422 3.857 -6.582 1 92.62 263 PHE B O 1
ATOM 6255 N N . GLY B 1 264 ? 15.094 4.867 -8.43 1 91.19 264 GLY B N 1
ATOM 6256 C CA . GLY B 1 264 ? 16.344 4.125 -8.461 1 91.19 264 GLY B CA 1
ATOM 6257 C C . GLY B 1 264 ? 16.172 2.676 -8.867 1 91.19 264 GLY B C 1
ATOM 6258 O O . GLY B 1 264 ? 17 1.828 -8.547 1 91.19 264 GLY B O 1
ATOM 6259 N N . LEU B 1 265 ? 15.109 2.346 -9.547 1 93.31 265 LEU B N 1
ATOM 6260 C CA . LEU B 1 265 ? 14.797 0.979 -9.953 1 93.31 265 LEU B CA 1
ATOM 6261 C C . LEU B 1 265 ? 14.93 0.817 -11.461 1 93.31 265 LEU B C 1
ATOM 6263 O O . LEU B 1 265 ? 14.453 -0.172 -12.031 1 93.31 265 LEU B O 1
ATOM 6267 N N . ASP B 1 266 ? 15.469 1.762 -12.078 1 88.94 266 ASP B N 1
ATOM 6268 C CA . ASP B 1 266 ? 15.516 1.777 -13.539 1 88.94 266 ASP B CA 1
ATOM 6269 C C . ASP B 1 266 ? 16.25 0.548 -14.07 1 88.94 266 ASP B C 1
ATOM 6271 O O . ASP B 1 266 ? 17.172 0.04 -13.438 1 88.94 266 ASP B O 1
ATOM 6275 N N . VAL B 1 267 ? 15.828 0.145 -15.148 1 88.12 267 VAL B N 1
ATOM 6276 C CA . VAL B 1 267 ? 16.391 -0.999 -15.867 1 88.12 267 VAL B CA 1
ATOM 6277 C C . VAL B 1 267 ? 16.438 -0.692 -17.359 1 88.12 267 VAL B C 1
ATOM 6279 O O . VAL B 1 267 ? 15.648 0.106 -17.859 1 88.12 267 VAL B O 1
ATOM 6282 N N . LYS B 1 268 ? 17.312 -1.336 -18.031 1 84.88 268 LYS B N 1
ATOM 6283 C CA . LYS B 1 268 ? 17.516 -1.065 -19.453 1 84.88 268 LYS B CA 1
ATOM 6284 C C . LYS B 1 268 ? 16.438 -1.755 -20.297 1 84.88 268 LYS B C 1
ATOM 6286 O O . LYS B 1 268 ? 15.984 -1.202 -21.297 1 84.88 268 LYS B O 1
ATOM 6291 N N . GLU B 1 269 ? 16 -2.846 -19.844 1 88.06 269 GLU B N 1
ATOM 6292 C CA . GLU B 1 269 ? 15.086 -3.662 -20.641 1 88.06 269 GLU B CA 1
ATOM 6293 C C . GLU B 1 269 ? 13.641 -3.221 -20.438 1 88.06 269 GLU B C 1
ATOM 6295 O O . GLU B 1 269 ? 13.234 -2.891 -19.328 1 88.06 269 GLU B O 1
ATOM 6300 N N . PRO B 1 270 ? 12.922 -3.209 -21.5 1 87.88 270 PRO B N 1
ATOM 6301 C CA . PRO B 1 270 ? 11.5 -2.885 -21.359 1 87.88 270 PRO B CA 1
ATOM 6302 C C . PRO B 1 270 ? 10.711 -3.963 -20.609 1 87.88 270 PRO B C 1
ATOM 6304 O O . PRO B 1 270 ? 11.203 -5.082 -20.438 1 87.88 270 PRO B O 1
ATOM 6307 N N . PRO B 1 271 ? 9.555 -3.625 -20.188 1 86.88 271 PRO B N 1
ATOM 6308 C CA . PRO B 1 271 ? 8.781 -4.543 -19.344 1 86.88 271 PRO B CA 1
ATOM 6309 C C . PRO B 1 271 ? 8.391 -5.824 -20.078 1 86.88 271 PRO B C 1
ATOM 6311 O O . PRO B 1 271 ? 8.062 -6.828 -19.438 1 86.88 271 PRO B O 1
ATOM 6314 N N . ASP B 1 272 ? 8.359 -5.836 -21.375 1 83.5 272 ASP B N 1
ATOM 6315 C CA . ASP B 1 272 ? 8 -7.043 -22.125 1 83.5 272 ASP B CA 1
ATOM 6316 C C . ASP B 1 272 ? 9.156 -8.039 -22.141 1 83.5 272 ASP B C 1
ATOM 6318 O O . ASP B 1 272 ? 8.945 -9.242 -22.312 1 83.5 272 ASP B O 1
ATOM 6322 N N . LYS B 1 273 ? 10.328 -7.523 -21.953 1 84.06 273 LYS B N 1
ATOM 6323 C CA . LYS B 1 273 ? 11.508 -8.383 -21.938 1 84.06 273 LYS B CA 1
ATOM 6324 C C . LYS B 1 273 ? 11.898 -8.75 -20.5 1 84.06 273 LYS B C 1
ATOM 6326 O O . LYS B 1 273 ? 12.523 -9.789 -20.281 1 84.06 273 LYS B O 1
ATOM 6331 N N . ARG B 1 274 ? 11.562 -7.859 -19.641 1 84.06 274 ARG B N 1
ATOM 6332 C CA . ARG B 1 274 ? 11.766 -8.109 -18.219 1 84.06 274 ARG B CA 1
ATOM 6333 C C . ARG B 1 274 ? 10.453 -8.031 -17.453 1 84.06 274 ARG B C 1
ATOM 6335 O O . ARG B 1 274 ? 9.953 -6.938 -17.172 1 84.06 274 ARG B O 1
ATOM 6342 N N . CYS B 1 275 ? 10.008 -9.125 -17.094 1 83.62 275 CYS B N 1
ATOM 6343 C CA . CYS B 1 275 ? 8.719 -9.195 -16.422 1 83.62 275 CYS B CA 1
ATOM 6344 C C . CYS B 1 275 ? 8.734 -8.383 -15.125 1 83.62 275 CYS B C 1
ATOM 6346 O O . CYS B 1 275 ? 9.648 -8.516 -14.312 1 83.62 275 CYS B O 1
ATOM 6348 N N . PRO B 1 276 ? 7.754 -7.57 -14.945 1 91.62 276 PRO B N 1
ATOM 6349 C CA . PRO B 1 276 ? 7.68 -6.762 -13.727 1 91.62 276 PRO B CA 1
ATOM 6350 C C . PRO B 1 276 ? 7.426 -7.598 -12.477 1 91.62 276 PRO B C 1
ATOM 6352 O O . PRO B 1 276 ? 6.938 -8.727 -12.578 1 91.62 276 PRO B O 1
ATOM 6355 N N . ILE B 1 277 ? 7.773 -7.039 -11.367 1 94.69 277 ILE B N 1
ATOM 6356 C CA . ILE B 1 277 ? 7.324 -7.621 -10.109 1 94.69 277 ILE B CA 1
ATOM 6357 C C . ILE B 1 277 ? 5.992 -7 -9.695 1 94.69 277 ILE B C 1
ATOM 6359 O O . ILE B 1 277 ? 5.641 -5.914 -10.156 1 94.69 277 ILE B O 1
ATOM 6363 N N . ILE B 1 278 ? 5.262 -7.719 -8.938 1 96.38 278 ILE B N 1
ATOM 6364 C CA . ILE B 1 278 ? 3.982 -7.238 -8.43 1 96.38 278 ILE B CA 1
ATOM 6365 C C . ILE B 1 278 ? 4.133 -6.824 -6.969 1 96.38 278 ILE B C 1
ATOM 6367 O O . ILE B 1 278 ? 4.395 -7.664 -6.105 1 96.38 278 ILE B O 1
ATOM 6371 N N . ASN B 1 279 ? 3.996 -5.57 -6.703 1 96.88 279 ASN B N 1
ATOM 6372 C CA . ASN B 1 279 ? 4.098 -5.082 -5.328 1 96.88 279 ASN B CA 1
ATOM 6373 C C . ASN B 1 279 ? 3.354 -3.764 -5.148 1 96.88 279 ASN B C 1
ATOM 6375 O O . ASN B 1 279 ? 3.561 -2.818 -5.91 1 96.88 279 ASN B O 1
ATOM 6379 N N . ASP B 1 280 ? 2.541 -3.68 -4.117 1 95 280 ASP B N 1
ATOM 6380 C CA . ASP B 1 280 ? 1.698 -2.508 -3.896 1 95 280 ASP B CA 1
ATOM 6381 C C . ASP B 1 280 ? 2.344 -1.546 -2.9 1 95 280 ASP B C 1
ATOM 6383 O O . ASP B 1 280 ? 1.93 -0.39 -2.789 1 95 280 ASP B O 1
ATOM 6387 N N . GLU B 1 281 ? 3.389 -1.935 -2.213 1 96.31 281 GLU B N 1
ATOM 6388 C CA . GLU B 1 281 ? 3.859 -1.169 -1.063 1 96.31 281 GLU B CA 1
ATOM 6389 C C . GLU B 1 281 ? 5.238 -0.567 -1.327 1 96.31 281 GLU B C 1
ATOM 6391 O O . GLU B 1 281 ? 5.602 0.446 -0.728 1 96.31 281 GLU B O 1
ATOM 6396 N N . LEU B 1 282 ? 6.004 -1.147 -2.217 1 97.25 282 LEU B N 1
ATOM 6397 C CA . LEU B 1 282 ? 7.418 -0.829 -2.391 1 97.25 282 LEU B CA 1
ATOM 6398 C C . LEU B 1 282 ? 7.609 0.653 -2.697 1 97.25 282 LEU B C 1
ATOM 6400 O O . LEU B 1 282 ? 8.422 1.324 -2.059 1 97.25 282 LEU B O 1
ATOM 6404 N N . PRO B 1 283 ? 6.812 1.246 -3.605 1 95.75 283 PRO B N 1
ATOM 6405 C CA . PRO B 1 283 ? 7.02 2.666 -3.902 1 95.75 283 PRO B CA 1
ATOM 6406 C C . PRO B 1 283 ? 6.832 3.559 -2.678 1 95.75 283 PRO B C 1
ATOM 6408 O O . PRO B 1 283 ? 7.625 4.477 -2.449 1 95.75 283 PRO B O 1
ATOM 6411 N N . ASN B 1 284 ? 5.836 3.248 -1.882 1 95.88 284 ASN B N 1
ATOM 6412 C CA . ASN B 1 284 ? 5.566 4.051 -0.692 1 95.88 284 ASN B CA 1
ATOM 6413 C C . ASN B 1 284 ? 6.668 3.893 0.352 1 95.88 284 ASN B C 1
ATOM 6415 O O . ASN B 1 284 ? 7.012 4.852 1.045 1 95.88 284 ASN B O 1
ATOM 6419 N N . ARG B 1 285 ? 7.168 2.654 0.469 1 97.25 285 ARG B N 1
ATOM 6420 C CA . ARG B 1 285 ? 8.211 2.402 1.455 1 97.25 285 ARG B CA 1
ATOM 6421 C C . ARG B 1 285 ? 9.508 3.121 1.079 1 97.25 285 ARG B C 1
ATOM 6423 O O . ARG B 1 285 ? 10.258 3.551 1.954 1 97.25 285 ARG B O 1
ATOM 6430 N N . ILE B 1 286 ? 9.75 3.264 -0.225 1 96.81 286 ILE B N 1
ATOM 6431 C CA . ILE B 1 286 ? 10.898 4.035 -0.695 1 96.81 286 ILE B CA 1
ATOM 6432 C C . ILE B 1 286 ? 10.648 5.523 -0.461 1 96.81 286 ILE B C 1
ATOM 6434 O O . ILE B 1 286 ? 11.539 6.238 0.004 1 96.81 286 ILE B O 1
ATOM 6438 N N . LEU B 1 287 ? 9.438 5.941 -0.665 1 95.06 287 LEU B N 1
ATOM 6439 C CA . LEU B 1 287 ? 9.039 7.34 -0.543 1 95.06 287 LEU B CA 1
ATOM 6440 C C . LEU B 1 287 ? 9.18 7.82 0.897 1 95.06 287 LEU B C 1
ATOM 6442 O O . LEU B 1 287 ? 9.484 8.992 1.138 1 95.06 287 LEU B O 1
ATOM 6446 N N . THR B 1 288 ? 8.992 6.965 1.83 1 95.31 288 THR B N 1
ATOM 6447 C CA . THR B 1 288 ? 9.055 7.324 3.242 1 95.31 288 THR B CA 1
ATOM 6448 C C . THR B 1 288 ? 10.438 7.051 3.811 1 95.31 288 THR B C 1
ATOM 6450 O O . THR B 1 288 ? 10.695 7.309 4.988 1 95.31 288 THR B O 1
ATOM 6453 N N . GLY B 1 289 ? 11.305 6.441 3.016 1 96 289 GLY B N 1
ATOM 6454 C CA . GLY B 1 289 ? 12.695 6.254 3.393 1 96 289 GLY B CA 1
ATOM 6455 C C . GLY B 1 289 ? 12.938 4.969 4.16 1 96 289 GLY B C 1
ATOM 6456 O O . GLY B 1 289 ? 14.078 4.641 4.492 1 96 289 GLY B O 1
ATOM 6457 N N . SER B 1 290 ? 11.859 4.223 4.457 1 97.25 290 SER B N 1
ATOM 6458 C CA . SER B 1 290 ? 12.039 2.994 5.223 1 97.25 290 SER B CA 1
ATOM 6459 C C . SER B 1 290 ? 12.766 1.933 4.406 1 97.25 290 SER B C 1
ATOM 6461 O O . SER B 1 290 ? 13.398 1.031 4.969 1 97.25 290 SER B O 1
ATOM 6463 N N . ILE B 1 291 ? 12.727 1.998 3.107 1 98.31 291 ILE B N 1
ATOM 6464 C CA . ILE B 1 291 ? 13.539 1.188 2.209 1 98.31 291 ILE B CA 1
ATOM 6465 C C . ILE B 1 291 ? 14.453 2.092 1.387 1 98.31 291 ILE B C 1
ATOM 6467 O O . ILE B 1 291 ? 14.008 3.104 0.84 1 98.31 291 ILE B O 1
ATOM 6471 N N . GLN B 1 292 ? 15.656 1.828 1.376 1 98 292 GLN B N 1
ATOM 6472 C CA . GLN B 1 292 ? 16.625 2.457 0.478 1 98 292 GLN B CA 1
ATOM 6473 C C . GLN B 1 292 ? 17.141 1.462 -0.56 1 98 292 GLN B C 1
ATOM 6475 O O . GLN B 1 292 ? 17.672 0.407 -0.207 1 98 292 GLN B O 1
ATOM 6480 N N . VAL B 1 293 ? 17.016 1.804 -1.807 1 97.69 293 VAL B N 1
ATOM 6481 C CA . VAL B 1 293 ? 17.547 0.967 -2.883 1 97.69 293 VAL B CA 1
ATOM 6482 C C . VAL B 1 293 ? 19.031 1.219 -3.055 1 97.69 293 VAL B C 1
ATOM 6484 O O . VAL B 1 293 ? 19.469 2.369 -3.131 1 97.69 293 VAL B O 1
ATOM 6487 N N . ARG B 1 294 ? 19.797 0.15 -3.082 1 97.31 294 ARG B N 1
ATOM 6488 C CA . ARG B 1 294 ? 21.25 0.28 -3.137 1 97.31 294 ARG B CA 1
ATOM 6489 C C . ARG B 1 294 ? 21.828 -0.638 -4.203 1 97.31 294 ARG B C 1
ATOM 6491 O O . ARG B 1 294 ? 21.172 -1.578 -4.652 1 97.31 294 ARG B O 1
ATOM 6498 N N . ALA B 1 295 ? 23.078 -0.347 -4.523 1 96.12 295 ALA B N 1
ATOM 6499 C CA . ALA B 1 295 ? 23.797 -1.166 -5.496 1 96.12 295 ALA B CA 1
ATOM 6500 C C . ALA B 1 295 ? 24.078 -2.562 -4.941 1 96.12 295 ALA B C 1
ATOM 6502 O O . ALA B 1 295 ? 23.875 -2.814 -3.752 1 96.12 295 ALA B O 1
ATOM 6503 N N . ASP B 1 296 ? 24.5 -3.416 -5.812 1 96.19 296 ASP B N 1
ATOM 6504 C CA . ASP B 1 296 ? 24.797 -4.805 -5.484 1 96.19 296 ASP B CA 1
ATOM 6505 C C . ASP B 1 296 ? 25.938 -4.887 -4.473 1 96.19 296 ASP B C 1
ATOM 6507 O O . ASP B 1 296 ? 26.766 -3.977 -4.383 1 96.19 296 ASP B O 1
ATOM 6511 N N . ILE B 1 297 ? 25.969 -5.969 -3.703 1 97.69 297 ILE B N 1
ATOM 6512 C CA . ILE B 1 297 ? 27 -6.156 -2.688 1 97.69 297 ILE B CA 1
ATOM 6513 C C . ILE B 1 297 ? 28.328 -6.52 -3.355 1 97.69 297 ILE B C 1
ATOM 6515 O O . ILE B 1 297 ? 28.375 -7.426 -4.191 1 97.69 297 ILE B O 1
ATOM 6519 N N . ALA B 1 298 ? 29.375 -5.812 -3.006 1 97.44 298 ALA B N 1
ATOM 6520 C CA . ALA B 1 298 ? 30.719 -6.113 -3.494 1 97.44 298 ALA B CA 1
ATOM 6521 C C . ALA B 1 298 ? 31.453 -7.027 -2.525 1 97.44 298 ALA B C 1
ATOM 6523 O O . ALA B 1 298 ? 32.031 -8.039 -2.934 1 97.44 298 ALA B O 1
ATOM 6524 N N . GLU B 1 299 ? 31.453 -6.66 -1.309 1 98 299 GLU B N 1
ATOM 6525 C CA . GLU B 1 299 ? 32.125 -7.438 -0.277 1 98 299 GLU B CA 1
ATOM 6526 C C . GLU B 1 299 ? 31.625 -7.07 1.114 1 98 299 GLU B C 1
ATOM 6528 O O . GLU B 1 299 ? 30.922 -6.07 1.281 1 98 299 GLU B O 1
ATOM 6533 N N . VAL B 1 300 ? 31.938 -7.945 2.064 1 98.06 300 VAL B N 1
ATOM 6534 C CA . VAL B 1 300 ? 31.547 -7.719 3.451 1 98.06 300 VAL B CA 1
ATOM 6535 C C . VAL B 1 300 ? 32.781 -7.758 4.348 1 98.06 300 VAL B C 1
ATOM 6537 O O . VAL B 1 300 ? 33.688 -8.594 4.156 1 98.06 300 VAL B O 1
ATOM 6540 N N . GLN B 1 301 ? 32.906 -6.773 5.23 1 97.19 301 GLN B N 1
ATOM 6541 C CA . GLN B 1 301 ? 33.938 -6.73 6.258 1 97.19 301 GLN B CA 1
ATOM 6542 C C . GLN B 1 301 ? 33.344 -6.473 7.637 1 97.19 301 GLN B C 1
ATOM 6544 O O . GLN B 1 301 ? 32.969 -5.344 7.949 1 97.19 301 GLN B O 1
ATOM 6549 N N . GLY B 1 302 ? 33.375 -7.574 8.445 1 96.44 302 GLY B N 1
ATOM 6550 C CA . GLY B 1 302 ? 32.688 -7.418 9.703 1 96.44 302 GLY B CA 1
ATOM 6551 C C . GLY B 1 302 ? 31.188 -7.188 9.516 1 96.44 302 GLY B C 1
ATOM 6552 O O . GLY B 1 302 ? 30.5 -7.977 8.859 1 96.44 302 GLY B O 1
ATOM 6553 N N . ASN B 1 303 ? 30.719 -6.027 10.055 1 97.56 303 ASN B N 1
ATOM 6554 C CA . ASN B 1 303 ? 29.297 -5.699 9.883 1 97.56 303 ASN B CA 1
ATOM 6555 C C . ASN B 1 303 ? 29.109 -4.559 8.891 1 97.56 303 ASN B C 1
ATOM 6557 O O . ASN B 1 303 ? 28.062 -3.898 8.898 1 97.56 303 ASN B O 1
ATOM 6561 N N . THR B 1 304 ? 30.141 -4.375 8.133 1 98.31 304 THR B N 1
ATOM 6562 C CA . THR B 1 304 ? 30.078 -3.369 7.078 1 98.31 304 THR B CA 1
ATOM 6563 C C . THR B 1 304 ? 29.922 -4.031 5.711 1 98.31 304 THR B C 1
ATOM 6565 O O . THR B 1 304 ? 30.672 -4.957 5.379 1 98.31 304 THR B O 1
ATOM 6568 N N . VAL B 1 305 ? 28.969 -3.594 4.945 1 98.5 305 VAL B N 1
ATOM 6569 C CA . VAL B 1 305 ? 28.734 -4.098 3.598 1 98.5 305 VAL B CA 1
ATOM 6570 C C . VAL B 1 305 ? 29.172 -3.062 2.568 1 98.5 305 VAL B C 1
ATOM 6572 O O . VAL B 1 305 ? 28.672 -1.937 2.553 1 98.5 305 VAL B O 1
ATOM 6575 N N . TYR B 1 306 ? 30.094 -3.451 1.778 1 98.19 306 TYR B N 1
ATOM 6576 C CA . TYR B 1 306 ? 30.562 -2.598 0.689 1 98.19 306 TYR B CA 1
ATOM 6577 C C . TYR B 1 306 ? 29.797 -2.9 -0.599 1 98.19 306 TYR B C 1
ATOM 6579 O O . TYR B 1 306 ? 29.562 -4.062 -0.931 1 98.19 306 TYR B O 1
ATOM 6587 N N . LEU B 1 307 ? 29.422 -1.861 -1.27 1 97.25 307 LEU B N 1
ATOM 6588 C CA . LEU B 1 307 ? 28.594 -2.018 -2.469 1 97.25 307 LEU B CA 1
ATOM 6589 C C . LEU B 1 307 ? 29.422 -1.735 -3.725 1 97.25 307 LEU B C 1
ATOM 6591 O O . LEU B 1 307 ? 30.5 -1.145 -3.646 1 97.25 307 LEU B O 1
ATOM 6595 N N . ASN B 1 308 ? 28.906 -2.098 -4.836 1 95.12 308 ASN B N 1
ATOM 6596 C CA . ASN B 1 308 ? 29.609 -2.002 -6.109 1 95.12 308 ASN B CA 1
ATOM 6597 C C . ASN B 1 308 ? 29.781 -0.551 -6.547 1 95.12 308 ASN B C 1
ATOM 6599 O O . ASN B 1 308 ? 30.641 -0.246 -7.371 1 95.12 308 ASN B O 1
ATOM 6603 N N . ASP B 1 309 ? 29 0.357 -6.062 1 92.25 309 ASP B N 1
ATOM 6604 C CA . ASP B 1 309 ? 29.141 1.764 -6.422 1 92.25 309 ASP B CA 1
ATOM 6605 C C . ASP B 1 309 ? 30.094 2.48 -5.469 1 92.25 309 ASP B C 1
ATOM 6607 O O . ASP B 1 309 ? 30.078 3.711 -5.383 1 92.25 309 ASP B O 1
ATOM 6611 N N . GLU B 1 310 ? 30.75 1.822 -4.609 1 93.25 310 GLU B N 1
ATOM 6612 C CA . GLU B 1 310 ? 31.812 2.275 -3.719 1 93.25 310 GLU B CA 1
ATOM 6613 C C . GLU B 1 310 ? 31.234 2.887 -2.443 1 93.25 310 GLU B C 1
ATOM 6615 O O . GLU B 1 310 ? 31.984 3.416 -1.615 1 93.25 310 GLU B O 1
ATOM 6620 N N . SER B 1 311 ? 29.984 2.787 -2.338 1 94.88 311 SER B N 1
ATOM 6621 C CA . SER B 1 311 ? 29.406 3.178 -1.061 1 94.88 311 SER B CA 1
ATOM 6622 C C . SER B 1 311 ? 29.422 2.023 -0.066 1 94.88 311 SER B C 1
ATOM 6624 O O . SER B 1 311 ? 29.797 0.901 -0.417 1 94.88 311 SER B O 1
ATOM 6626 N N . LYS B 1 312 ? 29.141 2.361 1.159 1 97.25 312 LYS B N 1
ATOM 6627 C CA . LYS B 1 312 ? 29.141 1.31 2.17 1 97.25 312 LYS B CA 1
ATOM 6628 C C . LYS B 1 312 ? 27.953 1.458 3.127 1 97.25 312 LYS B C 1
ATOM 6630 O O . LYS B 1 312 ? 27.422 2.557 3.299 1 97.25 312 LYS B O 1
ATOM 6635 N N . LEU B 1 313 ? 27.469 0.47 3.676 1 98 313 LEU B N 1
ATOM 6636 C CA . LEU B 1 313 ? 26.453 0.377 4.723 1 98 313 LEU B CA 1
ATOM 6637 C C . LEU B 1 313 ? 27.078 -0.128 6.023 1 98 313 LEU B C 1
ATOM 6639 O O . LEU B 1 313 ? 27.656 -1.211 6.062 1 98 313 LEU B O 1
ATOM 6643 N N . GLU B 1 314 ? 26.906 0.646 7.074 1 98.06 314 GLU B N 1
ATOM 6644 C CA . GLU B 1 314 ? 27.562 0.313 8.336 1 98.06 314 GLU B CA 1
ATOM 6645 C C . GLU B 1 314 ? 26.562 -0.242 9.344 1 98.06 314 GLU B C 1
ATOM 6647 O O . GLU B 1 314 ? 25.375 0.032 9.258 1 98.06 314 GLU B O 1
ATOM 6652 N N . GLU B 1 315 ? 27.047 -1.075 10.281 1 98.25 315 GLU B N 1
ATOM 6653 C CA . GLU B 1 315 ? 26.281 -1.626 11.398 1 98.25 315 GLU B CA 1
ATOM 6654 C C . GLU B 1 315 ? 25.109 -2.465 10.914 1 98.25 315 GLU B C 1
ATOM 6656 O O . GLU B 1 315 ? 23.984 -2.297 11.383 1 98.25 315 GLU B O 1
ATOM 6661 N N . ILE B 1 316 ? 25.422 -3.242 9.906 1 98.69 316 ILE B N 1
ATOM 6662 C CA . ILE B 1 316 ? 24.391 -4.121 9.367 1 98.69 316 ILE B CA 1
ATOM 6663 C C . ILE B 1 316 ? 24.203 -5.328 10.281 1 98.69 316 ILE B C 1
ATOM 6665 O O . ILE B 1 316 ? 25.172 -5.969 10.68 1 98.69 316 ILE B O 1
ATOM 6669 N N . ASP B 1 317 ? 22.922 -5.637 10.578 1 98.69 317 ASP B N 1
ATOM 6670 C CA . ASP B 1 317 ? 22.625 -6.703 11.523 1 98.69 317 ASP B CA 1
ATOM 6671 C C . ASP B 1 317 ? 22.297 -8.008 10.797 1 98.69 317 ASP B C 1
ATOM 6673 O O . ASP B 1 317 ? 22.453 -9.094 11.367 1 98.69 317 ASP B O 1
ATOM 6677 N N . ALA B 1 318 ? 21.828 -7.914 9.602 1 98.62 318 ALA B N 1
ATOM 6678 C CA . ALA B 1 318 ? 21.406 -9.125 8.891 1 98.62 318 ALA B CA 1
ATOM 6679 C C . ALA B 1 318 ? 21.469 -8.922 7.379 1 98.62 318 ALA B C 1
ATOM 6681 O O . ALA B 1 318 ? 21.266 -7.809 6.887 1 98.62 318 ALA B O 1
ATOM 6682 N N . ILE B 1 319 ? 21.781 -9.961 6.684 1 98.56 319 ILE B N 1
ATOM 6683 C CA . ILE B 1 319 ? 21.719 -10.031 5.227 1 98.56 319 ILE B CA 1
ATOM 6684 C C . ILE B 1 319 ? 20.797 -11.164 4.801 1 98.56 319 ILE B C 1
ATOM 6686 O O . ILE B 1 319 ? 20.969 -12.312 5.223 1 98.56 319 ILE B O 1
ATOM 6690 N N . ILE B 1 320 ? 19.781 -10.883 4.043 1 98.31 320 ILE B N 1
ATOM 6691 C CA . ILE B 1 320 ? 18.859 -11.875 3.512 1 98.31 320 ILE B CA 1
ATOM 6692 C C . ILE B 1 320 ? 19.062 -12.023 2.006 1 98.31 320 ILE B C 1
ATOM 6694 O O . ILE B 1 320 ? 18.922 -11.055 1.256 1 98.31 320 ILE B O 1
ATOM 6698 N N . PHE B 1 321 ? 19.375 -13.242 1.584 1 97.75 321 PHE B N 1
ATOM 6699 C CA . PHE B 1 321 ? 19.531 -13.539 0.165 1 97.75 321 PHE B CA 1
ATOM 6700 C C . PHE B 1 321 ? 18.188 -13.891 -0.47 1 97.75 321 PHE B C 1
ATOM 6702 O O . PHE B 1 321 ? 17.578 -14.891 -0.107 1 97.75 321 PHE B O 1
ATOM 6709 N N . ALA B 1 322 ? 17.719 -13.07 -1.27 1 96.56 322 ALA B N 1
ATOM 6710 C CA . ALA B 1 322 ? 16.594 -13.375 -2.15 1 96.56 322 ALA B CA 1
ATOM 6711 C C . ALA B 1 322 ? 17.047 -13.516 -3.6 1 96.56 322 ALA B C 1
ATOM 6713 O O . ALA B 1 322 ? 16.578 -12.789 -4.48 1 96.56 322 ALA B O 1
ATOM 6714 N N . THR B 1 323 ? 17.859 -14.516 -3.82 1 94.5 323 THR B N 1
ATOM 6715 C CA . THR B 1 323 ? 18.625 -14.633 -5.051 1 94.5 323 THR B CA 1
ATOM 6716 C C . THR B 1 323 ? 18.141 -15.812 -5.887 1 94.5 323 THR B C 1
ATOM 6718 O O . THR B 1 323 ? 18.828 -16.266 -6.801 1 94.5 323 THR B O 1
ATOM 6721 N N . GLY B 1 324 ? 17.031 -16.344 -5.539 1 91.44 324 GLY B N 1
ATOM 6722 C CA . GLY B 1 324 ? 16.406 -17.375 -6.367 1 91.44 324 GLY B CA 1
ATOM 6723 C C . GLY B 1 324 ? 16.844 -18.781 -6 1 91.44 324 GLY B C 1
ATOM 6724 O O . GLY B 1 324 ? 17.312 -19.016 -4.887 1 91.44 324 GLY B O 1
ATOM 6725 N N . TYR B 1 325 ? 16.547 -19.734 -6.859 1 89.94 325 TYR B N 1
ATOM 6726 C CA . TYR B 1 325 ? 16.75 -21.156 -6.621 1 89.94 325 TYR B CA 1
ATOM 6727 C C . TYR B 1 325 ? 17.453 -21.812 -7.809 1 89.94 325 TYR B C 1
ATOM 6729 O O . TYR B 1 325 ? 17.391 -21.312 -8.93 1 89.94 325 TYR B O 1
ATOM 6737 N N . ASN B 1 326 ? 18.094 -22.859 -7.465 1 86.69 326 ASN B N 1
ATOM 6738 C CA . ASN B 1 326 ? 18.578 -23.766 -8.508 1 86.69 326 ASN B CA 1
ATOM 6739 C C . ASN B 1 326 ? 17.484 -24.75 -8.938 1 86.69 326 ASN B C 1
ATOM 6741 O O . ASN B 1 326 ? 16.734 -25.25 -8.102 1 86.69 326 ASN B O 1
ATOM 6745 N N . PHE B 1 327 ? 17.422 -24.969 -10.258 1 84 327 PHE B N 1
ATOM 6746 C CA . PHE B 1 327 ? 16.422 -25.891 -10.766 1 84 327 PHE B CA 1
ATOM 6747 C C . PHE B 1 327 ? 16.969 -27.312 -10.828 1 84 327 PHE B C 1
ATOM 6749 O O . PHE B 1 327 ? 17.828 -27.609 -11.656 1 84 327 PHE B O 1
ATOM 6756 N N . SER B 1 328 ? 16.516 -28.094 -9.898 1 82.31 328 SER B N 1
ATOM 6757 C CA . SER B 1 328 ? 17.016 -29.469 -9.867 1 82.31 328 SER B CA 1
ATOM 6758 C C . SER B 1 328 ? 15.969 -30.422 -9.305 1 82.31 328 SER B C 1
ATOM 6760 O O . SER B 1 328 ? 15.078 -30 -8.562 1 82.31 328 SER B O 1
ATOM 6762 N N . PHE B 1 329 ? 16.078 -31.625 -9.773 1 90 329 PHE B N 1
ATOM 6763 C CA . PHE B 1 329 ? 15.328 -32.75 -9.242 1 90 329 PHE B CA 1
ATOM 6764 C C . PHE B 1 329 ? 16.281 -33.812 -8.695 1 90 329 PHE B C 1
ATOM 6766 O O . PHE B 1 329 ? 16.594 -34.781 -9.398 1 90 329 PHE B O 1
ATOM 6773 N N . PRO B 1 330 ? 16.594 -33.688 -7.484 1 88.38 330 PRO B N 1
ATOM 6774 C CA . PRO B 1 330 ? 17.688 -34.5 -6.941 1 88.38 330 PRO B CA 1
ATOM 6775 C C . PRO B 1 330 ? 17.422 -36 -7.039 1 88.38 330 PRO B C 1
ATOM 6777 O O . PRO B 1 330 ? 18.359 -36.812 -7.031 1 88.38 330 PRO B O 1
ATOM 6780 N N . PHE B 1 331 ? 16.25 -36.438 -7.148 1 94.31 331 PHE B N 1
ATOM 6781 C CA . PHE B 1 331 ? 15.906 -37.875 -7.18 1 94.31 331 PHE B CA 1
ATOM 6782 C C . PHE B 1 331 ? 15.977 -38.406 -8.602 1 94.31 331 PHE B C 1
ATOM 6784 O O . PHE B 1 331 ? 15.812 -39.625 -8.828 1 94.31 331 PHE B O 1
ATOM 6791 N N . LEU B 1 332 ? 16.156 -37.562 -9.555 1 92.81 332 LEU B N 1
ATOM 6792 C CA . LEU B 1 332 ? 16.328 -37.969 -10.953 1 92.81 332 LEU B CA 1
ATOM 6793 C C . LEU B 1 332 ? 17.781 -37.906 -11.367 1 92.81 332 LEU B C 1
ATOM 6795 O O . LEU B 1 332 ? 18.484 -36.938 -11.078 1 92.81 332 LEU B O 1
ATOM 6799 N N . SER B 1 333 ? 18.25 -38.906 -12.039 1 88.44 333 SER B N 1
ATOM 6800 C CA . SER B 1 333 ? 19.641 -38.938 -12.508 1 88.44 333 SER B CA 1
ATOM 6801 C C . SER B 1 333 ? 19.812 -38 -13.719 1 88.44 333 SER B C 1
ATOM 6803 O O . SER B 1 333 ? 18.859 -37.75 -14.453 1 88.44 333 SER B O 1
ATOM 6805 N N . ASP B 1 334 ? 21.016 -37.594 -13.961 1 84.5 334 ASP B N 1
ATOM 6806 C CA . ASP B 1 334 ? 21.359 -36.75 -15.094 1 84.5 334 ASP B CA 1
ATOM 6807 C C . ASP B 1 334 ? 21.156 -37.469 -16.422 1 84.5 334 ASP B C 1
ATOM 6809 O O . ASP B 1 334 ? 21 -36.844 -17.469 1 84.5 334 ASP B O 1
ATOM 6813 N N . LYS B 1 335 ? 21.109 -38.75 -16.344 1 82.25 335 LYS B N 1
ATOM 6814 C CA . LYS B 1 335 ? 20.891 -39.531 -17.547 1 82.25 335 LYS B CA 1
ATOM 6815 C C . LYS B 1 335 ? 19.453 -39.406 -18.047 1 82.25 335 LYS B C 1
ATOM 6817 O O . LYS B 1 335 ? 19.203 -39.469 -19.25 1 82.25 335 LYS B O 1
ATOM 6822 N N . ILE B 1 336 ? 18.641 -39.188 -17.125 1 83.81 336 ILE B N 1
ATOM 6823 C CA . ILE B 1 336 ? 17.219 -39.062 -17.453 1 83.81 336 ILE B CA 1
ATOM 6824 C C . ILE B 1 336 ? 16.891 -37.625 -17.859 1 83.81 336 ILE B C 1
ATOM 6826 O O . ILE B 1 336 ? 16.25 -37.406 -18.875 1 83.81 336 ILE B O 1
ATOM 6830 N N . LEU B 1 337 ? 17.344 -36.719 -17.031 1 83.94 337 LEU B N 1
ATOM 6831 C CA . LEU B 1 337 ? 17.094 -35.281 -17.219 1 83.94 337 LEU B CA 1
ATOM 6832 C C . LEU B 1 337 ? 18.344 -34.469 -16.922 1 83.94 337 LEU B C 1
ATOM 6834 O O . LEU B 1 337 ? 18.75 -34.344 -15.766 1 83.94 337 LEU B O 1
ATOM 6838 N N . CYS B 1 338 ? 18.922 -34.031 -17.969 1 73.44 338 CYS B N 1
ATOM 6839 C CA . CYS B 1 338 ? 20.125 -33.219 -17.797 1 73.44 338 CYS B CA 1
ATOM 6840 C C . CYS B 1 338 ? 19.781 -31.719 -17.812 1 73.44 338 CYS B C 1
ATOM 6842 O O . CYS B 1 338 ? 19.531 -31.141 -18.875 1 73.44 338 CYS B O 1
ATOM 6844 N N . SER B 1 339 ? 19.766 -31.219 -16.625 1 70.44 339 SER B N 1
ATOM 6845 C CA . SER B 1 339 ? 19.5 -29.781 -16.531 1 70.44 339 SER B CA 1
ATOM 6846 C C . SER B 1 339 ? 20.672 -28.969 -17.062 1 70.44 339 SER B C 1
ATOM 6848 O O . SER B 1 339 ? 21.828 -29.312 -16.844 1 70.44 339 SER B O 1
ATOM 6850 N N . LYS B 1 340 ? 20.266 -28.109 -17.828 1 70 340 LYS B N 1
ATOM 6851 C CA . LYS B 1 340 ? 21.25 -27.141 -18.281 1 70 340 LYS B CA 1
ATOM 6852 C C . LYS B 1 340 ? 21.25 -25.891 -17.391 1 70 340 LYS B C 1
ATOM 6854 O O . LYS B 1 340 ? 20.438 -25.797 -16.469 1 70 340 LYS B O 1
ATOM 6859 N N . GLU B 1 341 ? 22.188 -25.109 -17.609 1 66.88 341 GLU B N 1
ATOM 6860 C CA . GLU B 1 341 ? 22.344 -23.922 -16.766 1 66.88 341 GLU B CA 1
ATOM 6861 C C . GLU B 1 341 ? 21.109 -23.031 -16.828 1 66.88 341 GLU B C 1
ATOM 6863 O O . GLU B 1 341 ? 20.672 -22.484 -15.82 1 66.88 341 GLU B O 1
ATOM 6868 N N . LYS B 1 342 ? 20.516 -23.094 -18.031 1 74.06 342 LYS B N 1
ATOM 6869 C CA . LYS B 1 342 ? 19.5 -22.062 -18.219 1 74.06 342 LYS B CA 1
ATOM 6870 C C . LYS B 1 342 ? 18.109 -22.703 -18.375 1 74.06 342 LYS B C 1
ATOM 6872 O O . LYS B 1 342 ? 17.094 -22 -18.328 1 74.06 342 LYS B O 1
ATOM 6877 N N . TYR B 1 343 ? 18.172 -24.016 -18.656 1 82 343 TYR B N 1
ATOM 6878 C CA . TYR B 1 343 ? 16.859 -24.641 -18.875 1 82 343 TYR B CA 1
ATOM 6879 C C . TYR B 1 343 ? 16.953 -26.156 -18.766 1 82 343 TYR B C 1
ATOM 6881 O O . TYR B 1 343 ? 18.062 -26.719 -18.719 1 82 343 TYR B O 1
ATOM 6889 N N . ILE B 1 344 ? 15.828 -26.766 -18.656 1 86.38 344 ILE B N 1
ATOM 6890 C CA . ILE B 1 344 ? 15.664 -28.203 -18.766 1 86.38 344 ILE B CA 1
ATOM 6891 C C . ILE B 1 344 ? 14.992 -28.547 -20.094 1 86.38 344 ILE B C 1
ATOM 6893 O O . ILE B 1 344 ? 13.945 -27.984 -20.438 1 86.38 344 ILE B O 1
ATOM 6897 N N . PRO B 1 345 ? 15.68 -29.406 -20.828 1 90.38 345 PRO B N 1
ATOM 6898 C CA . PRO B 1 345 ? 15.102 -29.734 -22.125 1 90.38 345 PRO B CA 1
ATOM 6899 C C . PRO B 1 345 ? 13.82 -30.562 -22.016 1 90.38 345 PRO B C 1
ATOM 6901 O O . PRO B 1 345 ? 13.883 -31.781 -21.859 1 90.38 345 PRO B O 1
ATOM 6904 N N . LEU B 1 346 ? 12.727 -29.938 -22.172 1 95.19 346 LEU B N 1
ATOM 6905 C CA . LEU B 1 346 ? 11.414 -30.562 -22.078 1 95.19 346 LEU B CA 1
ATOM 6906 C C . LEU B 1 346 ? 10.516 -30.125 -23.234 1 95.19 346 LEU B C 1
ATOM 6908 O O . LEU B 1 346 ? 10.398 -28.938 -23.516 1 95.19 346 LEU B O 1
ATOM 6912 N N . TYR B 1 347 ? 9.984 -31.141 -23.922 1 96.81 347 TYR B N 1
ATOM 6913 C CA . TYR B 1 347 ? 8.969 -30.828 -24.922 1 96.81 347 TYR B CA 1
ATOM 6914 C C . TYR B 1 347 ? 7.754 -30.172 -24.281 1 96.81 347 TYR B C 1
ATOM 6916 O O . TYR B 1 347 ? 7.129 -30.75 -23.391 1 96.81 347 TYR B O 1
ATOM 6924 N N . LYS B 1 348 ? 7.387 -28.938 -24.688 1 97.75 348 LYS B N 1
ATOM 6925 C CA . LYS B 1 348 ? 6.297 -28.109 -24.172 1 97.75 348 LYS B CA 1
ATOM 6926 C C . LYS B 1 348 ? 6.414 -27.938 -22.656 1 97.75 348 LYS B C 1
ATOM 6928 O O . LYS B 1 348 ? 5.406 -27.766 -21.969 1 97.75 348 LYS B O 1
ATOM 6933 N N . TYR B 1 349 ? 7.617 -28.156 -22.109 1 96.19 349 TYR B N 1
ATOM 6934 C CA . TYR B 1 349 ? 7.949 -27.984 -20.703 1 96.19 349 TYR B CA 1
ATOM 6935 C C . TYR B 1 349 ? 7.266 -29.047 -19.844 1 96.19 349 TYR B C 1
ATOM 6937 O O . TYR B 1 349 ? 6.891 -28.797 -18.703 1 96.19 349 TYR B O 1
ATOM 6945 N N . VAL B 1 350 ? 7.113 -30.281 -20.453 1 97.81 350 VAL B N 1
ATOM 6946 C CA . VAL B 1 350 ? 6.48 -31.359 -19.703 1 97.81 350 VAL B CA 1
ATOM 6947 C C . VAL B 1 350 ? 7.254 -32.656 -19.906 1 97.81 350 VAL B C 1
ATOM 6949 O O . VAL B 1 350 ? 7.668 -33.312 -18.938 1 97.81 350 VAL B O 1
ATOM 6952 N N . PHE B 1 351 ? 7.559 -33 -21.188 1 97.31 351 PHE B N 1
ATOM 6953 C CA . PHE B 1 351 ? 8.062 -34.344 -21.469 1 97.31 351 PHE B CA 1
ATOM 6954 C C . PHE B 1 351 ? 9.523 -34.281 -21.891 1 97.31 351 PHE B C 1
ATOM 6956 O O . PHE B 1 351 ? 9.898 -33.5 -22.766 1 97.31 351 PHE B O 1
ATOM 6963 N N . PRO B 1 352 ? 10.367 -35.125 -21.297 1 94.75 352 PRO B N 1
ATOM 6964 C CA . PRO B 1 352 ? 11.719 -35.281 -21.844 1 94.75 352 PRO B CA 1
ATOM 6965 C C . PRO B 1 352 ? 11.719 -35.969 -23.219 1 94.75 352 PRO B C 1
ATOM 6967 O O . PRO B 1 352 ? 11.195 -37.062 -23.375 1 94.75 352 PRO B O 1
ATOM 6970 N N . PRO B 1 353 ? 12.375 -35.375 -24.188 1 93.31 353 PRO B N 1
ATOM 6971 C CA . PRO B 1 353 ? 12.305 -35.906 -25.547 1 93.31 353 PRO B CA 1
ATOM 6972 C C . PRO B 1 353 ? 13.039 -37.25 -25.688 1 93.31 353 PRO B C 1
ATOM 6974 O O . PRO B 1 353 ? 12.664 -38.062 -26.516 1 93.31 353 PRO B O 1
ATOM 6977 N N . ASN B 1 354 ? 14.031 -37.5 -24.906 1 88 354 ASN B N 1
ATOM 6978 C CA . ASN B 1 354 ? 14.922 -38.656 -25.109 1 88 354 ASN B CA 1
ATOM 6979 C C . ASN B 1 354 ? 14.414 -39.875 -24.359 1 88 354 ASN B C 1
ATOM 6981 O O . ASN B 1 354 ? 15.078 -40.938 -24.359 1 88 354 ASN B O 1
ATOM 6985 N N . LEU B 1 355 ? 13.32 -39.781 -23.828 1 88.44 355 LEU B N 1
ATOM 6986 C CA . LEU B 1 355 ? 12.773 -40.906 -23.094 1 88.44 355 LEU B CA 1
ATOM 6987 C C . LEU B 1 355 ? 11.75 -41.688 -23.938 1 88.44 355 LEU B C 1
ATOM 6989 O O . LEU B 1 355 ? 10.742 -41.094 -24.344 1 88.44 355 LEU B O 1
ATOM 6993 N N . LYS B 1 356 ? 12.102 -42.938 -24.25 1 83.81 356 LYS B N 1
ATOM 6994 C CA . LYS B 1 356 ? 11.188 -43.812 -24.969 1 83.81 356 LYS B CA 1
ATOM 6995 C C . LYS B 1 356 ? 10.969 -45.125 -24.188 1 83.81 356 LYS B C 1
ATOM 6997 O O . LYS B 1 356 ? 11.922 -45.844 -23.906 1 83.81 356 LYS B O 1
ATOM 7002 N N . PRO B 1 357 ? 9.742 -45.406 -23.891 1 88.81 357 PRO B N 1
ATOM 7003 C CA . PRO B 1 357 ? 8.5 -44.656 -24.078 1 88.81 357 PRO B CA 1
ATOM 7004 C C . PRO B 1 357 ? 8.414 -43.406 -23.188 1 88.81 357 PRO B C 1
ATOM 7006 O O . PRO B 1 357 ? 9.156 -43.281 -22.219 1 88.81 357 PRO B O 1
ATOM 7009 N N . SER B 1 358 ? 7.539 -42.531 -23.531 1 91.75 358 SER B N 1
ATOM 7010 C CA . SER B 1 358 ? 7.332 -41.312 -22.766 1 91.75 358 SER B CA 1
ATOM 7011 C C . SER B 1 358 ? 6.492 -41.562 -21.516 1 91.75 358 SER B C 1
ATOM 7013 O O . SER B 1 358 ? 5.32 -41.188 -21.469 1 91.75 358 SER B O 1
ATOM 7015 N N . SER B 1 359 ? 7.168 -42.094 -20.562 1 97.06 359 SER B N 1
ATOM 7016 C CA . SER B 1 359 ? 6.449 -42.531 -19.375 1 97.06 359 SER B CA 1
ATOM 7017 C C . SER B 1 359 ? 6.805 -41.688 -18.156 1 97.06 359 SER B C 1
ATOM 7019 O O . SER B 1 359 ? 6.508 -42.062 -17.031 1 97.06 359 SER B O 1
ATOM 7021 N N . LEU B 1 360 ? 7.488 -40.531 -18.406 1 97.56 360 LEU B N 1
ATOM 7022 C CA . LEU B 1 360 ? 7.832 -39.562 -17.375 1 97.56 360 LEU B CA 1
ATOM 7023 C C . LEU B 1 360 ? 7.418 -38.156 -17.781 1 97.56 360 LEU B C 1
ATOM 7025 O O . LEU B 1 360 ? 7.668 -37.719 -18.906 1 97.56 360 LEU B O 1
ATOM 7029 N N . ALA B 1 361 ? 6.727 -37.469 -16.875 1 98.25 361 ALA B N 1
ATOM 7030 C CA . ALA B 1 361 ? 6.32 -36.062 -17.125 1 98.25 361 ALA B CA 1
ATOM 7031 C C . ALA B 1 361 ? 6.785 -35.156 -15.984 1 98.25 361 ALA B C 1
ATOM 7033 O O . ALA B 1 361 ? 6.742 -35.562 -14.812 1 98.25 361 ALA B O 1
ATOM 7034 N N . ILE B 1 362 ? 7.289 -34 -16.328 1 96.94 362 ILE B N 1
ATOM 7035 C CA . ILE B 1 362 ? 7.605 -32.938 -15.375 1 96.94 362 ILE B CA 1
ATOM 7036 C C . ILE B 1 362 ? 6.488 -31.891 -15.375 1 96.94 362 ILE B C 1
ATOM 7038 O O . ILE B 1 362 ? 6.109 -31.375 -16.422 1 96.94 362 ILE B O 1
ATOM 7042 N N . VAL B 1 363 ? 5.984 -31.562 -14.164 1 98.06 363 VAL B N 1
ATOM 7043 C CA . VAL B 1 363 ? 4.832 -30.672 -14.078 1 98.06 363 VAL B CA 1
ATOM 7044 C C . VAL B 1 363 ? 5.18 -29.469 -13.219 1 98.06 363 VAL B C 1
ATOM 7046 O O . VAL B 1 363 ? 5.805 -29.609 -12.156 1 98.06 363 VAL B O 1
ATOM 7049 N N . GLY B 1 364 ? 4.781 -28.297 -13.672 1 96.06 364 GLY B N 1
ATOM 7050 C CA . GLY B 1 364 ? 4.875 -27.078 -12.875 1 96.06 364 GLY B CA 1
ATOM 7051 C C . GLY B 1 364 ? 6.246 -26.438 -12.938 1 96.06 364 GLY B C 1
ATOM 7052 O O . GLY B 1 364 ? 6.496 -25.438 -12.258 1 96.06 364 GLY B O 1
ATOM 7053 N N . ALA B 1 365 ? 7.188 -26.922 -13.719 1 92.81 365 ALA B N 1
ATOM 7054 C CA . ALA B 1 365 ? 8.539 -26.375 -13.82 1 92.81 365 ALA B CA 1
ATOM 7055 C C . ALA B 1 365 ? 8.594 -25.234 -14.844 1 92.81 365 ALA B C 1
ATOM 7057 O O . ALA B 1 365 ? 9.336 -25.312 -15.828 1 92.81 365 ALA B O 1
ATOM 7058 N N . LEU B 1 366 ? 7.898 -24.234 -14.586 1 91.75 366 LEU B N 1
ATOM 7059 C CA . LEU B 1 366 ? 7.859 -23.109 -15.516 1 91.75 366 LEU B CA 1
ATOM 7060 C C . LEU B 1 366 ? 7.633 -21.797 -14.766 1 91.75 366 LEU B C 1
ATOM 7062 O O . LEU B 1 366 ? 7.289 -21.797 -13.578 1 91.75 366 LEU B O 1
ATOM 7066 N N . ARG B 1 367 ? 7.988 -20.781 -15.328 1 90.56 367 ARG B N 1
ATOM 7067 C CA . ARG B 1 367 ? 7.656 -19.422 -14.914 1 90.56 367 ARG B CA 1
ATOM 7068 C C . ARG B 1 367 ? 6.598 -18.828 -15.828 1 90.56 367 ARG B C 1
ATOM 7070 O O . ARG B 1 367 ? 6.473 -19.219 -16.984 1 90.56 367 ARG B O 1
ATOM 7077 N N . VAL B 1 368 ? 5.773 -17.969 -15.234 1 91.69 368 VAL B N 1
ATOM 7078 C CA . 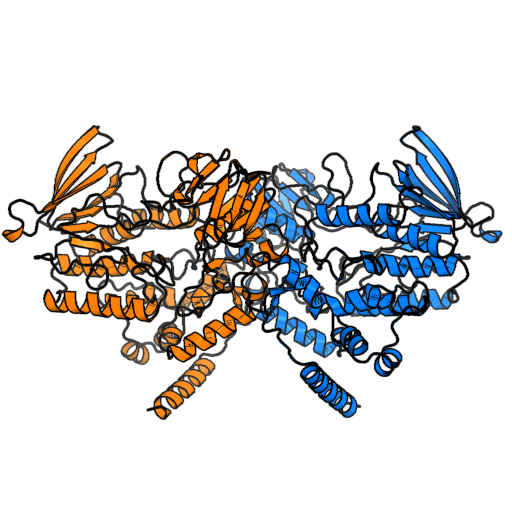VAL B 1 368 ? 4.652 -17.453 -16.016 1 91.69 368 VAL B CA 1
ATOM 7079 C C . VAL B 1 368 ? 4.293 -16.047 -15.539 1 91.69 368 VAL B C 1
ATOM 7081 O O . VAL B 1 368 ? 4.477 -15.711 -14.367 1 91.69 368 VAL B O 1
ATOM 7084 N N . ASN B 1 369 ? 3.869 -15.195 -16.469 1 88.25 369 ASN B N 1
ATOM 7085 C CA . ASN B 1 369 ? 3.199 -13.953 -16.109 1 88.25 369 ASN B CA 1
ATOM 7086 C C . ASN B 1 369 ? 1.761 -14.195 -15.664 1 88.25 369 ASN B C 1
ATOM 7088 O O . ASN B 1 369 ? 0.82 -13.719 -16.312 1 88.25 369 ASN B O 1
ATOM 7092 N N . GLY B 1 370 ? 1.504 -14.906 -14.727 1 93.06 370 GLY B N 1
ATOM 7093 C CA . GLY B 1 370 ? 0.259 -15.398 -14.156 1 93.06 370 GLY B CA 1
ATOM 7094 C C . GLY B 1 370 ? 0.465 -16.484 -13.117 1 93.06 370 GLY B C 1
ATOM 7095 O O . GLY B 1 370 ? 1.564 -16.625 -12.578 1 93.06 370 GLY B O 1
ATOM 7096 N N . PRO B 1 371 ? -0.606 -17.172 -12.805 1 96.56 371 PRO B N 1
ATOM 7097 C CA . PRO B 1 371 ? -0.486 -18.219 -11.781 1 96.56 371 PRO B CA 1
ATOM 7098 C C . PRO B 1 371 ? -0.036 -19.562 -12.359 1 96.56 371 PRO B C 1
ATOM 7100 O O . PRO B 1 371 ? -0.443 -19.922 -13.461 1 96.56 371 PRO B O 1
ATOM 7103 N N . VAL B 1 372 ? 0.688 -20.266 -11.656 1 96.81 372 VAL B N 1
ATOM 7104 C CA . VAL B 1 372 ? 1.247 -21.531 -12.102 1 96.81 372 VAL B CA 1
ATOM 7105 C C . VAL B 1 372 ? 0.22 -22.641 -11.906 1 96.81 372 VAL B C 1
ATOM 7107 O O . VAL B 1 372 ? 0.063 -23.516 -12.766 1 96.81 372 VAL B O 1
ATOM 7110 N N . PRO B 1 373 ? -0.607 -22.672 -10.844 1 98.12 373 PRO B N 1
ATOM 7111 C CA . PRO B 1 373 ? -1.416 -23.844 -10.523 1 98.12 373 PRO B CA 1
ATOM 7112 C C . PRO B 1 373 ? -2.377 -24.234 -11.648 1 98.12 373 PRO B C 1
ATOM 7114 O O . PRO B 1 373 ? -2.445 -25.406 -12.031 1 98.12 373 PRO B O 1
ATOM 7117 N N . PRO B 1 374 ? -3.072 -23.297 -12.266 1 98.5 374 PRO B N 1
ATOM 7118 C CA . PRO B 1 374 ? -3.949 -23.734 -13.359 1 98.5 374 PRO B CA 1
ATOM 7119 C C . PRO B 1 374 ? -3.176 -24.25 -14.57 1 98.5 374 PRO B C 1
ATOM 7121 O O . PRO B 1 374 ? -3.664 -25.109 -15.297 1 98.5 374 PRO B O 1
ATOM 7124 N N . LEU B 1 375 ? -1.996 -23.734 -14.812 1 98.44 375 LEU B N 1
ATOM 7125 C CA . LEU B 1 375 ? -1.171 -24.234 -15.906 1 98.44 375 LEU B CA 1
ATOM 7126 C C . LEU B 1 375 ? -0.669 -25.641 -15.594 1 98.44 375 LEU B C 1
ATOM 7128 O O . LEU B 1 375 ? -0.577 -26.484 -16.5 1 98.44 375 LEU B O 1
ATOM 7132 N N . SER B 1 376 ? -0.341 -25.828 -14.328 1 98.38 376 SER B N 1
ATOM 7133 C CA . SER B 1 376 ? 0.031 -27.188 -13.922 1 98.38 376 SER B CA 1
ATOM 7134 C C . SER B 1 376 ? -1.118 -28.172 -14.141 1 98.38 376 SER B C 1
ATOM 7136 O O . SER B 1 376 ? -0.895 -29.312 -14.516 1 98.38 376 SER B O 1
ATOM 7138 N N . GLU B 1 377 ? -2.266 -27.688 -13.914 1 98.81 377 GLU B N 1
ATOM 7139 C CA . GLU B 1 377 ? -3.434 -28.547 -14.109 1 98.81 377 GLU B CA 1
ATOM 7140 C C . GLU B 1 377 ? -3.561 -28.984 -15.562 1 98.81 377 GLU B C 1
ATOM 7142 O O . GLU B 1 377 ? -3.797 -30.172 -15.844 1 98.81 377 GLU B O 1
ATOM 7147 N N . ILE B 1 378 ? -3.408 -28.031 -16.484 1 98.75 378 ILE B N 1
ATOM 7148 C CA . ILE B 1 378 ? -3.566 -28.406 -17.891 1 98.75 378 ILE B CA 1
ATOM 7149 C C . ILE B 1 378 ? -2.391 -29.281 -18.328 1 98.75 378 ILE B C 1
ATOM 7151 O O . ILE B 1 378 ? -2.551 -30.172 -19.156 1 98.75 378 ILE B O 1
ATOM 7155 N N . GLN B 1 379 ? -1.238 -29.094 -17.766 1 98.81 379 GLN B N 1
ATOM 7156 C CA . GLN B 1 379 ? -0.127 -30 -18 1 98.81 379 GLN B CA 1
ATOM 7157 C C . GLN B 1 379 ? -0.483 -31.422 -17.547 1 98.81 379 GLN B C 1
ATOM 7159 O O . GLN B 1 379 ? -0.202 -32.375 -18.266 1 98.81 379 GLN B O 1
ATOM 7164 N N . CYS B 1 380 ? -1.073 -31.531 -16.406 1 98.88 380 CYS B N 1
ATOM 7165 C CA . CYS B 1 380 ? -1.443 -32.812 -15.844 1 98.88 380 CYS B CA 1
ATOM 7166 C C . CYS B 1 380 ? -2.502 -33.5 -16.703 1 98.88 380 CYS B C 1
ATOM 7168 O O . CYS B 1 380 ? -2.422 -34.719 -16.953 1 98.88 380 CYS B O 1
ATOM 7170 N N . ARG B 1 381 ? -3.482 -32.719 -17.109 1 98.69 381 ARG B N 1
ATOM 7171 C CA . ARG B 1 381 ? -4.52 -33.281 -17.969 1 98.69 381 ARG B CA 1
ATOM 7172 C C . ARG B 1 381 ? -3.918 -33.844 -19.266 1 98.69 381 ARG B C 1
ATOM 7174 O O . ARG B 1 381 ? -4.27 -34.969 -19.688 1 98.69 381 ARG B O 1
ATOM 7181 N N . TRP B 1 382 ? -3.012 -33.125 -19.828 1 98.81 382 TRP B N 1
ATOM 7182 C CA . TRP B 1 382 ? -2.369 -33.562 -21.062 1 98.81 382 TRP B CA 1
ATOM 7183 C C . TRP B 1 382 ? -1.512 -34.812 -20.812 1 98.81 382 TRP B C 1
ATOM 7185 O O . TRP B 1 382 ? -1.635 -35.812 -21.516 1 98.81 382 TRP B O 1
ATOM 7195 N N . ALA B 1 383 ? -0.694 -34.781 -19.812 1 98.81 383 ALA B N 1
ATOM 7196 C CA . ALA B 1 383 ? 0.187 -35.906 -19.484 1 98.81 383 ALA B CA 1
ATOM 7197 C C . ALA B 1 383 ? -0.617 -37.188 -19.188 1 98.81 383 ALA B C 1
ATOM 7199 O O . ALA B 1 383 ? -0.256 -38.25 -19.656 1 98.81 383 ALA B O 1
ATOM 7200 N N . ALA B 1 384 ? -1.664 -37.031 -18.438 1 98.62 384 ALA B N 1
ATOM 7201 C CA . ALA B 1 384 ? -2.51 -38.188 -18.109 1 98.62 384 ALA B CA 1
ATOM 7202 C C . ALA B 1 384 ? -3.113 -38.781 -19.375 1 98.62 384 ALA B C 1
ATOM 7204 O O . ALA B 1 384 ? -3.191 -40 -19.5 1 98.62 384 ALA B O 1
ATOM 7205 N N . ASN B 1 385 ? -3.533 -37.906 -20.25 1 98.12 385 ASN B N 1
ATOM 7206 C CA . ASN B 1 385 ? -4.086 -38.406 -21.516 1 98.12 385 ASN B CA 1
ATOM 7207 C C . ASN B 1 385 ? -3.031 -39.125 -22.344 1 98.12 385 ASN B C 1
ATOM 7209 O O . ASN B 1 385 ? -3.334 -40.125 -23 1 98.12 385 ASN B O 1
ATOM 7213 N N . VAL B 1 386 ? -1.831 -38.656 -22.328 1 97.94 386 VAL B N 1
ATOM 7214 C CA . VAL B 1 386 ? -0.739 -39.312 -23.031 1 97.94 386 VAL B CA 1
ATOM 7215 C C . VAL B 1 386 ? -0.491 -40.688 -22.406 1 97.94 386 VAL B C 1
ATOM 7217 O O . VAL B 1 386 ? -0.394 -41.688 -23.109 1 97.94 386 VAL B O 1
ATOM 7220 N N . PHE B 1 387 ? -0.438 -40.781 -21.094 1 98.12 387 PHE B N 1
ATOM 7221 C CA . PHE B 1 387 ? -0.202 -42 -20.359 1 98.12 387 PHE B CA 1
ATOM 7222 C C . PHE B 1 387 ? -1.32 -43 -20.625 1 98.12 387 PHE B C 1
ATOM 7224 O O . PHE B 1 387 ? -1.071 -44.219 -20.734 1 98.12 387 PHE B O 1
ATOM 7231 N N . ALA B 1 388 ? -2.508 -42.469 -20.766 1 97.25 388 ALA B N 1
ATOM 7232 C CA . ALA B 1 388 ? -3.67 -43.344 -20.953 1 97.25 388 ALA B CA 1
ATOM 7233 C C . ALA B 1 388 ? -3.812 -43.75 -22.422 1 97.25 388 ALA B C 1
ATOM 7235 O O . ALA B 1 388 ? -4.711 -44.5 -22.766 1 97.25 388 ALA B O 1
ATOM 7236 N N . GLY B 1 389 ? -3.012 -43.188 -23.266 1 95.25 389 GLY B N 1
ATOM 7237 C CA . GLY B 1 389 ? -3.053 -43.531 -24.688 1 95.25 389 GLY B CA 1
ATOM 7238 C C . GLY B 1 389 ? -4.105 -42.75 -25.453 1 95.25 389 GLY B C 1
ATOM 7239 O O . GLY B 1 389 ? -4.5 -43.156 -26.547 1 95.25 389 GLY B O 1
ATOM 7240 N N . LYS B 1 390 ? -4.543 -41.688 -24.891 1 95.44 390 LYS B N 1
ATOM 7241 C CA . LYS B 1 390 ? -5.602 -40.875 -25.516 1 95.44 390 LYS B CA 1
ATOM 7242 C C . LYS B 1 390 ? -5.023 -39.688 -26.281 1 95.44 390 LYS B C 1
ATOM 7244 O O . LYS B 1 390 ? -5.734 -39.031 -27.047 1 95.44 390 LYS B O 1
ATOM 7249 N N . ALA B 1 391 ? -3.812 -39.375 -26.062 1 95 391 ALA B N 1
ATOM 7250 C CA . ALA B 1 391 ? -3.061 -38.375 -26.797 1 95 391 ALA B CA 1
ATOM 7251 C C . ALA B 1 391 ? -1.685 -38.906 -27.203 1 95 391 ALA B C 1
ATOM 7253 O O . ALA B 1 391 ? -1.082 -39.688 -26.484 1 95 391 ALA B O 1
ATOM 7254 N N . ASN B 1 392 ? -1.197 -38.406 -28.344 1 94.12 392 ASN B N 1
ATOM 7255 C CA . ASN B 1 392 ? 0.085 -38.875 -28.844 1 94.12 392 ASN B CA 1
ATOM 7256 C C . ASN B 1 392 ? 1.14 -37.781 -28.828 1 94.12 392 ASN B C 1
ATOM 7258 O O . ASN B 1 392 ? 0.812 -36.594 -28.969 1 94.12 392 ASN B O 1
ATOM 7262 N N . LEU B 1 393 ? 2.352 -38.219 -28.641 1 97.06 393 LEU B N 1
ATOM 7263 C CA . LEU B 1 393 ? 3.498 -37.312 -28.75 1 97.06 393 LEU B CA 1
ATOM 7264 C C . LEU B 1 393 ? 4.168 -37.469 -30.109 1 97.06 393 LEU B C 1
ATOM 7266 O O . LEU B 1 393 ? 4.09 -38.531 -30.75 1 97.06 393 LEU B O 1
ATOM 7270 N N . PRO B 1 394 ? 4.695 -36.406 -30.547 1 96.44 394 PRO B N 1
ATOM 7271 C CA . PRO B 1 394 ? 5.457 -36.531 -31.781 1 96.44 394 PRO B CA 1
ATOM 7272 C C . PRO B 1 394 ? 6.75 -37.312 -31.609 1 96.44 394 PRO B C 1
ATOM 7274 O O . PRO B 1 394 ? 7.035 -37.812 -30.516 1 96.44 394 PRO B O 1
ATOM 7277 N N . ASP B 1 395 ? 7.473 -37.469 -32.719 1 95.56 395 ASP B N 1
ATOM 7278 C CA . ASP B 1 395 ? 8.734 -38.219 -32.656 1 95.56 395 ASP B CA 1
ATOM 7279 C C . ASP B 1 395 ? 9.797 -37.406 -31.922 1 95.56 395 ASP B C 1
ATOM 7281 O O . ASP B 1 395 ? 9.641 -36.188 -31.719 1 95.56 395 ASP B O 1
ATOM 7285 N N . MET B 1 396 ? 10.805 -38.094 -31.562 1 95 396 MET B N 1
ATOM 7286 C CA . MET B 1 396 ? 11.867 -37.5 -30.734 1 95 396 MET B CA 1
ATOM 7287 C C . MET B 1 396 ? 12.461 -36.281 -31.391 1 95 396 MET B C 1
ATOM 7289 O O . MET B 1 396 ? 12.664 -35.25 -30.734 1 95 396 MET B O 1
ATOM 7293 N N . GLN B 1 397 ? 12.727 -36.344 -32.656 1 96.19 397 GLN B N 1
ATOM 7294 C CA . GLN B 1 397 ? 13.352 -35.25 -33.375 1 96.19 397 GLN B CA 1
ATOM 7295 C C . GLN B 1 397 ? 12.445 -34 -33.344 1 96.19 397 GLN B C 1
ATOM 7297 O O . GLN B 1 397 ? 12.922 -32.906 -33.156 1 96.19 397 GLN B O 1
ATOM 7302 N N . THR B 1 398 ? 11.211 -34.25 -33.594 1 97.25 398 THR B N 1
ATOM 7303 C CA . THR B 1 398 ? 10.242 -33.156 -33.562 1 97.25 398 THR B CA 1
ATOM 7304 C C . THR B 1 398 ? 10.219 -32.5 -32.188 1 97.25 398 THR B C 1
ATOM 7306 O O . THR B 1 398 ? 10.148 -31.281 -32.062 1 97.25 398 THR B O 1
ATOM 7309 N N . MET B 1 399 ? 10.266 -33.281 -31.141 1 97.06 399 MET B N 1
ATOM 7310 C CA . MET B 1 399 ? 10.266 -32.75 -29.781 1 97.06 399 MET B CA 1
ATOM 7311 C C . MET B 1 399 ? 11.539 -31.953 -29.5 1 97.06 399 MET B C 1
ATOM 7313 O O . MET B 1 399 ? 11.484 -30.891 -28.891 1 97.06 399 MET B O 1
ATOM 7317 N N . LEU B 1 400 ? 12.641 -32.5 -29.938 1 95.06 400 LEU B N 1
ATOM 7318 C CA . LEU B 1 400 ? 13.922 -31.828 -29.75 1 95.06 400 LEU B CA 1
ATOM 7319 C C . LEU B 1 400 ? 13.945 -30.484 -30.469 1 95.06 400 LEU B C 1
ATOM 7321 O O . LEU B 1 400 ? 14.445 -29.484 -29.938 1 95.06 400 LEU B O 1
ATOM 7325 N N . ASP B 1 401 ? 13.383 -30.5 -31.688 1 96.81 401 ASP B N 1
ATOM 7326 C CA . ASP B 1 401 ? 13.32 -29.25 -32.469 1 96.81 401 ASP B CA 1
ATOM 7327 C C . ASP B 1 401 ? 12.469 -28.203 -31.75 1 96.81 401 ASP B C 1
ATOM 7329 O O . ASP B 1 401 ? 12.805 -27.016 -31.766 1 96.81 401 ASP B O 1
ATOM 7333 N N . ASP B 1 402 ? 11.398 -28.625 -31.219 1 96.5 402 ASP B N 1
ATOM 7334 C CA . ASP B 1 402 ? 10.531 -27.719 -30.469 1 96.5 402 ASP B CA 1
ATOM 7335 C C . ASP B 1 402 ? 11.258 -27.141 -29.266 1 96.5 402 ASP B C 1
ATOM 7337 O O . ASP B 1 402 ? 11.141 -25.938 -28.969 1 96.5 402 ASP B O 1
ATOM 7341 N N . VAL B 1 403 ? 11.977 -27.953 -28.484 1 95.06 403 VAL B N 1
ATOM 7342 C CA . VAL B 1 403 ? 12.734 -27.516 -27.312 1 95.06 403 VAL B CA 1
ATOM 7343 C C . VAL B 1 403 ? 13.727 -26.422 -27.719 1 95.06 403 VAL B C 1
ATOM 7345 O O . VAL B 1 403 ? 13.82 -25.391 -27.062 1 95.06 403 VAL B O 1
ATOM 7348 N N . GLU B 1 404 ? 14.43 -26.688 -28.766 1 93.75 404 GLU B N 1
ATOM 7349 C CA . GLU B 1 404 ? 15.438 -25.734 -29.234 1 93.75 404 GLU B CA 1
ATOM 7350 C C . GLU B 1 404 ? 14.805 -24.438 -29.703 1 93.75 404 GLU B C 1
ATOM 7352 O O . GLU B 1 404 ? 15.289 -23.344 -29.391 1 93.75 404 GLU B O 1
ATOM 7357 N N . THR B 1 405 ? 13.781 -24.594 -30.484 1 95.25 405 THR B N 1
ATOM 7358 C CA . THR B 1 405 ? 13.102 -23.422 -31 1 95.25 405 THR B CA 1
ATOM 7359 C C . THR B 1 405 ? 12.578 -22.547 -29.859 1 95.25 405 THR B C 1
ATOM 7361 O O . THR B 1 405 ? 12.742 -21.328 -29.875 1 95.25 405 THR B O 1
ATOM 7364 N N . ARG B 1 406 ? 11.953 -23.109 -28.891 1 93.62 406 ARG B N 1
ATOM 7365 C CA . ARG B 1 406 ? 11.391 -22.391 -27.766 1 93.62 406 ARG B CA 1
ATOM 7366 C C . ARG B 1 406 ? 12.492 -21.703 -26.953 1 93.62 406 ARG B C 1
ATOM 7368 O O . ARG B 1 406 ? 12.305 -20.562 -26.5 1 93.62 406 ARG B O 1
ATOM 7375 N N . GLN B 1 407 ? 13.539 -22.375 -26.734 1 91.25 407 GLN B N 1
ATOM 7376 C CA . GLN B 1 407 ? 14.656 -21.797 -25.984 1 91.25 407 GLN B CA 1
ATOM 7377 C C . GLN B 1 407 ? 15.242 -20.594 -26.719 1 91.25 407 GLN B C 1
ATOM 7379 O O . GLN B 1 407 ? 15.586 -19.578 -26.109 1 91.25 407 GLN B O 1
ATOM 7384 N N . ASN B 1 408 ? 15.344 -20.75 -28.016 1 91.25 408 ASN B N 1
ATOM 7385 C CA . ASN B 1 408 ? 15.859 -19.656 -28.828 1 91.25 408 ASN B CA 1
ATOM 7386 C C . ASN B 1 408 ? 14.945 -18.438 -28.766 1 91.25 408 ASN B C 1
ATOM 7388 O O . ASN B 1 408 ? 15.422 -17.297 -28.656 1 91.25 408 ASN B O 1
ATOM 7392 N N . ILE B 1 409 ? 13.758 -18.703 -28.828 1 89.94 409 ILE B N 1
ATOM 7393 C CA . ILE B 1 409 ? 12.781 -17.609 -28.766 1 89.94 409 ILE B CA 1
ATOM 7394 C C . ILE B 1 409 ? 12.852 -16.938 -27.391 1 89.94 409 ILE B C 1
ATOM 7396 O O . ILE B 1 409 ? 12.828 -15.703 -27.312 1 89.94 409 ILE B O 1
ATOM 7400 N N . LEU B 1 410 ? 12.898 -17.688 -26.375 1 89.25 410 LEU B N 1
ATOM 7401 C CA . LEU B 1 410 ? 12.969 -17.172 -25.016 1 89.25 410 LEU B CA 1
ATOM 7402 C C . LEU B 1 410 ? 14.219 -16.312 -24.828 1 89.25 410 LEU B C 1
ATOM 7404 O O . LEU B 1 410 ? 14.141 -15.203 -24.281 1 89.25 410 LEU B O 1
ATOM 7408 N N . GLU B 1 411 ? 15.297 -16.766 -25.266 1 87.69 411 GLU B N 1
ATOM 7409 C CA . GLU B 1 411 ? 16.562 -16.047 -25.094 1 87.69 411 GLU B CA 1
ATOM 7410 C C . GLU B 1 411 ? 16.578 -14.766 -25.922 1 87.69 411 GLU B C 1
ATOM 7412 O O . GLU B 1 411 ? 17.172 -13.766 -25.5 1 87.69 411 GLU B O 1
ATOM 7417 N N . ALA B 1 412 ? 15.898 -14.797 -26.984 1 85.44 412 ALA B N 1
ATOM 7418 C CA . ALA B 1 412 ? 15.852 -13.625 -27.859 1 85.44 412 ALA B CA 1
ATOM 7419 C C . ALA B 1 412 ? 14.93 -12.555 -27.281 1 85.44 412 ALA B C 1
ATOM 7421 O O . ALA B 1 412 ? 15.102 -11.367 -27.562 1 85.44 412 ALA B O 1
ATOM 7422 N N . ASN B 1 413 ? 14.047 -13.016 -26.469 1 82.75 413 ASN B N 1
ATOM 7423 C CA . ASN B 1 413 ? 12.992 -12.086 -26.078 1 82.75 413 ASN B CA 1
ATOM 7424 C C . ASN B 1 413 ? 13.039 -11.773 -24.578 1 82.75 413 ASN B C 1
ATOM 7426 O O . ASN B 1 413 ? 12.156 -11.094 -24.062 1 82.75 413 ASN B O 1
ATOM 7430 N N . THR B 1 414 ? 14.047 -12.297 -23.953 1 80.75 414 THR B N 1
ATOM 7431 C CA . THR B 1 414 ? 14.148 -12.031 -22.516 1 80.75 414 THR B CA 1
ATOM 7432 C C . THR B 1 414 ? 15.602 -11.844 -22.109 1 80.75 414 THR B C 1
ATOM 7434 O O . THR B 1 414 ? 16.516 -12.086 -22.891 1 80.75 414 THR B O 1
ATOM 7437 N N . ILE B 1 415 ? 15.758 -11.398 -20.891 1 76.81 415 ILE B N 1
ATOM 7438 C CA . ILE B 1 415 ? 17.094 -11.25 -20.328 1 76.81 415 ILE B CA 1
ATOM 7439 C C . ILE B 1 415 ? 17.531 -12.562 -19.672 1 76.81 415 ILE B C 1
ATOM 7441 O O . ILE B 1 415 ? 16.703 -13.336 -19.203 1 76.81 415 ILE B O 1
ATOM 7445 N N . PRO B 1 416 ? 18.844 -12.719 -19.797 1 72.19 416 PRO B N 1
ATOM 7446 C CA . PRO B 1 416 ? 19.344 -13.922 -19.125 1 72.19 416 PRO B CA 1
ATOM 7447 C C . PRO B 1 416 ? 19.25 -13.828 -17.594 1 72.19 416 PRO B C 1
ATOM 7449 O O . PRO B 1 416 ? 20.078 -13.172 -16.969 1 72.19 416 PRO B O 1
ATOM 7452 N N . CYS B 1 417 ? 18.172 -14.273 -17.062 1 71.25 417 CYS B N 1
ATOM 7453 C CA . CYS B 1 417 ? 18 -14.289 -15.617 1 71.25 417 CYS B CA 1
ATOM 7454 C C . CYS B 1 417 ? 17.141 -15.477 -15.188 1 71.25 417 CYS B C 1
ATOM 7456 O O . CYS B 1 417 ? 16.484 -16.109 -16.016 1 71.25 417 CYS B O 1
ATOM 7458 N N . CYS B 1 418 ? 17.266 -15.82 -14.008 1 65.81 418 CYS B N 1
ATOM 7459 C CA . CYS B 1 418 ? 16.562 -16.969 -13.453 1 65.81 418 CYS B CA 1
ATOM 7460 C C . CYS B 1 418 ? 15.055 -16.812 -13.609 1 65.81 418 CYS B C 1
ATOM 7462 O O . CYS B 1 418 ? 14.328 -17.812 -13.633 1 65.81 418 CYS B O 1
ATOM 7464 N N . ARG B 1 419 ? 14.609 -15.695 -13.781 1 68.62 419 ARG B N 1
ATOM 7465 C CA . ARG B 1 419 ? 13.172 -15.461 -13.898 1 68.62 419 ARG B CA 1
ATOM 7466 C C . ARG B 1 419 ? 12.672 -15.828 -15.289 1 68.62 419 ARG B C 1
ATOM 7468 O O . ARG B 1 419 ? 11.461 -15.938 -15.508 1 68.62 419 ARG B O 1
ATOM 7475 N N . SER B 1 420 ? 13.594 -15.961 -16.109 1 74 420 SER B N 1
ATOM 7476 C CA . SER B 1 420 ? 13.203 -16.281 -17.484 1 74 420 SER B CA 1
ATOM 7477 C C . SER B 1 420 ? 13.219 -17.797 -17.719 1 74 420 SER B C 1
ATOM 7479 O O . SER B 1 420 ? 12.961 -18.25 -18.828 1 74 420 SER B O 1
ATOM 7481 N N . PHE B 1 421 ? 13.391 -18.469 -16.609 1 75.5 421 PHE B N 1
ATOM 7482 C CA . PHE B 1 421 ? 13.391 -19.922 -16.719 1 75.5 421 PHE B CA 1
ATOM 7483 C C . PHE B 1 421 ? 12.031 -20.438 -17.172 1 75.5 421 PHE B C 1
ATOM 7485 O O . PHE B 1 421 ? 11.023 -20.219 -16.484 1 75.5 421 PHE B O 1
ATOM 7492 N N . HIS B 1 422 ? 12.031 -21.109 -18.344 1 86.75 422 HIS B N 1
ATOM 7493 C CA . HIS B 1 422 ? 10.805 -21.703 -18.859 1 86.75 422 HIS B CA 1
ATOM 7494 C C . HIS B 1 422 ? 9.641 -20.703 -18.797 1 86.75 422 HIS B C 1
ATOM 7496 O O . HIS B 1 422 ? 8.539 -21.062 -18.391 1 86.75 422 HIS B O 1
ATOM 7502 N N . LEU B 1 423 ? 9.93 -19.484 -19.109 1 90 423 LEU B N 1
ATOM 7503 C CA . LEU B 1 423 ? 8.914 -18.438 -19.047 1 90 423 LEU B CA 1
ATOM 7504 C C . LEU B 1 423 ? 7.895 -18.625 -20.172 1 90 423 LEU B C 1
ATOM 7506 O O . LEU B 1 423 ? 8.266 -18.828 -21.328 1 90 423 LEU B O 1
ATOM 7510 N N . VAL B 1 424 ? 6.598 -18.578 -19.844 1 93.25 424 VAL B N 1
ATOM 7511 C CA . VAL B 1 424 ? 5.539 -18.719 -20.828 1 93.25 424 VAL B CA 1
ATOM 7512 C C . VAL B 1 424 ? 4.508 -17.609 -20.641 1 93.25 424 VAL B C 1
ATOM 7514 O O . VAL B 1 424 ? 4.406 -17.031 -19.547 1 93.25 424 VAL B O 1
ATOM 7517 N N . ASN B 1 425 ? 3.846 -17.312 -21.719 1 92.62 425 ASN B N 1
ATOM 7518 C CA . ASN B 1 425 ? 2.652 -16.484 -21.625 1 92.62 425 ASN B CA 1
ATOM 7519 C C . ASN B 1 425 ? 1.453 -17.281 -21.125 1 92.62 425 ASN B C 1
ATOM 7521 O O . ASN B 1 425 ? 1.133 -18.344 -21.656 1 92.62 425 ASN B O 1
ATOM 7525 N N . PHE B 1 426 ? 0.786 -16.797 -20.234 1 96.62 426 PHE B N 1
ATOM 7526 C CA . PHE B 1 426 ? -0.275 -17.5 -19.531 1 96.62 426 PHE B CA 1
ATOM 7527 C C . PHE B 1 426 ? -1.353 -17.969 -20.5 1 96.62 426 PHE B C 1
ATOM 7529 O O . PHE B 1 426 ? -1.709 -19.156 -20.516 1 96.62 426 PHE B O 1
ATOM 7536 N N . VAL B 1 427 ? -1.896 -17.109 -21.328 1 97.25 427 VAL B N 1
ATOM 7537 C CA . VAL B 1 427 ? -3.033 -17.391 -22.203 1 97.25 427 VAL B CA 1
ATOM 7538 C C . VAL B 1 427 ? -2.6 -18.297 -23.344 1 97.25 427 VAL B C 1
ATOM 7540 O O . VAL B 1 427 ? -3.246 -19.312 -23.609 1 97.25 427 VAL B O 1
ATOM 7543 N N . GLU B 1 428 ? -1.493 -18.016 -23.906 1 96 428 GLU B N 1
ATOM 7544 C CA . GLU B 1 428 ? -1.011 -18.766 -25.062 1 96 428 GLU B CA 1
ATOM 7545 C C . GLU B 1 428 ? -0.641 -20.188 -24.672 1 96 428 GLU B C 1
ATOM 7547 O O . GLU B 1 428 ? -0.958 -21.141 -25.406 1 96 428 GLU B O 1
ATOM 7552 N N . TYR B 1 429 ? 0.035 -20.297 -23.625 1 97.56 429 TYR B N 1
ATOM 7553 C CA . TYR B 1 429 ? 0.446 -21.625 -23.172 1 97.56 429 TYR B CA 1
ATOM 7554 C C . TYR B 1 429 ? -0.762 -22.469 -22.766 1 97.56 429 TYR B C 1
ATOM 7556 O O . TYR B 1 429 ? -0.815 -23.656 -23.062 1 97.56 429 TYR B O 1
ATOM 7564 N N . PHE B 1 430 ? -1.761 -21.844 -22.125 1 97.94 430 PHE B N 1
ATOM 7565 C CA . PHE B 1 430 ? -3.002 -22.516 -21.75 1 97.94 430 PHE B CA 1
ATOM 7566 C C . PHE B 1 430 ? -3.711 -23.062 -23 1 97.94 430 PHE B C 1
ATOM 7568 O O . PHE B 1 430 ? -4.086 -24.234 -23.031 1 97.94 430 PHE B O 1
ATOM 7575 N N . ASP B 1 431 ? -3.832 -22.234 -23.969 1 97.62 431 ASP B N 1
ATOM 7576 C CA . ASP B 1 431 ? -4.488 -22.625 -25.219 1 97.62 431 ASP B CA 1
ATOM 7577 C C . ASP B 1 431 ? -3.727 -23.734 -25.922 1 97.62 431 ASP B C 1
ATOM 7579 O O . ASP B 1 431 ? -4.332 -24.672 -26.453 1 97.62 431 ASP B O 1
ATOM 7583 N N . GLU B 1 432 ? -2.451 -23.609 -25.922 1 97.94 432 GLU B N 1
ATOM 7584 C CA . GLU B 1 432 ? -1.616 -24.609 -26.594 1 97.94 432 GLU B CA 1
ATOM 7585 C C . GLU B 1 432 ? -1.81 -25.984 -25.984 1 97.94 432 GLU B C 1
ATOM 7587 O O . GLU B 1 432 ? -2.119 -26.953 -26.703 1 97.94 432 GLU B O 1
ATOM 7592 N N . LEU B 1 433 ? -1.664 -26.109 -24.703 1 98.31 433 LEU B N 1
ATOM 7593 C CA . LEU B 1 433 ? -1.774 -27.422 -24.062 1 98.31 433 LEU B CA 1
ATOM 7594 C C . LEU B 1 433 ? -3.211 -27.922 -24.109 1 98.31 433 LEU B C 1
ATOM 7596 O O . LEU B 1 433 ? -3.445 -29.125 -24.266 1 98.31 433 LEU B O 1
ATOM 7600 N N . ALA B 1 434 ? -4.168 -26.984 -23.969 1 98.12 434 ALA B N 1
ATOM 7601 C CA . ALA B 1 434 ? -5.574 -27.375 -24.031 1 98.12 434 ALA B CA 1
ATOM 7602 C C . ALA B 1 434 ? -5.93 -27.953 -25.391 1 98.12 434 ALA B C 1
ATOM 7604 O O . ALA B 1 434 ? -6.793 -28.828 -25.5 1 98.12 434 ALA B O 1
ATOM 7605 N N . SER B 1 435 ? -5.297 -27.469 -26.406 1 97.81 435 SER B N 1
ATOM 7606 C CA . SER B 1 435 ? -5.543 -27.984 -27.75 1 97.81 435 SER B CA 1
ATOM 7607 C C . SER B 1 435 ? -5.113 -29.438 -27.875 1 97.81 435 SER B C 1
ATOM 7609 O O . SER B 1 435 ? -5.719 -30.219 -28.609 1 97.81 435 SER B O 1
ATOM 7611 N N . PHE B 1 436 ? -4.074 -29.844 -27.141 1 97.56 436 PHE B N 1
ATOM 7612 C CA . PHE B 1 436 ? -3.602 -31.219 -27.172 1 97.56 436 PHE B CA 1
ATOM 7613 C C . PHE B 1 436 ? -4.594 -32.156 -26.484 1 97.56 436 PHE B C 1
ATOM 7615 O O . PHE B 1 436 ? -4.676 -33.344 -26.812 1 97.56 436 PHE B O 1
ATOM 7622 N N . VAL B 1 437 ? -5.336 -31.594 -25.562 1 96.06 437 VAL B N 1
ATOM 7623 C CA . VAL B 1 437 ? -6.312 -32.375 -24.797 1 96.06 437 VAL B CA 1
ATOM 7624 C C . VAL B 1 437 ? -7.664 -32.344 -25.5 1 96.06 437 VAL B C 1
ATOM 7626 O O . VAL B 1 437 ? -8.5 -33.219 -25.297 1 96.06 437 VAL B O 1
ATOM 7629 N N . GLY B 1 438 ? -7.848 -31.344 -26.344 1 96.44 438 GLY B N 1
ATOM 7630 C CA . GLY B 1 438 ? -9.133 -31.141 -27 1 96.44 438 GLY B CA 1
ATOM 7631 C C . GLY B 1 438 ? -10.086 -30.281 -26.188 1 96.44 438 GLY B C 1
ATOM 7632 O O . GLY B 1 438 ? -11.305 -30.406 -26.328 1 96.44 438 GLY B O 1
ATOM 7633 N N . ALA B 1 439 ? -9.539 -29.484 -25.344 1 97.25 439 ALA B N 1
ATOM 7634 C CA . ALA B 1 439 ? -10.375 -28.703 -24.422 1 97.25 439 ALA B CA 1
ATOM 7635 C C . ALA B 1 439 ? -10.273 -27.219 -24.719 1 97.25 439 ALA B C 1
ATOM 7637 O O . ALA B 1 439 ? -10.867 -26.391 -24.016 1 97.25 439 ALA B O 1
ATOM 7638 N N . LYS B 1 440 ? -9.461 -26.797 -25.672 1 98.06 440 LYS B N 1
ATOM 7639 C CA . LYS B 1 440 ? -9.391 -25.375 -26.047 1 98.06 440 LYS B CA 1
ATOM 7640 C C . LYS B 1 440 ? -10.742 -24.859 -26.516 1 98.06 440 LYS B C 1
ATOM 7642 O O . LYS B 1 440 ? -11.398 -25.484 -27.359 1 98.06 440 LYS B O 1
ATOM 7647 N N . PRO B 1 441 ? -11.172 -23.75 -25.969 1 97.19 441 PRO B N 1
ATOM 7648 C CA . PRO B 1 441 ? -12.477 -23.234 -26.406 1 97.19 441 PRO B CA 1
ATOM 7649 C C . PRO B 1 441 ? -12.492 -22.859 -27.875 1 97.19 441 PRO B C 1
ATOM 7651 O O . PRO B 1 441 ? -11.555 -22.234 -28.375 1 97.19 441 PRO B O 1
ATOM 7654 N N . ASP B 1 442 ? -13.5 -23.297 -28.547 1 97.12 442 ASP B N 1
ATOM 7655 C CA . ASP B 1 442 ? -13.742 -22.891 -29.938 1 97.12 442 ASP B CA 1
ATOM 7656 C C . ASP B 1 442 ? -14.578 -21.625 -29.984 1 97.12 442 ASP B C 1
ATOM 7658 O O . ASP B 1 442 ? -15.812 -21.688 -30 1 97.12 442 ASP B O 1
ATOM 7662 N N . LEU B 1 443 ? -13.906 -20.578 -30.188 1 95.25 443 LEU B N 1
ATOM 7663 C CA . LEU B 1 443 ? -14.562 -19.281 -30.078 1 95.25 443 LEU B CA 1
ATOM 7664 C C . LEU B 1 443 ? -15.539 -19.078 -31.234 1 95.25 443 LEU B C 1
ATOM 7666 O O . LEU B 1 443 ? -16.562 -18.406 -31.062 1 95.25 443 LEU B O 1
ATOM 7670 N N . TRP B 1 444 ? -15.195 -19.625 -32.375 1 94 444 TRP B N 1
ATOM 7671 C CA . TRP B 1 444 ? -16.109 -19.5 -33.5 1 94 444 TRP B CA 1
ATOM 7672 C C . TRP B 1 444 ? -17.391 -20.281 -33.281 1 94 444 TRP B C 1
ATOM 7674 O O . TRP B 1 444 ? -18.484 -19.797 -33.594 1 94 444 TRP B O 1
ATOM 7684 N N . HIS B 1 445 ? -17.266 -21.438 -32.812 1 96.25 445 HIS B N 1
ATOM 7685 C CA . HIS B 1 445 ? -18.438 -22.219 -32.469 1 96.25 445 HIS B CA 1
ATOM 7686 C C . HIS B 1 445 ? -19.266 -21.516 -31.391 1 96.25 445 HIS B C 1
ATOM 7688 O O . HIS B 1 445 ? -20.5 -21.469 -31.469 1 96.25 445 HIS B O 1
ATOM 7694 N N . LEU B 1 446 ? -18.578 -20.969 -30.391 1 95.62 446 LEU B N 1
ATOM 7695 C CA . LEU B 1 446 ? -19.266 -20.281 -29.297 1 95.62 446 LEU B CA 1
ATOM 7696 C C . LEU B 1 446 ? -19.984 -19.031 -29.828 1 95.62 446 LEU B C 1
ATOM 7698 O O . LEU B 1 446 ? -21.062 -18.688 -29.359 1 95.62 446 LEU B O 1
ATOM 7702 N N . LEU B 1 447 ? -19.328 -18.344 -30.797 1 93.62 447 LEU B N 1
ATOM 7703 C CA . LEU B 1 447 ? -19.922 -17.141 -31.344 1 93.62 447 LEU B CA 1
ATOM 7704 C C . LEU B 1 447 ? -21.266 -17.438 -32 1 93.62 447 LEU B C 1
ATOM 7706 O O . LEU B 1 447 ? -22.188 -16.625 -31.969 1 93.62 447 LEU B O 1
ATOM 7710 N N . ARG B 1 448 ? -21.438 -18.656 -32.469 1 95.12 448 ARG B N 1
ATOM 7711 C CA . ARG B 1 448 ? -22.656 -19.062 -33.156 1 95.12 448 ARG B CA 1
ATOM 7712 C C . ARG B 1 448 ? -23.703 -19.562 -32.156 1 95.12 448 ARG B C 1
ATOM 7714 O O . ARG B 1 448 ? -24.891 -19.328 -32.344 1 95.12 448 ARG B O 1
ATOM 7721 N N . THR B 1 449 ? -23.328 -20.203 -31.156 1 95.94 449 THR B N 1
ATOM 7722 C CA . THR B 1 449 ? -24.25 -20.875 -30.25 1 95.94 449 THR B CA 1
ATOM 7723 C C . THR B 1 449 ? -24.531 -20.016 -29.031 1 95.94 449 THR B C 1
ATOM 7725 O O . THR B 1 449 ? -25.625 -20.047 -28.469 1 95.94 449 THR B O 1
ATOM 7728 N N . ASP B 1 450 ? -23.547 -19.25 -28.547 1 95.69 450 ASP B N 1
ATOM 7729 C CA . ASP B 1 450 ? -23.641 -18.391 -27.375 1 95.69 450 ASP B CA 1
ATOM 7730 C C . ASP B 1 450 ? -22.719 -17.188 -27.5 1 95.69 450 ASP B C 1
ATOM 7732 O O . ASP B 1 450 ? -21.672 -17.109 -26.859 1 95.69 450 ASP B O 1
ATOM 7736 N N . PRO B 1 451 ? -23.172 -16.219 -28.25 1 93.62 451 PRO B N 1
ATOM 7737 C CA . PRO B 1 451 ? -22.312 -15.07 -28.562 1 93.62 451 PRO B CA 1
ATOM 7738 C C . PRO B 1 451 ? -21.844 -14.312 -27.328 1 93.62 451 PRO B C 1
ATOM 7740 O O . PRO B 1 451 ? -20.734 -13.797 -27.297 1 93.62 451 PRO B O 1
ATOM 7743 N N . GLN B 1 452 ? -22.656 -14.234 -26.312 1 93.94 452 GLN B N 1
ATOM 7744 C CA . GLN B 1 452 ? -22.266 -13.547 -25.078 1 93.94 452 GLN B CA 1
ATOM 7745 C C . GLN B 1 452 ? -21.094 -14.242 -24.406 1 93.94 452 GLN B C 1
ATOM 7747 O O . GLN B 1 452 ? -20.156 -13.594 -23.953 1 93.94 452 GLN B O 1
ATOM 7752 N N . LEU B 1 453 ? -21.203 -15.5 -24.344 1 96.19 453 LEU B N 1
ATOM 7753 C CA . LEU B 1 453 ? -20.109 -16.266 -23.75 1 96.19 453 LEU B CA 1
ATOM 7754 C C . LEU B 1 453 ? -18.828 -16.125 -24.562 1 96.19 453 LEU B C 1
ATOM 7756 O O . LEU B 1 453 ? -17.75 -16 -24 1 96.19 453 LEU B O 1
ATOM 7760 N N . ALA B 1 454 ? -18.984 -16.156 -25.906 1 95.69 454 ALA B N 1
ATOM 7761 C CA . ALA B 1 454 ? -17.828 -15.992 -26.781 1 95.69 454 ALA B CA 1
ATOM 7762 C C . ALA B 1 454 ? -17.109 -14.672 -26.531 1 95.69 454 ALA B C 1
ATOM 7764 O O . ALA B 1 454 ? -15.883 -14.625 -26.453 1 95.69 454 ALA B O 1
ATOM 7765 N N . LEU B 1 455 ? -17.875 -13.664 -26.375 1 93.94 455 LEU B N 1
ATOM 7766 C CA . LEU B 1 455 ? -17.312 -12.336 -26.141 1 93.94 455 LEU B CA 1
ATOM 7767 C C . LEU B 1 455 ? -16.625 -12.266 -24.781 1 93.94 455 LEU B C 1
ATOM 7769 O O . LEU B 1 455 ? -15.562 -11.656 -24.656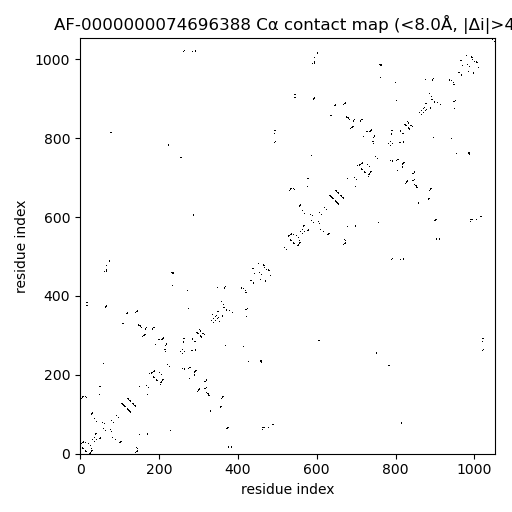 1 93.94 455 LEU B O 1
ATOM 7773 N N . ARG B 1 456 ? -17.203 -12.898 -23.766 1 95.56 456 ARG B N 1
ATOM 7774 C CA . ARG B 1 456 ? -16.594 -12.93 -22.438 1 95.56 456 ARG B CA 1
ATOM 7775 C C . ARG B 1 456 ? -15.289 -13.727 -22.453 1 95.56 456 ARG B C 1
ATOM 7777 O O . ARG B 1 456 ? -14.344 -13.398 -21.734 1 95.56 456 ARG B O 1
ATOM 7784 N N . CYS B 1 457 ? -15.258 -14.703 -23.219 1 97.06 457 CYS B N 1
ATOM 7785 C CA . CYS B 1 457 ? -14.062 -15.531 -23.312 1 97.06 457 CYS B CA 1
ATOM 7786 C C . CYS B 1 457 ? -12.93 -14.789 -24.016 1 97.06 457 CYS B C 1
ATOM 7788 O O . CYS B 1 457 ? -11.758 -14.977 -23.703 1 97.06 457 CYS B O 1
ATOM 7790 N N . PHE B 1 458 ? -13.312 -13.961 -24.969 1 94.62 458 PHE B N 1
ATOM 7791 C CA . PHE B 1 458 ? -12.289 -13.281 -25.766 1 94.62 458 PHE B CA 1
ATOM 7792 C C . PHE B 1 458 ? -11.844 -11.992 -25.094 1 94.62 458 PHE B C 1
ATOM 7794 O O . PHE B 1 458 ? -10.648 -11.727 -24.969 1 94.62 458 PHE B O 1
ATOM 7801 N N . PHE B 1 459 ? -12.797 -11.18 -24.562 1 92.69 459 PHE B N 1
ATOM 7802 C CA . PHE B 1 459 ? -12.484 -9.852 -24.047 1 92.69 459 PHE B CA 1
ATOM 7803 C C . PHE B 1 459 ? -12.289 -9.891 -22.531 1 92.69 459 PHE B C 1
ATOM 7805 O O . PHE B 1 459 ? -11.633 -9.016 -21.969 1 92.69 459 PHE B O 1
ATOM 7812 N N . GLY B 1 460 ? -12.93 -10.859 -21.859 1 95 460 GLY B N 1
ATOM 7813 C CA . GLY B 1 460 ? -12.797 -10.992 -20.422 1 95 460 GLY B CA 1
ATOM 7814 C C . GLY B 1 460 ? -11.539 -11.719 -20 1 95 460 GLY B C 1
ATOM 7815 O O . GLY B 1 460 ? -10.727 -12.102 -20.844 1 95 460 GLY B O 1
ATOM 7816 N N . PRO B 1 461 ? -11.406 -11.852 -18.734 1 97.38 461 PRO B N 1
ATOM 7817 C CA . PRO B 1 461 ? -10.227 -12.578 -18.25 1 97.38 461 PRO B CA 1
ATOM 7818 C C . PRO B 1 461 ? -10.211 -14.039 -18.688 1 97.38 461 PRO B C 1
ATOM 7820 O O . PRO B 1 461 ? -11.258 -14.688 -18.734 1 97.38 461 PRO B O 1
ATOM 7823 N N . CYS B 1 462 ? -9.055 -14.516 -19.047 1 98.12 462 CYS B N 1
ATOM 7824 C CA . CYS B 1 462 ? -8.898 -15.922 -19.391 1 98.12 462 CYS B CA 1
ATOM 7825 C C . CYS B 1 462 ? -8.977 -16.797 -18.141 1 98.12 462 CYS B C 1
ATOM 7827 O O . CYS B 1 462 ? -7.945 -17.234 -17.625 1 98.12 462 CYS B O 1
ATOM 7829 N N . LEU B 1 463 ? -10.172 -17.109 -17.766 1 98.62 463 LEU B N 1
ATOM 7830 C CA . LEU B 1 463 ? -10.398 -17.938 -16.578 1 98.62 463 LEU B CA 1
ATOM 7831 C C . LEU B 1 463 ? -10.117 -19.406 -16.859 1 98.62 463 LEU B C 1
ATOM 7833 O O . LEU B 1 463 ? -10.43 -19.891 -17.938 1 98.62 463 LEU B O 1
ATOM 7837 N N . PRO B 1 464 ? -9.594 -20.094 -15.867 1 98.69 464 PRO B N 1
ATOM 7838 C CA . PRO B 1 464 ? -9.359 -21.531 -16.062 1 98.69 464 PRO B CA 1
ATOM 7839 C C . PRO B 1 464 ? -10.625 -22.281 -16.469 1 98.69 464 PRO B C 1
ATOM 7841 O O . PRO B 1 464 ? -10.555 -23.234 -17.25 1 98.69 464 PRO B O 1
ATOM 7844 N N . ALA B 1 465 ? -11.781 -21.844 -16.062 1 98.75 465 ALA B N 1
ATOM 7845 C CA . ALA B 1 465 ? -13.055 -22.5 -16.359 1 98.75 465 ALA B CA 1
ATOM 7846 C C . ALA B 1 465 ? -13.32 -22.531 -17.859 1 98.75 465 ALA B C 1
ATOM 7848 O O . ALA B 1 465 ? -14.109 -23.344 -18.328 1 98.75 465 ALA B O 1
ATOM 7849 N N . GLN B 1 466 ? -12.703 -21.688 -18.625 1 98.69 466 GLN B N 1
ATOM 7850 C CA . GLN B 1 466 ? -12.891 -21.656 -20.062 1 98.69 466 GLN B CA 1
ATOM 7851 C C . GLN B 1 466 ? -12.477 -22.984 -20.703 1 98.69 466 GLN B C 1
ATOM 7853 O O . GLN B 1 466 ? -13.031 -23.406 -21.719 1 98.69 466 GLN B O 1
ATOM 7858 N N . PHE B 1 467 ? -11.578 -23.656 -20.078 1 98.62 467 PHE B N 1
ATOM 7859 C CA . PHE B 1 467 ? -11.016 -24.875 -20.625 1 98.62 467 PHE B CA 1
ATOM 7860 C C . PHE B 1 467 ? -11.805 -26.094 -20.156 1 98.62 467 PHE B C 1
ATOM 7862 O O . PHE B 1 467 ? -11.32 -27.219 -20.219 1 98.62 467 PHE B O 1
ATOM 7869 N N . ARG B 1 468 ? -13 -25.844 -19.625 1 98.56 468 ARG B N 1
ATOM 7870 C CA . ARG B 1 468 ? -13.977 -26.859 -19.266 1 98.56 468 ARG B CA 1
ATOM 7871 C C . ARG B 1 468 ? -15.266 -26.688 -20.047 1 98.56 468 ARG B C 1
ATOM 7873 O O . ARG B 1 468 ? -16.266 -27.359 -19.781 1 98.56 468 ARG B O 1
ATOM 7880 N N . LEU B 1 469 ? -15.258 -25.766 -21 1 98.25 469 LEU B N 1
ATOM 7881 C CA . LEU B 1 469 ? -16.469 -25.469 -21.75 1 98.25 469 LEU B CA 1
ATOM 7882 C C . LEU B 1 469 ? -16.781 -26.578 -22.75 1 98.25 469 LEU B C 1
ATOM 7884 O O . LEU B 1 469 ? -17.938 -26.812 -23.078 1 98.25 469 LEU B O 1
ATOM 7888 N N . MET B 1 470 ? -15.75 -27.234 -23.25 1 97.12 470 MET B N 1
ATOM 7889 C CA . MET B 1 470 ? -15.938 -28.266 -24.25 1 97.12 470 MET B CA 1
ATOM 7890 C C . MET B 1 470 ? -14.797 -29.281 -24.203 1 97.12 470 MET B C 1
ATOM 7892 O O . MET B 1 470 ? -13.797 -29.062 -23.531 1 97.12 470 MET B O 1
ATOM 7896 N N . GLY B 1 471 ? -15.07 -30.406 -24.875 1 95.38 471 GLY B N 1
ATOM 7897 C CA . GLY B 1 471 ? -14.047 -31.453 -24.938 1 95.38 471 GLY B CA 1
ATOM 7898 C C . GLY B 1 471 ? -13.984 -32.281 -23.672 1 95.38 471 GLY B C 1
ATOM 7899 O O . GLY B 1 471 ? -14.906 -32.25 -22.859 1 95.38 471 GLY B O 1
ATOM 7900 N N . PRO B 1 472 ? -12.938 -33.062 -23.547 1 95.5 472 PRO B N 1
ATOM 7901 C CA . PRO B 1 472 ? -12.797 -33.938 -22.375 1 95.5 472 PRO B CA 1
ATOM 7902 C C . PRO B 1 472 ? -12.734 -33.125 -21.062 1 95.5 472 PRO B C 1
ATOM 7904 O O . PRO B 1 472 ? -11.977 -32.156 -20.953 1 95.5 472 PRO B O 1
ATOM 7907 N N . GLY B 1 473 ? -13.617 -33.594 -20.125 1 95.31 473 GLY B N 1
ATOM 7908 C CA . GLY B 1 473 ? -13.625 -32.969 -18.812 1 95.31 473 GLY B CA 1
ATOM 7909 C C . GLY B 1 473 ? -14.5 -31.734 -18.75 1 95.31 473 GLY B C 1
ATOM 7910 O O . GLY B 1 473 ? -14.406 -30.938 -17.812 1 95.31 473 GLY B O 1
ATOM 7911 N N . SER B 1 474 ? -15.32 -31.531 -19.75 1 97.12 474 SER B N 1
ATOM 7912 C CA . SER B 1 474 ? -16.25 -30.406 -19.719 1 97.12 474 SER B CA 1
ATOM 7913 C C . SER B 1 474 ? -17.078 -30.406 -18.438 1 97.12 474 SER B C 1
ATOM 7915 O O . SER B 1 474 ? -17.344 -31.469 -17.859 1 97.12 474 SER B O 1
ATOM 7917 N N . TRP B 1 475 ? -17.375 -29.25 -17.969 1 97.19 475 TRP B N 1
ATOM 7918 C CA . TRP B 1 475 ? -18.047 -29.031 -16.688 1 97.19 475 TRP B CA 1
ATOM 7919 C C . TRP B 1 475 ? -19.188 -28.031 -16.828 1 97.19 475 TRP B C 1
ATOM 7921 O O . TRP B 1 475 ? -19 -26.922 -17.344 1 97.19 475 TRP B O 1
ATOM 7931 N N . GLU B 1 476 ? -20.375 -28.344 -16.391 1 95.12 476 GLU B N 1
ATOM 7932 C CA . GLU B 1 476 ? -21.578 -27.562 -16.562 1 95.12 476 GLU B CA 1
ATOM 7933 C C . GLU B 1 476 ? -21.453 -26.203 -15.883 1 95.12 476 GLU B C 1
ATOM 7935 O O . GLU B 1 476 ? -22.016 -25.203 -16.344 1 95.12 476 GLU B O 1
ATOM 7940 N N . GLY B 1 477 ? -20.703 -26.156 -14.812 1 97.25 477 GLY B N 1
ATOM 7941 C CA . GLY B 1 477 ? -20.562 -24.922 -14.047 1 97.25 477 GLY B CA 1
ATOM 7942 C C . GLY B 1 477 ? -19.625 -23.922 -14.688 1 97.25 477 GLY B C 1
ATOM 7943 O O . GLY B 1 477 ? -19.531 -22.781 -14.242 1 97.25 477 GLY B O 1
ATOM 7944 N N . ALA B 1 478 ? -18.984 -24.281 -15.797 1 98.5 478 ALA B N 1
ATOM 7945 C CA . ALA B 1 478 ? -17.953 -23.453 -16.406 1 98.5 478 ALA B CA 1
ATOM 7946 C C . ALA B 1 478 ? -18.547 -22.125 -16.922 1 98.5 478 ALA B C 1
ATOM 7948 O O . ALA B 1 478 ? -18 -21.062 -16.672 1 98.5 478 ALA B O 1
ATOM 7949 N N . ARG B 1 479 ? -19.656 -22.203 -17.625 1 98.12 479 ARG B N 1
ATOM 7950 C CA . ARG B 1 479 ? -20.297 -21.016 -18.172 1 98.12 479 ARG B CA 1
ATOM 7951 C C . ARG B 1 479 ? -20.641 -20.031 -17.062 1 98.12 479 ARG B C 1
ATOM 7953 O O . ARG B 1 479 ? -20.406 -18.828 -17.188 1 98.12 479 ARG B O 1
ATOM 7960 N N . ASP B 1 480 ? -21.219 -20.531 -15.977 1 97.94 480 ASP B N 1
ATOM 7961 C CA . ASP B 1 480 ? -21.641 -19.688 -14.867 1 97.94 480 ASP B CA 1
ATOM 7962 C C . ASP B 1 480 ? -20.438 -18.938 -14.266 1 97.94 480 ASP B C 1
ATOM 7964 O O . ASP B 1 480 ? -20.562 -17.766 -13.906 1 97.94 480 ASP B O 1
ATOM 7968 N N . VAL B 1 481 ? -19.375 -19.625 -14.102 1 98.31 481 VAL B N 1
ATOM 7969 C CA . VAL B 1 481 ? -18.172 -19.031 -13.539 1 98.31 481 VAL B CA 1
ATOM 7970 C C . VAL B 1 481 ? -17.703 -17.875 -14.438 1 98.31 481 VAL B C 1
ATOM 7972 O O . VAL B 1 481 ? -17.375 -16.797 -13.945 1 98.31 481 VAL B O 1
ATOM 7975 N N . ILE B 1 482 ? -17.719 -18.094 -15.727 1 98.38 482 ILE B N 1
ATOM 7976 C CA . ILE B 1 482 ? -17.219 -17.125 -16.703 1 98.38 482 ILE B CA 1
ATOM 7977 C C . ILE B 1 482 ? -18.156 -15.906 -16.734 1 98.38 482 ILE B C 1
ATOM 7979 O O . ILE B 1 482 ? -17.688 -14.766 -16.703 1 98.38 482 ILE B O 1
ATOM 7983 N N . MET B 1 483 ? -19.406 -16.172 -16.734 1 97.44 483 MET B N 1
ATOM 7984 C CA . MET B 1 483 ? -20.391 -15.102 -16.828 1 97.44 483 MET B CA 1
ATOM 7985 C C . MET B 1 483 ? -20.469 -14.336 -15.508 1 97.44 483 MET B C 1
ATOM 7987 O O . MET B 1 483 ? -20.844 -13.156 -15.492 1 97.44 483 MET B O 1
ATOM 7991 N N . GLY B 1 484 ? -20.094 -14.969 -14.398 1 96.94 484 GLY B N 1
ATOM 7992 C CA . GLY B 1 484 ? -20.281 -14.383 -13.078 1 96.94 484 GLY B CA 1
ATOM 7993 C C . GLY B 1 484 ? -19.031 -13.727 -12.531 1 96.94 484 GLY B C 1
ATOM 7994 O O . GLY B 1 484 ? -18.984 -13.328 -11.367 1 96.94 484 GLY B O 1
ATOM 7995 N N . VAL B 1 485 ? -18.016 -13.555 -13.289 1 96.62 485 VAL B N 1
ATOM 7996 C CA . VAL B 1 485 ? -16.719 -13.133 -12.781 1 96.62 485 VAL B CA 1
ATOM 7997 C C . VAL B 1 485 ? -16.812 -11.719 -12.219 1 96.62 485 VAL B C 1
ATOM 7999 O O . VAL B 1 485 ? -16.188 -11.398 -11.203 1 96.62 485 VAL B O 1
ATOM 8002 N N . GLN B 1 486 ? -17.562 -10.82 -12.805 1 92.62 486 GLN B N 1
ATOM 8003 C CA . GLN B 1 486 ? -17.703 -9.445 -12.32 1 92.62 486 GLN B CA 1
ATOM 8004 C C . GLN B 1 486 ? -18.375 -9.414 -10.953 1 92.62 486 GLN B C 1
ATOM 8006 O O . GLN B 1 486 ? -17.938 -8.688 -10.055 1 92.62 486 GLN B O 1
ATOM 8011 N N . GLU B 1 487 ? -19.391 -10.18 -10.82 1 94.25 487 GLU B N 1
ATOM 8012 C CA . GLU B 1 487 ? -20.047 -10.281 -9.523 1 94.25 487 GLU B CA 1
ATOM 8013 C C . GLU B 1 487 ? -19.125 -10.867 -8.461 1 94.25 487 GLU B C 1
ATOM 8015 O O . GLU B 1 487 ? -19.094 -10.398 -7.324 1 94.25 487 GLU B O 1
ATOM 8020 N N . SER B 1 488 ? -18.422 -11.891 -8.875 1 96.31 488 SER B N 1
ATOM 8021 C CA . SER B 1 488 ? -17.5 -12.555 -7.965 1 96.31 488 SER B CA 1
ATOM 8022 C C . SER B 1 488 ? -16.406 -11.586 -7.484 1 96.31 488 SER B C 1
ATOM 8024 O O . SER B 1 488 ? -15.961 -11.672 -6.34 1 96.31 488 SER B O 1
ATOM 8026 N N . ARG B 1 489 ? -16 -10.734 -8.32 1 94.69 489 ARG B N 1
ATOM 8027 C CA . ARG B 1 489 ? -14.977 -9.75 -7.988 1 94.69 489 ARG B CA 1
ATOM 8028 C C . ARG B 1 489 ? -15.508 -8.711 -7.012 1 94.69 489 ARG B C 1
ATOM 8030 O O . ARG B 1 489 ? -14.805 -8.289 -6.094 1 94.69 489 ARG B O 1
ATOM 8037 N N . LEU B 1 490 ? -16.734 -8.258 -7.109 1 93.25 490 LEU B N 1
ATOM 8038 C CA . LEU B 1 490 ? -17.297 -7.133 -6.367 1 93.25 490 LEU B CA 1
ATOM 8039 C C . LEU B 1 490 ? -17.859 -7.598 -5.027 1 93.25 490 LEU B C 1
ATOM 8041 O O . LEU B 1 490 ? -17.859 -6.84 -4.055 1 93.25 490 LEU B O 1
ATOM 8045 N N . TYR B 1 491 ? -18.281 -8.836 -4.977 1 94.12 491 TYR B N 1
ATOM 8046 C CA . TYR B 1 491 ? -19.047 -9.352 -3.842 1 94.12 491 TYR B CA 1
ATOM 8047 C C . TYR B 1 491 ? -18.266 -9.164 -2.539 1 94.12 491 TYR B C 1
ATOM 8049 O O . TYR B 1 491 ? -18.797 -8.633 -1.566 1 94.12 491 TYR B O 1
ATOM 8057 N N . PRO B 1 492 ? -17.047 -9.539 -2.457 1 94.94 492 PRO B N 1
ATOM 8058 C CA . PRO B 1 492 ? -16.328 -9.445 -1.18 1 94.94 492 PRO B CA 1
ATOM 8059 C C . PRO B 1 492 ? -15.977 -8.008 -0.806 1 94.94 492 PRO B C 1
ATOM 8061 O O . PRO B 1 492 ? -15.555 -7.75 0.323 1 94.94 492 PRO B O 1
ATOM 8064 N N . LEU B 1 493 ? -16.047 -7.09 -1.725 1 93.06 493 LEU B N 1
ATOM 8065 C CA . LEU B 1 493 ? -15.695 -5.695 -1.473 1 93.06 493 LEU B CA 1
ATOM 8066 C C . LEU B 1 493 ? -16.875 -4.934 -0.892 1 93.06 493 LEU B C 1
ATOM 8068 O O . LEU B 1 493 ? -16.703 -3.947 -0.174 1 93.06 493 LEU B O 1
ATOM 8072 N N . ARG B 1 494 ? -18.016 -5.359 -1.199 1 88.19 494 ARG B N 1
ATOM 8073 C CA . ARG B 1 494 ? -19.234 -4.645 -0.804 1 88.19 494 ARG B CA 1
ATOM 8074 C C . ARG B 1 494 ? -19.844 -5.254 0.452 1 88.19 494 ARG B C 1
ATOM 8076 O O . ARG B 1 494 ? -21.016 -5.633 0.457 1 88.19 494 ARG B O 1
ATOM 8083 N N . THR B 1 495 ? -19.062 -5.227 1.459 1 89.88 495 THR B N 1
ATOM 8084 C CA . THR B 1 495 ? -19.531 -5.762 2.736 1 89.88 495 THR B CA 1
ATOM 8085 C C . THR B 1 495 ? -20.453 -4.773 3.438 1 89.88 495 THR B C 1
ATOM 8087 O O . THR B 1 495 ? -21.188 -5.148 4.352 1 89.88 495 THR B O 1
ATOM 8090 N N . ARG B 1 496 ? -20.328 -3.518 3.062 1 89.25 496 ARG B N 1
ATOM 8091 C CA . ARG B 1 496 ? -21.312 -2.5 3.436 1 89.25 496 ARG B CA 1
ATOM 8092 C C . ARG B 1 496 ? -22.375 -2.354 2.361 1 89.25 496 ARG B C 1
ATOM 8094 O O . ARG B 1 496 ? -22.078 -2.117 1.193 1 89.25 496 ARG B O 1
ATOM 8101 N N . LYS B 1 497 ? -23.562 -2.494 2.723 1 78.81 497 LYS B N 1
ATOM 8102 C CA . LYS B 1 497 ? -24.656 -2.443 1.745 1 78.81 497 LYS B CA 1
ATOM 8103 C C . LYS B 1 497 ? -25.109 -1.007 1.512 1 78.81 497 LYS B C 1
ATOM 8105 O O . LYS B 1 497 ? -25.844 -0.443 2.33 1 78.81 497 LYS B O 1
ATOM 8110 N N . THR B 1 498 ? -24.531 -0.249 0.629 1 73.19 498 THR B N 1
ATOM 8111 C CA . THR B 1 498 ? -24.859 1.155 0.425 1 73.19 498 THR B CA 1
ATOM 8112 C C . THR B 1 498 ? -25.938 1.301 -0.644 1 73.19 498 THR B C 1
ATOM 8114 O O . THR B 1 498 ? -26.516 2.383 -0.819 1 73.19 498 THR B O 1
ATOM 8117 N N . GLY B 1 499 ? -26.547 0.306 -1.156 1 62.22 499 GLY B N 1
ATOM 8118 C CA . GLY B 1 499 ? -27.562 0.394 -2.191 1 62.22 499 GLY B CA 1
ATOM 8119 C C . GLY B 1 499 ? -27.016 0.897 -3.516 1 62.22 499 GLY B C 1
ATOM 8120 O O . GLY B 1 499 ? -27.719 0.859 -4.531 1 62.22 499 GLY B O 1
ATOM 8121 N N . ILE B 1 500 ? -26.016 1.725 -3.512 1 55.69 500 ILE B N 1
ATOM 8122 C CA . ILE B 1 500 ? -25.516 2.291 -4.766 1 55.69 500 ILE B CA 1
ATOM 8123 C C . ILE B 1 500 ? -24.953 1.181 -5.645 1 55.69 500 ILE B C 1
ATOM 8125 O O . ILE B 1 500 ? -24.109 0.4 -5.199 1 55.69 500 ILE B O 1
ATOM 8129 N N . LYS B 1 501 ? -25.734 0.911 -6.605 1 51.88 501 LYS B N 1
ATOM 8130 C CA . LYS B 1 501 ? -25.375 -0.098 -7.598 1 51.88 501 LYS B CA 1
ATOM 8131 C C . LYS B 1 501 ? -24.203 0.376 -8.461 1 51.88 501 LYS B C 1
ATOM 8133 O O . LYS B 1 501 ? -24.047 1.575 -8.695 1 51.88 501 LYS B O 1
ATOM 8138 N N . GLU B 1 502 ? -23.094 -0.292 -8.562 1 54.06 502 GLU B N 1
ATOM 8139 C CA . GLU B 1 502 ? -21.953 -0.04 -9.438 1 54.06 502 GLU B CA 1
ATOM 8140 C C . GLU B 1 502 ? -22.391 0.628 -10.734 1 54.06 502 GLU B C 1
ATOM 8142 O O . GLU B 1 502 ? -23.375 0.22 -11.352 1 54.06 502 GLU B O 1
ATOM 8147 N N . LYS B 1 503 ? -22.172 1.894 -10.945 1 47.69 503 LYS B N 1
ATOM 8148 C CA . LYS B 1 503 ? -22.328 2.24 -12.352 1 47.69 503 LYS B CA 1
ATOM 8149 C C . LYS B 1 503 ? -21.547 1.278 -13.242 1 47.69 503 LYS B C 1
ATOM 8151 O O . LYS B 1 503 ? -20.312 1.315 -13.273 1 47.69 503 LYS B O 1
ATOM 8156 N N . GLY B 1 504 ? -21.859 0.088 -13.156 1 39.72 504 GLY B N 1
ATOM 8157 C CA . GLY B 1 504 ? -21.156 -0.83 -14.039 1 39.72 504 GLY B CA 1
ATOM 8158 C C . GLY B 1 504 ? -20.625 -0.164 -15.289 1 39.72 504 GLY B C 1
ATOM 8159 O O . GLY B 1 504 ? -21.359 0.549 -15.984 1 39.72 504 GLY B O 1
ATOM 8160 N N . ALA B 1 505 ? -19.422 0.303 -15.25 1 39.47 505 ALA B N 1
ATOM 8161 C CA . ALA B 1 505 ? -18.875 0.627 -16.562 1 39.47 505 ALA B CA 1
ATOM 8162 C C . ALA B 1 505 ? -19.562 -0.199 -17.656 1 39.47 505 ALA B C 1
ATOM 8164 O O . ALA B 1 505 ? -19.219 -1.365 -17.859 1 39.47 505 ALA B O 1
ATOM 8165 N N . GLN B 1 506 ? -20.828 -0.19 -17.75 1 39.47 506 GLN B N 1
ATOM 8166 C CA . GLN B 1 506 ? -21.344 -0.802 -18.969 1 39.47 506 GLN B CA 1
ATOM 8167 C C . GLN B 1 506 ? -20.516 -0.38 -20.172 1 39.47 506 GLN B C 1
ATOM 8169 O O . GLN B 1 506 ? -20.875 0.558 -20.891 1 39.47 506 GLN B O 1
ATOM 8174 N N . THR B 1 507 ? -19.328 0.015 -20 1 43.56 507 THR B N 1
ATOM 8175 C CA . THR B 1 507 ? -18.75 0.056 -21.328 1 43.56 507 THR B CA 1
ATOM 8176 C C . THR B 1 507 ? -19.328 -1.055 -22.203 1 43.56 507 THR B C 1
ATOM 8178 O O . THR B 1 507 ? -19.125 -2.238 -21.938 1 43.56 507 THR B O 1
ATOM 8181 N N . GLY B 1 508 ? -20.531 -0.919 -22.641 1 43.47 508 GLY B N 1
ATOM 8182 C CA . GLY B 1 508 ? -21.422 -1.753 -23.438 1 43.47 508 GLY B CA 1
ATOM 8183 C C . GLY B 1 508 ? -20.672 -2.639 -24.422 1 43.47 508 GLY B C 1
ATOM 8184 O O . GLY B 1 508 ? -19.562 -2.309 -24.844 1 43.47 508 GLY B O 1
ATOM 8185 N N . SER B 1 509 ? -21 -3.9 -24.391 1 44.75 509 SER B N 1
ATOM 8186 C CA . SER B 1 509 ? -20.719 -4.852 -25.469 1 44.75 509 SER B CA 1
ATOM 8187 C C . SER B 1 509 ? -20.484 -4.137 -26.781 1 44.75 509 SER B C 1
ATOM 8189 O O . SER B 1 509 ? -19.609 -4.531 -27.562 1 44.75 509 SER B O 1
ATOM 8191 N N . TYR B 1 510 ? -21.125 -3.076 -26.812 1 47.38 510 TYR B N 1
ATOM 8192 C CA . TYR B 1 510 ? -21.109 -2.375 -28.094 1 47.38 510 TYR B CA 1
ATOM 8193 C C . TYR B 1 510 ? -19.812 -1.606 -28.281 1 47.38 510 TYR B C 1
ATOM 8195 O O . TYR B 1 510 ? -19.297 -1.497 -29.406 1 47.38 510 TYR B O 1
ATOM 8203 N N . PHE B 1 511 ? -19.188 -1.079 -27.188 1 48.56 511 PHE B N 1
ATOM 8204 C CA . PHE B 1 511 ? -17.906 -0.401 -27.297 1 48.56 511 PHE B CA 1
ATOM 8205 C C . PHE B 1 511 ? -16.781 -1.396 -27.609 1 48.56 511 PHE B C 1
ATOM 8207 O O . PHE B 1 511 ? -15.984 -1.176 -28.516 1 48.56 511 PHE B O 1
ATOM 8214 N N . TRP B 1 512 ? -16.844 -2.418 -27.094 1 50.75 512 TRP B N 1
ATOM 8215 C CA . TRP B 1 512 ? -15.859 -3.449 -27.422 1 50.75 512 TRP B CA 1
ATOM 8216 C C . TRP B 1 512 ? -16.156 -4.086 -28.781 1 50.75 512 TRP B C 1
ATOM 8218 O O . TRP B 1 512 ? -15.242 -4.469 -29.5 1 50.75 512 TRP B O 1
ATOM 8228 N N . LEU B 1 513 ? -17.453 -4.141 -29.172 1 51.41 513 LEU B N 1
ATOM 8229 C CA . LEU B 1 513 ? -17.812 -4.469 -30.547 1 51.41 513 LEU B CA 1
ATOM 8230 C C . LEU B 1 513 ? -17.281 -3.408 -31.5 1 51.41 513 LEU B C 1
ATOM 8232 O O . LEU B 1 513 ? -16.766 -3.736 -32.562 1 51.41 513 LEU B O 1
ATOM 8236 N N . LEU B 1 514 ? -17.312 -2.178 -31.047 1 52.94 514 LEU B N 1
ATOM 8237 C CA . LEU B 1 514 ? -16.781 -1.101 -31.875 1 52.94 514 LEU B CA 1
ATOM 8238 C C . LEU B 1 514 ? -15.258 -1.126 -31.906 1 52.94 514 LEU B C 1
ATOM 8240 O O . LEU B 1 514 ? -14.641 -0.976 -32.969 1 52.94 514 LEU B O 1
ATOM 8244 N N . VAL B 1 515 ? -14.594 -1.411 -30.906 1 54.44 515 VAL B N 1
ATOM 8245 C CA . VAL B 1 515 ? -13.148 -1.556 -30.859 1 54.44 515 VAL B CA 1
ATOM 8246 C C . VAL B 1 515 ? -12.727 -2.816 -31.609 1 54.44 515 VAL B C 1
ATOM 8248 O O . VAL B 1 515 ? -11.758 -2.795 -32.375 1 54.44 515 VAL B O 1
ATOM 8251 N N . PHE B 1 516 ? -13.484 -3.875 -31.516 1 53.16 516 PHE B N 1
ATOM 8252 C CA . PHE B 1 516 ? -13.25 -5.074 -32.312 1 53.16 516 PHE B CA 1
ATOM 8253 C C . PHE B 1 516 ? -13.5 -4.801 -33.781 1 53.16 516 PHE B C 1
ATOM 8255 O O . PHE B 1 516 ? -12.742 -5.254 -34.656 1 53.16 516 PHE B O 1
ATOM 8262 N N . LEU B 1 517 ? -14.586 -4.094 -34.062 1 54.09 517 LEU B N 1
ATOM 8263 C CA . LEU B 1 517 ? -14.852 -3.734 -35.438 1 54.09 517 LEU B CA 1
ATOM 8264 C C . LEU B 1 517 ? -13.758 -2.824 -36 1 54.09 517 LEU B C 1
ATOM 8266 O O . LEU B 1 517 ? -13.305 -3.004 -37.125 1 54.09 517 LEU B O 1
ATOM 8270 N N . VAL B 1 518 ? -13.203 -2.002 -35.156 1 54.59 518 VAL B N 1
ATOM 8271 C CA . VAL B 1 518 ? -12.117 -1.128 -35.594 1 54.59 518 VAL B CA 1
ATOM 8272 C C . VAL B 1 518 ? -10.82 -1.925 -35.688 1 54.59 518 VAL B C 1
ATOM 8274 O O . VAL B 1 518 ? -10.078 -1.806 -36.656 1 54.59 518 VAL B O 1
ATOM 8277 N N . ALA B 1 519 ? -10.547 -2.758 -34.812 1 54.12 519 ALA B N 1
ATOM 8278 C CA . ALA B 1 519 ? -9.367 -3.617 -34.875 1 54.12 519 ALA B CA 1
ATOM 8279 C C . ALA B 1 519 ? -9.461 -4.613 -36.031 1 54.12 519 ALA B C 1
ATOM 8281 O O . ALA B 1 519 ? -8.469 -4.848 -36.719 1 54.12 519 ALA B O 1
ATOM 8282 N N . ALA B 1 520 ? -10.609 -5.16 -36.219 1 54.12 520 ALA B N 1
ATOM 8283 C CA . ALA B 1 520 ? -10.844 -6.02 -37.375 1 54.12 520 ALA B CA 1
ATOM 8284 C C . ALA B 1 520 ? -10.695 -5.234 -38.688 1 54.12 520 ALA B C 1
ATOM 8286 O O . ALA B 1 520 ? -10.102 -5.723 -39.625 1 54.12 520 ALA B O 1
ATOM 8287 N N . ILE B 1 521 ? -11.133 -4.051 -38.594 1 52.16 521 ILE B N 1
ATOM 8288 C CA . ILE B 1 521 ? -10.961 -3.186 -39.75 1 52.16 521 ILE B CA 1
ATOM 8289 C C . ILE B 1 521 ? -9.484 -2.844 -39.938 1 52.16 521 ILE B C 1
ATOM 8291 O O . ILE B 1 521 ? -8.938 -2.936 -41.031 1 52.16 521 ILE B O 1
ATOM 8295 N N . ILE B 1 522 ? -8.859 -2.584 -38.875 1 51.38 522 ILE B N 1
ATOM 8296 C CA . ILE B 1 522 ? -7.43 -2.279 -38.969 1 51.38 522 ILE B CA 1
ATOM 8297 C C . ILE B 1 522 ? -6.656 -3.531 -39.344 1 51.38 522 ILE B C 1
ATOM 8299 O O . ILE B 1 522 ? -5.789 -3.479 -40.219 1 51.38 522 ILE B O 1
ATOM 8303 N N . TYR B 1 523 ? -6.871 -4.566 -38.781 1 52.59 523 TYR B N 1
ATOM 8304 C CA . TYR B 1 523 ? -6.258 -5.832 -39.156 1 52.59 523 TYR B CA 1
ATOM 8305 C C . TYR B 1 523 ? -6.559 -6.16 -40.625 1 52.59 523 TYR B C 1
ATOM 8307 O O . TYR B 1 523 ? -5.664 -6.574 -41.375 1 52.59 523 TYR B O 1
ATOM 8315 N N . ALA B 1 524 ? -7.785 -5.957 -40.938 1 52.06 524 ALA B N 1
ATOM 8316 C CA . ALA B 1 524 ? -8.156 -6.188 -42.344 1 52.06 524 ALA B CA 1
ATOM 8317 C C . ALA B 1 524 ? -7.465 -5.184 -43.25 1 52.06 524 ALA B C 1
ATOM 8319 O O . ALA B 1 524 ? -7.086 -5.523 -44.375 1 52.06 524 ALA B O 1
ATOM 8320 N N . LEU B 1 525 ? -7.289 -4.043 -42.656 1 49.94 525 LEU B N 1
ATOM 8321 C CA . LEU B 1 525 ? -6.605 -3.039 -43.469 1 49.94 525 LEU B CA 1
ATOM 8322 C C . LEU B 1 525 ? -5.098 -3.266 -43.438 1 49.94 525 LEU B C 1
ATOM 8324 O O . LEU B 1 525 ? -4.402 -2.865 -44.375 1 49.94 525 LEU B O 1
ATOM 8328 N N . MET B 1 526 ? -4.586 -3.727 -42.438 1 45.56 526 MET B N 1
ATOM 8329 C CA . MET B 1 526 ? -3.148 -3.961 -42.375 1 45.56 526 MET B CA 1
ATOM 8330 C C . MET B 1 526 ? -2.775 -5.262 -43.062 1 45.56 526 MET B C 1
ATOM 8332 O O . MET B 1 526 ? -1.596 -5.539 -43.281 1 45.56 526 MET B O 1
ATOM 8336 N N . LYS B 1 527 ? -3.662 -6.09 -43.438 1 44.66 527 LYS B N 1
ATOM 8337 C CA . LYS B 1 527 ? -3.416 -7.102 -44.469 1 44.66 527 LYS B CA 1
ATOM 8338 C C . LYS B 1 527 ? -3.654 -6.543 -45.875 1 44.66 527 LYS B C 1
ATOM 8340 O O . LYS B 1 527 ? -4.641 -5.844 -46.094 1 44.66 527 LYS B O 1
#

Secondary structure (DSSP, 8-state):
-PPEEEEE--SHHHHHHHHHHHHTT-EEEEE-SSSSSSGGGS--SSSS-----TT-B-SS-TTTSSBTTBPPPTTS-SS-BHHHHHHHHHHHHHHHT-GGGEETTEEEEEEEE-TTHHHH--EEEEEEETTTTEEEEEEESEEEE-S-S-SEE-----TTGGG--SEEEEGGG---SGGGTT-EEEEE--SHHHHHHHHHHHTTSSEEEEE-SS---EE-SB-GGG-BTHHHHSBHHHHHS-HHHHHHHHHHHHHHH--GGGGT---SS-TTTSPPEE-SSHHHHHHTTSEEEEPPEEEEETTEEEETTS-EE-S--EEEE---EE---TTB-TTT----SS----BTTTB-TT-SS--EEE-S--EESS-HHHHHHHHHHHHHHHHTTSS----HHHHHHHHHHHHHHHHHHS-SSGGGTTEE-HHHHHHHHHHHHT-S--HHHHHHH-HHHHHHHHHSB--GGGGGSSSTT--TTHHHHHHTHHHHHHGGG--S------------HHHHHHHHHHHHHHHHHH-/-PPEEEEE--SHHHHHHHHHHHHTT-EEEEE-SSSSSSGGGS--SSSS-----TT-B-SS-TTTSSBTTBPPPTTS-SS-BHHHHHHHHHHHHHHHT-GGGEETTEEEEEEEE-TTHHHH--EEEEEEETTTTEEEEEEESEEEE-S-S-SEE-----TTGGG--SEEEEGGG---SGGGTT-EEEEE--SHHHHHHHHHHHTTSSEEEEE-SS---EE-SB-GGG-BTHHHHSBHHHHHS-HHHHHHHHHHHHHHH--GGGGT---SS-TTTSPPEE-SSHHHHHHTTSEEEEPPEEEEETTEEEETTS-EE-S--EEEE---EE---TTB-TTT----SS----BTTTB-TT-SS--EEE-S--EESS-HHHHHHHHHHHHHHHHTTSS----HHHHHHHHHHHHHHHHHHS-SSGGGTTEE-HHHHHHHHHHHHT-S--HHHHHHH-HHHHHHHHHSB--GGGGGSSSTT--TTHHHHHHTHHHHHHGGG--S------------HHHHHHHHHHHHHHHHHH-

Solvent-accessible surface area (backbone atoms only — not comparable to full-atom values): 54346 Å² total; per-residue (Å²): 128,66,54,34,29,40,29,36,22,40,18,63,33,20,51,33,35,46,52,30,23,49,74,63,58,38,43,50,39,29,31,19,57,44,89,62,72,31,47,45,40,44,69,63,91,82,57,98,51,54,25,51,36,70,83,39,60,52,83,53,41,48,70,52,52,24,50,44,89,52,72,66,62,47,74,45,37,43,25,36,42,33,68,55,53,28,46,49,51,54,49,52,32,60,73,70,59,47,63,83,36,49,42,59,26,20,35,71,60,34,51,42,71,32,96,56,19,86,81,66,29,24,33,33,40,31,27,40,30,60,90,75,69,43,77,47,74,49,76,25,46,29,40,38,45,18,70,56,46,71,73,42,74,41,77,81,91,52,52,46,50,88,57,37,74,41,50,75,46,45,50,54,75,43,52,74,53,81,88,39,59,64,29,31,34,36,36,36,31,72,45,52,66,27,48,52,51,47,50,58,33,30,77,47,24,67,34,28,34,39,20,23,86,60,44,50,44,70,36,50,55,52,33,72,33,55,37,62,30,57,51,64,61,42,13,50,51,59,70,66,44,56,66,70,58,49,39,52,50,49,45,49,56,41,36,46,52,38,34,38,54,56,50,36,23,47,53,91,64,52,51,74,38,35,76,54,32,65,49,78,52,52,68,59,36,33,41,45,49,33,33,39,38,31,48,28,80,53,34,31,56,46,39,30,39,32,26,68,79,73,46,72,46,73,72,38,41,30,40,35,38,31,60,57,52,42,77,64,56,88,33,50,48,60,86,77,55,58,65,47,97,72,45,64,72,22,33,94,56,30,31,44,43,88,44,71,55,75,33,50,37,41,37,54,66,55,29,54,80,59,55,58,48,35,52,14,32,47,49,24,44,35,51,31,31,38,71,62,66,75,36,84,78,75,55,50,66,58,29,49,50,49,32,52,51,51,50,51,50,46,59,73,49,34,56,98,47,81,76,50,31,58,54,43,56,50,68,62,52,48,44,54,46,25,50,69,55,46,10,42,68,56,55,69,61,29,46,73,76,38,46,68,58,27,47,42,52,37,69,28,38,58,36,40,24,50,48,14,66,34,53,67,76,46,41,86,62,18,60,58,54,66,75,37,45,68,58,38,60,39,49,42,30,40,60,19,86,76,79,72,68,74,77,59,77,63,72,39,73,59,53,56,48,47,50,46,50,48,48,50,45,45,52,55,62,74,94,128,65,54,34,31,39,28,38,21,39,18,61,32,19,51,32,34,45,52,29,23,48,73,66,58,39,42,51,41,27,32,18,56,45,90,65,72,32,47,46,40,44,69,66,88,81,60,102,51,52,25,51,36,69,82,39,59,52,83,51,41,47,70,51,51,23,49,43,90,51,72,66,63,47,74,45,38,44,25,36,42,32,66,55,52,29,48,50,50,54,49,51,32,61,74,70,59,46,62,84,35,48,40,58,25,20,35,70,60,35,51,42,72,33,96,54,19,87,80,65,32,25,33,34,39,32,26,40,31,60,87,75,69,43,77,45,76,49,75,24,45,28,39,38,45,18,69,56,48,72,73,41,74,42,77,82,90,53,52,46,51,89,56,37,75,41,50,76,45,45,50,54,73,43,50,72,54,80,91,40,60,64,29,30,35,37,34,35,31,72,45,52,65,28,48,52,50,47,52,58,32,30,76,48,24,66,34,28,34,38,20,24,85,61,45,50,44,69,37,50,53,52,33,72,34,55,35,63,31,56,52,65,60,44,15,49,52,57,68,67,42,56,66,69,57,49,38,50,50,50,44,49,56,41,36,47,51,36,34,40,58,58,48,37,22,47,53,90,64,53,52,74,38,36,74,54,33,65,52,78,51,54,68,59,36,32,41,44,49,34,33,38,38,32,47,29,80,52,34,31,57,46,38,29,41,31,26,67,80,73,47,72,45,73,72,38,42,32,39,36,40,32,61,57,51,42,77,64,56,88,33,50,48,61,87,77,55,58,66,46,96,71,44,63,72,23,32,94,56,31,31,46,45,88,44,73,57,75,34,49,37,42,38,55,67,56,31,53,81,57,55,60,48,32,52,14,34,47,49,24,42,35,52,29,31,37,71,63,67,75,35,84,78,76,55,49,66,59,30,48,50,50,32,51,51,51,50,52,51,48,56,73,51,32,56,98,48,82,76,50,31,58,54,43,56,51,68,60,51,48,44,54,45,26,51,69,55,46,10,44,67,55,55,69,62,29,46,74,77,38,46,69,59,26,48,42,51,36,68,28,39,58,37,40,24,52,49,13,66,35,53,68,77,46,41,86,63,20,61,56,54,65,75,38,44,68,56,38,61,39,50,42,29,41,60,18,84,76,80,71,68,68,78,59,77,62,72,41,74,58,54,56,47,48,50,46,50,47,46,50,46,45,52,56,62,74,93

pLDDT: mean 91.53, std 11.64, range [39.47, 98.94]

Organism: Acropora cervicornis (NCBI:txid6130)

Foldseek 3Di:
DAFEEEEEAAALLSLLLLLLLVLLPHHYAYEAQAQDHHAQLDADQPDLWFHAAQADKDLFFQQAFAAQFQGDDLQDARIDGSVVSSVSSVVSCVVSVRVVRYDYNKAWQAKAQDPCCQPQVKIWIWIQRPVVRDIDIDMGSFYEYPNDFFTADDDDDFAAVVQAPAAEEELRNDHALVVAAQFEEEEEEDAQSSLVVLQRNLVGYVAYEDAYAAAFFEDECADPPRFGVLFQCQFQQNVPDDPVVSQVVVQVRSCVVPPVVVLVRDGDDGCQQPPGHYDDCNVVSSVVRSYHYHYHFRHDDHNKTAHPVRDIDHRHRYYYYHQGRGGDDNNYDCVQWPADPQATQAQLQWFDLPDPPGRYTYFQQAAEPGHRSNLSSLSSNLNSCVSSVNFDDDHSVVSNVRSVVVVVVLPVRYPRGNNSYRYDYDNVSSQVSLVRQPQRDDLVVCCVVPVVLSLLRRRTHPGSNSSLCDGRNNDPCSSVSSVCVVVSNCVNVPPDPPVPDPPPCCPPPVVVVVVVVVVVVVVVVVD/DAFEEEEEAAALLSLLLLLLLVLLPHHYAYEAQAQDHHAQLDADQPDLWFHAAQADKDLFFQQAFAAQFQGDDLQDARIDGSVVSSVSSVVSCVVSVRVVRYDYNKHWQAKAQDPCCQPQVKIWIWIQRPVVRDIDIDMGSFYEYPNDFFTADDDDDFAAVVQAPAAEEELRNDHALVVAAQFEEEEEEDAQSSLVVLQRNLVGYVAYEDAYAAAFQEDECADPPRFRVLFQCQFQQNVPDDPVVSQVVVQVRSCVVPPVVVLVRDGDDGCQQPPGHYDDCNVVSSVVRSYHYHYHFRHDDHNKTAHPVRDIDHRHRYYYYHQGRGGDDNNYDCVQWPADPQETQAQLQWFHLPRPPGRYTYFQQAAEPGHRSNLSSLSSNLNSCCSSVNFDDDHSVVSNVRSVVVVVVLPVRYPRGNNSYRYDYDNVSSQVSLVRQPQRDDLVVCCVVPVVLSCLRRRTHPGSNSSQCDGRNRDPCSSVSSVCVVVSNCVNVPPDPPVDDPPPCCPPPVVVVVVVVVVVVVVVVVD